Protein AF-0000000083265823 (afdb_homodimer)

Radius of gyration: 34.42 Å; Cα contacts (8 Å, |Δi|>4): 3093; chains: 2; bounding box: 90×134×79 Å

Sequence (1152 aa):
MASLLQRKQYFLLLLSSFLFLLQSQTAESRTLNYKWEVKSELKSPDCFKKLTITINGRSPGPTIYAHQGDTVIVELKNSLHTENVAIHWHGIRQIGTPWSDGTEGVTQCPILPGETFRYQFVVDRPGTYLYHAHYGMQREDGLYGSIVVWVPEGQTEPFSYDHDRNLILTDWYHKSSNEHAAGLATPGSGFTWVGEPDSLLIQGRGRFNCSVLGSSSGTCNSSSTECVLYPLTVVPGKTYRLRVSSLTSLSALSFQIEGHSMTVVEADGHYVEPFQVNNLFIYSGETYSVLIKADQDPSRNYWITTNVVSRSRTTPPGLAIFNYYPNHQSKRPPTTPPAPPAWNDVPPRLAQSQAIKARQGFIHAPPKAADKVIVLLNTQNTVNGRRRWSLNNVSFNMPHTPYLIALKHNLLHTFSQEKPPTGYDFKNYDIFNPAPNPEATVSDAIFRLDFNSTVDLILQNANMMSPNNSETHPWHLHGHDFWVLGYGEGKFDIYNDPSKYNLENPIMKNTVPLHPYGWTALRFVADNPGVWAFHCHIDAHFFMGMGVVFEEGIERVGKLPTSIMGCGESKRFLRPMASLLQRKQYFLLLLSSFLFLLQSQTAESRTLNYKWEVKSELKSPDCFKKLTITINGRSPGPTIYAHQGDTVIVELKNSLHTENVAIHWHGIRQIGTPWSDGTEGVTQCPILPGETFRYQFVVDRPGTYLYHAHYGMQREDGLYGSIVVWVPEGQTEPFSYDHDRNLILTDWYHKSSNEHAAGLATPGSGFTWVGEPDSLLIQGRGRFNCSVLGSSSGTCNSSSTECVLYPLTVVPGKTYRLRVSSLTSLSALSFQIEGHSMTVVEADGHYVEPFQVNNLFIYSGETYSVLIKADQDPSRNYWITTNVVSRSRTTPPGLAIFNYYPNHQ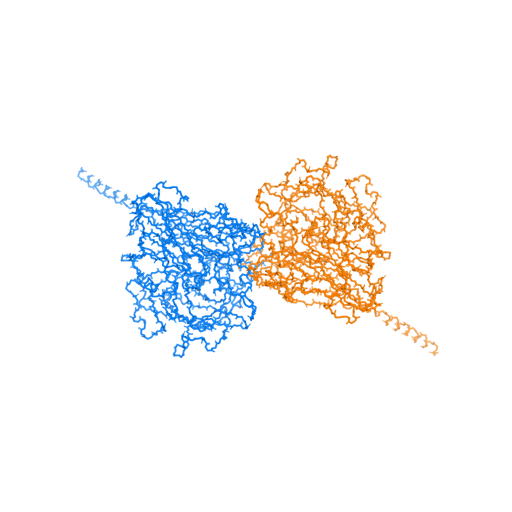SKRPPTTPPAPPAWNDVPPRLAQSQAIKARQGFIHAPPKAADKVIVLLNTQNTVNGRRRWSLNNVSFNMPHTPYLIALKHNLLHTFSQEKPPTGYDFKNYDIFNPAPNPEATVSDAIFRLDFNSTVDLILQNANMMSPNNSETHPWHLHGHDFWVLGYGEGKFDIYNDPSKYNLENPIMKNTVPLHPYGWTALRFVADNPGVWAFHCHIDAHFFMGMGVVFEEGIERVGKLPTSIMGCGESKRFLRP

Structure (mmCIF, N/CA/C/O backbone):
data_AF-0000000083265823-model_v1
#
loop_
_entity.id
_entity.type
_entity.pdbx_description
1 polymer 'L-ascorbate oxidase'
#
loop_
_atom_site.group_PDB
_atom_site.id
_atom_site.type_symbol
_atom_site.label_atom_id
_atom_site.label_alt_id
_atom_site.label_comp_id
_atom_site.label_asym_id
_atom_site.label_entity_id
_atom_site.label_seq_id
_atom_site.pdbx_PDB_ins_code
_atom_site.Cartn_x
_atom_site.Cartn_y
_atom_site.Cartn_z
_atom_site.occupancy
_atom_site.B_iso_or_equiv
_atom_site.auth_seq_id
_atom_site.auth_comp_id
_atom_site.auth_asym_id
_atom_site.auth_atom_id
_atom_site.pdbx_PDB_model_num
ATOM 1 N N . MET A 1 1 ? -57.062 -50 -47.562 1 26.83 1 MET A N 1
ATOM 2 C CA . MET A 1 1 ? -56.812 -48.688 -47 1 26.83 1 MET A CA 1
ATOM 3 C C . MET A 1 1 ? -56.219 -48.781 -45.594 1 26.83 1 MET A C 1
ATOM 5 O O . MET A 1 1 ? -55.812 -47.781 -45.031 1 26.83 1 MET A O 1
ATOM 9 N N . ALA A 1 2 ? -56.656 -49.906 -44.938 1 48.12 2 ALA A N 1
ATOM 10 C CA . ALA A 1 2 ? -56.25 -50.125 -43.531 1 48.12 2 ALA A CA 1
ATOM 11 C C . ALA A 1 2 ? -54.781 -50.438 -43.438 1 48.12 2 ALA A C 1
ATOM 13 O O . ALA A 1 2 ? -54.156 -50.188 -42.375 1 48.12 2 ALA A O 1
ATOM 14 N N . SER A 1 3 ? -54.188 -50.969 -44.469 1 39.91 3 SER A N 1
ATOM 15 C CA . SER A 1 3 ? -52.781 -51.406 -44.375 1 39.91 3 SER A CA 1
ATOM 16 C C . SER A 1 3 ? -51.844 -50.219 -44.469 1 39.91 3 SER A C 1
ATOM 18 O O . SER A 1 3 ? -50.719 -50.281 -43.969 1 39.91 3 SER A O 1
ATOM 20 N N . LEU A 1 4 ? -52.219 -49.188 -45.25 1 46.47 4 LEU A N 1
ATOM 21 C CA . LEU A 1 4 ? -51.312 -48.062 -45.438 1 46.47 4 LEU A CA 1
ATOM 22 C C . LEU A 1 4 ? -51.312 -47.188 -44.188 1 46.47 4 LEU A C 1
ATOM 24 O O . LEU A 1 4 ? -50.406 -46.344 -44.031 1 46.47 4 LEU A O 1
ATOM 28 N N . LEU A 1 5 ? -52.344 -47.312 -43.25 1 45.12 5 LEU A N 1
ATOM 29 C CA . LEU A 1 5 ? -52.406 -46.5 -42.031 1 45.12 5 LEU A CA 1
ATOM 30 C C . LEU A 1 5 ? -51.438 -47.031 -40.969 1 45.12 5 LEU A C 1
ATOM 32 O O . LEU A 1 5 ? -50.938 -46.281 -40.125 1 45.12 5 LEU A O 1
ATOM 36 N N . GLN A 1 6 ? -51.062 -48.375 -41 1 47.41 6 GLN A N 1
ATOM 37 C CA . GLN A 1 6 ? -50.219 -48.938 -39.969 1 47.41 6 GLN A CA 1
ATOM 38 C C . GLN A 1 6 ? -48.75 -48.531 -40.219 1 47.41 6 GLN A C 1
ATOM 40 O O . GLN A 1 6 ? -48 -48.281 -39.281 1 47.41 6 GLN A O 1
ATOM 45 N N . ARG A 1 7 ? -48.312 -48.406 -41.469 1 44.94 7 ARG A N 1
ATOM 46 C CA . ARG A 1 7 ? -46.938 -48.031 -41.719 1 44.94 7 ARG A CA 1
ATOM 47 C C . ARG A 1 7 ? -46.688 -46.562 -41.375 1 44.94 7 ARG A C 1
ATOM 49 O O . ARG A 1 7 ? -45.562 -46.188 -41.094 1 44.94 7 ARG A O 1
ATOM 56 N N . LYS A 1 8 ? -47.75 -45.812 -41.469 1 54.31 8 LYS A N 1
ATOM 57 C CA . LYS A 1 8 ? -47.594 -44.406 -41.125 1 54.31 8 LYS A CA 1
ATOM 58 C C . LYS A 1 8 ? -47.469 -44.219 -39.625 1 54.31 8 LYS A C 1
ATOM 60 O O . LYS A 1 8 ? -46.781 -43.312 -39.156 1 54.31 8 LYS A O 1
ATOM 65 N N . GLN A 1 9 ? -48.094 -45.219 -38.969 1 51.34 9 GLN A N 1
ATOM 66 C CA . GLN A 1 9 ? -47.969 -45.125 -37.5 1 51.34 9 GLN A CA 1
ATOM 67 C C . GLN A 1 9 ? -46.594 -45.531 -37.031 1 51.34 9 GLN A C 1
ATOM 69 O O . GLN A 1 9 ? -46.031 -44.938 -36.094 1 51.34 9 GLN A O 1
ATOM 74 N N . TYR A 1 10 ? -46 -46.594 -37.781 1 53.25 10 TYR A N 1
ATOM 75 C CA . TYR A 1 10 ? -44.656 -47 -37.375 1 53.25 10 TYR A CA 1
ATOM 76 C C . TYR A 1 10 ? -43.625 -45.969 -37.75 1 53.25 10 TYR A C 1
ATOM 78 O O . TYR A 1 10 ? -42.656 -45.75 -37 1 53.25 10 TYR A O 1
ATOM 86 N N . PHE A 1 11 ? -43.844 -45.375 -38.969 1 56.53 11 PHE A N 1
ATOM 87 C CA . PHE A 1 11 ? -42.875 -44.344 -39.375 1 56.53 11 PHE A CA 1
ATOM 88 C C . PHE A 1 11 ? -43 -43.094 -38.5 1 56.53 11 PHE A C 1
ATOM 90 O O . PHE A 1 11 ? -41.969 -42.531 -38.125 1 56.53 11 PHE A O 1
ATOM 97 N N . LEU A 1 12 ? -44.25 -42.719 -38.156 1 55.94 12 LEU A N 1
ATOM 98 C CA . LEU A 1 12 ? -44.438 -41.562 -37.281 1 55.94 12 LEU A CA 1
ATOM 99 C C . LEU A 1 12 ? -43.938 -41.906 -35.875 1 55.94 12 LEU A C 1
ATOM 101 O O . LEU A 1 12 ? -43.344 -41.031 -35.188 1 55.94 12 LEU A O 1
ATOM 105 N N . LEU A 1 13 ? -44.062 -43.188 -35.469 1 55.47 13 LEU A N 1
ATOM 106 C CA . LEU A 1 13 ? -43.531 -43.594 -34.188 1 55.47 13 LEU A CA 1
ATOM 107 C C . LEU A 1 13 ? -42 -43.656 -34.219 1 55.47 13 LEU A C 1
ATOM 109 O O . LEU A 1 13 ? -41.344 -43.25 -33.25 1 55.47 13 LEU A O 1
ATOM 113 N N . LEU A 1 14 ? -41.469 -44.094 -35.438 1 54.91 14 LEU A N 1
ATOM 114 C CA . LEU A 1 14 ? -40 -44.094 -35.531 1 54.91 14 LEU A CA 1
ATOM 115 C C . LEU A 1 14 ? -39.469 -42.656 -35.625 1 54.91 14 LEU A C 1
ATOM 117 O O . LEU A 1 14 ? -38.438 -42.344 -35.031 1 54.91 14 LEU A O 1
ATOM 121 N N . LEU A 1 15 ? -40.25 -41.75 -36.344 1 54.72 15 LEU A N 1
ATOM 122 C CA . LEU A 1 15 ? -39.781 -40.344 -36.406 1 54.72 15 LEU A CA 1
ATOM 123 C C . LEU A 1 15 ? -39.969 -39.656 -35.094 1 54.72 15 LEU A C 1
ATOM 125 O O . LEU A 1 15 ? -39.094 -38.844 -34.688 1 54.72 15 LEU A O 1
ATOM 129 N N . SER A 1 16 ? -41.031 -40 -34.344 1 52.91 16 SER A N 1
ATOM 130 C CA . SER A 1 16 ? -41.188 -39.375 -33.031 1 52.91 16 SER A CA 1
ATOM 131 C C . SER A 1 16 ? -40.156 -39.906 -32.031 1 52.91 16 SER A C 1
ATOM 133 O O . SER A 1 16 ? -39.719 -39.188 -31.141 1 52.91 16 SER A O 1
ATOM 135 N N . SER A 1 17 ? -39.812 -41.25 -32.188 1 50 17 SER A N 1
ATOM 136 C CA . SER A 1 17 ? -38.781 -41.75 -31.297 1 50 17 SER A CA 1
ATOM 137 C C . SER A 1 17 ? -37.406 -41.156 -31.625 1 50 17 SER A C 1
ATOM 139 O O . SER A 1 17 ? -36.562 -41 -30.75 1 50 17 SER A O 1
ATOM 141 N N . PHE A 1 18 ? -37.156 -40.906 -32.938 1 49.03 18 PHE A N 1
ATOM 142 C CA . PHE A 1 18 ? -35.875 -40.281 -33.281 1 49.03 18 PHE A CA 1
ATOM 143 C C . PHE A 1 18 ? -35.781 -38.875 -32.75 1 49.03 18 PHE A C 1
ATOM 145 O O . PHE A 1 18 ? -34.719 -38.406 -32.344 1 49.03 18 PHE A O 1
ATOM 152 N N . LEU A 1 19 ? -36.938 -38.156 -32.781 1 47.72 19 LEU A N 1
ATOM 153 C CA . LEU A 1 19 ? -36.906 -36.781 -32.281 1 47.72 19 LEU A CA 1
ATOM 154 C C . LEU A 1 19 ? -36.688 -36.75 -30.781 1 47.72 19 LEU A C 1
ATOM 156 O O . LEU A 1 19 ? -36.188 -35.781 -30.234 1 47.72 19 LEU A O 1
ATOM 160 N N . PHE A 1 20 ? -37.219 -37.75 -30.047 1 46.94 20 PHE A N 1
ATOM 161 C CA . PHE A 1 20 ? -37 -37.719 -28.609 1 46.94 20 PHE A CA 1
ATOM 162 C C . PHE A 1 20 ? -35.562 -38 -28.25 1 46.94 20 PHE A C 1
ATOM 164 O O . PHE A 1 20 ? -35.125 -37.719 -27.125 1 46.94 20 PHE A O 1
ATOM 171 N N . LEU A 1 21 ? -34.875 -38.844 -29.062 1 44.5 21 LEU A N 1
ATOM 172 C CA . LEU A 1 21 ? -33.531 -39.188 -28.609 1 44.5 21 LEU A CA 1
ATOM 173 C C . LEU A 1 21 ? -32.562 -38 -28.734 1 44.5 21 LEU A C 1
ATOM 175 O O . LEU A 1 21 ? -31.469 -38.031 -28.203 1 44.5 21 LEU A O 1
ATOM 179 N N . LEU A 1 22 ? -32.844 -37.188 -29.766 1 41.59 22 LEU A N 1
ATOM 180 C CA . LEU A 1 22 ? -31.828 -36.156 -29.844 1 41.59 22 LEU A CA 1
ATOM 181 C C . LEU A 1 22 ? -32 -35.125 -28.734 1 41.59 22 LEU A C 1
ATOM 183 O O . LEU A 1 22 ? -31.812 -33.938 -28.953 1 41.59 22 LEU A O 1
ATOM 187 N N . GLN A 1 23 ? -32.844 -35.406 -27.734 1 40 23 GLN A N 1
ATOM 188 C CA . GLN A 1 23 ? -32.656 -34.438 -26.656 1 40 23 GLN A CA 1
ATOM 189 C C . GLN A 1 23 ? -31.219 -34.438 -26.141 1 40 23 GLN A C 1
ATOM 191 O O . GLN A 1 23 ? -30.859 -35.312 -25.328 1 40 23 GLN A O 1
ATOM 196 N N . SER A 1 24 ? -30.219 -34.156 -26.875 1 41.91 24 SER A N 1
ATOM 197 C CA . SER A 1 24 ? -28.953 -33.75 -26.25 1 41.91 24 SER A CA 1
ATOM 198 C C . SER A 1 24 ? -29.203 -32.875 -25.031 1 41.91 24 SER A C 1
ATOM 200 O O . SER A 1 24 ? -29.797 -31.781 -25.156 1 41.91 24 SER A O 1
ATOM 202 N N . GLN A 1 25 ? -29.5 -33.406 -23.906 1 43.75 25 GLN A N 1
ATOM 203 C CA . GLN A 1 25 ? -29.375 -32.594 -22.703 1 43.75 25 GLN A CA 1
ATOM 204 C C . GLN A 1 25 ? -28.188 -31.625 -22.781 1 43.75 25 GLN A C 1
ATOM 206 O O . GLN A 1 25 ? -27.047 -32.031 -22.562 1 43.75 25 GLN A O 1
ATOM 211 N N . THR A 1 26 ? -28.078 -30.844 -23.703 1 48.44 26 THR A N 1
ATOM 212 C CA . THR A 1 26 ? -27.109 -29.75 -23.609 1 48.44 26 THR A CA 1
ATOM 213 C C . THR A 1 26 ? -27.109 -29.141 -22.219 1 48.44 26 THR A C 1
ATOM 215 O O . THR A 1 26 ? -28.109 -28.562 -21.781 1 48.44 26 THR A O 1
ATOM 218 N N . ALA A 1 27 ? -26.531 -29.859 -21.297 1 56.09 27 ALA A N 1
ATOM 219 C CA . ALA A 1 27 ? -26.328 -29.234 -19.984 1 56.09 27 ALA A CA 1
ATOM 220 C C . ALA A 1 27 ? -26.141 -27.734 -20.109 1 56.09 27 ALA A C 1
ATOM 222 O O . ALA A 1 27 ? -25.219 -27.266 -20.797 1 56.09 27 ALA A O 1
ATOM 223 N N . GLU A 1 28 ? -27.156 -26.938 -20 1 69.81 28 GLU A N 1
ATOM 224 C CA . GLU A 1 28 ? -27.234 -25.484 -20.156 1 69.81 28 GLU A CA 1
ATOM 225 C C . GLU A 1 28 ? -26.172 -24.781 -19.312 1 69.81 28 GLU A C 1
ATOM 227 O O . GLU A 1 28 ? -26.031 -25.047 -18.109 1 69.81 28 GLU A O 1
ATOM 232 N N . SER A 1 29 ? -24.938 -24.312 -19.922 1 84.44 29 SER A N 1
ATOM 233 C CA . SER A 1 29 ? -23.953 -23.422 -19.312 1 84.44 29 SER A CA 1
ATOM 234 C C . SER A 1 29 ? -24.609 -22.359 -18.453 1 84.44 29 SER A C 1
ATOM 236 O O . SER A 1 29 ? -25.641 -21.812 -18.828 1 84.44 29 SER A O 1
ATOM 238 N N . ARG A 1 30 ? -24.266 -22.297 -17.188 1 91.5 30 ARG A N 1
ATOM 239 C CA . ARG A 1 30 ? -24.781 -21.328 -16.25 1 91.5 30 ARG A CA 1
ATOM 240 C C . ARG A 1 30 ? -23.875 -20.109 -16.156 1 91.5 30 ARG A C 1
ATOM 242 O O . ARG A 1 30 ? -22.719 -20.156 -16.562 1 91.5 30 ARG A O 1
ATOM 249 N N . THR A 1 31 ? -24.359 -19 -15.82 1 97.56 31 THR A N 1
ATOM 250 C CA . THR A 1 31 ? -23.609 -17.812 -15.422 1 97.56 31 THR A CA 1
ATOM 251 C C . THR A 1 31 ? -23.516 -17.719 -13.906 1 97.56 31 THR A C 1
ATOM 253 O O . THR A 1 31 ? -24.547 -17.688 -13.219 1 97.56 31 THR A O 1
ATOM 256 N N . LEU A 1 32 ? -22.344 -17.781 -13.383 1 98.06 32 LEU A N 1
ATOM 257 C CA . LEU A 1 32 ? -22.078 -17.672 -11.953 1 98.06 32 LEU A CA 1
ATOM 258 C C . LEU A 1 32 ? -21.641 -16.25 -11.586 1 98.06 32 LEU A C 1
ATOM 260 O O . LEU A 1 32 ? -20.641 -15.75 -12.117 1 98.06 32 LEU A O 1
ATOM 264 N N . ASN A 1 33 ? -22.406 -15.617 -10.703 1 98.19 33 ASN A N 1
ATOM 265 C CA . ASN A 1 33 ? -22.109 -14.242 -10.297 1 98.19 33 ASN A CA 1
ATOM 266 C C . ASN A 1 33 ? -21.547 -14.188 -8.883 1 98.19 33 ASN A C 1
ATOM 268 O O . ASN A 1 33 ? -22.094 -14.781 -7.961 1 98.19 33 ASN A O 1
ATOM 272 N N . TYR A 1 34 ? -20.422 -13.5 -8.766 1 98.31 34 TYR A N 1
ATOM 273 C CA . TYR A 1 34 ? -19.766 -13.297 -7.477 1 98.31 34 TYR A CA 1
ATOM 274 C C . TYR A 1 34 ? -19.547 -11.812 -7.207 1 98.31 34 TYR A C 1
ATOM 276 O O . TYR A 1 34 ? -19.234 -11.047 -8.117 1 98.31 34 TYR A O 1
ATOM 284 N N . LYS A 1 35 ? -19.766 -11.367 -5.996 1 98.56 35 LYS A N 1
ATOM 285 C CA . LYS A 1 35 ? -19.391 -10.039 -5.504 1 98.56 35 LYS A CA 1
ATOM 286 C C . LYS A 1 35 ? -18.281 -10.141 -4.465 1 98.56 35 LYS A C 1
ATOM 288 O O . LYS A 1 35 ? -18.469 -10.727 -3.396 1 98.56 35 LYS A O 1
ATOM 293 N N . TRP A 1 36 ? -17.172 -9.609 -4.812 1 98.81 36 TRP A N 1
ATOM 294 C CA . TRP A 1 36 ? -16 -9.695 -3.953 1 98.81 36 TRP A CA 1
ATOM 295 C C . TRP A 1 36 ? -15.562 -8.312 -3.496 1 98.81 36 TRP A C 1
ATOM 297 O O . TRP A 1 36 ? -15.625 -7.348 -4.262 1 98.81 36 TRP A O 1
ATOM 307 N N . GLU A 1 37 ? -15.188 -8.195 -2.26 1 98.62 37 GLU A N 1
ATOM 308 C CA . GLU A 1 37 ? -14.531 -7.016 -1.696 1 98.62 37 GLU A CA 1
ATOM 309 C C . GLU A 1 37 ? -13.141 -7.359 -1.173 1 98.62 37 GLU A C 1
ATOM 311 O O . GLU A 1 37 ? -12.992 -8.219 -0.302 1 98.62 37 GLU A O 1
ATOM 316 N N . VAL A 1 38 ? -12.164 -6.715 -1.762 1 98.69 38 VAL A N 1
ATOM 317 C CA . VAL A 1 38 ? -10.789 -6.859 -1.306 1 98.69 38 VAL A CA 1
ATOM 318 C C . VAL A 1 38 ? -10.469 -5.777 -0.274 1 98.69 38 VAL A C 1
ATOM 320 O O . VAL A 1 38 ? -10.672 -4.59 -0.529 1 98.69 38 VAL A O 1
ATOM 323 N N . LYS A 1 39 ? -9.984 -6.137 0.842 1 97.56 39 LYS A N 1
ATOM 324 C CA . LYS A 1 39 ? -9.641 -5.145 1.856 1 97.56 39 LYS A CA 1
ATOM 325 C C . LYS A 1 39 ? -8.508 -5.645 2.75 1 97.56 39 LYS A C 1
ATOM 327 O O . LYS A 1 39 ? -8.188 -6.832 2.742 1 97.56 39 LYS A O 1
ATOM 332 N N . SER A 1 40 ? -7.836 -4.727 3.422 1 97.06 40 SER A N 1
ATOM 333 C CA . SER A 1 40 ? -6.824 -5.051 4.422 1 97.06 40 SER A CA 1
ATOM 334 C C . SER A 1 40 ? -7.457 -5.312 5.785 1 97.06 40 SER A C 1
ATOM 336 O O . SER A 1 40 ? -8.281 -4.527 6.25 1 97.06 40 SER A O 1
ATOM 338 N N . GLU A 1 41 ? -7.07 -6.383 6.391 1 96.62 41 GLU A N 1
ATOM 339 C CA . GLU A 1 41 ? -7.516 -6.727 7.738 1 96.62 41 GLU A CA 1
ATOM 340 C C . GLU A 1 41 ? -6.375 -7.301 8.57 1 96.62 41 GLU A C 1
ATOM 342 O O . GLU A 1 41 ? -5.41 -7.84 8.016 1 96.62 41 GLU A O 1
ATOM 347 N N . LEU A 1 42 ? -6.438 -7.133 9.859 1 95.06 42 LEU A N 1
ATOM 348 C CA . LEU A 1 42 ? -5.484 -7.797 10.75 1 95.06 42 LEU A CA 1
ATOM 349 C C . LEU A 1 42 ? -5.902 -9.242 11.016 1 95.06 42 LEU A C 1
ATOM 351 O O . LEU A 1 42 ? -6.984 -9.492 11.539 1 95.06 42 LEU A O 1
ATOM 355 N N . LYS A 1 43 ? -5.074 -10.156 10.57 1 96.06 43 LYS A N 1
ATOM 356 C CA . LYS A 1 43 ? -5.32 -11.586 10.75 1 96.06 43 LYS A CA 1
ATOM 357 C C . LYS A 1 43 ? -4.121 -12.273 11.391 1 96.06 43 LYS A C 1
ATOM 359 O O . LYS A 1 43 ? -3.035 -11.695 11.469 1 96.06 43 LYS A O 1
ATOM 364 N N . SER A 1 44 ? -4.355 -13.461 11.969 1 95.94 44 SER A N 1
ATOM 365 C CA . SER A 1 44 ? -3.299 -14.258 12.578 1 95.94 44 SER A CA 1
ATOM 366 C C . SER A 1 44 ? -3.381 -15.719 12.133 1 95.94 44 SER A C 1
ATOM 368 O O . SER A 1 44 ? -3.533 -16.609 12.961 1 95.94 44 SER A O 1
ATOM 370 N N . PRO A 1 45 ? -3.129 -15.922 10.852 1 97 45 PRO A N 1
ATOM 371 C CA . PRO A 1 45 ? -3.311 -17.281 10.352 1 97 45 PRO A CA 1
ATOM 372 C C . PRO A 1 45 ? -2.311 -18.266 10.953 1 97 45 PRO A C 1
ATOM 374 O O . PRO A 1 45 ? -2.551 -19.484 10.953 1 97 45 PRO A O 1
ATOM 377 N N . ASP A 1 46 ? -1.142 -17.812 11.438 1 97.81 46 ASP A N 1
ATOM 378 C CA . ASP A 1 46 ? -0.169 -18.688 12.086 1 97.81 46 ASP A CA 1
ATOM 379 C C . ASP A 1 46 ? 0.058 -18.266 13.539 1 97.81 46 ASP A C 1
ATOM 381 O O . ASP A 1 46 ? 1.151 -18.438 14.078 1 97.81 46 ASP A O 1
ATOM 385 N N . CYS A 1 47 ? -0.837 -17.531 14.18 1 96.5 47 CYS A N 1
ATOM 386 C CA . CYS A 1 47 ? -0.844 -17.062 15.562 1 96.5 47 CYS A CA 1
ATOM 387 C C . CYS A 1 47 ? -0.139 -15.727 15.68 1 96.5 47 CYS A C 1
ATOM 389 O O . CYS A 1 47 ? -0.229 -15.062 16.719 1 96.5 47 CYS A O 1
ATOM 391 N N . PHE A 1 48 ? 0.527 -15.328 14.688 1 95.69 48 PHE A N 1
ATOM 392 C CA . PHE A 1 48 ? 1.154 -14.008 14.617 1 95.69 48 PHE A CA 1
ATOM 393 C C . PHE A 1 48 ? 0.25 -13.016 13.898 1 95.69 48 PHE A C 1
ATOM 395 O O . PHE A 1 48 ? -0.131 -13.234 12.75 1 95.69 48 PHE A O 1
ATOM 402 N N . LYS A 1 49 ? -0.09 -11.922 14.57 1 93.56 49 LYS A N 1
ATOM 403 C CA . LYS A 1 49 ? -1.022 -10.938 14.023 1 93.56 49 LYS A CA 1
ATOM 404 C C . LYS A 1 49 ? -0.326 -10.008 13.031 1 93.56 49 LYS A C 1
ATOM 406 O O . LYS A 1 49 ? 0.716 -9.43 13.344 1 93.56 49 LYS A O 1
ATOM 411 N N . LYS A 1 50 ? -0.859 -9.859 11.852 1 94.31 50 LYS A N 1
ATOM 412 C CA . LYS A 1 50 ? -0.31 -8.93 10.875 1 94.31 50 LYS A CA 1
ATOM 413 C C . LYS A 1 50 ? -1.385 -8.461 9.898 1 94.31 50 LYS A C 1
ATOM 415 O O . LYS A 1 50 ? -2.494 -8.992 9.883 1 94.31 50 LYS A O 1
ATOM 420 N N . LEU A 1 51 ? -1.041 -7.441 9.148 1 96.19 51 LEU A N 1
ATOM 421 C CA . LEU A 1 51 ? -1.89 -6.945 8.07 1 96.19 51 LEU A CA 1
ATOM 422 C C . LEU A 1 51 ? -1.996 -7.973 6.945 1 96.19 51 LEU A C 1
ATOM 424 O O . LEU A 1 51 ? -0.979 -8.453 6.441 1 96.19 51 LEU A O 1
ATOM 428 N N . THR A 1 52 ? -3.217 -8.391 6.566 1 97.81 52 THR A N 1
ATOM 429 C CA . THR A 1 52 ? -3.506 -9.383 5.539 1 97.81 52 THR A CA 1
ATOM 430 C C . THR A 1 52 ? -4.527 -8.852 4.543 1 97.81 52 THR A C 1
ATOM 432 O O . THR A 1 52 ? -5.465 -8.141 4.922 1 97.81 52 THR A O 1
ATOM 435 N N . ILE A 1 53 ? -4.348 -9.133 3.275 1 98.5 53 ILE A N 1
ATOM 436 C CA . ILE A 1 53 ? -5.344 -8.773 2.27 1 98.5 53 ILE A CA 1
ATOM 437 C C . ILE A 1 53 ? -6.352 -9.914 2.121 1 98.5 53 ILE A C 1
ATOM 439 O O . ILE A 1 53 ? -5.969 -11.062 1.889 1 98.5 53 ILE A O 1
ATOM 443 N N . THR A 1 54 ? -7.602 -9.617 2.254 1 98.44 54 THR A N 1
ATOM 444 C CA . THR A 1 54 ? -8.648 -10.633 2.26 1 98.44 54 THR A CA 1
ATOM 445 C C . THR A 1 54 ? -9.68 -10.352 1.171 1 98.44 54 THR A C 1
ATOM 447 O O . THR A 1 54 ? -9.742 -9.242 0.643 1 98.44 54 THR A O 1
ATOM 450 N N . ILE A 1 55 ? -10.336 -11.297 0.745 1 98.69 55 ILE A N 1
ATOM 451 C CA . ILE A 1 55 ? -11.555 -11.195 -0.054 1 98.69 55 ILE A CA 1
ATOM 452 C C . ILE A 1 55 ? -12.758 -11.578 0.796 1 98.69 55 ILE A C 1
ATOM 454 O O . ILE A 1 55 ? -12.852 -12.703 1.291 1 98.69 55 ILE A O 1
ATOM 458 N N . ASN A 1 56 ? -13.68 -10.648 0.936 1 98.12 56 ASN A N 1
ATOM 459 C CA . ASN A 1 56 ? -14.859 -10.859 1.773 1 98.12 56 ASN A CA 1
ATOM 460 C C . ASN A 1 56 ? -14.477 -11.352 3.166 1 98.12 56 ASN A C 1
ATOM 462 O O . ASN A 1 56 ? -15.109 -12.258 3.705 1 98.12 56 ASN A O 1
ATOM 466 N N . GLY A 1 57 ? -13.383 -10.891 3.68 1 96.44 57 GLY A N 1
ATOM 467 C CA . GLY A 1 57 ? -12.953 -11.172 5.039 1 96.44 57 GLY A CA 1
ATOM 468 C C . GLY A 1 57 ? -12.195 -12.477 5.168 1 96.44 57 GLY A C 1
ATOM 469 O O . GLY A 1 57 ? -11.82 -12.875 6.273 1 96.44 57 GLY A O 1
ATOM 470 N N . ARG A 1 58 ? -11.844 -13.039 3.98 1 96.94 58 ARG A N 1
ATOM 471 C CA . ARG A 1 58 ? -11.258 -14.375 4.062 1 96.94 58 ARG A CA 1
ATOM 472 C C . ARG A 1 58 ? -9.93 -14.43 3.311 1 96.94 58 ARG A C 1
ATOM 474 O O . ARG A 1 58 ? -9.781 -13.805 2.26 1 96.94 58 ARG A O 1
ATOM 481 N N . SER A 1 59 ? -9.008 -15.281 3.883 1 97.75 59 SER A N 1
ATOM 482 C CA . SER A 1 59 ? -7.785 -15.758 3.238 1 97.75 59 SER A CA 1
ATOM 483 C C . SER A 1 59 ? -7.473 -17.188 3.631 1 97.75 59 SER A C 1
ATOM 485 O O . SER A 1 59 ? -7.215 -17.484 4.801 1 97.75 59 SER A O 1
ATOM 487 N N . PRO A 1 60 ? -7.562 -18.094 2.668 1 98.06 60 PRO A N 1
ATOM 488 C CA . PRO A 1 60 ? -7.832 -17.875 1.243 1 98.06 60 PRO A CA 1
ATOM 489 C C . PRO A 1 60 ? -9.227 -17.312 0.983 1 98.06 60 PRO A C 1
ATOM 491 O O . PRO A 1 60 ? -10.125 -17.469 1.812 1 98.06 60 PRO A O 1
ATOM 494 N N . GLY A 1 61 ? -9.312 -16.594 -0.159 1 98.38 61 GLY A N 1
ATOM 495 C CA . GLY A 1 61 ? -10.617 -16.094 -0.583 1 98.38 61 GLY A CA 1
ATOM 496 C C . GLY A 1 61 ? -11.586 -17.203 -0.943 1 98.38 61 GLY A C 1
ATOM 497 O O . GLY A 1 61 ? -11.266 -18.375 -0.83 1 98.38 61 GLY A O 1
ATOM 498 N N . PRO A 1 62 ? -12.766 -16.797 -1.408 1 97.94 62 PRO A N 1
ATOM 499 C CA . PRO A 1 62 ? -13.797 -17.781 -1.747 1 97.94 62 PRO A CA 1
ATOM 500 C C . PRO A 1 62 ? -13.383 -18.703 -2.896 1 97.94 62 PRO A C 1
ATOM 502 O O . PRO A 1 62 ? -12.758 -18.25 -3.861 1 97.94 62 PRO A O 1
ATOM 505 N N . THR A 1 63 ? -13.727 -19.969 -2.73 1 98.38 63 THR A N 1
ATOM 506 C CA . THR A 1 63 ? -13.5 -20.891 -3.832 1 98.38 63 THR A CA 1
ATOM 507 C C . THR A 1 63 ? -14.594 -20.766 -4.887 1 98.38 63 THR A C 1
ATOM 509 O O . THR A 1 63 ? -15.773 -20.656 -4.555 1 98.38 63 THR A O 1
ATOM 512 N N . ILE A 1 64 ? -14.266 -20.703 -6.102 1 98.62 64 ILE A N 1
ATOM 513 C CA . ILE A 1 64 ? -15.227 -20.734 -7.199 1 98.62 64 ILE A CA 1
ATOM 514 C C . ILE A 1 64 ? -15.469 -22.172 -7.621 1 98.62 64 ILE A C 1
ATOM 516 O O . ILE A 1 64 ? -14.531 -22.906 -7.922 1 98.62 64 ILE A O 1
ATOM 520 N N . TYR A 1 65 ? -16.703 -22.625 -7.562 1 97.94 65 TYR A N 1
ATOM 521 C CA . TYR A 1 65 ? -17.141 -23.922 -8.094 1 97.94 65 TYR A CA 1
ATOM 522 C C . TYR A 1 65 ? -17.938 -23.734 -9.383 1 97.94 65 TYR A C 1
ATOM 524 O O . TYR A 1 65 ? -18.891 -22.953 -9.422 1 97.94 65 TYR A O 1
ATOM 532 N N . ALA A 1 66 ? -17.531 -24.406 -10.375 1 98 66 ALA A N 1
ATOM 533 C CA . ALA A 1 66 ? -18.188 -24.281 -11.672 1 98 66 ALA A CA 1
ATOM 534 C C . ALA A 1 66 ? -18.172 -25.609 -12.414 1 98 66 ALA A C 1
ATOM 536 O O . ALA A 1 66 ? -17.516 -26.562 -11.992 1 98 66 ALA A O 1
ATOM 537 N N . HIS A 1 67 ? -19.031 -25.734 -13.438 1 97.44 67 HIS A N 1
ATOM 538 C CA . HIS A 1 67 ? -18.953 -26.812 -14.43 1 97.44 67 HIS A CA 1
ATOM 539 C C . HIS A 1 67 ? -18.391 -26.297 -15.742 1 97.44 67 HIS A C 1
ATOM 541 O O . HIS A 1 67 ? -18.516 -25.109 -16.062 1 97.44 67 HIS A O 1
ATOM 547 N N . GLN A 1 68 ? -17.734 -27.219 -16.438 1 97.69 68 GLN A N 1
ATOM 548 C CA . GLN A 1 68 ? -17.203 -26.859 -17.75 1 97.69 68 GLN A CA 1
ATOM 549 C C . GLN A 1 68 ? -18.25 -26.125 -18.578 1 97.69 68 GLN A C 1
ATOM 551 O O . GLN A 1 68 ? -19.391 -26.594 -18.703 1 97.69 68 GLN A O 1
ATOM 556 N N . GLY A 1 69 ? -17.828 -24.953 -19.141 1 96.62 69 GLY A N 1
ATOM 557 C CA . GLY A 1 69 ? -18.719 -24.219 -20 1 96.62 69 GLY A CA 1
ATOM 558 C C . GLY A 1 69 ? -19.422 -23.078 -19.297 1 96.62 69 GLY A C 1
ATOM 559 O O . GLY A 1 69 ? -19.984 -22.188 -19.938 1 96.62 69 GLY A O 1
ATOM 560 N N . ASP A 1 70 ? -19.375 -23.062 -17.953 1 97.81 70 ASP A N 1
ATOM 561 C CA . ASP A 1 70 ? -20 -21.984 -17.203 1 97.81 70 ASP A CA 1
ATOM 562 C C . ASP A 1 70 ? -19.297 -20.656 -17.438 1 97.81 70 ASP A C 1
ATOM 564 O O . ASP A 1 70 ? -18.094 -20.625 -17.719 1 97.81 70 ASP A O 1
ATOM 568 N N . THR A 1 71 ? -20.047 -19.578 -17.406 1 98.38 71 THR A N 1
ATOM 569 C CA . THR A 1 71 ? -19.5 -18.219 -17.375 1 98.38 71 THR A CA 1
ATOM 570 C C . THR A 1 71 ? -19.344 -17.734 -15.938 1 98.38 71 THR A C 1
ATOM 572 O O . THR A 1 71 ? -20.297 -17.797 -15.148 1 98.38 71 THR A O 1
ATOM 575 N N . VAL A 1 72 ? -18.188 -17.281 -15.594 1 98.62 72 VAL A N 1
ATOM 576 C CA . VAL A 1 72 ? -17.906 -16.734 -14.266 1 98.62 72 VAL A CA 1
ATOM 577 C C . VAL A 1 72 ? -17.828 -15.211 -14.344 1 98.62 72 VAL A C 1
ATOM 579 O O . VAL A 1 72 ? -17.078 -14.672 -15.172 1 98.62 72 VAL A O 1
ATOM 582 N N . ILE A 1 73 ? -18.594 -14.531 -13.609 1 98.69 73 ILE A N 1
ATOM 583 C CA . ILE A 1 73 ? -18.562 -13.078 -13.469 1 98.69 73 ILE A CA 1
ATOM 584 C C . ILE A 1 73 ? -18.203 -12.711 -12.031 1 98.69 73 ILE A C 1
ATOM 586 O O . ILE A 1 73 ? -18.875 -13.117 -11.086 1 98.69 73 ILE A O 1
ATOM 590 N N . VAL A 1 74 ? -17.125 -12.008 -11.836 1 98.69 74 VAL A N 1
ATOM 591 C CA . VAL A 1 74 ? -16.703 -11.531 -10.516 1 98.69 74 VAL A CA 1
ATOM 592 C C . VAL A 1 74 ? -16.672 -10 -10.508 1 98.69 74 VAL A C 1
ATOM 594 O O . VAL A 1 74 ? -15.852 -9.391 -11.195 1 98.69 74 VAL A O 1
ATOM 597 N N . GLU A 1 75 ? -17.562 -9.375 -9.82 1 98.62 75 GLU A N 1
ATOM 598 C CA . GLU A 1 75 ? -17.453 -7.957 -9.492 1 98.62 75 GLU A CA 1
ATOM 599 C C . GLU A 1 75 ? -16.562 -7.738 -8.281 1 98.62 75 GLU A C 1
ATOM 601 O O . GLU A 1 75 ? -16.922 -8.086 -7.156 1 98.62 75 GLU A O 1
ATOM 606 N N . LEU A 1 76 ? -15.422 -7.168 -8.531 1 98.62 76 LEU A N 1
ATOM 607 C CA . LEU A 1 76 ? -14.414 -7.004 -7.492 1 98.62 76 LEU A CA 1
ATOM 608 C C . LEU A 1 76 ? -14.312 -5.543 -7.062 1 98.62 76 LEU A C 1
ATOM 610 O O . LEU A 1 76 ? -13.891 -4.688 -7.848 1 98.62 76 LEU A O 1
ATOM 614 N N . LYS A 1 77 ? -14.648 -5.27 -5.832 1 98.5 77 LYS A N 1
ATOM 615 C CA . LYS A 1 77 ? -14.461 -3.943 -5.25 1 98.5 77 LYS A CA 1
ATOM 616 C C . LYS A 1 77 ? -13.125 -3.846 -4.52 1 98.5 77 LYS A C 1
ATOM 618 O O . LYS A 1 77 ? -12.828 -4.656 -3.637 1 98.5 77 LYS A O 1
ATOM 623 N N . ASN A 1 78 ? -12.297 -2.932 -4.926 1 98.5 78 ASN A N 1
ATOM 624 C CA . ASN A 1 78 ? -11.07 -2.652 -4.191 1 98.5 78 ASN A CA 1
ATOM 625 C C . ASN A 1 78 ? -11.32 -1.719 -3.012 1 98.5 78 ASN A C 1
ATOM 627 O O . ASN A 1 78 ? -11.523 -0.518 -3.199 1 98.5 78 ASN A O 1
ATOM 631 N N . SER A 1 79 ? -11.266 -2.234 -1.818 1 97.69 79 SER A N 1
ATOM 632 C CA . SER A 1 79 ? -11.461 -1.448 -0.603 1 97.69 79 SER A CA 1
ATOM 633 C C . SER A 1 79 ? -10.148 -1.297 0.168 1 97.69 79 SER A C 1
ATOM 635 O O . SER A 1 79 ? -10.164 -1.044 1.375 1 97.69 79 SER A O 1
ATOM 637 N N . LEU A 1 80 ? -9.062 -1.56 -0.512 1 97.44 80 LEU A N 1
ATOM 638 C CA . LEU A 1 80 ? -7.793 -1.147 0.08 1 97.44 80 LEU A CA 1
ATOM 639 C C . LEU A 1 80 ? -7.707 0.372 0.179 1 97.44 80 LEU A C 1
ATOM 641 O O . LEU A 1 80 ? -8.336 1.086 -0.608 1 97.44 80 LEU A O 1
ATOM 645 N N . HIS A 1 81 ? -6.945 0.857 1.119 1 94.38 81 HIS A N 1
ATOM 646 C CA . HIS A 1 81 ? -6.988 2.287 1.41 1 94.38 81 HIS A CA 1
ATOM 647 C C . HIS A 1 81 ? -6.223 3.084 0.36 1 94.38 81 HIS A C 1
ATOM 649 O O . HIS A 1 81 ? -6.719 4.102 -0.136 1 94.38 81 HIS A O 1
ATOM 655 N N . THR A 1 82 ? -5.027 2.602 0.038 1 96.75 82 THR A N 1
ATOM 656 C CA . THR A 1 82 ? -4.199 3.385 -0.874 1 96.75 82 THR A CA 1
ATOM 657 C C . THR A 1 82 ? -3.627 2.5 -1.979 1 96.75 82 THR A C 1
ATOM 659 O O . THR A 1 82 ? -3.021 3 -2.93 1 96.75 82 THR A O 1
ATOM 662 N N . GLU A 1 83 ? -3.818 1.19 -1.922 1 97.69 83 GLU A N 1
ATOM 663 C CA . GLU A 1 83 ? -3.139 0.25 -2.809 1 97.69 83 GLU A CA 1
ATOM 664 C C . GLU A 1 83 ? -4.062 -0.214 -3.932 1 97.69 83 GLU A C 1
ATOM 666 O O . GLU A 1 83 ? -5.262 -0.398 -3.719 1 97.69 83 GLU A O 1
ATOM 671 N N . ASN A 1 84 ? -3.439 -0.461 -5.082 1 98.31 84 ASN A N 1
ATOM 672 C CA . ASN A 1 84 ? -4.16 -1.005 -6.227 1 98.31 84 ASN A CA 1
ATOM 673 C C . ASN A 1 84 ? -4.145 -2.531 -6.227 1 98.31 84 ASN A C 1
ATOM 675 O O . ASN A 1 84 ? -3.369 -3.148 -5.496 1 98.31 84 ASN A O 1
ATOM 679 N N . VAL A 1 85 ? -5.059 -3.117 -7.047 1 98.44 85 VAL A N 1
ATOM 680 C CA . VAL A 1 85 ? -5.074 -4.574 -7.117 1 98.44 85 VAL A CA 1
ATOM 681 C C . VAL A 1 85 ? -5.344 -5.02 -8.555 1 98.44 85 VAL A C 1
ATOM 683 O O . VAL A 1 85 ? -5.793 -4.223 -9.383 1 98.44 85 VAL A O 1
ATOM 686 N N . ALA A 1 86 ? -4.992 -6.203 -8.891 1 98.38 86 ALA A N 1
ATOM 687 C CA . ALA A 1 86 ? -5.387 -6.98 -10.062 1 98.38 86 ALA A CA 1
ATOM 688 C C . ALA A 1 86 ? -5.402 -8.477 -9.742 1 98.38 86 ALA A C 1
ATOM 690 O O . ALA A 1 86 ? -4.559 -8.961 -8.992 1 98.38 86 ALA A O 1
ATOM 691 N N . ILE A 1 87 ? -6.352 -9.234 -10.305 1 98.69 87 ILE A N 1
ATOM 692 C CA . ILE A 1 87 ? -6.461 -10.656 -10.031 1 98.69 87 ILE A CA 1
ATOM 693 C C . ILE A 1 87 ? -6.246 -11.453 -11.32 1 98.69 87 ILE A C 1
ATOM 695 O O . ILE A 1 87 ? -6.895 -11.188 -12.336 1 98.69 87 ILE A O 1
ATOM 699 N N . HIS A 1 88 ? -5.363 -12.344 -11.25 1 98.75 88 HIS A N 1
ATOM 700 C CA . HIS A 1 88 ? -5.129 -13.297 -12.328 1 98.75 88 HIS A CA 1
ATOM 701 C C . HIS A 1 88 ? -5.887 -14.602 -12.086 1 98.75 88 HIS A C 1
ATOM 703 O O . HIS A 1 88 ? -5.902 -15.117 -10.969 1 98.75 88 HIS A O 1
ATOM 709 N N . TRP A 1 89 ? -6.516 -15.102 -13.125 1 98.81 89 TRP A N 1
ATOM 710 C CA . TRP A 1 89 ? -7.254 -16.359 -13.109 1 98.81 89 TRP A CA 1
ATOM 711 C C . TRP A 1 89 ? -6.414 -17.5 -13.68 1 98.81 89 TRP A C 1
ATOM 713 O O . TRP A 1 89 ? -6.566 -17.859 -14.844 1 98.81 89 TRP A O 1
ATOM 723 N N . HIS A 1 90 ? -5.652 -18.016 -12.781 1 98.69 90 HIS A N 1
ATOM 724 C CA . HIS A 1 90 ? -4.539 -18.922 -13.07 1 98.69 90 HIS A CA 1
ATOM 725 C C . HIS A 1 90 ? -5.039 -20.25 -13.641 1 98.69 90 HIS A C 1
ATOM 727 O O . HIS A 1 90 ? -5.727 -21 -12.953 1 98.69 90 HIS A O 1
ATOM 733 N N . GLY A 1 91 ? -4.633 -20.547 -14.844 1 98.31 91 GLY A N 1
ATOM 734 C CA . GLY A 1 91 ? -5.012 -21.781 -15.508 1 98.31 91 GLY A CA 1
ATOM 735 C C . GLY A 1 91 ? -6.215 -21.625 -16.422 1 98.31 91 GLY A C 1
ATOM 736 O O . GLY A 1 91 ? -6.531 -22.531 -17.203 1 98.31 91 GLY A O 1
ATOM 737 N N . ILE A 1 92 ? -6.934 -20.516 -16.328 1 98.62 92 ILE A N 1
ATOM 738 C CA . ILE A 1 92 ? -8.055 -20.219 -17.219 1 98.62 92 ILE A CA 1
ATOM 739 C C . ILE A 1 92 ? -7.531 -19.578 -18.5 1 98.62 92 ILE A C 1
ATOM 741 O O . ILE A 1 92 ? -6.777 -18.594 -18.453 1 98.62 92 ILE A O 1
ATOM 745 N N . ARG A 1 93 ? -7.895 -20 -19.672 1 97.62 93 ARG A N 1
ATOM 746 C CA . ARG A 1 93 ? -7.23 -19.656 -20.922 1 97.62 93 ARG A CA 1
ATOM 747 C C . ARG A 1 93 ? -7.781 -18.359 -21.484 1 97.62 93 ARG A C 1
ATOM 749 O O . ARG A 1 93 ? -7.172 -17.75 -22.375 1 97.62 93 ARG A O 1
ATOM 756 N N . GLN A 1 94 ? -8.961 -17.906 -21.016 1 98.12 94 GLN A N 1
ATOM 757 C CA . GLN A 1 94 ? -9.508 -16.609 -21.391 1 98.12 94 GLN A CA 1
ATOM 758 C C . GLN A 1 94 ? -9.711 -16.516 -22.906 1 98.12 94 GLN A C 1
ATOM 760 O O . GLN A 1 94 ? -9.352 -15.516 -23.531 1 98.12 94 GLN A O 1
ATOM 765 N N . ILE A 1 95 ? -10.227 -17.547 -23.562 1 97.62 95 ILE A N 1
ATOM 766 C CA . ILE A 1 95 ? -10.484 -17.547 -25 1 97.62 95 ILE A CA 1
ATOM 767 C C . ILE A 1 95 ? -11.516 -16.469 -25.344 1 97.62 95 ILE A C 1
ATOM 769 O O . ILE A 1 95 ? -12.641 -16.5 -24.844 1 97.62 95 ILE A O 1
ATOM 773 N N . GLY A 1 96 ? -11.125 -15.469 -26.109 1 97.19 96 GLY A N 1
ATOM 774 C CA . GLY A 1 96 ? -12.023 -14.414 -26.547 1 97.19 96 GLY A CA 1
ATOM 775 C C . GLY A 1 96 ? -12.109 -13.258 -25.562 1 97.19 96 GLY A C 1
ATOM 776 O O . GLY A 1 96 ? -12.75 -12.242 -25.859 1 97.19 96 GLY A O 1
ATOM 777 N N . THR A 1 97 ? -11.469 -13.375 -24.391 1 97.88 97 THR A N 1
ATOM 778 C CA . THR A 1 97 ? -11.531 -12.336 -23.359 1 97.88 97 THR A CA 1
ATOM 779 C C . THR A 1 97 ? -10.156 -12.102 -22.75 1 97.88 97 THR A C 1
ATOM 781 O O . THR A 1 97 ? -10.008 -12.094 -21.531 1 97.88 97 THR A O 1
ATOM 784 N N . PRO A 1 98 ? -9.133 -11.828 -23.547 1 98.19 98 PRO A N 1
ATOM 785 C CA . PRO A 1 98 ? -7.781 -11.68 -23 1 98.19 98 PRO A CA 1
ATOM 786 C C . PRO A 1 98 ? -7.691 -10.57 -21.953 1 98.19 98 PRO A C 1
ATOM 788 O O . PRO A 1 98 ? -6.84 -10.625 -21.062 1 98.19 98 PRO A O 1
ATOM 791 N N . TRP A 1 99 ? -8.578 -9.555 -22 1 97.69 99 TRP A N 1
ATOM 792 C CA . TRP A 1 99 ? -8.578 -8.453 -21.047 1 97.69 99 TRP A CA 1
ATOM 793 C C . TRP A 1 99 ? -9.008 -8.938 -19.656 1 97.69 99 TRP A C 1
ATOM 795 O O . TRP A 1 99 ? -8.805 -8.242 -18.672 1 97.69 99 TRP A O 1
ATOM 805 N N . SER A 1 100 ? -9.539 -10.141 -19.547 1 98.12 100 SER A N 1
ATOM 806 C CA . SER A 1 100 ? -10 -10.672 -18.266 1 98.12 100 SER A CA 1
ATOM 807 C C . SER A 1 100 ? -8.93 -11.547 -17.609 1 98.12 100 SER A C 1
ATOM 809 O O . SER A 1 100 ? -9.156 -12.117 -16.547 1 98.12 100 SER A O 1
ATOM 811 N N . ASP A 1 101 ? -7.773 -11.672 -18.25 1 98.25 101 ASP A N 1
ATOM 812 C CA . ASP A 1 101 ? -6.684 -12.438 -17.656 1 98.25 101 ASP A CA 1
ATOM 813 C C . ASP A 1 101 ? -6.25 -11.836 -16.328 1 98.25 101 ASP A C 1
ATOM 815 O O . ASP A 1 101 ? -5.785 -12.555 -15.438 1 98.25 101 ASP A O 1
ATOM 819 N N . GLY A 1 102 ? -6.363 -10.484 -16.203 1 97.38 102 GLY A N 1
ATOM 820 C CA . GLY A 1 102 ? -6.191 -9.812 -14.93 1 97.38 102 GLY A CA 1
ATOM 821 C C . GLY A 1 102 ? -4.734 -9.617 -14.547 1 97.38 102 GLY A C 1
ATOM 822 O O . GLY A 1 102 ? -4.363 -9.805 -13.391 1 97.38 102 GLY A O 1
ATOM 823 N N . THR A 1 103 ? -3.807 -9.219 -15.5 1 96.38 103 THR A N 1
ATOM 824 C CA . THR A 1 103 ? -2.398 -8.953 -15.234 1 96.38 103 THR A CA 1
ATOM 825 C C . THR A 1 103 ? -2.084 -7.469 -15.422 1 96.38 103 THR A C 1
ATOM 827 O O . THR A 1 103 ? -2.023 -6.984 -16.547 1 96.38 103 THR A O 1
ATOM 830 N N . GLU A 1 104 ? -1.837 -6.797 -14.336 1 96.19 104 GLU A N 1
ATOM 831 C CA . GLU A 1 104 ? -1.464 -5.391 -14.438 1 96.19 104 GLU A CA 1
ATOM 832 C C . GLU A 1 104 ? -0.246 -5.203 -15.336 1 96.19 104 GLU A C 1
ATOM 834 O O . GLU A 1 104 ? 0.707 -5.98 -15.273 1 96.19 104 GLU A O 1
ATOM 839 N N . GLY A 1 105 ? -0.26 -4.238 -16.219 1 97.44 105 GLY A N 1
ATOM 840 C CA . GLY A 1 105 ? 0.849 -3.938 -17.109 1 97.44 105 GLY A CA 1
ATOM 841 C C . GLY A 1 105 ? 0.824 -4.75 -18.391 1 97.44 105 GLY A C 1
ATOM 842 O O . GLY A 1 105 ? 1.498 -4.41 -19.359 1 97.44 105 GLY A O 1
ATOM 843 N N . VAL A 1 106 ? 0.055 -5.891 -18.375 1 98.56 106 VAL A N 1
ATOM 844 C CA . VAL A 1 106 ? -0.006 -6.738 -19.562 1 98.56 106 VAL A CA 1
ATOM 845 C C . VAL A 1 106 ? -1.375 -6.602 -20.219 1 98.56 106 VAL A C 1
ATOM 847 O O . VAL A 1 106 ? -1.474 -6.184 -21.375 1 98.56 106 VAL A O 1
ATOM 850 N N . THR A 1 107 ? -2.441 -6.828 -19.391 1 98.31 107 THR A N 1
ATOM 851 C CA . THR A 1 107 ? -3.756 -6.867 -20.016 1 98.31 107 THR A CA 1
ATOM 852 C C . THR A 1 107 ? -4.641 -5.734 -19.5 1 98.31 107 THR A C 1
ATOM 854 O O . THR A 1 107 ? -5.664 -5.414 -20.109 1 98.31 107 THR A O 1
ATOM 857 N N . GLN A 1 108 ? -4.297 -5.109 -18.391 1 98 108 GLN A N 1
ATOM 858 C CA . GLN A 1 108 ? -5.176 -4.098 -17.812 1 98 108 GLN A CA 1
ATOM 859 C C . GLN A 1 108 ? -4.387 -3.117 -16.953 1 98 108 GLN A C 1
ATOM 861 O O . GLN A 1 108 ? -3.309 -3.447 -16.453 1 98 108 GLN A O 1
ATOM 866 N N . CYS A 1 109 ? -4.926 -1.911 -16.766 1 97.62 109 CYS A N 1
ATOM 867 C CA . CYS A 1 109 ? -4.527 -0.994 -15.703 1 97.62 109 CYS A CA 1
ATOM 868 C C . CYS A 1 109 ? -4.965 -1.515 -14.344 1 97.62 109 CYS A C 1
ATOM 870 O O . CYS A 1 109 ? -5.848 -2.373 -14.258 1 97.62 109 CYS A O 1
ATOM 872 N N . PRO A 1 110 ? -4.352 -1.033 -13.266 1 97.81 110 PRO A N 1
ATOM 873 C CA . PRO A 1 110 ? -4.75 -1.502 -11.938 1 97.81 110 PRO A CA 1
ATOM 874 C C 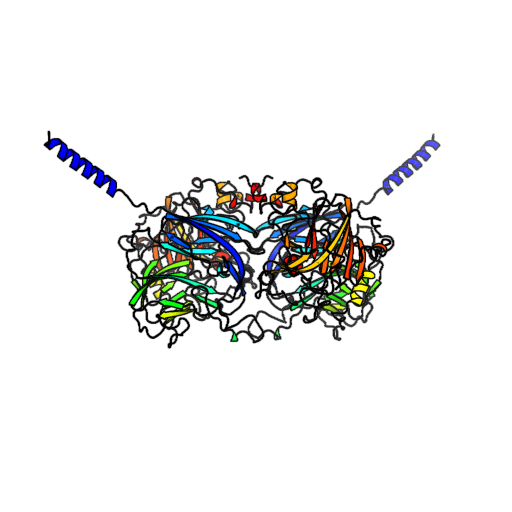. PRO A 1 110 ? -6.156 -1.041 -11.547 1 97.81 110 PRO A C 1
ATOM 876 O O . PRO A 1 110 ? -6.633 -0.021 -12.047 1 97.81 110 PRO A O 1
ATOM 879 N N . ILE A 1 111 ? -6.816 -1.805 -10.703 1 98.19 111 ILE A N 1
ATOM 880 C CA . ILE A 1 111 ? -8.078 -1.423 -10.086 1 98.19 111 ILE A CA 1
ATOM 881 C C . ILE A 1 111 ? -7.812 -0.525 -8.883 1 98.19 111 ILE A C 1
ATOM 883 O O . ILE A 1 111 ? -7.195 -0.955 -7.902 1 98.19 111 ILE A O 1
ATOM 887 N N . LEU A 1 112 ? -8.297 0.668 -8.945 1 97.88 112 LEU A N 1
ATOM 888 C CA . LEU A 1 112 ? -7.973 1.67 -7.934 1 97.88 112 LEU A CA 1
ATOM 889 C C . LEU A 1 112 ? -8.852 1.492 -6.699 1 97.88 112 LEU A C 1
ATOM 891 O O . LEU A 1 112 ? -9.945 0.933 -6.781 1 97.88 112 LEU A O 1
ATOM 895 N N . PRO A 1 113 ? -8.344 2.01 -5.539 1 97.5 113 PRO A N 1
ATOM 896 C CA . PRO A 1 113 ? -9.211 2.018 -4.363 1 97.5 113 PRO A CA 1
ATOM 897 C C . PRO A 1 113 ? -10.555 2.701 -4.621 1 97.5 113 PRO A C 1
ATOM 899 O O . PRO A 1 113 ? -10.594 3.758 -5.258 1 97.5 113 PRO A O 1
ATOM 902 N N . GLY A 1 114 ? -11.594 2.012 -4.207 1 96.25 114 GLY A N 1
ATOM 903 C CA . GLY A 1 114 ? -12.93 2.555 -4.383 1 96.25 114 GLY A CA 1
ATOM 904 C C . GLY A 1 114 ? -13.617 2.061 -5.641 1 96.25 114 GLY A C 1
ATOM 905 O O . GLY A 1 114 ? -14.844 2.168 -5.773 1 96.25 114 GLY A O 1
ATOM 906 N N . GLU A 1 115 ? -12.859 1.466 -6.531 1 96.94 115 GLU A N 1
ATOM 907 C CA . GLU A 1 115 ? -13.398 1.011 -7.809 1 96.94 115 GLU A CA 1
ATOM 908 C C . GLU A 1 115 ? -13.961 -0.401 -7.699 1 96.94 115 GLU A C 1
ATOM 910 O O . GLU A 1 115 ? -13.5 -1.2 -6.883 1 96.94 115 GLU A O 1
ATOM 915 N N . THR A 1 116 ? -14.984 -0.624 -8.453 1 97.31 116 THR A N 1
ATOM 916 C CA . THR A 1 116 ? -15.469 -1.978 -8.703 1 97.31 116 THR A CA 1
ATOM 917 C C . THR A 1 116 ? -15.18 -2.4 -10.141 1 97.31 116 THR A C 1
ATOM 919 O O . THR A 1 116 ? -15.609 -1.734 -11.086 1 97.31 116 THR A O 1
ATOM 922 N N . PHE A 1 117 ? -14.422 -3.4 -10.328 1 98 117 PHE A N 1
ATOM 923 C CA . PHE A 1 117 ? -14.055 -3.941 -11.625 1 98 117 PHE A CA 1
ATOM 924 C C . PHE A 1 117 ? -14.805 -5.242 -11.898 1 98 117 PHE A C 1
ATOM 926 O O . PHE A 1 117 ? -14.953 -6.078 -11.008 1 98 117 PHE A O 1
ATOM 933 N N . ARG A 1 118 ? -15.281 -5.395 -13.078 1 98 118 ARG A N 1
ATOM 934 C CA . ARG A 1 118 ? -16.047 -6.578 -13.461 1 98 118 ARG A CA 1
ATOM 935 C C . ARG A 1 118 ? -15.203 -7.508 -14.336 1 98 118 ARG A C 1
ATOM 937 O O . ARG A 1 118 ? -14.953 -7.211 -15.508 1 98 118 ARG A O 1
ATOM 944 N N . TYR A 1 119 ? -14.781 -8.672 -13.812 1 98.56 119 TYR A N 1
ATOM 945 C CA . TYR A 1 119 ? -14.195 -9.75 -14.602 1 98.56 119 TYR A CA 1
ATOM 946 C C . TYR A 1 119 ? -15.281 -10.656 -15.172 1 98.56 119 TYR A C 1
ATOM 948 O O . TYR A 1 119 ? -16.266 -10.961 -14.492 1 98.56 119 TYR A O 1
ATOM 956 N N . GLN A 1 120 ? -15.094 -11.094 -16.344 1 98.44 120 GLN A N 1
ATOM 957 C CA . GLN A 1 120 ? -16.016 -12.031 -16.984 1 98.44 120 GLN A CA 1
ATOM 958 C C . GLN A 1 120 ? -15.273 -12.977 -17.922 1 98.44 120 GLN A C 1
ATOM 960 O O . GLN A 1 120 ? -14.523 -12.523 -18.797 1 98.44 120 GLN A O 1
ATOM 965 N N . PHE A 1 121 ? -15.469 -14.32 -17.734 1 98.25 121 PHE A N 1
ATOM 966 C CA . PHE A 1 121 ? -14.82 -15.297 -18.594 1 98.25 121 PHE A CA 1
ATOM 967 C C . PHE A 1 121 ? -15.539 -16.641 -18.516 1 98.25 121 PHE A C 1
ATOM 969 O O . PHE A 1 121 ? -16.328 -16.875 -17.609 1 98.25 121 PHE A O 1
ATOM 976 N N . VAL A 1 122 ? -15.242 -17.531 -19.469 1 98.06 122 VAL A N 1
ATOM 977 C CA . VAL A 1 122 ? -15.789 -18.875 -19.516 1 98.06 122 VAL A CA 1
ATOM 978 C C . VAL A 1 122 ? -14.742 -19.875 -19.047 1 98.06 122 VAL A C 1
ATOM 980 O O . VAL A 1 122 ? -13.578 -19.812 -19.453 1 98.06 122 VAL A O 1
ATOM 983 N N . VAL A 1 123 ? -15.148 -20.75 -18.125 1 97.88 123 VAL A N 1
ATOM 984 C CA . VAL A 1 123 ? -14.281 -21.859 -17.766 1 97.88 123 VAL A CA 1
ATOM 985 C C . VAL A 1 123 ? -14.469 -23 -18.766 1 97.88 123 VAL A C 1
ATOM 987 O O . VAL A 1 123 ? -15.414 -23.797 -18.625 1 97.88 123 VAL A O 1
ATOM 990 N N . ASP A 1 124 ? -13.5 -23.219 -19.578 1 96.12 124 ASP A N 1
ATOM 991 C CA . ASP A 1 124 ? -13.734 -24.031 -20.766 1 96.12 124 ASP A CA 1
ATOM 992 C C . ASP A 1 124 ? -13.25 -25.469 -20.562 1 96.12 124 ASP A C 1
ATOM 994 O O . ASP A 1 124 ? -13.531 -26.344 -21.375 1 96.12 124 ASP A O 1
ATOM 998 N N . ARG A 1 125 ? -12.555 -25.75 -19.438 1 95.94 125 ARG A N 1
ATOM 999 C CA . ARG A 1 125 ? -12.031 -27.094 -19.188 1 95.94 125 ARG A CA 1
ATOM 1000 C C . ARG A 1 125 ? -12.203 -27.484 -17.734 1 95.94 125 ARG A C 1
ATOM 1002 O O . ARG A 1 125 ? -11.969 -26.688 -16.828 1 95.94 125 ARG A O 1
ATOM 1009 N N . PRO A 1 126 ? -12.602 -28.766 -17.531 1 97.56 126 PRO A N 1
ATOM 1010 C CA . PRO A 1 126 ? -12.625 -29.203 -16.141 1 97.56 126 PRO A CA 1
ATOM 1011 C C . PRO A 1 126 ? -11.234 -29.266 -15.516 1 97.56 126 PRO A C 1
ATOM 1013 O O . PRO A 1 126 ? -10.242 -29.453 -16.219 1 97.56 126 PRO A O 1
ATOM 1016 N N . GLY A 1 127 ? -11.18 -29.109 -14.242 1 98.25 127 GLY A N 1
ATOM 1017 C CA . GLY A 1 127 ? -9.891 -29.203 -13.578 1 98.25 127 GLY A CA 1
ATOM 1018 C C . GLY A 1 127 ? -9.812 -28.406 -12.289 1 98.25 127 GLY A C 1
ATOM 1019 O O . GLY A 1 127 ? -10.836 -27.969 -11.758 1 98.25 127 GLY A O 1
ATOM 1020 N N . THR A 1 128 ? -8.672 -28.391 -11.68 1 98.69 128 THR A N 1
ATOM 1021 C CA . THR A 1 128 ? -8.312 -27.625 -10.492 1 98.69 128 THR A CA 1
ATOM 1022 C C . THR A 1 128 ? -7.496 -26.391 -10.867 1 98.69 128 THR A C 1
ATOM 1024 O O . THR A 1 128 ? -6.445 -26.516 -11.5 1 98.69 128 THR A O 1
ATOM 1027 N N . TYR A 1 129 ? -8.047 -25.234 -10.523 1 98.75 129 TYR A N 1
ATOM 1028 C CA . TYR A 1 129 ? -7.398 -23.969 -10.891 1 98.75 129 TYR A CA 1
ATOM 1029 C C . TYR A 1 129 ? -7.328 -23.031 -9.703 1 98.75 129 TYR A C 1
ATOM 1031 O O . TYR A 1 129 ? -7.703 -23.391 -8.586 1 98.75 129 TYR A O 1
ATOM 1039 N N . LEU A 1 130 ? -6.648 -21.906 -9.938 1 98.81 130 LEU A N 1
ATOM 1040 C CA . LEU A 1 130 ? -6.391 -20.953 -8.867 1 98.81 130 LEU A CA 1
ATOM 1041 C C . LEU A 1 130 ? -6.684 -19.531 -9.328 1 98.81 130 LEU A C 1
ATOM 1043 O O . LEU A 1 130 ? -6.82 -19.281 -10.531 1 98.81 130 LEU A O 1
ATOM 1047 N N . TYR A 1 131 ? -6.879 -18.625 -8.461 1 98.81 131 TYR A N 1
ATOM 1048 C CA . TYR A 1 131 ? -6.758 -17.203 -8.719 1 98.81 131 TYR A CA 1
ATOM 1049 C C . TYR A 1 131 ? -5.887 -16.516 -7.672 1 98.81 131 TYR A C 1
ATOM 1051 O O . TYR A 1 131 ? -5.77 -17 -6.543 1 98.81 131 TYR A O 1
ATOM 1059 N N . HIS A 1 132 ? -5.246 -15.461 -8.008 1 98.81 132 HIS A N 1
ATOM 1060 C CA . HIS A 1 132 ? -4.41 -14.719 -7.07 1 98.81 132 HIS A CA 1
ATOM 1061 C C . HIS A 1 132 ? -4.129 -13.312 -7.586 1 98.81 132 HIS A C 1
ATOM 1063 O O . HIS A 1 132 ? -4.332 -13.023 -8.766 1 98.81 132 HIS A O 1
ATOM 1069 N N . ALA A 1 133 ? -3.672 -12.531 -6.688 1 98.44 133 ALA A N 1
ATOM 1070 C CA . ALA A 1 133 ? -3.217 -11.195 -7.07 1 98.44 133 ALA A CA 1
ATOM 1071 C C . ALA A 1 133 ? -2.076 -11.273 -8.078 1 98.44 133 ALA A C 1
ATOM 1073 O O . ALA A 1 133 ? -1.2 -12.141 -7.973 1 98.44 133 ALA A O 1
ATOM 1074 N N . HIS A 1 134 ? -2.158 -10.469 -9.07 1 97.81 134 HIS A N 1
ATOM 1075 C CA . HIS A 1 134 ? -1.074 -10.305 -10.031 1 97.81 134 HIS A CA 1
ATOM 1076 C C . HIS A 1 134 ? -0.658 -8.844 -10.148 1 97.81 134 HIS A C 1
ATOM 1078 O O . HIS A 1 134 ? -0.658 -8.281 -11.25 1 97.81 134 HIS A O 1
ATOM 1084 N N . TYR A 1 135 ? -0.369 -8.258 -9.031 1 96.31 135 TYR A N 1
ATOM 1085 C CA . TYR A 1 135 ? 0.134 -6.895 -8.859 1 96.31 135 TYR A CA 1
ATOM 1086 C C . TYR A 1 135 ? 1.145 -6.828 -7.719 1 96.31 135 TYR A C 1
ATOM 1088 O O . TYR A 1 135 ? 0.8 -7.07 -6.559 1 96.31 135 TYR A O 1
ATOM 1096 N N . GLY A 1 136 ? 2.369 -6.488 -8.125 1 95.25 136 GLY A N 1
ATOM 1097 C CA . GLY A 1 136 ? 3.432 -6.582 -7.137 1 95.25 136 GLY A CA 1
ATOM 1098 C C . GLY A 1 136 ? 3.621 -7.988 -6.598 1 95.25 136 GLY A C 1
ATOM 1099 O O . GLY A 1 136 ? 3.762 -8.945 -7.363 1 95.25 136 GLY A O 1
ATOM 1100 N N . MET A 1 137 ? 3.695 -8.062 -5.289 1 97.69 137 MET A N 1
ATOM 1101 C CA . MET A 1 137 ? 3.848 -9.352 -4.613 1 97.69 137 MET A CA 1
ATOM 1102 C C . MET A 1 137 ? 2.705 -9.594 -3.635 1 97.69 137 MET A C 1
ATOM 1104 O O . MET A 1 137 ? 2.9 -10.203 -2.584 1 97.69 137 MET A O 1
ATOM 1108 N N . GLN A 1 138 ? 1.52 -9.109 -3.996 1 97.88 138 GLN A N 1
ATOM 1109 C CA . GLN A 1 138 ? 0.372 -9.07 -3.096 1 97.88 138 GLN A CA 1
ATOM 1110 C C . GLN A 1 138 ? -0.123 -10.477 -2.771 1 97.88 138 GLN A C 1
ATOM 1112 O O . GLN A 1 138 ? -0.828 -10.68 -1.78 1 97.88 138 GLN A O 1
ATOM 1117 N N . ARG A 1 139 ? 0.156 -11.438 -3.607 1 97.69 139 ARG A N 1
ATOM 1118 C CA . ARG A 1 139 ? -0.234 -12.812 -3.314 1 97.69 139 ARG A CA 1
ATOM 1119 C C . ARG A 1 139 ? 0.312 -13.258 -1.964 1 97.69 139 ARG A C 1
ATOM 1121 O O . ARG A 1 139 ? -0.377 -13.945 -1.206 1 97.69 139 ARG A O 1
ATOM 1128 N N . GLU A 1 140 ? 1.455 -12.773 -1.679 1 97.31 140 GLU A N 1
ATOM 1129 C CA . GLU A 1 140 ? 2.143 -13.148 -0.446 1 97.31 140 GLU A CA 1
ATOM 1130 C C . GLU A 1 140 ? 1.403 -12.617 0.78 1 97.31 140 GLU A C 1
ATOM 1132 O O . GLU A 1 140 ? 1.567 -13.141 1.884 1 97.31 140 GLU A O 1
ATOM 1137 N N . ASP A 1 141 ? 0.593 -11.641 0.55 1 98.06 141 ASP A N 1
ATOM 1138 C CA . ASP A 1 141 ? -0.103 -11 1.664 1 98.06 141 ASP A CA 1
ATOM 1139 C C . ASP A 1 141 ? -1.499 -11.594 1.85 1 98.06 141 ASP A C 1
ATOM 1141 O O . ASP A 1 141 ? -2.299 -11.07 2.631 1 98.06 141 ASP A O 1
ATOM 1145 N N . GLY A 1 142 ? -1.881 -12.594 1.106 1 98.5 142 GLY A N 1
ATOM 1146 C CA . GLY A 1 142 ? -3.09 -13.336 1.429 1 98.5 142 GLY A CA 1
ATOM 1147 C C . GLY A 1 142 ? -4.145 -13.266 0.338 1 98.5 142 GLY A C 1
ATOM 1148 O O . GLY A 1 142 ? -5.25 -13.781 0.502 1 98.5 142 GLY A O 1
ATOM 1149 N N . LEU A 1 143 ? -3.838 -12.672 -0.82 1 98.62 143 LEU A N 1
ATOM 1150 C CA . LEU A 1 143 ? -4.84 -12.461 -1.861 1 98.62 143 LEU A CA 1
ATOM 1151 C C . LEU A 1 143 ? -4.797 -13.594 -2.889 1 98.62 143 LEU A C 1
ATOM 1153 O O . LEU A 1 143 ? -4.188 -13.445 -3.951 1 98.62 143 LEU A O 1
ATOM 1157 N N . TYR A 1 144 ? -5.484 -14.688 -2.574 1 98.75 144 TYR A N 1
ATOM 1158 C CA . TYR A 1 144 ? -5.496 -15.859 -3.438 1 98.75 144 TYR A CA 1
ATOM 1159 C C . TYR A 1 144 ? -6.684 -16.766 -3.117 1 98.75 144 TYR A C 1
ATOM 1161 O O . TYR A 1 144 ? -7.336 -16.594 -2.084 1 98.75 144 TYR A O 1
ATOM 1169 N N . GLY A 1 145 ? -6.977 -17.688 -4.012 1 98.69 145 GLY A N 1
ATOM 1170 C CA . GLY A 1 145 ? -8.023 -18.672 -3.807 1 98.69 145 GLY A CA 1
ATOM 1171 C C . GLY A 1 145 ? -8.062 -19.75 -4.883 1 98.69 145 GLY A C 1
ATOM 1172 O O . GLY A 1 145 ? -7.18 -19.797 -5.742 1 98.69 145 GLY A O 1
ATOM 1173 N N . SER A 1 146 ? -9.102 -20.625 -4.777 1 98.75 146 SER A N 1
ATOM 1174 C CA . SER A 1 146 ? -9.188 -21.797 -5.633 1 98.75 146 SER A CA 1
ATOM 1175 C C . SER A 1 146 ? -10.344 -21.672 -6.625 1 98.75 146 SER A C 1
ATOM 1177 O O . SER A 1 146 ? -11.305 -20.953 -6.375 1 98.75 146 SER A O 1
ATOM 1179 N N . ILE A 1 147 ? -10.18 -22.312 -7.719 1 98.88 147 ILE A N 1
ATOM 1180 C CA . ILE A 1 147 ? -11.234 -22.516 -8.711 1 98.88 147 ILE A CA 1
ATOM 1181 C C . ILE A 1 147 ? -11.367 -24.016 -9.008 1 98.88 147 ILE A C 1
ATOM 1183 O O . ILE A 1 147 ? -10.398 -24.656 -9.43 1 98.88 147 ILE A O 1
ATOM 1187 N N . VAL A 1 148 ? -12.484 -24.547 -8.781 1 98.75 148 VAL A N 1
ATOM 1188 C CA . VAL A 1 148 ? -12.781 -25.953 -9.078 1 98.75 148 VAL A CA 1
ATOM 1189 C C . VAL A 1 148 ? -13.789 -26.031 -10.227 1 98.75 148 VAL A C 1
ATOM 1191 O O . VAL A 1 148 ? -14.891 -25.5 -10.133 1 98.75 148 VAL A O 1
ATOM 1194 N N . VAL A 1 149 ? -13.406 -26.672 -11.266 1 98.5 149 VAL A N 1
ATOM 1195 C CA . VAL A 1 149 ? -14.281 -26.844 -12.422 1 98.5 149 VAL A CA 1
ATOM 1196 C C . VAL A 1 149 ? -14.602 -28.312 -12.617 1 98.5 149 VAL A C 1
ATOM 1198 O O . VAL A 1 149 ? -13.711 -29.109 -12.93 1 98.5 149 VAL A O 1
ATOM 1201 N N . TRP A 1 150 ? -15.836 -28.719 -12.523 1 97.75 150 TRP A N 1
ATOM 1202 C CA . TRP A 1 150 ? -16.281 -30.094 -12.711 1 97.75 150 TRP A CA 1
ATOM 1203 C C . TRP A 1 150 ? -16.625 -30.359 -14.172 1 97.75 150 TRP A C 1
ATOM 1205 O O . TRP A 1 150 ? -16.844 -29.438 -14.945 1 97.75 150 TRP A O 1
ATOM 1215 N N . VAL A 1 151 ? -16.594 -31.672 -14.539 1 97 151 VAL A N 1
ATOM 1216 C CA . VAL A 1 151 ? -17.094 -32.062 -15.852 1 97 151 VAL A CA 1
ATOM 1217 C C . VAL A 1 151 ? -18.578 -31.703 -15.977 1 97 151 VAL A C 1
ATOM 1219 O O . VAL A 1 151 ? -19.266 -31.516 -14.969 1 97 151 VAL A O 1
ATOM 1222 N N . PRO A 1 152 ? -18.969 -31.578 -17.219 1 94.19 152 PRO A N 1
ATOM 1223 C CA . PRO A 1 152 ? -20.406 -31.312 -17.375 1 94.19 152 PRO A CA 1
ATOM 1224 C C . PRO A 1 152 ? -21.281 -32.344 -16.672 1 94.19 152 PRO A C 1
ATOM 1226 O O . PRO A 1 152 ? -20.875 -33.5 -16.484 1 94.19 152 PRO A O 1
ATOM 1229 N N . GLU A 1 153 ? -22.453 -31.891 -16.344 1 88.94 153 GLU A N 1
ATOM 1230 C CA . GLU A 1 153 ? -23.391 -32.812 -15.695 1 88.94 153 GLU A CA 1
ATOM 1231 C C . GLU A 1 153 ? -23.641 -34.031 -16.547 1 88.94 153 GLU A C 1
ATOM 1233 O O . GLU A 1 153 ? -23.781 -33.938 -17.766 1 88.94 153 GLU A O 1
ATOM 1238 N N . GLY A 1 154 ? -23.672 -35.156 -15.945 1 88.5 154 GLY A N 1
ATOM 1239 C CA . GLY A 1 154 ? -23.922 -36.406 -16.656 1 88.5 154 GLY A CA 1
ATOM 1240 C C . GLY A 1 154 ? -22.656 -37.094 -17.141 1 88.5 154 GLY A C 1
ATOM 1241 O O . GLY A 1 154 ? -22.672 -38.25 -17.516 1 88.5 154 GLY A O 1
ATOM 1242 N N . GLN A 1 155 ? -21.656 -36.312 -17.141 1 92 155 GLN A N 1
ATOM 1243 C CA . GLN A 1 155 ? -20.375 -36.906 -17.516 1 92 155 GLN A CA 1
ATOM 1244 C C . GLN A 1 155 ? -19.578 -37.344 -16.297 1 92 155 GLN A C 1
ATOM 1246 O O . GLN A 1 155 ? -19.828 -36.875 -15.188 1 92 155 GLN A O 1
ATOM 1251 N N . THR A 1 156 ? -18.719 -38.344 -16.641 1 92.12 156 THR A N 1
ATOM 1252 C CA . THR A 1 156 ? -17.922 -38.875 -15.547 1 92.12 156 THR A CA 1
ATOM 1253 C C . THR A 1 156 ? -16.438 -38.75 -15.844 1 92.12 156 THR A C 1
ATOM 1255 O O . THR A 1 156 ? -16.031 -38.719 -17 1 92.12 156 THR A O 1
ATOM 1258 N N . GLU A 1 157 ? -15.703 -38.688 -14.781 1 95.38 157 GLU A N 1
ATOM 1259 C CA . GLU A 1 157 ? -14.242 -38.688 -14.875 1 95.38 157 GLU A CA 1
ATOM 1260 C C . GLU A 1 157 ? -13.695 -40.125 -14.992 1 95.38 157 GLU A C 1
ATOM 1262 O O . GLU A 1 157 ? -14.391 -41.094 -14.68 1 95.38 157 GLU A O 1
ATOM 1267 N N . PRO A 1 158 ? -12.516 -40.219 -15.492 1 96.62 158 PRO A N 1
ATOM 1268 C CA . PRO A 1 158 ? -11.984 -41.562 -15.734 1 96.62 158 PRO A CA 1
ATOM 1269 C C . PRO A 1 158 ? -11.461 -42.25 -14.469 1 96.62 158 PRO A C 1
ATOM 1271 O O . PRO A 1 158 ? -10.609 -43.125 -14.539 1 96.62 158 PRO A O 1
ATOM 1274 N N . PHE A 1 159 ? -11.727 -41.844 -13.336 1 97.12 159 PHE A N 1
ATOM 1275 C CA . PHE A 1 159 ? -11.453 -42.438 -12.031 1 97.12 159 PHE A CA 1
ATOM 1276 C C . PHE A 1 159 ? -12.625 -42.219 -11.086 1 97.12 159 PHE A C 1
ATOM 1278 O O . PHE A 1 159 ? -13.477 -41.375 -11.32 1 97.12 159 PHE A O 1
ATOM 1285 N N . SER A 1 160 ? -12.648 -43.094 -10.062 1 96.69 160 SER A N 1
ATOM 1286 C CA . SER A 1 160 ? -13.789 -43.062 -9.141 1 96.69 160 SER A CA 1
ATOM 1287 C C . SER A 1 160 ? -13.367 -42.594 -7.758 1 96.69 160 SER A C 1
ATOM 1289 O O . SER A 1 160 ? -12.242 -42.844 -7.324 1 96.69 160 SER A O 1
ATOM 1291 N N . TYR A 1 161 ? -14.188 -41.969 -7.086 1 98 161 TYR A N 1
ATOM 1292 C CA . TYR A 1 161 ? -14.055 -41.5 -5.711 1 98 161 TYR A CA 1
ATOM 1293 C C . TYR A 1 161 ? -15.422 -41.25 -5.082 1 98 161 TYR A C 1
ATOM 1295 O O . TYR A 1 161 ? -16.422 -41.125 -5.793 1 98 161 TYR A O 1
ATOM 1303 N N . ASP A 1 162 ? -15.422 -41.125 -3.725 1 98.19 162 ASP A N 1
ATOM 1304 C CA . ASP A 1 162 ? -16.672 -40.906 -3.014 1 98.19 162 ASP A CA 1
ATOM 1305 C C . ASP A 1 162 ? -16.891 -39.406 -2.77 1 98.19 162 ASP A C 1
ATOM 1307 O O . ASP A 1 162 ? -18.031 -38.938 -2.828 1 98.19 162 ASP A O 1
ATOM 1311 N N . HIS A 1 163 ? -15.828 -38.719 -2.412 1 97.81 163 HIS A N 1
ATOM 1312 C CA . HIS A 1 163 ? -15.93 -37.312 -2.068 1 97.81 163 HIS A CA 1
ATOM 1313 C C . HIS A 1 163 ? -14.812 -36.5 -2.707 1 97.81 163 HIS A C 1
ATOM 1315 O O . HIS A 1 163 ? -13.727 -37.031 -2.969 1 97.81 163 HIS A O 1
ATOM 1321 N N . ASP A 1 164 ? -15.117 -35.219 -3.027 1 97.81 164 ASP A N 1
ATOM 1322 C CA . ASP A 1 164 ? -14.195 -34.25 -3.619 1 97.81 164 ASP A CA 1
ATOM 1323 C C . ASP A 1 164 ? -13.859 -33.125 -2.629 1 97.81 164 ASP A C 1
ATOM 1325 O O . ASP A 1 164 ? -14.758 -32.469 -2.123 1 97.81 164 ASP A O 1
ATOM 1329 N N . ARG A 1 165 ? -12.547 -33 -2.291 1 98 165 ARG A N 1
ATOM 1330 C CA . ARG A 1 165 ? -12.086 -31.984 -1.345 1 98 165 ARG A CA 1
ATOM 1331 C C . ARG A 1 165 ? -10.984 -31.125 -1.956 1 98 165 ARG A C 1
ATOM 1333 O O . ARG A 1 165 ? -10.281 -31.562 -2.865 1 98 165 ARG A O 1
ATOM 1340 N N . ASN A 1 166 ? -10.945 -29.906 -1.549 1 97.19 166 ASN A N 1
ATOM 1341 C CA . ASN A 1 166 ? -9.969 -28.938 -2.033 1 97.19 166 ASN A CA 1
ATOM 1342 C C . ASN A 1 166 ? -9.078 -28.422 -0.905 1 97.19 166 ASN A C 1
ATOM 1344 O O . ASN A 1 166 ? -9.547 -28.188 0.209 1 97.19 166 ASN A O 1
ATOM 1348 N N . LEU A 1 167 ? -7.781 -28.344 -1.204 1 97.25 167 LEU A N 1
ATOM 1349 C CA . LEU A 1 167 ? -6.785 -27.906 -0.233 1 97.25 167 LEU A CA 1
ATOM 1350 C C . LEU A 1 167 ? -5.719 -27.047 -0.899 1 97.25 167 LEU A C 1
ATOM 1352 O O . LEU A 1 167 ? -5.145 -27.438 -1.917 1 97.25 167 LEU A O 1
ATOM 1356 N N . ILE A 1 168 ? -5.414 -25.828 -0.352 1 98.69 168 ILE A N 1
ATOM 1357 C CA . ILE A 1 168 ? -4.387 -24.953 -0.919 1 98.69 168 ILE A CA 1
ATOM 1358 C C . ILE A 1 168 ? -3.248 -24.781 0.082 1 98.69 168 ILE A C 1
ATOM 1360 O O . ILE A 1 168 ? -3.488 -24.562 1.273 1 98.69 168 ILE A O 1
ATOM 1364 N N . LEU A 1 169 ? -1.993 -24.922 -0.354 1 98.88 169 LEU A N 1
ATOM 1365 C CA . LEU A 1 169 ? -0.778 -24.75 0.435 1 98.88 169 LEU A CA 1
ATOM 1366 C C . LEU A 1 169 ? -0.107 -23.422 0.121 1 98.88 169 LEU A C 1
ATOM 1368 O O . LEU A 1 169 ? 0.008 -23.047 -1.045 1 98.88 169 LEU A O 1
ATOM 1372 N N . THR A 1 170 ? 0.301 -22.703 1.151 1 98.75 170 THR A N 1
ATOM 1373 C CA . THR A 1 170 ? 1.021 -21.453 0.955 1 98.75 170 THR A CA 1
ATOM 1374 C C . THR A 1 170 ? 2.137 -21.297 1.985 1 98.75 170 THR A C 1
ATOM 1376 O O . THR A 1 170 ? 2.156 -22 2.994 1 98.75 170 THR A O 1
ATOM 1379 N N . ASP A 1 171 ? 3.16 -20.547 1.664 1 98.5 171 ASP A N 1
ATOM 1380 C CA . ASP A 1 171 ? 4.113 -20.062 2.656 1 98.5 171 ASP A CA 1
ATOM 1381 C C . ASP A 1 171 ? 3.723 -18.672 3.156 1 98.5 171 ASP A C 1
ATOM 1383 O O . ASP A 1 171 ? 2.959 -17.969 2.498 1 98.5 171 ASP A O 1
ATOM 1387 N N . TRP A 1 172 ? 4.109 -18.375 4.352 1 98.44 172 TRP A N 1
ATOM 1388 C CA . TRP A 1 172 ? 3.604 -17.188 5.031 1 98.44 172 TRP A CA 1
ATOM 1389 C C . TRP A 1 172 ? 4.742 -16.391 5.664 1 98.44 172 TRP A C 1
ATOM 1391 O O . TRP A 1 172 ? 5.621 -16.969 6.312 1 98.44 172 TRP A O 1
ATOM 1401 N N . TYR A 1 173 ? 4.766 -15.133 5.41 1 97.31 173 TYR A N 1
ATOM 1402 C CA . TYR A 1 173 ? 5.766 -14.219 5.941 1 97.31 173 TYR A CA 1
ATOM 1403 C C . TYR A 1 173 ? 5.137 -13.219 6.898 1 97.31 173 TYR A C 1
ATOM 1405 O O . TYR A 1 173 ? 4.012 -12.766 6.684 1 97.31 173 TYR A O 1
ATOM 1413 N N . HIS A 1 174 ? 5.891 -12.891 7.961 1 95 174 HIS A N 1
ATOM 1414 C CA . HIS A 1 174 ? 5.441 -11.836 8.867 1 95 174 HIS A CA 1
ATOM 1415 C C . HIS A 1 174 ? 5.73 -10.453 8.289 1 95 174 HIS A C 1
ATOM 1417 O O . HIS A 1 174 ? 4.965 -9.516 8.523 1 95 174 HIS A O 1
ATOM 1423 N N . LYS A 1 175 ? 6.801 -10.258 7.543 1 94.88 175 LYS A N 1
ATOM 1424 C CA . LYS A 1 175 ? 7.027 -9.031 6.781 1 94.88 175 LYS A CA 1
ATOM 1425 C C . LYS A 1 175 ? 6.008 -8.883 5.656 1 94.88 175 LYS A C 1
ATOM 1427 O O . LYS A 1 175 ? 5.527 -9.883 5.113 1 94.88 175 LYS A O 1
ATOM 1432 N N . SER A 1 176 ? 5.668 -7.668 5.328 1 95.69 176 SER A N 1
ATOM 1433 C CA . SER A 1 176 ? 4.738 -7.426 4.23 1 95.69 176 SER A CA 1
ATOM 1434 C C . SER A 1 176 ? 5.426 -7.582 2.879 1 95.69 176 SER A C 1
ATOM 1436 O O . SER A 1 176 ? 6.652 -7.504 2.787 1 95.69 176 SER A O 1
ATOM 1438 N N . SER A 1 177 ? 4.602 -7.75 1.862 1 97.25 177 SER A N 1
ATOM 1439 C CA . SER A 1 177 ? 5.133 -7.82 0.504 1 97.25 177 SER A CA 1
ATOM 1440 C C . SER A 1 177 ? 5.816 -6.516 0.108 1 97.25 177 SER A C 1
ATOM 1442 O O . SER A 1 177 ? 6.793 -6.523 -0.644 1 97.25 177 SER A O 1
ATOM 1444 N N . ASN A 1 178 ? 5.324 -5.387 0.614 1 96.81 178 ASN A N 1
ATOM 1445 C CA . ASN A 1 178 ? 5.949 -4.105 0.31 1 96.81 178 ASN A CA 1
ATOM 1446 C C . ASN A 1 178 ? 7.336 -3.994 0.938 1 96.81 178 ASN A C 1
ATOM 1448 O O . ASN A 1 178 ? 8.234 -3.387 0.36 1 96.81 178 ASN A O 1
ATOM 1452 N N . GLU A 1 179 ? 7.5 -4.496 2.152 1 96.19 179 GLU A N 1
ATOM 1453 C CA . GLU A 1 179 ? 8.828 -4.543 2.766 1 96.19 179 GLU A CA 1
ATOM 1454 C C . GLU A 1 179 ? 9.789 -5.395 1.941 1 96.19 179 GLU A C 1
ATOM 1456 O O . GLU A 1 179 ? 10.93 -5 1.706 1 96.19 179 GLU A O 1
ATOM 1461 N N . HIS A 1 180 ? 9.266 -6.59 1.517 1 97.69 180 HIS A N 1
ATOM 1462 C CA . HIS A 1 180 ? 10.086 -7.461 0.682 1 97.69 180 HIS A CA 1
ATOM 1463 C C . HIS A 1 180 ? 10.469 -6.773 -0.626 1 97.69 180 HIS A C 1
ATOM 1465 O O . HIS A 1 180 ? 11.625 -6.824 -1.049 1 97.69 180 HIS A O 1
ATOM 1471 N N . ALA A 1 181 ? 9.5 -6.168 -1.261 1 97.75 181 ALA A N 1
ATOM 1472 C CA . ALA A 1 181 ? 9.742 -5.488 -2.529 1 97.75 181 ALA A CA 1
ATOM 1473 C C . ALA A 1 181 ? 10.805 -4.398 -2.369 1 97.75 181 ALA A C 1
ATOM 1475 O O . ALA A 1 181 ? 11.695 -4.262 -3.209 1 97.75 181 ALA A O 1
ATOM 1476 N N . ALA A 1 182 ? 10.703 -3.619 -1.297 1 97 182 ALA A N 1
ATOM 1477 C CA . ALA A 1 182 ? 11.664 -2.547 -1.049 1 97 182 ALA A CA 1
ATOM 1478 C C . ALA A 1 182 ? 13.078 -3.102 -0.878 1 97 182 ALA A C 1
ATOM 1480 O O . ALA A 1 182 ? 14.039 -2.545 -1.415 1 97 182 ALA A O 1
ATOM 1481 N N . GLY A 1 183 ? 13.219 -4.148 -0.094 1 96.88 183 GLY A N 1
ATOM 1482 C CA . GLY A 1 183 ? 14.516 -4.781 0.078 1 96.88 183 GLY A CA 1
ATOM 1483 C C . GLY A 1 183 ? 15.102 -5.293 -1.223 1 96.88 183 GLY A C 1
ATOM 1484 O O . GLY A 1 183 ? 16.297 -5.102 -1.486 1 96.88 183 GLY A O 1
ATOM 1485 N N . LEU A 1 184 ? 14.258 -5.945 -2.037 1 97.38 184 LEU A N 1
ATOM 1486 C CA . LEU A 1 184 ? 14.695 -6.52 -3.303 1 97.38 184 LEU A CA 1
ATOM 1487 C C . LEU A 1 184 ? 15.117 -5.43 -4.281 1 97.38 184 LEU A C 1
ATOM 1489 O O . LEU A 1 184 ? 16.016 -5.637 -5.105 1 97.38 184 LEU A O 1
ATOM 1493 N N . ALA A 1 185 ? 14.477 -4.281 -4.184 1 95.31 185 ALA A N 1
ATOM 1494 C CA . ALA A 1 185 ? 14.695 -3.201 -5.145 1 95.31 185 ALA A CA 1
ATOM 1495 C C . ALA A 1 185 ? 15.914 -2.363 -4.762 1 95.31 185 ALA A C 1
ATOM 1497 O O . ALA A 1 185 ? 16.406 -1.571 -5.57 1 95.31 185 ALA A O 1
ATOM 1498 N N . THR A 1 186 ? 16.438 -2.508 -3.572 1 95.19 186 THR A N 1
ATOM 1499 C CA . THR A 1 186 ? 17.547 -1.693 -3.1 1 95.19 186 THR A CA 1
ATOM 1500 C C . THR A 1 186 ? 18.859 -2.141 -3.746 1 95.19 186 THR A C 1
ATOM 1502 O O . THR A 1 186 ? 19.188 -3.328 -3.738 1 95.19 186 THR A O 1
ATOM 1505 N N . PRO A 1 187 ? 19.672 -1.242 -4.324 1 94.12 187 PRO A N 1
ATOM 1506 C CA . PRO A 1 187 ? 20.922 -1.618 -4.988 1 94.12 187 PRO A CA 1
ATOM 1507 C C . PRO A 1 187 ? 22.047 -1.899 -3.998 1 94.12 187 PRO A C 1
ATOM 1509 O O . PRO A 1 187 ? 22 -1.449 -2.85 1 94.12 187 PRO A O 1
ATOM 1512 N N . GLY A 1 188 ? 22.969 -2.623 -4.48 1 92.94 188 GLY A N 1
ATOM 1513 C CA . GLY A 1 188 ? 24.234 -2.803 -3.791 1 92.94 188 GLY A CA 1
ATOM 1514 C C . GLY A 1 188 ? 24.094 -3.516 -2.459 1 92.94 188 GLY A C 1
ATOM 1515 O O . GLY A 1 188 ? 23.406 -4.535 -2.365 1 92.94 188 GLY A O 1
ATOM 1516 N N . SER A 1 189 ? 24.781 -3.025 -1.499 1 89.19 189 SER A N 1
ATOM 1517 C CA . SER A 1 189 ? 24.859 -3.684 -0.199 1 89.19 189 SER A CA 1
ATOM 1518 C C . SER A 1 189 ? 23.547 -3.559 0.562 1 89.19 189 SER A C 1
ATOM 1520 O O . SER A 1 189 ? 23.328 -4.25 1.561 1 89.19 189 SER A O 1
ATOM 1522 N N . GLY A 1 190 ? 22.719 -2.727 0.093 1 89.81 190 GLY A N 1
ATOM 1523 C CA . GLY A 1 190 ? 21.438 -2.564 0.744 1 89.81 190 GLY A CA 1
ATOM 1524 C C . GLY A 1 190 ? 20.422 -3.627 0.346 1 89.81 190 GLY A C 1
ATOM 1525 O O . GLY A 1 190 ? 19.359 -3.746 0.963 1 89.81 190 GLY A O 1
ATOM 1526 N N . PHE A 1 191 ? 20.766 -4.43 -0.685 1 95.31 191 PHE A N 1
ATOM 1527 C CA . PHE A 1 191 ? 19.891 -5.504 -1.138 1 95.31 191 PHE A CA 1
ATOM 1528 C C . PHE A 1 191 ? 19.547 -6.453 0.007 1 95.31 191 PHE A C 1
ATOM 1530 O O . PHE A 1 191 ? 20.453 -6.875 0.747 1 95.31 191 PHE A O 1
ATOM 1537 N N . THR A 1 192 ? 18.25 -6.707 0.185 1 94.44 192 THR A N 1
ATOM 1538 C CA . THR A 1 192 ? 17.797 -7.688 1.163 1 94.44 192 THR A CA 1
ATOM 1539 C C . THR A 1 192 ? 16.906 -8.734 0.502 1 94.44 192 THR A C 1
ATOM 1541 O O . THR A 1 192 ? 15.836 -8.414 -0.022 1 94.44 192 THR A O 1
ATOM 1544 N N . TRP A 1 193 ? 17.359 -9.969 0.538 1 96.12 193 TRP A N 1
ATOM 1545 C CA . TRP A 1 193 ? 16.562 -11.086 0.038 1 96.12 193 TRP A CA 1
ATOM 1546 C C . TRP A 1 193 ? 15.359 -11.344 0.939 1 96.12 193 TRP A C 1
ATOM 1548 O O . TRP A 1 193 ? 15.383 -11 2.123 1 96.12 193 TRP A O 1
ATOM 1558 N N . VAL A 1 194 ? 14.273 -11.914 0.415 1 96.75 194 VAL A N 1
ATOM 1559 C CA . VAL A 1 194 ? 13.031 -12.117 1.143 1 96.75 194 VAL A CA 1
ATOM 1560 C C . VAL A 1 194 ? 13.242 -13.133 2.264 1 96.75 194 VAL A C 1
ATOM 1562 O O . VAL A 1 194 ? 12.555 -13.094 3.285 1 96.75 194 VAL A O 1
ATOM 1565 N N . GLY A 1 195 ? 14.164 -14.148 2.025 1 95.38 195 GLY A N 1
ATOM 1566 C CA . GLY A 1 195 ? 14.445 -15.156 3.035 1 95.38 195 GLY A CA 1
ATOM 1567 C C . GLY A 1 195 ? 13.414 -16.266 3.068 1 95.38 195 GLY A C 1
ATOM 1568 O O . GLY A 1 195 ? 12.477 -16.281 2.264 1 95.38 195 GLY A O 1
ATOM 1569 N N . GLU A 1 196 ? 13.578 -17.219 4.016 1 96.56 196 GLU A N 1
ATOM 1570 C CA . GLU A 1 196 ? 12.656 -18.344 4.188 1 96.56 196 GLU A CA 1
ATOM 1571 C C . GLU A 1 196 ? 11.383 -17.906 4.898 1 96.56 196 GLU A C 1
ATOM 1573 O O . GLU A 1 196 ? 11.406 -16.984 5.727 1 96.56 196 GLU A O 1
ATOM 1578 N N . PRO A 1 197 ? 10.258 -18.469 4.559 1 97.31 197 PRO A N 1
ATOM 1579 C CA . PRO A 1 197 ? 9.008 -18.078 5.211 1 97.31 197 PRO A CA 1
ATOM 1580 C C . PRO A 1 197 ? 9.008 -18.344 6.715 1 97.31 197 PRO A C 1
ATOM 1582 O O . PRO A 1 197 ? 9.758 -19.203 7.188 1 97.31 197 PRO A O 1
ATOM 1585 N N . ASP A 1 198 ? 8.195 -17.609 7.434 1 96.62 198 ASP A N 1
ATOM 1586 C CA . ASP A 1 198 ? 8.062 -17.781 8.875 1 96.62 198 ASP A CA 1
ATOM 1587 C C . ASP A 1 198 ? 7.25 -19.047 9.195 1 96.62 198 ASP A C 1
ATOM 1589 O O . ASP A 1 198 ? 7.477 -19.688 10.227 1 96.62 198 ASP A O 1
ATOM 1593 N N . SER A 1 199 ? 6.25 -19.328 8.32 1 97.81 199 SER A N 1
ATOM 1594 C CA . SER A 1 199 ? 5.402 -20.5 8.508 1 97.81 199 SER A CA 1
ATOM 1595 C C . SER A 1 199 ? 4.887 -21.031 7.176 1 97.81 199 SER A C 1
ATOM 1597 O O . SER A 1 199 ? 5 -20.375 6.148 1 97.81 199 SER A O 1
ATOM 1599 N N . LEU A 1 200 ? 4.406 -22.25 7.211 1 98.56 200 LEU A N 1
ATOM 1600 C CA . LEU A 1 200 ? 3.629 -22.828 6.121 1 98.56 200 LEU A CA 1
ATOM 1601 C C . LEU A 1 200 ? 2.164 -22.984 6.52 1 98.56 200 LEU A C 1
ATOM 1603 O O . LEU A 1 200 ? 1.858 -23.328 7.66 1 98.56 200 LEU A O 1
ATOM 1607 N N . LEU A 1 201 ? 1.307 -22.641 5.543 1 98.81 201 LEU A N 1
ATOM 1608 C CA . LEU A 1 201 ? -0.124 -22.703 5.82 1 98.81 201 LEU A CA 1
ATOM 1609 C C . LEU A 1 201 ? -0.783 -23.797 4.992 1 98.81 201 LEU A C 1
ATOM 1611 O O . LEU A 1 201 ? -0.419 -24.016 3.834 1 98.81 201 LEU A O 1
ATOM 1615 N N . ILE A 1 202 ? -1.662 -24.516 5.59 1 98.75 202 ILE A N 1
ATOM 1616 C CA . ILE A 1 202 ? -2.564 -25.453 4.926 1 98.75 202 ILE A CA 1
ATOM 1617 C C . ILE A 1 202 ? -3.996 -24.922 4.996 1 98.75 202 ILE A C 1
ATOM 1619 O O . ILE A 1 202 ? -4.578 -24.828 6.082 1 98.75 202 ILE A O 1
ATOM 1623 N N . GLN A 1 203 ? -4.508 -24.594 3.861 1 98.31 203 GLN A N 1
ATOM 1624 C CA . GLN A 1 203 ? -5.82 -23.969 3.746 1 98.31 203 GLN A CA 1
ATOM 1625 C C . GLN A 1 203 ? -5.93 -22.75 4.648 1 98.31 203 GLN A C 1
ATOM 1627 O O . GLN A 1 203 ? -6.938 -22.562 5.336 1 98.31 203 GLN A O 1
ATOM 1632 N N . GLY A 1 204 ? -4.902 -21.969 4.68 1 98.06 204 GLY A N 1
ATOM 1633 C CA . GLY A 1 204 ? -4.898 -20.672 5.328 1 98.06 204 GLY A CA 1
ATOM 1634 C C . GLY A 1 204 ? -4.598 -20.75 6.812 1 98.06 204 GLY A C 1
ATOM 1635 O O . GLY A 1 204 ? -4.711 -19.75 7.527 1 98.06 204 GLY A O 1
ATOM 1636 N N . ARG A 1 205 ? -4.219 -21.938 7.305 1 97.81 205 ARG A N 1
ATOM 1637 C CA . ARG A 1 205 ? -3.969 -22.094 8.734 1 97.81 205 ARG A CA 1
ATOM 1638 C C . ARG A 1 205 ? -2.605 -22.734 8.984 1 97.81 205 ARG A C 1
ATOM 1640 O O . ARG A 1 205 ? -2.207 -23.656 8.281 1 97.81 205 ARG A O 1
ATOM 1647 N N . GLY A 1 206 ? -1.876 -22.109 9.828 1 97.38 206 GLY A N 1
ATOM 1648 C CA . GLY A 1 206 ? -0.593 -22.609 10.297 1 97.38 206 GLY A CA 1
ATOM 1649 C C . GLY A 1 206 ? -0.296 -22.234 11.734 1 97.38 206 GLY A C 1
ATOM 1650 O O . GLY A 1 206 ? -1.177 -21.766 12.453 1 97.38 206 GLY A O 1
ATOM 1651 N N . ARG A 1 207 ? 0.961 -22.562 12.211 1 95.31 207 ARG A N 1
ATOM 1652 C CA . ARG A 1 207 ? 1.359 -22.25 13.586 1 95.31 207 ARG A CA 1
ATOM 1653 C C . ARG A 1 207 ? 2.777 -21.703 13.633 1 95.31 207 ARG A C 1
ATOM 1655 O O . ARG A 1 207 ? 3.691 -22.266 13.023 1 95.31 207 ARG A O 1
ATOM 1662 N N . PHE A 1 208 ? 2.895 -20.641 14.227 1 96.12 208 PHE A N 1
ATOM 1663 C CA . PHE A 1 208 ? 4.188 -20.047 14.547 1 96.12 208 PHE A CA 1
ATOM 1664 C C . PHE A 1 208 ? 4.469 -20.141 16.047 1 96.12 208 PHE A C 1
ATOM 1666 O O . PHE A 1 208 ? 3.566 -19.969 16.859 1 96.12 208 PHE A O 1
ATOM 1673 N N . ASN A 1 209 ? 5.723 -20.484 16.406 1 92.69 209 ASN A N 1
ATOM 1674 C CA . ASN A 1 209 ? 6.113 -20.547 17.812 1 92.69 209 ASN A CA 1
ATOM 1675 C C . ASN A 1 209 ? 6.277 -19.172 18.422 1 92.69 209 ASN A C 1
ATOM 1677 O O . ASN A 1 209 ? 7.367 -18.594 18.375 1 92.69 209 ASN A O 1
ATOM 1681 N N . CYS A 1 210 ? 5.301 -18.703 19.109 1 90.75 210 CYS A N 1
ATOM 1682 C CA . CYS A 1 210 ? 5.254 -17.344 19.641 1 90.75 210 CYS A CA 1
ATOM 1683 C C . CYS A 1 210 ? 6.316 -17.141 20.719 1 90.75 210 CYS A C 1
ATOM 1685 O O . CYS A 1 210 ? 6.676 -16.016 21.031 1 90.75 210 CYS A O 1
ATOM 1687 N N . SER A 1 211 ? 6.832 -18.141 21.344 1 85.62 211 SER A N 1
ATOM 1688 C CA . SER A 1 211 ? 7.781 -18.047 22.438 1 85.62 211 SER A CA 1
ATOM 1689 C C . SER A 1 211 ? 9.102 -17.438 21.984 1 85.62 211 SER A C 1
ATOM 1691 O O . SER A 1 211 ? 9.898 -16.969 22.797 1 85.62 211 SER A O 1
ATOM 1693 N N . VAL A 1 212 ? 9.258 -17.531 20.672 1 81.31 212 VAL A N 1
ATOM 1694 C CA . VAL A 1 212 ? 10.523 -17.016 20.172 1 81.31 212 VAL A CA 1
ATOM 1695 C C . VAL A 1 212 ? 10.508 -15.492 20.188 1 81.31 212 VAL A C 1
ATOM 1697 O O . VAL A 1 212 ? 11.555 -14.859 20.047 1 81.31 212 VAL A O 1
ATOM 1700 N N . LEU A 1 213 ? 9.219 -14.992 20.328 1 78.19 213 LEU A N 1
ATOM 1701 C CA . LEU A 1 213 ? 9.094 -13.539 20.344 1 78.19 213 LEU A CA 1
ATOM 1702 C C . LEU A 1 213 ? 9.117 -13.016 21.781 1 78.19 213 LEU A C 1
ATOM 1704 O O . LEU A 1 213 ? 8.672 -13.703 22.703 1 78.19 213 LEU A O 1
ATOM 1708 N N . GLY A 1 214 ? 9.93 -12.281 22.203 1 61.72 214 GLY A N 1
ATOM 1709 C CA . GLY A 1 214 ? 9.953 -11.727 23.547 1 61.72 214 GLY A CA 1
ATOM 1710 C C . GLY A 1 214 ? 8.594 -11.273 24.031 1 61.72 214 GLY A C 1
ATOM 1711 O O . GLY A 1 214 ? 7.664 -11.125 23.234 1 61.72 214 GLY A O 1
ATOM 1712 N N . SER A 1 215 ? 8.102 -11.492 25.375 1 52.41 215 SER A N 1
ATOM 1713 C CA . SER A 1 215 ? 6.848 -11.266 26.094 1 52.41 215 SER A CA 1
ATOM 1714 C C . SER A 1 215 ? 6.148 -10 25.609 1 52.41 215 SER A C 1
ATOM 1716 O O . SER A 1 215 ? 4.938 -9.859 25.766 1 52.41 215 SER A O 1
ATOM 1718 N N . SER A 1 216 ? 6.797 -9.008 25.078 1 50.53 216 SER A N 1
ATOM 1719 C CA . SER A 1 216 ? 6.246 -7.656 25.125 1 50.53 216 SER A CA 1
ATOM 1720 C C . SER A 1 216 ? 5.445 -7.336 23.875 1 50.53 216 SER A C 1
ATOM 1722 O O . SER A 1 216 ? 4.824 -6.277 23.781 1 50.53 216 SER A O 1
ATOM 1724 N N . SER A 1 217 ? 5.332 -8.273 22.875 1 56.34 217 SER A N 1
ATOM 1725 C CA . SER A 1 217 ? 4.875 -7.641 21.641 1 56.34 217 SER A CA 1
ATOM 1726 C C . SER A 1 217 ? 3.373 -7.816 21.438 1 56.34 217 SER A C 1
ATOM 1728 O O . SER A 1 217 ? 2.719 -6.984 20.812 1 56.34 217 SER A O 1
ATOM 1730 N N . GLY A 1 218 ? 2.592 -8.492 22.344 1 65.62 218 GLY A N 1
ATOM 1731 C CA . GLY A 1 218 ? 1.182 -8.758 22.109 1 65.62 218 GLY A CA 1
ATOM 1732 C C . GLY A 1 218 ? 0.869 -9.07 20.656 1 65.62 218 GLY A C 1
ATOM 1733 O O . GLY A 1 218 ? -0.3 -9.172 20.266 1 65.62 218 GLY A O 1
ATOM 1734 N N . THR A 1 219 ? 1.786 -9.219 19.812 1 84.19 219 THR A N 1
ATOM 1735 C CA . THR A 1 219 ? 1.62 -9.414 18.375 1 84.19 219 THR A CA 1
ATOM 1736 C C . THR A 1 219 ? 1.413 -10.891 18.047 1 84.19 219 THR A C 1
ATOM 1738 O O . THR A 1 219 ? 0.832 -11.227 17.016 1 84.19 219 THR A O 1
ATOM 1741 N N . CYS A 1 220 ? 1.716 -11.844 19 1 91.25 220 CYS A N 1
ATOM 1742 C CA . CYS A 1 220 ? 1.601 -13.281 18.781 1 91.25 220 CYS A CA 1
ATOM 1743 C C . CYS A 1 220 ? 0.81 -13.938 19.906 1 91.25 220 CYS A C 1
ATOM 1745 O O . CYS A 1 220 ? 1.072 -13.688 21.078 1 91.25 220 CYS A O 1
ATOM 1747 N N . ASN A 1 221 ? -0.232 -14.688 19.531 1 92.75 221 ASN A N 1
ATOM 1748 C CA . ASN A 1 221 ? -1.116 -15.359 20.469 1 92.75 221 ASN A CA 1
ATOM 1749 C C . ASN A 1 221 ? -1.383 -16.812 20.062 1 92.75 221 ASN A C 1
ATOM 1751 O O . ASN A 1 221 ? -2.25 -17.062 19.234 1 92.75 221 ASN A O 1
ATOM 1755 N N . SER A 1 222 ? -0.819 -17.719 20.734 1 91.81 222 SER A N 1
ATOM 1756 C CA . SER A 1 222 ? -0.891 -19.125 20.375 1 91.81 222 SER A CA 1
ATOM 1757 C C . SER A 1 222 ? -2.285 -19.703 20.625 1 91.81 222 SER A C 1
ATOM 1759 O O . SER A 1 222 ? -2.611 -20.797 20.156 1 91.81 222 SER A O 1
ATOM 1761 N N . SER A 1 223 ? -3.131 -18.953 21.344 1 91.56 223 SER A N 1
ATOM 1762 C CA . SER A 1 223 ? -4.477 -19.422 21.656 1 91.56 223 SER A CA 1
ATOM 1763 C C . SER A 1 223 ? -5.504 -18.844 20.688 1 91.56 223 SER A C 1
ATOM 1765 O O . SER A 1 223 ? -6.707 -19.062 20.844 1 91.56 223 SER A O 1
ATOM 1767 N N . SER A 1 224 ? -4.949 -18.125 19.781 1 91.31 224 SER A N 1
ATOM 1768 C CA . SER A 1 224 ? -5.871 -17.547 18.812 1 91.31 224 SER A CA 1
ATOM 1769 C C . SER A 1 224 ? -6.66 -18.625 18.078 1 91.31 224 SER A C 1
ATOM 1771 O O . SER A 1 224 ? -6.105 -19.656 17.719 1 91.31 224 SER A O 1
ATOM 1773 N N . THR A 1 225 ? -7.945 -18.391 17.797 1 93.06 225 THR A N 1
ATOM 1774 C CA . THR A 1 225 ? -8.789 -19.344 17.078 1 93.06 225 THR A CA 1
ATOM 1775 C C . THR A 1 225 ? -8.477 -19.328 15.586 1 93.06 225 THR A C 1
ATOM 1777 O O . THR A 1 225 ? -8.883 -20.219 14.844 1 93.06 225 THR A O 1
ATOM 1780 N N . GLU A 1 226 ? -7.727 -18.312 15.18 1 93.31 226 GLU A N 1
ATOM 1781 C CA . GLU A 1 226 ? -7.43 -18.172 13.758 1 93.31 226 GLU A CA 1
ATOM 1782 C C . GLU A 1 226 ? -6.293 -19.094 13.336 1 93.31 226 GLU A C 1
ATOM 1784 O O . GLU A 1 226 ? -6.07 -19.312 12.141 1 93.31 226 GLU A O 1
ATOM 1789 N N . CYS A 1 227 ? -5.605 -19.672 14.352 1 95.38 227 CYS A N 1
ATOM 1790 C CA . CYS A 1 227 ? -4.465 -20.5 13.969 1 95.38 227 CYS A CA 1
ATOM 1791 C C . CYS A 1 227 ? -4.633 -21.922 14.477 1 95.38 227 CYS A C 1
ATOM 1793 O O . CYS A 1 227 ? -3.645 -22.609 14.75 1 95.38 227 CYS A O 1
ATOM 1795 N N . VAL A 1 228 ? -5.895 -22.328 14.664 1 96.38 228 VAL A N 1
ATOM 1796 C CA . VAL A 1 228 ? -6.172 -23.734 14.922 1 96.38 228 VAL A CA 1
ATOM 1797 C C . VAL A 1 228 ? -5.895 -24.562 13.664 1 96.38 228 VAL A C 1
ATOM 1799 O O . VAL A 1 228 ? -6.164 -24.109 12.547 1 96.38 228 VAL A O 1
ATOM 1802 N N . LEU A 1 229 ? -5.355 -25.75 13.859 1 97.38 229 LEU A N 1
ATOM 1803 C CA . LEU A 1 229 ? -5.008 -26.578 12.719 1 97.38 229 LEU A CA 1
ATOM 1804 C C . LEU A 1 229 ? -6.242 -26.922 11.891 1 97.38 229 LEU A C 1
ATOM 1806 O O . LEU A 1 229 ? -7.316 -27.172 12.438 1 97.38 229 LEU A O 1
ATOM 1810 N N . TYR A 1 230 ? -6.086 -26.875 10.625 1 97.75 230 TYR A N 1
ATOM 1811 C CA . TYR A 1 230 ? -7.18 -27.188 9.711 1 97.75 230 TYR A CA 1
ATOM 1812 C C . TYR A 1 230 ? -7.559 -28.656 9.789 1 97.75 230 TYR A C 1
ATOM 1814 O O . TYR A 1 230 ? -6.703 -29.531 9.641 1 97.75 230 TYR A O 1
ATOM 1822 N N . PRO A 1 231 ? -8.812 -28.984 10.008 1 98.12 231 PRO A N 1
ATOM 1823 C CA . PRO A 1 231 ? -9.258 -30.391 9.961 1 98.12 231 PRO A CA 1
ATOM 1824 C C . PRO A 1 231 ? -9.828 -30.781 8.594 1 98.12 231 PRO A C 1
ATOM 1826 O O . PRO A 1 231 ? -10.758 -30.125 8.102 1 98.12 231 PRO A O 1
ATOM 1829 N N . LEU A 1 232 ? -9.289 -31.719 8 1 98.31 232 LEU A N 1
ATOM 1830 C CA . LEU A 1 232 ? -9.906 -32.344 6.84 1 98.31 232 LEU A CA 1
ATOM 1831 C C . LEU A 1 232 ? -10.641 -33.625 7.242 1 98.31 232 LEU A C 1
ATOM 1833 O O . LEU A 1 232 ? -10.031 -34.688 7.359 1 98.31 232 LEU A O 1
ATOM 1837 N N . THR A 1 233 ? -11.945 -33.531 7.32 1 98.38 233 THR A N 1
ATOM 1838 C CA . THR A 1 233 ? -12.742 -34.656 7.855 1 98.38 233 THR A CA 1
ATOM 1839 C C . THR A 1 233 ? -13.039 -35.688 6.77 1 98.38 233 THR A C 1
ATOM 1841 O O . THR A 1 233 ? -13.469 -35.312 5.672 1 98.38 233 THR A O 1
ATOM 1844 N N . VAL A 1 234 ? -12.82 -36.906 7.133 1 98.38 234 VAL A N 1
ATOM 1845 C CA . VAL A 1 234 ? -13.086 -38.031 6.211 1 98.38 234 VAL A CA 1
ATOM 1846 C C . VAL A 1 234 ? -13.891 -39.094 6.918 1 98.38 234 VAL A C 1
ATOM 1848 O O . VAL A 1 234 ? -13.883 -39.188 8.148 1 98.38 234 VAL A O 1
ATOM 1851 N N . VAL A 1 235 ? -14.586 -39.875 6.109 1 98.19 235 VAL A N 1
ATOM 1852 C CA . VAL A 1 235 ? -15.312 -41.062 6.582 1 98.19 235 VAL A CA 1
ATOM 1853 C C . VAL A 1 235 ? -14.477 -42.312 6.328 1 98.19 235 VAL A C 1
ATOM 1855 O O . VAL A 1 235 ? -14.031 -42.531 5.203 1 98.19 235 VAL A O 1
ATOM 1858 N N . PRO A 1 236 ? -14.297 -43.125 7.387 1 98.06 236 PRO A N 1
ATOM 1859 C CA . PRO A 1 236 ? -13.508 -44.344 7.184 1 98.06 236 PRO A CA 1
ATOM 1860 C C . PRO A 1 236 ? -14.047 -45.219 6.051 1 98.06 236 PRO A C 1
ATOM 1862 O O . PRO A 1 236 ? -15.266 -45.375 5.91 1 98.06 236 PRO A O 1
ATOM 1865 N N . GLY A 1 237 ? -13.195 -45.75 5.184 1 98.06 237 GLY A N 1
ATOM 1866 C CA . GLY A 1 237 ? -13.555 -46.656 4.113 1 98.06 237 GLY A CA 1
ATOM 1867 C C . GLY A 1 237 ? -13.836 -45.969 2.799 1 98.06 237 GLY A C 1
ATOM 1868 O O . GLY A 1 237 ? -13.875 -46.594 1.745 1 98.06 237 GLY A O 1
ATOM 1869 N N . LYS A 1 238 ? -13.945 -44.688 2.828 1 98.62 238 LYS A N 1
ATOM 1870 C CA . LYS A 1 238 ? -14.289 -43.969 1.621 1 98.62 238 LYS A CA 1
ATOM 1871 C C . LYS A 1 238 ? -13.039 -43.469 0.905 1 98.62 238 LYS A C 1
ATOM 1873 O O . LYS A 1 238 ? -11.977 -43.312 1.519 1 98.62 238 LYS A O 1
ATOM 1878 N N . THR A 1 239 ? -13.172 -43.281 -0.363 1 98.62 239 THR A N 1
ATOM 1879 C CA . THR A 1 239 ? -12.109 -42.719 -1.2 1 98.62 239 THR A CA 1
ATOM 1880 C C . THR A 1 239 ? -12.375 -41.25 -1.501 1 98.62 239 THR A C 1
ATOM 1882 O O . THR A 1 239 ? -13.477 -40.875 -1.911 1 98.62 239 THR A O 1
ATOM 1885 N N . TYR A 1 240 ? -11.359 -40.469 -1.297 1 98.62 240 TYR A N 1
ATOM 1886 C CA . TYR A 1 240 ? -11.461 -39.031 -1.516 1 98.62 240 TYR A CA 1
ATOM 1887 C C . TYR A 1 240 ? -10.578 -38.594 -2.678 1 98.62 240 TYR A C 1
ATOM 1889 O O . TYR A 1 240 ? -9.438 -39.062 -2.803 1 98.62 240 TYR A O 1
ATOM 1897 N N . ARG A 1 241 ? -11.133 -37.812 -3.57 1 98.56 241 ARG A N 1
ATOM 1898 C CA . ARG A 1 241 ? -10.312 -36.969 -4.43 1 98.56 241 ARG A CA 1
ATOM 1899 C C . ARG A 1 241 ? -9.891 -35.688 -3.701 1 98.56 241 ARG A C 1
ATOM 1901 O O . ARG A 1 241 ? -10.742 -34.906 -3.287 1 98.56 241 ARG A O 1
ATOM 1908 N N . LEU A 1 242 ? -8.664 -35.562 -3.494 1 98.75 242 LEU A N 1
ATOM 1909 C CA . LEU A 1 242 ? -8.141 -34.344 -2.867 1 98.75 242 LEU A CA 1
ATOM 1910 C C . LEU A 1 242 ? -7.418 -33.469 -3.887 1 98.75 242 LEU A C 1
ATOM 1912 O O . LEU A 1 242 ? -6.406 -33.875 -4.453 1 98.75 242 LEU A O 1
ATOM 1916 N N . ARG A 1 243 ? -7.992 -32.281 -4.164 1 98.81 243 ARG A N 1
ATOM 1917 C CA . ARG A 1 243 ? -7.336 -31.281 -4.992 1 98.81 243 ARG A CA 1
ATOM 1918 C C . ARG A 1 243 ? -6.316 -30.484 -4.184 1 98.81 243 ARG A C 1
ATOM 1920 O O . ARG A 1 243 ? -6.691 -29.703 -3.307 1 98.81 243 ARG A O 1
ATOM 1927 N N . VAL A 1 244 ? -5.043 -30.703 -4.469 1 98.88 244 VAL A N 1
ATOM 1928 C CA . VAL A 1 244 ? -3.961 -30.031 -3.756 1 98.88 244 VAL A CA 1
ATOM 1929 C C . VAL A 1 244 ? -3.326 -28.984 -4.656 1 98.88 244 VAL A C 1
ATOM 1931 O O . VAL A 1 244 ? -2.922 -29.281 -5.781 1 98.88 244 VAL A O 1
ATOM 1934 N N . SER A 1 245 ? -3.32 -27.781 -4.18 1 98.81 245 SER A N 1
ATOM 1935 C CA . SER A 1 245 ? -2.73 -26.672 -4.934 1 98.81 245 SER A CA 1
ATOM 1936 C C . SER A 1 245 ? -1.679 -25.938 -4.109 1 98.81 245 SER A C 1
ATOM 1938 O O . SER A 1 245 ? -1.705 -25.984 -2.877 1 98.81 245 SER A O 1
ATOM 1940 N N . SER A 1 246 ? -0.745 -25.328 -4.785 1 98.81 246 SER A N 1
ATOM 1941 C CA . SER A 1 246 ? 0.259 -24.5 -4.117 1 98.81 246 SER A CA 1
ATOM 1942 C C . SER A 1 246 ? 0.296 -23.094 -4.699 1 98.81 246 SER A C 1
ATOM 1944 O O . SER A 1 246 ? 0.356 -22.922 -5.918 1 98.81 246 SER A O 1
ATOM 1946 N N . LEU A 1 247 ? 0.206 -22.125 -3.863 1 98.69 247 LEU A N 1
ATOM 1947 C CA . LEU A 1 247 ? 0.427 -20.734 -4.242 1 98.69 247 LEU A CA 1
ATOM 1948 C C . LEU A 1 247 ? 1.474 -20.078 -3.342 1 98.69 247 LEU A C 1
ATOM 1950 O O . LEU A 1 247 ? 1.26 -18.984 -2.826 1 98.69 247 LEU A O 1
ATOM 1954 N N . THR A 1 248 ? 2.521 -20.828 -3.105 1 98.56 248 THR A N 1
ATOM 1955 C CA . THR A 1 248 ? 3.617 -20.281 -2.316 1 98.56 248 THR A CA 1
ATOM 1956 C C . THR A 1 248 ? 4.273 -19.109 -3.043 1 98.56 248 THR A C 1
ATOM 1958 O O . THR A 1 248 ? 4.246 -19.047 -4.273 1 98.56 248 THR A O 1
ATOM 1961 N N . SER A 1 249 ? 4.844 -18.234 -2.27 1 98 249 SER A N 1
ATOM 1962 C CA . SER A 1 249 ? 5.539 -17.078 -2.822 1 98 249 SER A CA 1
ATOM 1963 C C . SER A 1 249 ? 6.98 -17.422 -3.186 1 98 249 SER A C 1
ATOM 1965 O O . SER A 1 249 ? 7.59 -16.75 -4.023 1 98 249 SER A O 1
ATOM 1967 N N . LEU A 1 250 ? 7.543 -18.406 -2.549 1 97.88 250 LEU A N 1
ATOM 1968 C CA . LEU A 1 250 ? 8.953 -18.734 -2.746 1 97.88 250 LE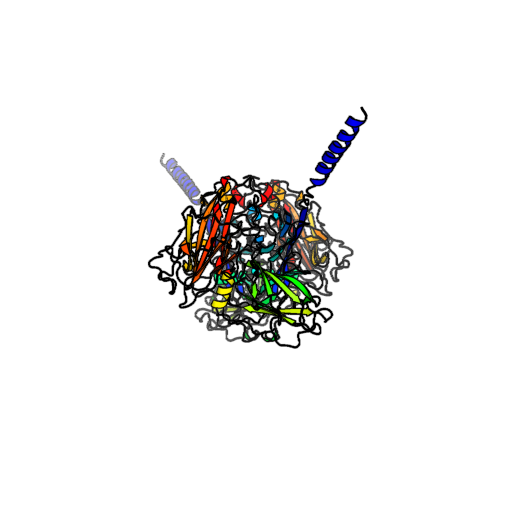U A CA 1
ATOM 1969 C C . LEU A 1 250 ? 9.172 -20.234 -2.703 1 97.88 250 LEU A C 1
ATOM 1971 O O . LEU A 1 250 ? 9.875 -20.797 -3.549 1 97.88 250 LEU A O 1
ATOM 1975 N N . SER A 1 251 ? 8.523 -20.938 -1.903 1 97.81 251 SER A N 1
ATOM 1976 C CA . SER A 1 251 ? 8.898 -22.281 -1.484 1 97.81 251 SER A CA 1
ATOM 1977 C C . SER A 1 251 ? 8.375 -23.328 -2.461 1 97.81 251 SER A C 1
ATOM 1979 O O . SER A 1 251 ? 7.262 -23.203 -2.977 1 97.81 251 SER A O 1
ATOM 1981 N N . ALA A 1 252 ? 9.203 -24.312 -2.705 1 98.25 252 ALA A N 1
ATOM 1982 C CA . ALA A 1 252 ? 8.703 -25.609 -3.162 1 98.25 252 ALA A CA 1
ATOM 1983 C C . ALA A 1 252 ? 8.328 -26.5 -1.982 1 98.25 252 ALA A C 1
ATOM 1985 O O . ALA A 1 252 ? 8.977 -26.453 -0.934 1 98.25 252 ALA A O 1
ATOM 1986 N N . LEU A 1 253 ? 7.348 -27.344 -2.197 1 98.69 253 LEU A N 1
ATOM 1987 C CA . LEU A 1 253 ? 6.848 -28.078 -1.034 1 98.69 253 LEU A CA 1
ATOM 1988 C C . LEU A 1 253 ? 6.777 -29.578 -1.315 1 98.69 253 LEU A C 1
ATOM 1990 O O . LEU A 1 253 ? 6.695 -29.984 -2.473 1 98.69 253 LEU A O 1
ATOM 1994 N N . SER A 1 254 ? 6.887 -30.312 -0.259 1 98.56 254 SER A N 1
ATOM 1995 C CA . SER A 1 254 ? 6.398 -31.688 -0.215 1 98.56 254 SER A CA 1
ATOM 1996 C C . SER A 1 254 ? 5.125 -31.797 0.614 1 98.56 254 SER A C 1
ATOM 1998 O O . SER A 1 254 ? 4.914 -31.016 1.547 1 98.56 254 SER A O 1
ATOM 2000 N N . PHE A 1 255 ? 4.242 -32.688 0.235 1 98.75 255 PHE A N 1
ATOM 2001 C CA . PHE A 1 255 ? 2.953 -32.906 0.881 1 98.75 255 PHE A CA 1
ATOM 2002 C C . PHE A 1 255 ? 2.725 -34.375 1.149 1 98.75 255 PHE A C 1
ATOM 2004 O O . PHE A 1 255 ? 2.934 -35.219 0.268 1 98.75 255 PHE A O 1
ATOM 2011 N N . GLN A 1 256 ? 2.322 -34.719 2.35 1 98.38 256 GLN A N 1
ATOM 2012 C CA . GLN A 1 256 ? 2.047 -36.125 2.654 1 98.38 256 GLN A CA 1
ATOM 2013 C C . GLN A 1 256 ? 0.988 -36.25 3.746 1 98.38 256 GLN A C 1
ATOM 2015 O O . GLN A 1 256 ? 0.733 -35.312 4.484 1 98.38 256 GLN A O 1
ATOM 2020 N N . ILE A 1 257 ? 0.322 -37.312 3.736 1 98.56 257 ILE A N 1
ATOM 2021 C CA . ILE A 1 257 ? -0.63 -37.719 4.77 1 98.56 257 ILE A CA 1
ATOM 2022 C C . ILE A 1 257 ? -0.133 -38.969 5.473 1 98.56 257 ILE A C 1
ATOM 2024 O O . ILE A 1 257 ? 0.099 -40 4.828 1 98.56 257 ILE A O 1
ATOM 2028 N N . GLU A 1 258 ? 0.001 -38.844 6.762 1 98.56 258 GLU A N 1
ATOM 2029 C CA . GLU A 1 258 ? 0.525 -39.938 7.574 1 98.56 258 GLU A CA 1
ATOM 2030 C C . GLU A 1 258 ? -0.214 -41.25 7.289 1 98.56 258 GLU A C 1
ATOM 2032 O O . GLU A 1 258 ? -1.442 -41.281 7.375 1 98.56 258 GLU A O 1
ATOM 2037 N N . GLY A 1 259 ? 0.537 -42.219 6.926 1 97.75 259 GLY A N 1
ATOM 2038 C CA . GLY A 1 259 ? 0.003 -43.562 6.812 1 97.75 259 GLY A CA 1
ATOM 2039 C C . GLY A 1 259 ? -0.834 -43.781 5.562 1 97.75 259 GLY A C 1
ATOM 2040 O O . GLY A 1 259 ? -1.485 -44.812 5.414 1 97.75 259 GLY A O 1
ATOM 2041 N N . HIS A 1 260 ? -0.916 -42.844 4.715 1 98.31 260 HIS A N 1
ATOM 2042 C CA . HIS A 1 260 ? -1.748 -42.969 3.523 1 98.31 260 HIS A CA 1
ATOM 2043 C C . HIS A 1 260 ? -0.938 -42.688 2.258 1 98.31 260 HIS A C 1
ATOM 2045 O O . HIS A 1 260 ? -0.179 -41.719 2.191 1 98.31 260 HIS A O 1
ATOM 2051 N N . SER A 1 261 ? -1.104 -43.562 1.309 1 97.38 261 SER A N 1
ATOM 2052 C CA . SER A 1 261 ? -0.554 -43.281 -0.019 1 97.38 261 SER A CA 1
ATOM 2053 C C . SER A 1 261 ? -1.523 -42.5 -0.875 1 97.38 261 SER A C 1
ATOM 2055 O O . SER A 1 261 ? -2.73 -42.5 -0.628 1 97.38 261 SER A O 1
ATOM 2057 N N . MET A 1 262 ? -1.025 -41.844 -1.835 1 98.5 262 MET A N 1
ATOM 2058 C CA . MET A 1 262 ? -1.812 -41 -2.734 1 98.5 262 MET A CA 1
ATOM 2059 C C . MET A 1 262 ? -1.627 -41.438 -4.184 1 98.5 262 MET A C 1
ATOM 2061 O O . MET A 1 262 ? -0.505 -41.719 -4.617 1 98.5 262 MET A O 1
ATOM 2065 N N . THR A 1 263 ? -2.688 -41.531 -4.895 1 98.81 263 THR A N 1
ATOM 2066 C CA . THR A 1 263 ? -2.625 -41.781 -6.328 1 98.81 263 THR A CA 1
ATOM 2067 C C . THR A 1 263 ? -2.871 -40.531 -7.125 1 98.81 263 THR A C 1
ATOM 2069 O O . THR A 1 263 ? -3.977 -39.969 -7.105 1 98.81 263 THR A O 1
ATOM 2072 N N . VAL A 1 264 ? -1.864 -40.062 -7.832 1 98.88 264 VAL A N 1
ATOM 2073 C CA . VAL A 1 264 ? -1.996 -38.875 -8.648 1 98.88 264 VAL A CA 1
ATOM 2074 C C . VAL A 1 264 ? -2.842 -39.188 -9.883 1 98.88 264 VAL A C 1
ATOM 2076 O O . VAL A 1 264 ? -2.557 -40.125 -10.625 1 98.88 264 VAL A O 1
ATOM 2079 N N . VAL A 1 265 ? -3.896 -38.312 -10.141 1 98.81 265 VAL A N 1
ATOM 2080 C CA . VAL A 1 265 ? -4.793 -38.625 -11.25 1 98.81 265 VAL A CA 1
ATOM 2081 C C . VAL A 1 265 ? -5 -37.375 -12.109 1 98.81 265 VAL A C 1
ATOM 2083 O O . VAL A 1 265 ? -5.59 -37.438 -13.195 1 98.81 265 VAL A O 1
ATOM 2086 N N . GLU A 1 266 ? -4.574 -36.281 -11.672 1 98.75 266 GLU A N 1
ATOM 2087 C CA . GLU A 1 266 ? -4.707 -35.031 -12.406 1 98.75 266 GLU A CA 1
ATOM 2088 C C . GLU A 1 266 ? -3.557 -34.062 -12.094 1 98.75 266 GLU A C 1
ATOM 2090 O O . GLU A 1 266 ? -3.09 -34 -10.953 1 98.75 266 GLU A O 1
ATOM 2095 N N . ALA A 1 267 ? -3.068 -33.312 -13.078 1 98.75 267 ALA A N 1
ATOM 2096 C CA . ALA A 1 267 ? -2.076 -32.25 -12.938 1 98.75 267 ALA A CA 1
ATOM 2097 C C . ALA A 1 267 ? -2.439 -31.047 -13.805 1 98.75 267 ALA A C 1
ATOM 2099 O O . ALA A 1 267 ? -2.52 -31.156 -15.031 1 98.75 267 ALA A O 1
ATOM 2100 N N . ASP A 1 268 ? -2.672 -29.891 -13.172 1 98.44 268 ASP A N 1
ATOM 2101 C CA . ASP A 1 268 ? -2.953 -28.625 -13.836 1 98.44 268 ASP A CA 1
ATOM 2102 C C . ASP A 1 268 ? -4.133 -28.75 -14.797 1 98.44 268 ASP A C 1
ATOM 2104 O O . ASP A 1 268 ? -4.078 -28.266 -15.93 1 98.44 268 ASP A O 1
ATOM 2108 N N . GLY A 1 269 ? -5.109 -29.484 -14.359 1 97.81 269 GLY A N 1
ATOM 2109 C CA . GLY A 1 269 ? -6.371 -29.547 -15.086 1 97.81 269 GLY A CA 1
ATOM 2110 C C . GLY A 1 269 ? -6.41 -30.641 -16.125 1 97.81 269 GLY A C 1
ATOM 2111 O O . GLY A 1 269 ? -7.391 -30.781 -16.859 1 97.81 269 GLY A O 1
ATOM 2112 N N . HIS A 1 270 ? -5.379 -31.484 -16.203 1 98.5 270 HIS A N 1
ATOM 2113 C CA . HIS A 1 270 ? -5.336 -32.594 -17.172 1 98.5 270 HIS A CA 1
ATOM 2114 C C . HIS A 1 270 ? -5.168 -33.938 -16.469 1 98.5 270 HIS A C 1
ATOM 2116 O O . HIS A 1 270 ? -4.414 -34.031 -15.5 1 98.5 270 HIS A O 1
ATOM 2122 N N . TYR A 1 271 ? -5.855 -34.938 -17 1 98.5 271 TYR A N 1
ATOM 2123 C CA . TYR A 1 271 ? -5.812 -36.25 -16.375 1 98.5 271 TYR A CA 1
ATOM 2124 C C . TYR A 1 271 ? -4.48 -36.938 -16.656 1 98.5 271 TYR A C 1
ATOM 2126 O O . TYR A 1 271 ? -3.943 -36.875 -17.766 1 98.5 271 TYR A O 1
ATOM 2134 N N . VAL A 1 272 ? -4 -37.594 -15.633 1 98.56 272 VAL A N 1
ATOM 2135 C CA . VAL A 1 272 ? -2.689 -38.219 -15.656 1 98.56 272 VAL A CA 1
ATOM 2136 C C . VAL A 1 272 ? -2.854 -39.75 -15.586 1 98.56 272 VAL A C 1
ATOM 2138 O O . VAL A 1 272 ? -3.807 -40.25 -14.977 1 98.56 272 VAL A O 1
ATOM 2141 N N . GLU A 1 273 ? -1.935 -40.406 -16.359 1 98.5 273 GLU A N 1
ATOM 2142 C CA . GLU A 1 273 ? -1.823 -41.844 -16.047 1 98.5 273 GLU A CA 1
ATOM 2143 C C . GLU A 1 273 ? -1.519 -42.031 -14.562 1 98.5 273 GLU A C 1
ATOM 2145 O O . GLU A 1 273 ? -0.495 -41.562 -14.062 1 98.5 273 GLU A O 1
ATOM 2150 N N . PRO A 1 274 ? -2.4 -42.781 -13.883 1 98.56 274 PRO A N 1
ATOM 2151 C CA . PRO A 1 274 ? -2.281 -42.812 -12.422 1 98.56 274 PRO A CA 1
ATOM 2152 C C . PRO A 1 274 ? -0.957 -43.406 -11.945 1 98.56 274 PRO A C 1
ATOM 2154 O O . PRO A 1 274 ? -0.462 -44.375 -12.539 1 98.56 274 PRO A O 1
ATOM 2157 N N . PHE A 1 275 ? -0.395 -42.875 -10.938 1 98.38 275 PHE A N 1
ATOM 2158 C CA . PHE A 1 275 ? 0.752 -43.438 -10.227 1 98.38 275 PHE A CA 1
ATOM 2159 C C . PHE A 1 275 ? 0.709 -43.094 -8.75 1 98.38 275 PHE A C 1
ATOM 2161 O O . PHE A 1 275 ? 0.053 -42.125 -8.367 1 98.38 275 PHE A O 1
ATOM 2168 N N . GLN A 1 276 ? 1.392 -43.844 -7.945 1 98 276 GLN A N 1
ATOM 2169 C CA . GLN A 1 276 ? 1.308 -43.719 -6.496 1 98 276 GLN A CA 1
ATOM 2170 C C . GLN A 1 276 ? 2.512 -42.938 -5.949 1 98 276 GLN A C 1
ATOM 2172 O O . GLN A 1 276 ? 3.633 -43.125 -6.434 1 98 276 GLN A O 1
ATOM 2177 N N . VAL A 1 277 ? 2.229 -42.125 -4.941 1 97.88 277 VAL A N 1
ATOM 2178 C CA . VAL A 1 277 ? 3.291 -41.438 -4.207 1 97.88 277 VAL A CA 1
ATOM 2179 C C . VAL A 1 277 ? 2.955 -41.438 -2.719 1 97.88 277 VAL A C 1
ATOM 2181 O O . VAL A 1 277 ? 1.782 -41.438 -2.34 1 97.88 277 VAL A O 1
ATOM 2184 N N . ASN A 1 278 ? 4.051 -41.375 -1.907 1 96.19 278 ASN A N 1
ATOM 2185 C CA . ASN A 1 278 ? 3.885 -41.125 -0.485 1 96.19 278 ASN A CA 1
ATOM 2186 C C . ASN A 1 278 ? 4.125 -39.625 -0.17 1 96.19 278 ASN A C 1
ATOM 2188 O O . ASN A 1 278 ? 3.592 -39.125 0.808 1 96.19 278 ASN A O 1
ATOM 2192 N N . ASN A 1 279 ? 5.012 -39.094 -0.977 1 97.19 279 ASN A N 1
ATOM 2193 C CA . ASN A 1 279 ? 5.305 -37.656 -0.937 1 97.19 279 ASN A CA 1
ATOM 2194 C C . ASN A 1 279 ? 5.004 -37 -2.275 1 97.19 279 ASN A C 1
ATOM 2196 O O . ASN A 1 279 ? 5.57 -37.375 -3.303 1 97.19 279 ASN A O 1
ATOM 2200 N N . LEU A 1 280 ? 4.125 -36.062 -2.219 1 98.69 280 LEU A N 1
ATOM 2201 C CA . LEU A 1 280 ? 3.822 -35.281 -3.416 1 98.69 280 LEU A CA 1
ATOM 2202 C C . LEU A 1 280 ? 4.645 -34 -3.453 1 98.69 280 LEU A C 1
ATOM 2204 O O . LEU A 1 280 ? 4.523 -33.156 -2.564 1 98.69 280 LEU A O 1
ATOM 2208 N N . PHE A 1 281 ? 5.531 -33.875 -4.414 1 98.81 281 PHE A N 1
ATOM 2209 C CA . PHE A 1 281 ? 6.242 -32.625 -4.617 1 98.81 281 PHE A CA 1
ATOM 2210 C C . PHE A 1 281 ? 5.402 -31.641 -5.434 1 98.81 281 PHE A C 1
ATOM 2212 O O . PHE A 1 281 ? 4.848 -32 -6.469 1 98.81 281 PHE A O 1
ATOM 2219 N N . ILE A 1 282 ? 5.285 -30.469 -4.957 1 98.81 282 ILE A N 1
ATOM 2220 C CA . ILE A 1 282 ? 4.406 -29.484 -5.598 1 98.81 282 ILE A CA 1
ATOM 2221 C C . ILE A 1 282 ? 5.051 -28.109 -5.555 1 98.81 282 ILE A C 1
ATOM 2223 O O . ILE A 1 282 ? 5.652 -27.719 -4.547 1 98.81 282 ILE A O 1
ATOM 2227 N N . TYR A 1 283 ? 4.953 -27.375 -6.629 1 98.69 283 TYR A N 1
ATOM 2228 C CA . TYR A 1 283 ? 5.617 -26.094 -6.805 1 98.69 283 TYR A CA 1
ATOM 2229 C C . TYR A 1 283 ? 4.598 -24.969 -6.98 1 98.69 283 TYR A C 1
ATOM 2231 O O . TYR A 1 283 ? 3.43 -25.234 -7.285 1 98.69 283 TYR A O 1
ATOM 2239 N N . SER A 1 284 ? 5.062 -23.734 -6.762 1 98.75 284 SER A N 1
ATOM 2240 C CA . SER A 1 284 ? 4.164 -22.578 -6.82 1 98.75 284 SER A CA 1
ATOM 2241 C C . SER A 1 284 ? 3.418 -22.531 -8.148 1 98.75 284 SER A C 1
ATOM 2243 O O . SER A 1 284 ? 4.035 -22.578 -9.219 1 98.75 284 SER A O 1
ATOM 2245 N N . GLY A 1 285 ? 2.08 -22.453 -8.039 1 98.75 285 GLY A N 1
ATOM 2246 C CA . GLY A 1 285 ? 1.235 -22.359 -9.219 1 98.75 285 GLY A CA 1
ATOM 2247 C C . GLY A 1 285 ? 0.708 -23.703 -9.68 1 98.75 285 GLY A C 1
ATOM 2248 O O . GLY A 1 285 ? -0.233 -23.766 -10.469 1 98.75 285 GLY A O 1
ATOM 2249 N N . GLU A 1 286 ? 1.223 -24.812 -9.164 1 98.88 286 GLU A N 1
ATOM 2250 C CA . GLU A 1 286 ? 0.795 -26.141 -9.609 1 98.88 286 GLU A CA 1
ATOM 2251 C C . GLU A 1 286 ? -0.435 -26.609 -8.844 1 98.88 286 GLU A C 1
ATOM 2253 O O . GLU A 1 286 ? -0.653 -26.203 -7.699 1 98.88 286 GLU A O 1
ATOM 2258 N N . THR A 1 287 ? -1.17 -27.438 -9.5 1 98.88 287 THR A N 1
ATOM 2259 C CA . THR A 1 287 ? -2.32 -28.109 -8.906 1 98.88 287 THR A CA 1
ATOM 2260 C C . THR A 1 287 ? -2.299 -29.594 -9.234 1 98.88 287 THR A C 1
ATOM 2262 O O . THR A 1 287 ? -1.897 -29.984 -10.328 1 98.88 287 THR A O 1
ATOM 2265 N N . TYR A 1 288 ? -2.697 -30.391 -8.289 1 98.88 288 TYR A N 1
ATOM 2266 C CA . TYR A 1 288 ? -2.857 -31.828 -8.453 1 98.88 288 TYR A CA 1
ATOM 2267 C C . TYR A 1 288 ? -4.184 -32.312 -7.871 1 98.88 288 TYR A C 1
ATOM 2269 O O . TYR A 1 288 ? -4.742 -31.672 -6.98 1 98.88 288 TYR A O 1
ATOM 2277 N N . SER A 1 289 ? -4.645 -33.406 -8.461 1 98.75 289 SER A N 1
ATOM 2278 C CA . SER A 1 289 ? -5.617 -34.219 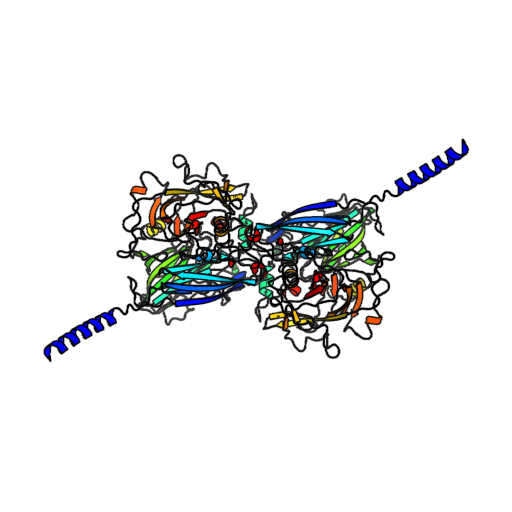-7.746 1 98.75 289 SER A CA 1
ATOM 2279 C C . SER A 1 289 ? -5.023 -35.594 -7.387 1 98.75 289 SER A C 1
ATOM 2281 O O . SER A 1 289 ? -4.367 -36.219 -8.211 1 98.75 289 SER A O 1
ATOM 2283 N N . VAL A 1 290 ? -5.301 -35.969 -6.164 1 98.88 290 VAL A N 1
ATOM 2284 C CA . VAL A 1 290 ? -4.867 -37.281 -5.707 1 98.88 290 VAL A CA 1
ATOM 2285 C C . VAL A 1 290 ? -6.059 -38.031 -5.117 1 98.88 290 VAL A C 1
ATOM 2287 O O . VAL A 1 290 ? -6.969 -37.438 -4.551 1 98.88 290 VAL A O 1
ATOM 2290 N N . LEU A 1 291 ? -6.016 -39.344 -5.312 1 98.75 291 LEU A N 1
ATOM 2291 C CA . LEU A 1 291 ? -6.98 -40.219 -4.645 1 98.75 291 LEU A CA 1
ATOM 2292 C C . LEU A 1 291 ? -6.387 -40.812 -3.369 1 98.75 291 LEU A C 1
ATOM 2294 O O . LEU A 1 291 ? -5.258 -41.281 -3.373 1 98.75 291 LEU A O 1
ATOM 2298 N N . ILE A 1 292 ? -7.152 -40.656 -2.324 1 98.56 292 ILE A N 1
ATOM 2299 C CA . ILE A 1 292 ? -6.754 -41.188 -1.021 1 98.56 292 ILE A CA 1
ATOM 2300 C C . ILE A 1 292 ? -7.883 -42.031 -0.434 1 98.56 292 ILE A C 1
ATOM 2302 O O . ILE A 1 292 ? -9.031 -41.562 -0.362 1 98.56 292 ILE A O 1
ATOM 2306 N N . LYS A 1 293 ? -7.543 -43.125 0.007 1 98.25 293 LYS A N 1
ATOM 2307 C CA . LYS A 1 293 ? -8.523 -43.969 0.692 1 98.25 293 LYS A CA 1
ATOM 2308 C C . LYS A 1 293 ? -8.352 -43.875 2.205 1 98.25 293 LYS A C 1
ATOM 2310 O O . LYS A 1 293 ? -7.238 -44.062 2.715 1 98.25 293 LYS A O 1
ATOM 2315 N N . ALA A 1 294 ? -9.438 -43.625 2.877 1 98.44 294 ALA A N 1
ATOM 2316 C CA . ALA A 1 294 ? -9.422 -43.625 4.34 1 98.44 294 ALA A CA 1
ATOM 2317 C C . ALA A 1 294 ? -9.516 -45.062 4.887 1 98.44 294 ALA A C 1
ATOM 2319 O O . ALA A 1 294 ? -10.523 -45.438 5.488 1 98.44 294 ALA A O 1
ATOM 2320 N N . ASP A 1 295 ? -8.406 -45.688 4.902 1 98 295 ASP A N 1
ATOM 2321 C CA . ASP A 1 295 ? -8.453 -47.125 5.188 1 98 295 ASP A CA 1
ATOM 2322 C C . ASP A 1 295 ? -7.574 -47.469 6.387 1 98 295 ASP A C 1
ATOM 2324 O O . ASP A 1 295 ? -7.145 -48.625 6.531 1 98 295 ASP A O 1
ATOM 2328 N N . GLN A 1 296 ? -7.191 -46.531 7.16 1 98.19 296 GLN A N 1
ATOM 2329 C CA . GLN A 1 296 ? -6.406 -46.781 8.367 1 98.19 296 GLN A CA 1
ATOM 2330 C C . GLN A 1 296 ? -7.305 -46.906 9.594 1 98.19 296 GLN A C 1
ATOM 2332 O O . GLN A 1 296 ? -8.531 -46.844 9.477 1 98.19 296 GLN A O 1
ATOM 2337 N N . ASP A 1 297 ? -6.691 -47.062 10.812 1 98.25 297 ASP A N 1
ATOM 2338 C CA . ASP A 1 297 ? -7.426 -47.188 12.062 1 98.25 297 ASP A CA 1
ATOM 2339 C C . ASP A 1 297 ? -8.336 -46 12.297 1 98.25 297 ASP A C 1
ATOM 2341 O O . ASP A 1 297 ? -7.852 -44.875 12.461 1 98.25 297 ASP A O 1
ATOM 2345 N N . PRO A 1 298 ? -9.547 -46.219 12.289 1 97.69 298 PRO A N 1
ATOM 2346 C CA . PRO A 1 298 ? -10.477 -45.094 12.383 1 97.69 298 PRO A CA 1
ATOM 2347 C C . PRO A 1 298 ? -10.578 -44.531 13.805 1 97.69 298 PRO A C 1
ATOM 2349 O O . PRO A 1 298 ? -11.242 -43.531 14.023 1 97.69 298 PRO A O 1
ATOM 2352 N N . SER A 1 299 ? -9.969 -45.094 14.766 1 97.69 299 SER A N 1
ATOM 2353 C CA . SER A 1 299 ? -10.078 -44.656 16.156 1 97.69 299 SER A CA 1
ATOM 2354 C C . SER A 1 299 ? -9.156 -43.469 16.438 1 97.69 299 SER A C 1
ATOM 2356 O O . SER A 1 299 ? -9.188 -42.906 17.531 1 97.69 299 SER A O 1
ATOM 2358 N N . ARG A 1 300 ? -8.383 -43.094 15.492 1 97.88 300 ARG A N 1
ATOM 2359 C CA . ARG A 1 300 ? -7.484 -41.969 15.695 1 97.88 300 ARG A CA 1
ATOM 2360 C C . ARG A 1 300 ? -7.465 -41.031 14.469 1 97.88 300 ARG A C 1
ATOM 2362 O O . ARG A 1 300 ? -7.961 -41.406 13.406 1 97.88 300 ARG A O 1
ATOM 2369 N N . ASN A 1 301 ? -6.922 -39.844 14.672 1 98.62 301 ASN A N 1
ATOM 2370 C CA . ASN A 1 301 ? -6.617 -38.906 13.578 1 98.62 301 ASN A CA 1
ATOM 2371 C C . ASN A 1 301 ? -5.188 -39.094 13.086 1 98.62 301 ASN A C 1
ATOM 2373 O O . ASN A 1 301 ? -4.387 -39.781 13.711 1 98.62 301 ASN A O 1
ATOM 2377 N N . TYR A 1 302 ? -4.898 -38.531 11.93 1 98.75 302 TYR A N 1
ATOM 2378 C CA . TYR A 1 302 ? -3.58 -38.594 11.305 1 98.75 302 TYR A CA 1
ATOM 2379 C C . TYR A 1 302 ? -3.094 -37.219 10.898 1 98.75 302 TYR A C 1
ATOM 2381 O O . TYR A 1 302 ? -3.887 -36.281 10.805 1 98.75 302 TYR A O 1
ATOM 2389 N N . TRP A 1 303 ? -1.788 -37.125 10.703 1 98.62 303 TRP A N 1
ATOM 2390 C CA . TRP A 1 303 ? -1.199 -35.844 10.352 1 98.62 303 TRP A CA 1
ATOM 2391 C C . TRP A 1 303 ? -1.251 -35.594 8.852 1 98.62 303 TRP A C 1
ATOM 2393 O O . TRP A 1 303 ? -1.001 -36.531 8.062 1 98.62 303 TRP A O 1
ATOM 2403 N N . ILE A 1 304 ? -1.606 -34.438 8.445 1 98.69 304 ILE A N 1
ATOM 2404 C CA . ILE A 1 304 ? -1.243 -33.875 7.152 1 98.69 304 ILE A CA 1
ATOM 2405 C C . ILE A 1 304 ? -0.032 -32.969 7.312 1 98.69 304 ILE A C 1
ATOM 2407 O O . ILE A 1 304 ? -0.015 -32.094 8.188 1 98.69 304 ILE A O 1
ATOM 2411 N N . THR A 1 305 ? 1.003 -33.156 6.484 1 98.5 305 THR A N 1
ATOM 2412 C CA . THR A 1 305 ? 2.211 -32.344 6.648 1 98.5 305 THR A CA 1
ATOM 2413 C C . THR A 1 305 ? 2.686 -31.812 5.305 1 98.5 305 THR A C 1
ATOM 2415 O O . THR A 1 305 ? 2.49 -32.438 4.266 1 98.5 305 THR A O 1
ATOM 2418 N N . THR A 1 306 ? 3.174 -30.609 5.266 1 98.62 306 THR A N 1
ATOM 2419 C CA . THR A 1 306 ? 3.893 -30.016 4.148 1 98.62 306 THR A CA 1
ATOM 2420 C C . THR A 1 306 ? 5.223 -29.422 4.609 1 98.62 306 THR A C 1
ATOM 2422 O O . THR A 1 306 ? 5.32 -28.891 5.719 1 98.62 306 THR A O 1
ATOM 2425 N N . ASN A 1 307 ? 6.273 -29.641 3.832 1 98.44 307 ASN A N 1
ATOM 2426 C CA . ASN A 1 307 ? 7.625 -29.203 4.148 1 98.44 307 ASN A CA 1
ATOM 2427 C C . ASN A 1 307 ? 8.281 -28.516 2.955 1 98.44 307 ASN A C 1
ATOM 2429 O O . ASN A 1 307 ? 7.957 -28.812 1.805 1 98.44 307 ASN A O 1
ATOM 2433 N N . VAL A 1 308 ? 9.188 -27.594 3.305 1 98.12 308 VAL A N 1
ATOM 2434 C CA . VAL A 1 308 ? 9.961 -26.938 2.256 1 98.12 308 VAL A CA 1
ATOM 2435 C C . VAL A 1 308 ? 10.953 -27.938 1.651 1 98.12 308 VAL A C 1
ATOM 2437 O O . VAL A 1 308 ? 11.594 -28.703 2.375 1 98.12 308 VAL A O 1
ATOM 2440 N N . VAL A 1 309 ? 10.961 -27.953 0.363 1 97.38 309 VAL A N 1
ATOM 2441 C CA . VAL A 1 309 ? 12.016 -28.656 -0.357 1 97.38 309 VAL A CA 1
ATOM 2442 C C . VAL A 1 309 ? 12.734 -27.688 -1.299 1 97.38 309 VAL A C 1
ATOM 2444 O O . VAL A 1 309 ? 12.281 -26.562 -1.506 1 97.38 309 VAL A O 1
ATOM 2447 N N . SER A 1 310 ? 13.875 -28.109 -1.86 1 94.75 310 SER A N 1
ATOM 2448 C CA . SER A 1 310 ? 14.672 -27.375 -2.836 1 94.75 310 SER A CA 1
ATOM 2449 C C . SER A 1 310 ? 15.406 -26.219 -2.186 1 94.75 310 SER A C 1
ATOM 2451 O O . SER A 1 310 ? 16.141 -25.484 -2.855 1 94.75 310 SER A O 1
ATOM 2453 N N . ARG A 1 311 ? 15.109 -25.953 -0.931 1 93.44 311 ARG A N 1
ATOM 2454 C CA . ARG A 1 311 ? 15.812 -24.953 -0.137 1 93.44 311 ARG A CA 1
ATOM 2455 C C . ARG A 1 311 ? 16.047 -25.453 1.284 1 93.44 311 ARG A C 1
ATOM 2457 O O . ARG A 1 311 ? 15.367 -26.359 1.753 1 93.44 311 ARG A O 1
ATOM 2464 N N . SER A 1 312 ? 17.078 -24.734 1.952 1 89.62 312 SER A N 1
ATOM 2465 C CA . SER A 1 312 ? 17.359 -25.141 3.322 1 89.62 312 SER A CA 1
ATOM 2466 C C . SER A 1 312 ? 16.109 -25.062 4.195 1 89.62 312 SER A C 1
ATOM 2468 O O . SER A 1 312 ? 15.398 -24.062 4.176 1 89.62 312 SER A O 1
ATOM 2470 N N . ARG A 1 313 ? 15.875 -26.141 4.875 1 88.25 313 ARG A N 1
ATOM 2471 C CA . ARG A 1 313 ? 14.641 -26.234 5.652 1 88.25 313 ARG A CA 1
ATOM 2472 C C . ARG A 1 313 ? 14.805 -25.578 7.016 1 88.25 313 ARG A C 1
ATOM 2474 O O . ARG A 1 313 ? 15.133 -26.234 8 1 88.25 313 ARG A O 1
ATOM 2481 N N . THR A 1 314 ? 14.578 -24.344 7.129 1 92.31 314 THR A N 1
ATOM 2482 C CA . THR A 1 314 ? 14.602 -23.625 8.391 1 92.31 314 THR A CA 1
ATOM 2483 C C . THR A 1 314 ? 13.18 -23.281 8.844 1 92.31 314 THR A C 1
ATOM 2485 O O . THR A 1 314 ? 12.961 -22.922 10.008 1 92.31 314 THR A O 1
ATOM 2488 N N . THR A 1 315 ? 12.219 -23.422 7.977 1 96.19 315 THR A N 1
ATOM 2489 C CA . THR A 1 315 ? 10.812 -23.203 8.289 1 96.19 315 THR A CA 1
ATOM 2490 C C . THR A 1 315 ? 10.18 -24.453 8.867 1 96.19 315 THR A C 1
ATOM 2492 O O . THR A 1 315 ? 10.297 -25.547 8.297 1 96.19 315 THR A O 1
ATOM 2495 N N . PRO A 1 316 ? 9.484 -24.344 9.992 1 95.62 316 PRO A N 1
ATOM 2496 C CA . PRO A 1 316 ? 8.797 -25.516 10.531 1 95.62 316 PRO A CA 1
ATOM 2497 C C . PRO A 1 316 ? 7.754 -26.078 9.57 1 95.62 316 PRO A C 1
ATOM 2499 O O . PRO A 1 316 ? 7.223 -25.344 8.734 1 95.62 316 PRO A O 1
ATOM 2502 N N . PRO A 1 317 ? 7.469 -27.391 9.719 1 97.25 317 PRO A N 1
ATOM 2503 C CA . PRO A 1 317 ? 6.465 -27.969 8.836 1 97.25 317 PRO A CA 1
ATOM 2504 C C . PRO A 1 317 ? 5.078 -27.359 9.023 1 97.25 317 PRO A C 1
ATOM 2506 O O . PRO A 1 317 ? 4.711 -26.984 10.133 1 97.25 317 PRO A O 1
ATOM 2509 N N . GLY A 1 318 ? 4.363 -27.219 7.902 1 98.38 318 GLY A N 1
ATOM 2510 C CA . GLY A 1 318 ? 2.93 -27 8.016 1 98.38 318 GLY A CA 1
ATOM 2511 C C . GLY A 1 318 ? 2.176 -28.25 8.445 1 98.38 318 GLY A C 1
ATOM 2512 O O . GLY A 1 318 ? 2.48 -29.359 7.992 1 98.38 318 GLY A O 1
ATOM 2513 N N . LEU A 1 319 ? 1.226 -28.047 9.344 1 98.31 319 LEU A N 1
ATOM 2514 C CA . LEU A 1 319 ? 0.498 -29.188 9.891 1 98.31 319 LEU A CA 1
ATOM 2515 C C . LEU A 1 319 ? -1.008 -29 9.742 1 98.31 319 LEU A C 1
ATOM 2517 O O . LEU A 1 319 ? -1.503 -27.875 9.82 1 98.31 319 LEU A O 1
ATOM 2521 N N . ALA A 1 320 ? -1.689 -30.016 9.5 1 98.56 320 ALA A N 1
ATOM 2522 C CA . ALA A 1 320 ? -3.146 -30.109 9.547 1 98.56 320 ALA A CA 1
ATOM 2523 C C . ALA A 1 320 ? -3.594 -31.484 10.047 1 98.56 320 ALA A C 1
ATOM 2525 O O . ALA A 1 320 ? -2.768 -32.375 10.281 1 98.56 320 ALA A O 1
ATOM 2526 N N . ILE A 1 321 ? -4.891 -31.625 10.344 1 98.56 321 ILE A N 1
ATOM 2527 C CA . ILE A 1 321 ? -5.422 -32.875 10.898 1 98.56 321 ILE A CA 1
ATOM 2528 C C . ILE A 1 321 ? -6.246 -33.594 9.844 1 98.56 321 ILE A C 1
ATOM 2530 O O . ILE A 1 321 ? -7.215 -33.062 9.312 1 98.56 321 ILE A O 1
ATOM 2534 N N . PHE A 1 322 ? -5.762 -34.75 9.445 1 98.69 322 PHE A N 1
ATOM 2535 C CA . PHE A 1 322 ? -6.621 -35.688 8.727 1 98.69 322 PHE A CA 1
ATOM 2536 C C . PHE A 1 322 ? -7.602 -36.375 9.672 1 98.69 322 PHE A C 1
ATOM 2538 O O . PHE A 1 322 ? -7.289 -37.406 10.258 1 98.69 322 PHE A O 1
ATOM 2545 N N . ASN A 1 323 ? -8.766 -35.875 9.758 1 98.62 323 ASN A N 1
ATOM 2546 C CA . ASN A 1 323 ? -9.711 -36.188 10.82 1 98.62 323 ASN A CA 1
ATOM 2547 C C . ASN A 1 323 ? -10.641 -37.344 10.43 1 98.62 323 ASN A C 1
ATOM 2549 O O . ASN A 1 323 ? -11.539 -37.156 9.609 1 98.62 323 ASN A O 1
ATOM 2553 N N . TYR A 1 324 ? -10.438 -38.438 11.078 1 98.44 324 TYR A N 1
ATOM 2554 C CA . TYR A 1 324 ? -11.32 -39.594 10.875 1 98.44 324 TYR A CA 1
ATOM 2555 C C . TYR A 1 324 ? -12.586 -39.469 11.703 1 98.44 324 TYR A C 1
ATOM 2557 O O . TYR A 1 324 ? -12.547 -39.562 12.938 1 98.44 324 TYR A O 1
ATOM 2565 N N . TYR A 1 325 ? -13.602 -39.219 10.992 1 96.81 325 TYR A N 1
ATOM 2566 C CA . TYR A 1 325 ? -14.875 -39.219 11.711 1 96.81 325 TYR A CA 1
ATOM 2567 C C . TYR A 1 325 ? -15.102 -40.531 12.422 1 96.81 325 TYR A C 1
ATOM 2569 O O . TYR A 1 325 ? -14.852 -41.625 11.859 1 96.81 325 TYR A O 1
ATOM 2577 N N . PRO A 1 326 ? -15.609 -40.5 13.688 1 97.12 326 PRO A N 1
ATOM 2578 C CA . PRO A 1 326 ? -16.234 -39.375 14.414 1 97.12 326 PRO A CA 1
ATOM 2579 C C . PRO A 1 326 ? -15.281 -38.75 15.422 1 97.12 326 PRO A C 1
ATOM 2581 O O . PRO A 1 326 ? -15.727 -38.094 16.359 1 97.12 326 PRO A O 1
ATOM 2584 N N . ASN A 1 327 ? -13.961 -39.062 15.297 1 97.62 327 ASN A N 1
ATOM 2585 C CA . ASN A 1 327 ? -13.039 -38.375 16.219 1 97.62 327 ASN A CA 1
ATOM 2586 C C . ASN A 1 327 ? -13.242 -36.875 16.203 1 97.62 327 ASN A C 1
ATOM 2588 O O . ASN A 1 327 ? -13.648 -36.312 15.188 1 97.62 327 ASN A O 1
ATOM 2592 N N . HIS A 1 328 ? -12.969 -36.344 17.312 1 97 328 HIS A N 1
ATOM 2593 C CA . HIS A 1 328 ? -13.086 -34.875 17.391 1 97 328 HIS A CA 1
ATOM 2594 C C . HIS A 1 328 ? -12.094 -34.188 16.453 1 97 328 HIS A C 1
ATOM 2596 O O . HIS A 1 328 ? -10.945 -34.625 16.328 1 97 328 HIS A O 1
ATOM 2602 N N . GLN A 1 329 ? -12.445 -33.094 15.844 1 95 329 GLN A N 1
ATOM 2603 C CA . GLN A 1 329 ? -11.664 -32.438 14.805 1 95 329 GLN A CA 1
ATOM 2604 C C . GLN A 1 329 ? -10.391 -31.812 15.375 1 95 329 GLN A C 1
ATOM 2606 O O . GLN A 1 329 ? -9.406 -31.641 14.656 1 95 329 GLN A O 1
ATOM 2611 N N . SER A 1 330 ? -10.414 -31.547 16.641 1 92.62 330 SER A N 1
ATOM 2612 C CA . SER A 1 330 ? -9.25 -30.891 17.234 1 92.62 330 SER A CA 1
ATOM 2613 C C . SER A 1 330 ? -8.336 -31.906 17.922 1 92.62 330 SER A C 1
ATOM 2615 O O . SER A 1 330 ? -7.277 -31.547 18.438 1 92.62 330 SER A O 1
ATOM 2617 N N . LYS A 1 331 ? -8.828 -33.125 17.984 1 96.19 331 LYS A N 1
ATOM 2618 C CA . LYS A 1 331 ? -7.988 -34.156 18.625 1 96.19 331 LYS A CA 1
ATOM 2619 C C . LYS A 1 331 ? -6.719 -34.406 17.812 1 96.19 331 LYS A C 1
ATOM 2621 O O . LYS A 1 331 ? -6.789 -34.812 16.656 1 96.19 331 LYS A O 1
ATOM 2626 N N . ARG A 1 332 ? -5.605 -34.281 18.391 1 95.81 332 ARG A N 1
ATOM 2627 C CA . ARG A 1 332 ? -4.324 -34.438 17.719 1 95.81 332 ARG A CA 1
ATOM 2628 C C . ARG A 1 332 ? -4.016 -35.938 17.5 1 95.81 332 ARG A C 1
ATOM 2630 O O . ARG A 1 332 ? -4.379 -36.781 18.328 1 95.81 332 ARG A O 1
ATOM 2637 N N . PRO A 1 333 ? -3.355 -36.125 16.359 1 98.19 333 PRO A N 1
ATOM 2638 C CA . PRO A 1 333 ? -2.846 -37.5 16.219 1 98.19 333 PRO A CA 1
ATOM 2639 C C . PRO A 1 333 ? -1.919 -37.906 17.359 1 98.19 333 PRO A C 1
ATOM 2641 O O . PRO A 1 333 ? -1.163 -37.062 17.875 1 98.19 333 PRO A O 1
ATOM 2644 N N . PRO A 1 334 ? -1.919 -39.156 17.781 1 97.38 334 PRO A N 1
ATOM 2645 C CA . PRO A 1 334 ? -1.092 -39.594 18.906 1 97.38 334 PRO A CA 1
ATOM 2646 C C . PRO A 1 334 ? 0.377 -39.781 18.516 1 97.38 334 PRO A C 1
ATOM 2648 O O . PRO A 1 334 ? 1.219 -40 19.391 1 97.38 334 PRO A O 1
ATOM 2651 N N . THR A 1 335 ? 0.708 -39.656 17.297 1 97.5 335 THR A N 1
ATOM 2652 C CA . THR A 1 335 ? 2.072 -39.844 16.797 1 97.5 335 THR A CA 1
ATOM 2653 C C . THR A 1 335 ? 2.701 -38.469 16.484 1 97.5 335 THR A C 1
ATOM 2655 O O . THR A 1 335 ? 2.021 -37.438 16.5 1 97.5 335 THR A O 1
ATOM 2658 N N . THR A 1 336 ? 3.98 -38.562 16.203 1 97.06 336 THR A N 1
ATOM 2659 C CA . THR A 1 336 ? 4.652 -37.375 15.656 1 97.06 336 THR A CA 1
ATOM 2660 C C . THR A 1 336 ? 4.453 -37.281 14.148 1 97.06 336 THR A C 1
ATOM 2662 O O . THR A 1 336 ? 4.227 -38.312 13.492 1 97.06 336 THR A O 1
ATOM 2665 N N . PRO A 1 337 ? 4.504 -36.125 13.617 1 96.94 337 PRO A N 1
ATOM 2666 C CA . PRO A 1 337 ? 4.406 -36 12.156 1 96.94 337 PRO A CA 1
ATOM 2667 C C . PRO A 1 337 ? 5.461 -36.844 11.43 1 96.94 337 PRO A C 1
ATOM 2669 O O . PRO A 1 337 ? 6.59 -36.969 11.906 1 96.94 337 PRO A O 1
ATOM 2672 N N . PRO A 1 338 ? 5.047 -37.375 10.32 1 96.12 338 PRO A N 1
ATOM 2673 C CA . PRO A 1 338 ? 6.012 -38.188 9.578 1 96.12 338 PRO A CA 1
ATOM 2674 C C . PRO A 1 338 ? 7.223 -37.406 9.109 1 96.12 338 PRO A C 1
ATOM 2676 O O . PRO A 1 338 ? 7.113 -36.188 8.836 1 96.12 338 PRO A O 1
ATOM 2679 N N . ALA A 1 339 ? 8.328 -38.125 8.922 1 95.31 339 ALA A N 1
ATOM 2680 C CA . ALA A 1 339 ? 9.57 -37.5 8.469 1 95.31 339 ALA A CA 1
ATOM 2681 C C . ALA A 1 339 ? 9.438 -37 7.027 1 95.31 339 ALA A C 1
ATOM 2683 O O . ALA A 1 339 ? 8.906 -37.688 6.168 1 95.31 339 ALA A O 1
ATOM 2684 N N . PRO A 1 340 ? 9.883 -35.844 6.773 1 95.81 340 PRO A N 1
ATOM 2685 C CA . PRO A 1 340 ? 9.852 -35.312 5.406 1 95.81 340 PRO A CA 1
ATOM 2686 C C . PRO A 1 340 ? 10.992 -35.844 4.547 1 95.81 340 PRO A C 1
ATOM 2688 O O . PRO A 1 340 ? 11.984 -36.344 5.074 1 95.81 340 PRO A O 1
ATOM 2691 N N . PRO A 1 341 ? 10.844 -35.719 3.199 1 96.31 341 PRO A N 1
ATOM 2692 C CA . PRO A 1 341 ? 12.008 -36 2.354 1 96.31 341 PRO A CA 1
ATOM 2693 C C . PRO A 1 341 ? 13.133 -35 2.555 1 96.31 341 PRO A C 1
ATOM 2695 O O . PRO A 1 341 ? 12.898 -33.906 3.072 1 96.31 341 PRO A O 1
ATOM 2698 N N . ALA A 1 342 ? 14.359 -35.438 2.152 1 96.06 342 ALA A N 1
ATOM 2699 C CA . ALA A 1 342 ? 15.469 -34.469 2.189 1 96.06 342 ALA A CA 1
ATOM 2700 C C . ALA A 1 342 ? 15.188 -33.281 1.299 1 96.06 342 ALA A C 1
ATOM 2702 O O . ALA A 1 342 ? 14.727 -33.438 0.163 1 96.06 342 ALA A O 1
ATOM 2703 N N . TRP A 1 343 ? 15.477 -32.125 1.857 1 94.25 343 TRP A N 1
ATOM 2704 C CA . TRP A 1 343 ? 15.078 -30.906 1.149 1 94.25 343 TRP A CA 1
ATOM 2705 C C . TRP A 1 343 ? 15.875 -30.734 -0.141 1 94.25 343 TRP A C 1
ATOM 2707 O O . TRP A 1 343 ? 15.391 -30.141 -1.107 1 94.25 343 TRP A O 1
ATOM 2717 N N . ASN A 1 344 ? 17.094 -31.281 -0.226 1 93.25 344 ASN A N 1
ATOM 2718 C CA . ASN A 1 344 ? 18 -31.047 -1.353 1 93.25 344 ASN A CA 1
ATOM 2719 C C . ASN A 1 344 ? 18.062 -32.25 -2.268 1 93.25 344 ASN A C 1
ATOM 2721 O O . ASN A 1 344 ? 18.984 -32.375 -3.092 1 93.25 344 ASN A O 1
ATOM 2725 N N . ASP A 1 345 ? 17.188 -33.188 -2.037 1 94.12 345 ASP A N 1
ATOM 2726 C CA . ASP A 1 345 ? 17.172 -34.375 -2.883 1 94.12 345 ASP A CA 1
ATOM 2727 C C . ASP A 1 345 ? 16.453 -34.094 -4.203 1 94.12 345 ASP A C 1
ATOM 2729 O O . ASP A 1 345 ? 15.211 -34.094 -4.25 1 94.12 345 ASP A O 1
ATOM 2733 N N . VAL A 1 346 ? 17.188 -34.031 -5.301 1 94.94 346 VAL A N 1
ATOM 2734 C CA . VAL A 1 346 ? 16.625 -33.656 -6.594 1 94.94 346 VAL A CA 1
ATOM 2735 C C . VAL A 1 346 ? 16.062 -34.875 -7.305 1 94.94 346 VAL A C 1
ATOM 2737 O O . VAL A 1 346 ? 14.992 -34.812 -7.91 1 94.94 346 VAL A O 1
ATOM 2740 N N . PRO A 1 347 ? 16.609 -36.062 -7.199 1 96.12 347 PRO A N 1
ATOM 2741 C CA . PRO A 1 347 ? 16.203 -37.188 -8.031 1 96.12 347 PRO A CA 1
ATOM 2742 C C . PRO A 1 347 ? 14.742 -37.594 -7.848 1 96.12 347 PRO A C 1
ATOM 2744 O O . PRO A 1 347 ? 14.023 -37.781 -8.828 1 96.12 347 PRO A O 1
ATOM 2747 N N . PRO A 1 348 ? 14.297 -37.656 -6.594 1 97.19 348 PRO A N 1
ATOM 2748 C CA . PRO A 1 348 ? 12.883 -38 -6.469 1 97.19 348 PRO A CA 1
ATOM 2749 C C . PRO A 1 348 ? 11.961 -36.938 -7.066 1 97.19 348 PRO A C 1
ATOM 2751 O O . PRO A 1 348 ? 10.875 -37.25 -7.566 1 97.19 348 PRO A O 1
ATOM 2754 N N . ARG A 1 349 ? 12.289 -35.719 -7.004 1 97.88 349 ARG A N 1
ATOM 2755 C CA . ARG A 1 349 ? 11.492 -34.656 -7.582 1 97.88 349 ARG A CA 1
ATOM 2756 C C . ARG A 1 349 ? 11.477 -34.75 -9.109 1 97.88 349 ARG A C 1
ATOM 2758 O O . ARG A 1 349 ? 10.422 -34.594 -9.727 1 97.88 349 ARG A O 1
ATOM 2765 N N . LEU A 1 350 ? 12.641 -34.969 -9.672 1 97.81 350 LEU A N 1
ATOM 2766 C CA . LEU A 1 350 ? 12.727 -35.188 -11.109 1 97.81 350 LEU A CA 1
ATOM 2767 C C . LEU A 1 350 ? 11.93 -36.438 -11.523 1 97.81 350 LEU A C 1
ATOM 2769 O O . LEU A 1 350 ? 11.266 -36.406 -12.562 1 97.81 350 LEU A O 1
ATOM 2773 N N . ALA A 1 351 ? 12.039 -37.5 -10.742 1 97.88 351 ALA A N 1
ATOM 2774 C CA . ALA A 1 351 ? 11.305 -38.719 -11.031 1 97.88 351 ALA A CA 1
ATOM 2775 C C . ALA A 1 351 ? 9.805 -38.469 -11.07 1 97.88 351 ALA A C 1
ATOM 2777 O O . ALA A 1 351 ? 9.102 -39 -11.922 1 97.88 351 ALA A O 1
ATOM 2778 N N . GLN A 1 352 ? 9.289 -37.688 -10.133 1 98.19 352 GLN A N 1
ATOM 2779 C CA . GLN A 1 352 ? 7.875 -37.344 -10.164 1 98.19 352 GLN A CA 1
ATOM 2780 C C . GLN A 1 352 ? 7.516 -36.625 -11.445 1 98.19 352 GLN A C 1
ATOM 2782 O O . GLN A 1 352 ? 6.496 -36.906 -12.078 1 98.19 352 GLN A O 1
ATOM 2787 N N . SER A 1 353 ? 8.32 -35.625 -11.82 1 98.31 353 SER A N 1
ATOM 2788 C CA . SER A 1 353 ? 8.078 -34.875 -13.039 1 98.31 353 SER A CA 1
ATOM 2789 C C . SER A 1 353 ? 7.984 -35.781 -14.25 1 98.31 353 SER A C 1
ATOM 2791 O O . SER A 1 353 ? 7.102 -35.625 -15.094 1 98.31 353 SER A O 1
ATOM 2793 N N . GLN A 1 354 ? 8.844 -36.781 -14.32 1 97.38 354 GLN A N 1
ATOM 2794 C CA . GLN A 1 354 ? 8.914 -37.688 -15.445 1 97.38 354 GLN A CA 1
ATOM 2795 C C . GLN A 1 354 ? 7.746 -38.688 -15.422 1 97.38 354 GLN A C 1
ATOM 2797 O O . GLN A 1 354 ? 7.344 -39.188 -16.469 1 97.38 354 GLN A O 1
ATOM 2802 N N . ALA A 1 355 ? 7.242 -38.906 -14.25 1 98.19 355 ALA A N 1
ATOM 2803 C CA . ALA A 1 355 ? 6.16 -39.875 -14.094 1 98.19 355 ALA A CA 1
ATOM 2804 C C . ALA A 1 355 ? 4.836 -39.281 -14.578 1 98.19 355 ALA A C 1
ATOM 2806 O O . ALA A 1 355 ? 3.887 -40.031 -14.844 1 98.19 355 ALA A O 1
ATOM 2807 N N . ILE A 1 356 ? 4.691 -38.031 -14.672 1 98.62 356 ILE A N 1
ATOM 2808 C CA . ILE A 1 356 ? 3.445 -37.375 -15.039 1 98.62 356 ILE A CA 1
ATOM 2809 C C . ILE A 1 356 ? 3.254 -37.438 -16.547 1 98.62 356 ILE A C 1
ATOM 2811 O O . ILE A 1 356 ? 3.854 -36.656 -17.297 1 98.62 356 ILE A O 1
ATOM 2815 N N . LYS A 1 357 ? 2.406 -38.281 -17.016 1 98.56 357 LYS A N 1
ATOM 2816 C CA . LYS A 1 357 ? 2.066 -38.5 -18.422 1 98.56 357 LYS A CA 1
ATOM 2817 C C . LYS A 1 357 ? 0.558 -38.438 -18.641 1 98.56 357 LYS A C 1
ATOM 2819 O O . LYS A 1 357 ? -0.222 -38.656 -17.719 1 98.56 357 LYS A O 1
ATOM 2824 N N . ALA A 1 358 ? 0.211 -38.062 -19.828 1 98.69 358 ALA A N 1
ATOM 2825 C CA . ALA A 1 358 ? -1.213 -37.969 -20.141 1 98.69 358 ALA A CA 1
ATOM 2826 C C . ALA A 1 358 ? -1.889 -39.312 -20 1 98.69 358 ALA A C 1
ATOM 2828 O O . ALA A 1 358 ? -1.316 -40.344 -20.391 1 98.69 358 ALA A O 1
ATOM 2829 N N . ARG A 1 359 ? -3.031 -39.312 -19.484 1 98.31 359 ARG A N 1
ATOM 2830 C CA . ARG A 1 359 ? -3.809 -40.531 -19.344 1 98.31 359 ARG A CA 1
ATOM 2831 C C . ARG A 1 359 ? -4.223 -41.094 -20.703 1 98.31 359 ARG A C 1
ATOM 2833 O O . ARG A 1 359 ? -4.625 -40.312 -21.594 1 98.31 359 ARG A O 1
ATOM 2840 N N . GLN A 1 360 ? -4.18 -42.438 -20.797 1 97.12 360 GLN A N 1
ATOM 2841 C CA . GLN A 1 360 ? -4.688 -43.062 -22.016 1 97.12 360 GLN A CA 1
ATOM 2842 C C . GLN A 1 360 ? -6.145 -42.688 -22.266 1 97.12 360 GLN A C 1
ATOM 2844 O O . GLN A 1 360 ? -6.961 -42.688 -21.344 1 97.12 360 GLN A O 1
ATOM 2849 N N . GLY A 1 361 ? -6.414 -42.344 -23.484 1 96.31 361 GLY A N 1
ATOM 2850 C CA . GLY A 1 361 ? -7.762 -41.938 -23.828 1 96.31 361 GLY A CA 1
ATOM 2851 C C . GLY A 1 361 ? -7.965 -40.438 -23.734 1 96.31 361 GLY A C 1
ATOM 2852 O O . GLY A 1 361 ? -8.953 -39.906 -24.25 1 96.31 361 GLY A O 1
ATOM 2853 N N . PHE A 1 362 ? -7.066 -39.75 -23.078 1 96.81 362 PHE A N 1
ATOM 2854 C CA . PHE A 1 362 ? -7.191 -38.312 -22.891 1 96.81 362 PHE A CA 1
ATOM 2855 C C . PHE A 1 362 ? -5.945 -37.594 -23.375 1 96.81 362 PHE A C 1
ATOM 2857 O O . PHE A 1 362 ? -5.664 -36.469 -22.969 1 96.81 362 PHE A O 1
ATOM 2864 N N . ILE A 1 363 ? -5.242 -38.219 -24.219 1 97.38 363 ILE A N 1
ATOM 2865 C CA . ILE A 1 363 ? -4.008 -37.688 -24.766 1 97.38 363 ILE A CA 1
ATOM 2866 C C . ILE A 1 363 ? -4.336 -36.656 -25.828 1 97.38 363 ILE A C 1
ATOM 2868 O O . ILE A 1 363 ? -5.141 -36.906 -26.734 1 97.38 363 ILE A O 1
ATOM 2872 N N . HIS A 1 364 ? -3.801 -35.469 -25.672 1 96.88 364 HIS A N 1
ATOM 2873 C CA . HIS A 1 364 ? -3.781 -34.5 -26.75 1 96.88 364 HIS A CA 1
ATOM 2874 C C . HIS A 1 364 ? -2.482 -34.562 -27.547 1 96.88 364 HIS A C 1
ATOM 2876 O O . HIS A 1 364 ? -1.418 -34.219 -27.047 1 96.88 364 HIS A O 1
ATOM 2882 N N . ALA A 1 365 ? -2.576 -34.938 -28.719 1 96.69 365 ALA A N 1
ATOM 2883 C CA . ALA A 1 365 ? -1.374 -35.125 -29.531 1 96.69 365 ALA A CA 1
ATOM 2884 C C . ALA A 1 365 ? -0.728 -33.75 -29.844 1 96.69 365 ALA A C 1
ATOM 2886 O O . ALA A 1 365 ? -1.397 -32.844 -30.312 1 96.69 365 ALA A O 1
ATOM 2887 N N . PRO A 1 366 ? 0.496 -33.688 -29.531 1 97.56 366 PRO A N 1
ATOM 2888 C CA . PRO A 1 366 ? 1.166 -32.438 -29.922 1 97.56 366 PRO A CA 1
ATOM 2889 C C . PRO A 1 366 ? 1.481 -32.406 -31.422 1 97.56 366 PRO A C 1
ATOM 2891 O O . PRO A 1 366 ? 1.583 -33.438 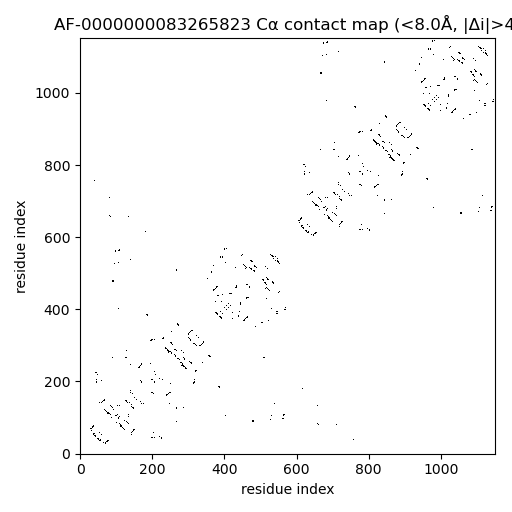-32.062 1 97.56 366 PRO A O 1
ATOM 2894 N N . PRO A 1 367 ? 1.566 -31.125 -31.938 1 96.88 367 PRO A N 1
ATOM 2895 C CA . PRO A 1 367 ? 2.131 -31.047 -33.281 1 96.88 367 PRO A CA 1
ATOM 2896 C C . PRO A 1 367 ? 3.506 -31.719 -33.406 1 96.88 367 PRO A C 1
ATOM 2898 O O . PRO A 1 367 ? 4.305 -31.625 -32.469 1 96.88 367 PRO A O 1
ATOM 2901 N N . LYS A 1 368 ? 3.801 -32.312 -34.5 1 92.94 368 LYS A N 1
ATOM 2902 C CA . LYS A 1 368 ? 5.004 -33.125 -34.656 1 92.94 368 LYS A CA 1
ATOM 2903 C C . LYS A 1 368 ? 6.258 -32.25 -34.688 1 92.94 368 LYS A C 1
ATOM 2905 O O . LYS A 1 368 ? 7.328 -32.688 -34.25 1 92.94 368 LYS A O 1
ATOM 2910 N N . ALA A 1 369 ? 6.059 -31.078 -35.312 1 94 369 ALA A N 1
ATOM 2911 C CA . ALA A 1 369 ? 7.219 -30.188 -35.438 1 94 369 ALA A CA 1
ATOM 2912 C C . ALA A 1 369 ? 6.891 -28.781 -34.938 1 94 369 ALA A C 1
ATOM 2914 O O . ALA A 1 369 ? 5.73 -28.359 -34.969 1 94 369 ALA A O 1
ATOM 2915 N N . ALA A 1 370 ? 7.918 -28.156 -34.469 1 97.12 370 ALA A N 1
ATOM 2916 C CA . ALA A 1 370 ? 7.777 -26.766 -34.062 1 97.12 370 ALA A CA 1
ATOM 2917 C C . ALA A 1 370 ? 8.086 -25.812 -35.219 1 97.12 370 ALA A C 1
ATOM 2919 O O . ALA A 1 370 ? 8.922 -26.125 -36.094 1 97.12 370 ALA A O 1
ATOM 2920 N N . ASP A 1 371 ? 7.375 -24.641 -35.25 1 98 371 ASP A N 1
ATOM 2921 C CA . ASP A 1 371 ? 7.664 -23.578 -36.188 1 98 371 ASP A CA 1
ATOM 2922 C C . ASP A 1 371 ? 8.758 -22.656 -35.688 1 98 371 ASP A C 1
ATOM 2924 O O . ASP A 1 371 ? 9.453 -22 -36.469 1 98 371 ASP A O 1
ATOM 2928 N N . LYS A 1 372 ? 8.812 -22.562 -34.438 1 97.56 372 LYS A N 1
ATOM 2929 C CA . LYS A 1 372 ? 9.773 -21.688 -33.781 1 97.56 372 LYS A CA 1
ATOM 2930 C C . LYS A 1 372 ? 10.305 -22.328 -32.5 1 97.56 372 LYS A C 1
ATOM 2932 O O . LYS A 1 372 ? 9.562 -22.984 -31.766 1 97.56 372 LYS A O 1
ATOM 2937 N N . VAL A 1 373 ? 11.617 -22.203 -32.281 1 97.5 373 VAL A N 1
ATOM 2938 C CA . VAL A 1 373 ? 12.242 -22.672 -31.047 1 97.5 373 VAL A CA 1
ATOM 2939 C C . VAL A 1 373 ? 12.859 -21.5 -30.297 1 97.5 373 VAL A C 1
ATOM 2941 O O . VAL A 1 373 ? 13.641 -20.734 -30.859 1 97.5 373 VAL A O 1
ATOM 2944 N N . ILE A 1 374 ? 12.461 -21.297 -29.094 1 98.25 374 ILE A N 1
ATOM 2945 C CA . ILE A 1 374 ? 13.031 -20.297 -28.188 1 98.25 374 ILE A CA 1
ATOM 2946 C C . ILE A 1 374 ? 13.703 -21 -27 1 98.25 374 ILE A C 1
ATOM 2948 O O . ILE A 1 374 ? 13.07 -21.812 -26.328 1 98.25 374 ILE A O 1
ATOM 2952 N N . VAL A 1 375 ? 14.969 -20.766 -26.781 1 98.38 375 VAL A N 1
ATOM 2953 C CA . VAL A 1 375 ? 15.703 -21.297 -25.641 1 98.38 375 VAL A CA 1
ATOM 2954 C C . VAL A 1 375 ? 15.969 -20.172 -24.641 1 98.38 375 VAL A C 1
ATOM 2956 O O . VAL A 1 375 ? 16.609 -19.188 -24.969 1 98.38 375 VAL A O 1
ATOM 2959 N N . LEU A 1 376 ? 15.469 -20.328 -23.438 1 98.5 376 LEU A N 1
ATOM 2960 C CA . LEU A 1 376 ? 15.602 -19.312 -22.391 1 98.5 376 LEU A CA 1
ATOM 2961 C C . LEU A 1 376 ? 16.547 -19.797 -21.297 1 98.5 376 LEU A C 1
ATOM 2963 O O . LEU A 1 376 ? 16.172 -20.656 -20.484 1 98.5 376 LEU A O 1
ATOM 2967 N N . LEU A 1 377 ? 17.703 -19.219 -21.281 1 98 377 LEU A N 1
ATOM 2968 C CA . LEU A 1 377 ? 18.656 -19.469 -20.203 1 98 377 LEU A CA 1
ATOM 2969 C C . LEU A 1 377 ? 18.359 -18.594 -19 1 98 377 LEU A C 1
ATOM 2971 O O . LEU A 1 377 ? 18.375 -17.359 -19.094 1 98 377 LEU A O 1
ATOM 2975 N N . ASN A 1 378 ? 18.078 -19.234 -17.906 1 97.19 378 ASN A N 1
ATOM 2976 C CA . ASN A 1 378 ? 17.812 -18.531 -16.656 1 97.19 378 ASN A CA 1
ATOM 2977 C C . ASN A 1 378 ? 19.109 -18.25 -15.883 1 97.19 378 ASN A C 1
ATOM 2979 O O . ASN A 1 378 ? 19.875 -19.172 -15.586 1 97.19 378 ASN A O 1
ATOM 2983 N N . THR A 1 379 ? 19.328 -16.969 -15.539 1 97 379 THR A N 1
ATOM 2984 C CA . THR A 1 379 ? 20.484 -16.594 -14.734 1 97 379 THR A CA 1
ATOM 2985 C C . THR A 1 379 ? 20.125 -15.523 -13.719 1 97 379 THR A C 1
ATOM 2987 O O . THR A 1 379 ? 19.109 -14.836 -13.867 1 97 379 THR A O 1
ATOM 2990 N N . GLN A 1 380 ? 20.812 -15.484 -12.609 1 97.12 380 GLN A N 1
ATOM 2991 C CA . GLN A 1 380 ? 20.844 -14.336 -11.711 1 97.12 380 GLN A CA 1
ATOM 2992 C C . GLN A 1 380 ? 21.969 -13.375 -12.086 1 97.12 380 GLN A C 1
ATOM 2994 O O . GLN A 1 380 ? 23.078 -13.805 -12.406 1 97.12 380 GLN A O 1
ATOM 2999 N N . ASN A 1 381 ? 21.719 -12.078 -12.094 1 96.44 381 ASN A N 1
ATOM 3000 C CA . ASN A 1 381 ? 22.656 -11.055 -12.57 1 96.44 381 ASN A CA 1
ATOM 3001 C C . ASN A 1 381 ? 22.516 -9.758 -11.781 1 96.44 381 ASN A C 1
ATOM 3003 O O . ASN A 1 381 ? 21.797 -9.711 -10.781 1 96.44 381 ASN A O 1
ATOM 3007 N N . THR A 1 382 ? 23.297 -8.797 -12.125 1 96.5 382 THR A N 1
ATOM 3008 C CA . THR A 1 382 ? 23.141 -7.43 -11.656 1 96.5 382 THR A CA 1
ATOM 3009 C C . THR A 1 382 ? 22.859 -6.484 -12.82 1 96.5 382 THR A C 1
ATOM 3011 O O . THR A 1 382 ? 23.312 -6.723 -13.945 1 96.5 382 THR A O 1
ATOM 3014 N N . VAL A 1 383 ? 22.062 -5.547 -12.625 1 96.25 383 VAL A N 1
ATOM 3015 C CA . VAL A 1 383 ? 21.859 -4.418 -13.531 1 96.25 383 VAL A CA 1
ATOM 3016 C C . VAL A 1 383 ? 21.953 -3.109 -12.75 1 96.25 383 VAL A C 1
ATOM 3018 O O . VAL A 1 383 ? 21.125 -2.818 -11.891 1 96.25 383 VAL A O 1
ATOM 3021 N N . ASN A 1 384 ? 22.953 -2.291 -13.039 1 92.44 384 ASN A N 1
ATOM 3022 C CA . ASN A 1 384 ? 23.156 -1.03 -12.336 1 92.44 384 ASN A CA 1
ATOM 3023 C C . ASN A 1 384 ? 23.172 -1.227 -10.82 1 92.44 384 ASN A C 1
ATOM 3025 O O . ASN A 1 384 ? 22.469 -0.513 -10.094 1 92.44 384 ASN A O 1
ATOM 3029 N N . GLY A 1 385 ? 23.844 -2.24 -10.43 1 93.75 385 GLY A N 1
ATOM 3030 C CA . GLY A 1 385 ? 24.031 -2.494 -9.016 1 93.75 385 GLY A CA 1
ATOM 3031 C C . GLY A 1 385 ? 22.859 -3.195 -8.367 1 93.75 385 GLY A C 1
ATOM 3032 O O . GLY A 1 385 ? 22.891 -3.508 -7.176 1 93.75 385 GLY A O 1
ATOM 3033 N N . ARG A 1 386 ? 21.859 -3.447 -9.062 1 95.25 386 ARG A N 1
ATOM 3034 C CA . ARG A 1 386 ? 20.688 -4.137 -8.547 1 95.25 386 ARG A CA 1
ATOM 3035 C C . ARG A 1 386 ? 20.719 -5.621 -8.906 1 95.25 386 ARG A C 1
ATOM 3037 O O . ARG A 1 386 ? 20.984 -5.98 -10.055 1 95.25 386 ARG A O 1
ATOM 3044 N N . ARG A 1 387 ? 20.484 -6.465 -7.91 1 97 387 ARG A N 1
ATOM 3045 C CA . ARG A 1 387 ? 20.359 -7.895 -8.18 1 97 387 ARG A CA 1
ATOM 3046 C C . ARG A 1 387 ? 19.094 -8.195 -8.977 1 97 387 ARG A C 1
ATOM 3048 O O . ARG A 1 387 ? 18.016 -7.707 -8.648 1 97 387 ARG A O 1
ATOM 3055 N N . ARG A 1 388 ? 19.219 -8.93 -10.039 1 97.62 388 ARG A N 1
ATOM 3056 C CA . ARG A 1 388 ? 18.109 -9.234 -10.945 1 97.62 388 ARG A CA 1
ATOM 3057 C C . ARG A 1 388 ? 18.156 -10.688 -11.398 1 97.62 388 ARG A C 1
ATOM 3059 O O . ARG A 1 388 ? 19.172 -11.367 -11.219 1 97.62 388 ARG A O 1
ATOM 3066 N N . TRP A 1 389 ? 17.031 -11.172 -11.828 1 97.75 389 TRP A N 1
ATOM 3067 C CA . TRP A 1 389 ? 16.969 -12.383 -12.641 1 97.75 389 TRP A CA 1
ATOM 3068 C C . TRP A 1 389 ? 16.828 -12.031 -14.117 1 97.75 389 TRP A C 1
ATOM 3070 O O . TRP A 1 389 ? 16.297 -10.977 -14.469 1 97.75 389 TRP A O 1
ATOM 3080 N N . SER A 1 390 ? 17.391 -12.914 -14.984 1 97.44 390 SER A N 1
ATOM 3081 C CA . SER A 1 390 ? 17.359 -12.609 -16.406 1 97.44 390 SER A CA 1
ATOM 3082 C C . SER A 1 390 ? 17.141 -13.875 -17.234 1 97.44 390 SER A C 1
ATOM 3084 O O . SER A 1 390 ? 17.422 -14.977 -16.781 1 97.44 390 SER A O 1
ATOM 3086 N N . LEU A 1 391 ? 16.578 -13.719 -18.344 1 98.06 391 LEU A N 1
ATOM 3087 C CA . LEU A 1 391 ? 16.484 -14.711 -19.406 1 98.06 391 LEU A CA 1
ATOM 3088 C C . LEU A 1 391 ? 17.297 -14.289 -20.609 1 98.06 391 LEU A C 1
ATOM 3090 O O . LEU A 1 391 ? 17.031 -13.25 -21.219 1 98.06 391 LEU A O 1
ATOM 3094 N N . ASN A 1 392 ? 18.266 -15.133 -20.984 1 97.5 392 ASN A N 1
ATOM 3095 C CA . ASN A 1 392 ? 19.172 -14.789 -22.078 1 97.5 392 ASN A CA 1
ATOM 3096 C C . ASN A 1 392 ? 19.797 -13.414 -21.875 1 97.5 392 ASN A C 1
ATOM 3098 O O . ASN A 1 392 ? 19.828 -12.594 -22.797 1 97.5 392 ASN A O 1
ATOM 3102 N N . ASN A 1 393 ? 20.094 -13.133 -20.656 1 96.44 393 ASN A N 1
ATOM 3103 C CA . ASN A 1 393 ? 20.828 -11.945 -20.219 1 96.44 393 ASN A CA 1
ATOM 3104 C C . ASN A 1 393 ? 19.953 -10.695 -20.297 1 96.44 393 ASN A C 1
ATOM 3106 O O . ASN A 1 393 ? 20.469 -9.578 -20.344 1 96.44 393 ASN A O 1
ATOM 3110 N N . VAL A 1 394 ? 18.672 -10.844 -20.375 1 97.75 394 VAL A N 1
ATOM 3111 C CA . VAL A 1 394 ? 17.734 -9.719 -20.359 1 97.75 394 VAL A CA 1
ATOM 3112 C C . VAL A 1 394 ? 16.812 -9.828 -19.141 1 97.75 394 VAL A C 1
ATOM 3114 O O . VAL A 1 394 ? 16.125 -10.836 -18.969 1 97.75 394 VAL A O 1
ATOM 3117 N N . SER A 1 395 ? 16.875 -8.812 -18.281 1 97.94 395 SER A N 1
ATOM 3118 C CA . SER A 1 395 ? 15.93 -8.695 -17.172 1 97.94 395 SER A CA 1
ATOM 3119 C C . SER A 1 395 ? 14.68 -7.918 -17.578 1 97.94 395 SER A C 1
ATOM 3121 O O . SER A 1 395 ? 14.781 -6.867 -18.219 1 97.94 395 SER A O 1
ATOM 3123 N N . PHE A 1 396 ? 13.539 -8.406 -17.203 1 97.56 396 PHE A N 1
ATOM 3124 C CA . PHE A 1 396 ? 12.258 -7.871 -17.656 1 97.56 396 PHE A CA 1
ATOM 3125 C C . PHE A 1 396 ? 11.766 -6.781 -16.703 1 97.56 396 PHE A C 1
ATOM 3127 O O . PHE A 1 396 ? 11.852 -6.93 -15.484 1 97.56 396 PHE A O 1
ATOM 3134 N N . ASN A 1 397 ? 11.258 -5.668 -17.203 1 92.88 397 ASN A N 1
ATOM 3135 C CA . ASN A 1 397 ? 10.516 -4.66 -16.453 1 92.88 397 ASN A CA 1
ATOM 3136 C C . ASN A 1 397 ? 9.094 -4.508 -16.984 1 92.88 397 ASN A C 1
ATOM 3138 O O . ASN A 1 397 ? 8.883 -4.488 -18.203 1 92.88 397 ASN A O 1
ATOM 3142 N N . MET A 1 398 ? 8.164 -4.398 -16.094 1 90.12 398 MET A N 1
ATOM 3143 C CA . MET A 1 398 ? 6.777 -4.188 -16.484 1 90.12 398 MET A CA 1
ATOM 3144 C C . MET A 1 398 ? 6.574 -2.771 -17.016 1 90.12 398 MET A C 1
ATOM 3146 O O . MET A 1 398 ? 7.117 -1.812 -16.453 1 90.12 398 MET A O 1
ATOM 3150 N N . PRO A 1 399 ? 5.809 -2.65 -18.047 1 94.38 399 PRO A N 1
ATOM 3151 C CA . PRO A 1 399 ? 5.504 -1.312 -18.547 1 94.38 399 PRO A CA 1
ATOM 3152 C C . PRO A 1 399 ? 4.398 -0.616 -17.766 1 94.38 399 PRO A C 1
ATOM 3154 O O . PRO A 1 399 ? 3.65 -1.271 -17.031 1 94.38 399 PRO A O 1
ATOM 3157 N N . HIS A 1 400 ? 4.371 0.687 -17.906 1 94.06 400 HIS A N 1
ATOM 3158 C CA . HIS A 1 400 ? 3.295 1.45 -17.281 1 94.06 400 HIS A CA 1
ATOM 3159 C C . HIS A 1 400 ? 2.002 1.339 -18.078 1 94.06 400 HIS A C 1
ATOM 3161 O O . HIS A 1 400 ? 0.917 1.224 -17.5 1 94.06 400 HIS A O 1
ATOM 3167 N N . THR A 1 401 ? 2.109 1.474 -19.422 1 97.81 401 THR A N 1
ATOM 3168 C CA . THR A 1 401 ? 0.978 1.232 -20.312 1 97.81 401 THR A CA 1
ATOM 3169 C C . THR A 1 401 ? 0.84 -0.255 -20.609 1 97.81 401 THR A C 1
ATOM 3171 O O . THR A 1 401 ? 1.755 -0.865 -21.172 1 97.81 401 THR A O 1
ATOM 3174 N N . PRO A 1 402 ? -0.277 -0.854 -20.297 1 98.38 402 PRO A N 1
ATOM 3175 C CA . PRO A 1 402 ? -0.418 -2.287 -20.562 1 98.38 402 PRO A CA 1
ATOM 3176 C C . PRO A 1 402 ? -0.211 -2.633 -22.031 1 98.38 402 PRO A C 1
ATOM 3178 O O . PRO A 1 402 ? -0.683 -1.908 -22.922 1 98.38 402 PRO A O 1
ATOM 3181 N N . TYR A 1 403 ? 0.441 -3.738 -22.312 1 98.81 403 TYR A N 1
ATOM 3182 C CA . TYR A 1 403 ? 0.796 -4.156 -23.656 1 98.81 403 TYR A CA 1
ATOM 3183 C C . TYR A 1 403 ? -0.448 -4.316 -24.531 1 98.81 403 TYR A C 1
ATOM 3185 O O . TYR A 1 403 ? -0.46 -3.9 -25.688 1 98.81 403 TYR A O 1
ATOM 3193 N N . LEU A 1 404 ? -1.466 -4.977 -23.953 1 98.75 404 LEU A N 1
ATOM 3194 C CA . LEU A 1 404 ? -2.684 -5.227 -24.719 1 98.75 404 LEU A CA 1
ATOM 3195 C C . LEU A 1 404 ? -3.27 -3.924 -25.25 1 98.75 404 LEU A C 1
ATOM 3197 O O . LEU A 1 404 ? -3.666 -3.848 -26.406 1 98.75 404 LEU A O 1
ATOM 3201 N N . ILE A 1 405 ? -3.309 -2.896 -24.391 1 98.44 405 ILE A N 1
ATOM 3202 C CA . ILE A 1 405 ? -3.818 -1.583 -24.766 1 98.44 405 ILE A CA 1
ATOM 3203 C C . ILE A 1 405 ? -2.875 -0.931 -25.781 1 98.44 405 ILE A C 1
ATOM 3205 O O . ILE A 1 405 ? -3.314 -0.426 -26.812 1 98.44 405 ILE A O 1
ATOM 3209 N N . ALA A 1 406 ? -1.57 -0.961 -25.469 1 98.5 406 ALA A N 1
ATOM 3210 C CA . ALA A 1 406 ? -0.569 -0.327 -26.328 1 98.5 406 ALA A CA 1
ATOM 3211 C C . ALA A 1 406 ? -0.605 -0.905 -27.734 1 98.5 406 ALA A C 1
ATOM 3213 O O . ALA A 1 406 ? -0.584 -0.161 -28.719 1 98.5 406 ALA A O 1
ATOM 3214 N N . LEU A 1 407 ? -0.7 -2.201 -27.844 1 98.62 407 LEU A N 1
ATOM 3215 C CA . LEU A 1 407 ? -0.676 -2.877 -29.141 1 98.62 407 LEU A CA 1
ATOM 3216 C C . LEU A 1 407 ? -1.968 -2.625 -29.906 1 98.62 407 LEU A C 1
ATOM 3218 O O . LEU A 1 407 ? -1.935 -2.336 -31.109 1 98.62 407 LEU A O 1
ATOM 3222 N N . LYS A 1 408 ? -3.104 -2.734 -29.234 1 98.06 408 LYS A N 1
ATOM 3223 C CA . LYS A 1 408 ? -4.398 -2.574 -29.891 1 98.06 408 LYS A CA 1
ATOM 3224 C C . LYS A 1 408 ? -4.59 -1.142 -30.375 1 98.06 408 LYS A C 1
ATOM 3226 O O . LYS A 1 408 ? -5.238 -0.912 -31.406 1 98.06 408 LYS A O 1
ATOM 3231 N N . HIS A 1 409 ? -4.004 -0.152 -29.672 1 97.31 409 HIS A N 1
ATOM 3232 C CA . HIS A 1 409 ? -4.223 1.247 -30.016 1 97.31 409 HIS A CA 1
ATOM 3233 C C . HIS A 1 409 ? -2.967 1.874 -30.609 1 97.31 409 HIS A C 1
ATOM 3235 O O . HIS A 1 409 ? -2.842 3.1 -30.656 1 97.31 409 HIS A O 1
ATOM 3241 N N . ASN A 1 410 ? -1.947 1.106 -30.953 1 96.81 410 ASN A N 1
ATOM 3242 C CA . ASN A 1 410 ? -0.735 1.492 -31.672 1 96.81 410 ASN A CA 1
ATOM 3243 C C . ASN A 1 410 ? 0.086 2.506 -30.891 1 96.81 410 ASN A C 1
ATOM 3245 O O . ASN A 1 410 ? 0.535 3.512 -31.438 1 96.81 410 ASN A O 1
ATOM 3249 N N . LEU A 1 411 ? 0.119 2.322 -29.562 1 97.62 411 LEU A N 1
ATOM 3250 C CA . LEU A 1 411 ? 0.988 3.107 -28.688 1 97.62 411 LEU A CA 1
ATOM 3251 C C . LEU A 1 411 ? 2.346 2.432 -28.531 1 97.62 411 LEU A C 1
ATOM 3253 O O . LEU A 1 411 ? 2.805 2.221 -27.406 1 97.62 411 LEU A O 1
ATOM 3257 N N . LEU A 1 412 ? 3.02 2.174 -29.625 1 97.44 412 LEU A N 1
ATOM 3258 C CA . LEU A 1 412 ? 4.172 1.281 -29.688 1 97.44 412 LEU A CA 1
ATOM 3259 C C . LEU A 1 412 ? 5.398 1.937 -29.062 1 97.44 412 LEU A C 1
ATOM 3261 O O . LEU A 1 412 ? 6.379 1.257 -28.734 1 97.44 412 LEU A O 1
ATOM 3265 N N . HIS A 1 413 ? 5.383 3.223 -28.859 1 97.19 413 HIS A N 1
ATOM 3266 C CA . HIS A 1 413 ? 6.508 3.932 -28.266 1 97.19 413 HIS A CA 1
ATOM 3267 C C . HIS A 1 413 ? 6.57 3.695 -26.75 1 97.19 413 HIS A C 1
ATOM 3269 O O . HIS A 1 413 ? 7.562 4.035 -26.109 1 97.19 413 HIS A O 1
ATOM 3275 N N . THR A 1 414 ? 5.539 3.088 -26.188 1 97.38 414 THR A N 1
ATOM 3276 C CA . THR A 1 414 ? 5.422 2.967 -24.734 1 97.38 414 THR A CA 1
ATOM 3277 C C . THR A 1 414 ? 6.234 1.783 -24.219 1 97.38 414 THR A C 1
ATOM 3279 O O . THR A 1 414 ? 6.34 1.572 -23.016 1 97.38 414 THR A O 1
ATOM 3282 N N . PHE A 1 415 ? 6.785 0.941 -25.016 1 97.88 415 PHE A N 1
ATOM 3283 C CA . PHE A 1 415 ? 7.68 -0.15 -24.656 1 97.88 415 PHE A CA 1
ATOM 3284 C C . PHE A 1 415 ? 8.688 -0.417 -25.766 1 97.88 415 PHE A C 1
ATOM 3286 O O . PHE A 1 415 ? 8.539 0.081 -26.875 1 97.88 415 PHE A O 1
ATOM 3293 N N . SER A 1 416 ? 9.719 -1.212 -25.484 1 98.06 416 SER A N 1
ATOM 3294 C CA . SER A 1 416 ? 10.789 -1.455 -26.438 1 98.06 416 SER A CA 1
ATOM 3295 C C . SER A 1 416 ? 10.297 -2.275 -27.625 1 98.06 416 SER A C 1
ATOM 3297 O O . SER A 1 416 ? 9.586 -3.268 -27.438 1 98.06 416 SER A O 1
ATOM 3299 N N . GLN A 1 417 ? 10.688 -1.876 -28.859 1 97.81 417 GLN A N 1
ATOM 3300 C CA . GLN A 1 417 ? 10.305 -2.588 -30.078 1 97.81 417 GLN A CA 1
ATOM 3301 C C . GLN A 1 417 ? 11.422 -3.516 -30.547 1 97.81 417 GLN A C 1
ATOM 3303 O O . GLN A 1 417 ? 11.305 -4.164 -31.578 1 97.81 417 GLN A O 1
ATOM 3308 N N . GLU A 1 418 ? 12.445 -3.615 -29.734 1 97.75 418 GLU A N 1
ATOM 3309 C CA . GLU A 1 418 ? 13.523 -4.543 -30.062 1 97.75 418 GLU A CA 1
ATOM 3310 C C . GLU A 1 418 ? 13.055 -5.992 -29.938 1 97.75 418 GLU A C 1
ATOM 3312 O O . GLU A 1 418 ? 12.133 -6.293 -29.188 1 97.75 418 GLU A O 1
ATOM 3317 N N . LYS A 1 419 ? 13.734 -6.84 -30.734 1 97.19 419 LYS A N 1
ATOM 3318 C CA . LYS A 1 419 ? 13.438 -8.266 -30.641 1 97.19 419 LYS A CA 1
ATOM 3319 C C . LYS A 1 419 ? 14.211 -8.906 -29.484 1 97.19 419 LYS A C 1
ATOM 3321 O O . LYS A 1 419 ? 15.438 -8.828 -29.438 1 97.19 419 LYS A O 1
ATOM 3326 N N . PRO A 1 420 ? 13.461 -9.508 -28.609 1 97.94 420 PRO A N 1
ATOM 3327 C CA . PRO A 1 420 ? 14.195 -10.203 -27.547 1 97.94 420 PRO A CA 1
ATOM 3328 C C . PRO A 1 420 ? 15.008 -11.383 -28.062 1 97.94 420 PRO A C 1
ATOM 3330 O O . PRO A 1 420 ? 14.641 -12.008 -29.062 1 97.94 420 PRO A O 1
ATOM 3333 N N . PRO A 1 421 ? 16.094 -11.734 -27.391 1 97.88 421 PRO A N 1
ATOM 3334 C CA . PRO A 1 421 ? 16.891 -12.883 -27.828 1 97.88 421 PRO A CA 1
ATOM 3335 C C . PRO A 1 421 ? 16.141 -14.203 -27.688 1 97.88 421 PRO A C 1
ATOM 3337 O O . PRO A 1 421 ? 15.43 -14.422 -26.688 1 97.88 421 PRO A O 1
ATOM 3340 N N . THR A 1 422 ? 16.297 -15.078 -28.672 1 97.5 422 THR A N 1
ATOM 3341 C CA . THR A 1 422 ? 15.609 -16.375 -28.672 1 97.5 422 THR A CA 1
ATOM 3342 C C . THR A 1 422 ? 16.547 -17.469 -28.203 1 97.5 422 THR A C 1
ATOM 3344 O O . THR A 1 422 ? 16.203 -18.656 -28.25 1 97.5 422 THR A O 1
ATOM 3347 N N . GLY A 1 423 ? 17.719 -17.156 -27.812 1 97.19 423 GLY A N 1
ATOM 3348 C CA . GLY A 1 423 ? 18.703 -18.125 -27.344 1 97.19 423 GLY A CA 1
ATOM 3349 C C . GLY A 1 423 ? 19.938 -17.469 -26.734 1 97.19 423 GLY A C 1
ATOM 3350 O O . GLY A 1 423 ? 19.938 -16.266 -26.453 1 97.19 423 GLY A O 1
ATOM 3351 N N . TYR A 1 424 ? 20.875 -18.312 -26.391 1 95.38 424 TYR A N 1
ATOM 3352 C CA . TYR A 1 424 ? 22.125 -17.891 -25.781 1 95.38 424 TYR A CA 1
ATOM 3353 C C . TYR A 1 424 ? 23.312 -18.625 -26.406 1 95.38 424 TYR A C 1
ATOM 3355 O O . TYR A 1 424 ? 23.141 -19.391 -27.359 1 95.38 424 TYR A O 1
ATOM 3363 N N . ASP A 1 425 ? 24.516 -18.25 -26.016 1 93.75 425 ASP A N 1
ATOM 3364 C CA . ASP A 1 425 ? 25.719 -18.922 -26.516 1 93.75 425 ASP A CA 1
ATOM 3365 C C . ASP A 1 425 ? 25.797 -20.359 -26.016 1 93.75 425 ASP A C 1
ATOM 3367 O O . ASP A 1 425 ? 26.609 -20.672 -25.125 1 93.75 425 ASP A O 1
ATOM 3371 N N . PHE A 1 426 ? 25.062 -21.125 -26.656 1 90.88 426 PHE A N 1
ATOM 3372 C CA . PHE A 1 426 ? 24.859 -22.516 -26.25 1 90.88 426 PHE A CA 1
ATOM 3373 C C . PHE A 1 426 ? 26.188 -23.266 -26.219 1 90.88 426 PHE A C 1
ATOM 3375 O O . PHE A 1 426 ? 26.422 -24.109 -25.359 1 90.88 426 PHE A O 1
ATOM 3382 N N . LYS A 1 427 ? 27.016 -22.984 -27.141 1 90.12 427 LYS A N 1
ATOM 3383 C CA . LYS A 1 427 ? 28.25 -23.734 -27.297 1 90.12 427 LYS A CA 1
ATOM 3384 C C . LYS A 1 427 ? 29.219 -23.438 -26.141 1 90.12 427 LYS A C 1
ATOM 3386 O O . LYS A 1 427 ? 29.844 -24.359 -25.609 1 90.12 427 LYS A O 1
ATOM 3391 N N . ASN A 1 428 ? 29.234 -22.219 -25.75 1 92.62 428 ASN A N 1
ATOM 3392 C CA . ASN A 1 428 ? 30.344 -21.828 -24.859 1 92.62 428 ASN A CA 1
ATOM 3393 C C . ASN A 1 428 ? 29.844 -21.578 -23.438 1 92.62 428 ASN A C 1
ATOM 3395 O O . ASN A 1 428 ? 30.641 -21.562 -22.5 1 92.62 428 ASN A O 1
ATOM 3399 N N . TYR A 1 429 ? 28.609 -21.391 -23.266 1 95.38 429 TYR A N 1
ATOM 3400 C CA . TYR A 1 429 ? 28.141 -21.062 -21.938 1 95.38 429 TYR A CA 1
ATOM 3401 C C . TYR A 1 429 ? 28.203 -22.266 -21.016 1 95.38 429 TYR A C 1
ATOM 3403 O O . TYR A 1 429 ? 27.734 -23.344 -21.359 1 95.38 429 TYR A O 1
ATOM 3411 N N . ASP A 1 430 ? 28.781 -22.109 -19.828 1 97 430 ASP A N 1
ATOM 3412 C CA . ASP A 1 430 ? 28.859 -23.156 -18.797 1 97 430 ASP A CA 1
ATOM 3413 C C . ASP A 1 430 ? 27.781 -22.969 -17.734 1 97 430 ASP A C 1
ATOM 3415 O O . ASP A 1 430 ? 27.922 -22.125 -16.844 1 97 430 ASP A O 1
ATOM 3419 N N . ILE A 1 431 ? 26.797 -23.766 -17.719 1 97.25 431 ILE A N 1
ATOM 3420 C CA . ILE A 1 431 ? 25.641 -23.578 -16.844 1 97.25 431 ILE A CA 1
ATOM 3421 C C . ILE A 1 431 ? 26 -23.953 -15.406 1 97.25 431 ILE A C 1
ATOM 3423 O O . ILE A 1 431 ? 25.25 -23.688 -14.477 1 97.25 431 ILE A O 1
ATOM 3427 N N . PHE A 1 432 ? 27.156 -24.578 -15.156 1 97.56 432 PHE A N 1
ATOM 3428 C CA . PHE A 1 432 ? 27.516 -25.109 -13.844 1 97.56 432 PHE A CA 1
ATOM 3429 C C . PHE A 1 432 ? 28.312 -24.094 -13.047 1 97.56 432 PHE A C 1
ATOM 3431 O O . PHE A 1 432 ? 28.625 -24.312 -11.875 1 97.56 432 PHE A O 1
ATOM 3438 N N . ASN A 1 433 ? 28.656 -22.984 -13.695 1 96.88 433 ASN A N 1
ATOM 3439 C CA . ASN A 1 433 ? 29.375 -21.906 -13.031 1 96.88 433 ASN A CA 1
ATOM 3440 C C . ASN A 1 433 ? 28.609 -20.578 -13.133 1 96.88 433 ASN A C 1
ATOM 3442 O O . ASN A 1 433 ? 27.781 -20.406 -14.031 1 96.88 433 ASN A O 1
ATOM 3446 N N . PRO A 1 434 ? 28.891 -19.688 -12.125 1 95.88 434 PRO A N 1
ATOM 3447 C CA . PRO A 1 434 ? 28.266 -18.359 -12.258 1 95.88 434 PRO A CA 1
ATOM 3448 C C . PRO A 1 434 ? 28.547 -17.719 -13.617 1 95.88 434 PRO A C 1
ATOM 3450 O O . PRO A 1 434 ? 29.609 -17.938 -14.203 1 95.88 434 PRO A O 1
ATOM 3453 N N . ALA A 1 435 ? 27.562 -16.969 -14.062 1 92.06 435 ALA A N 1
ATOM 3454 C CA . ALA A 1 435 ? 27.719 -16.297 -15.352 1 92.06 435 ALA A CA 1
ATOM 3455 C C . ALA A 1 435 ? 29.016 -15.484 -15.391 1 92.06 435 ALA A C 1
ATOM 3457 O O . ALA A 1 435 ? 29.344 -14.773 -14.438 1 92.06 435 ALA A O 1
ATOM 3458 N N . PRO A 1 436 ? 29.766 -15.641 -16.5 1 88.12 436 PRO A N 1
ATOM 3459 C CA . PRO A 1 436 ? 31.016 -14.867 -16.625 1 88.12 436 PRO A CA 1
ATOM 3460 C C . PRO A 1 436 ? 30.781 -13.359 -16.578 1 88.12 436 PRO A C 1
ATOM 3462 O O . PRO A 1 436 ? 31.578 -12.625 -16.016 1 88.12 436 PRO A O 1
ATOM 3465 N N . ASN A 1 437 ? 29.766 -12.984 -17.266 1 86.19 437 ASN A N 1
ATOM 3466 C CA . ASN A 1 437 ? 29.344 -11.594 -17.188 1 86.19 437 ASN A CA 1
ATOM 3467 C C . ASN A 1 437 ? 28.156 -11.43 -16.234 1 86.19 437 ASN A C 1
ATOM 3469 O O . ASN A 1 437 ? 27.016 -11.719 -16.609 1 86.19 437 ASN A O 1
ATOM 3473 N N . PRO A 1 438 ? 28.438 -10.82 -15.102 1 89.94 438 PRO A N 1
ATOM 3474 C CA . PRO A 1 438 ? 27.375 -10.727 -14.102 1 89.94 438 PRO A CA 1
ATOM 3475 C C . PRO A 1 438 ? 26.375 -9.602 -14.406 1 89.94 438 PRO A C 1
ATOM 3477 O O . PRO A 1 438 ? 25.375 -9.461 -13.703 1 89.94 438 PRO A O 1
ATOM 3480 N N . GLU A 1 439 ? 26.641 -8.781 -15.461 1 94.88 439 GLU A N 1
ATOM 3481 C CA . GLU A 1 439 ? 25.75 -7.668 -15.789 1 94.88 439 GLU A CA 1
ATOM 3482 C C . GLU A 1 439 ? 24.797 -8.039 -16.922 1 94.88 439 GLU A C 1
ATOM 3484 O O . GLU A 1 439 ? 25.219 -8.523 -17.969 1 94.88 439 GLU A O 1
ATOM 3489 N N . ALA A 1 440 ? 23.516 -7.891 -16.688 1 96.56 440 ALA A N 1
ATOM 3490 C CA . ALA A 1 440 ? 22.5 -8.094 -17.703 1 96.56 440 ALA A CA 1
ATOM 3491 C C . ALA A 1 440 ? 21.938 -6.762 -18.188 1 96.56 440 ALA A C 1
ATOM 3493 O O . ALA A 1 440 ? 22.375 -5.699 -17.766 1 96.56 440 ALA A O 1
ATOM 3494 N N . THR A 1 441 ? 21.156 -6.785 -19.188 1 96.75 441 THR A N 1
ATOM 3495 C CA . THR A 1 441 ? 20.422 -5.617 -19.641 1 96.75 441 THR A CA 1
ATOM 3496 C C . THR A 1 441 ? 18.953 -5.695 -19.219 1 96.75 441 THR A C 1
ATOM 3498 O O . THR A 1 441 ? 18.484 -6.754 -18.812 1 96.75 441 THR A O 1
ATOM 3501 N N . VAL A 1 442 ? 18.328 -4.555 -19.156 1 97.38 442 VAL A N 1
ATOM 3502 C CA . VAL A 1 442 ? 16.906 -4.492 -18.844 1 97.38 442 VAL A CA 1
ATOM 3503 C C . VAL A 1 442 ? 16.109 -4.156 -20.109 1 97.38 442 VAL A C 1
ATOM 3505 O O . VAL A 1 442 ? 16.547 -3.332 -20.922 1 97.38 442 VAL A O 1
ATOM 3508 N N . SER A 1 443 ? 15.008 -4.824 -20.297 1 97.94 443 SER A N 1
ATOM 3509 C CA . SER A 1 443 ? 14.125 -4.523 -21.422 1 97.94 443 SER A CA 1
ATOM 3510 C C . SER A 1 443 ? 12.68 -4.887 -21.109 1 97.94 443 SER A C 1
ATOM 3512 O O . SER A 1 443 ? 12.422 -5.699 -20.219 1 97.94 443 SER A O 1
ATOM 3514 N N . ASP A 1 444 ? 11.773 -4.199 -21.703 1 98.06 444 ASP A N 1
ATOM 3515 C CA . ASP A 1 444 ? 10.359 -4.574 -21.656 1 98.06 444 ASP A CA 1
ATOM 3516 C C . ASP A 1 444 ? 9.859 -5.012 -23.031 1 98.06 444 ASP A C 1
ATOM 3518 O O . ASP A 1 444 ? 8.656 -4.961 -23.312 1 98.06 444 ASP A O 1
ATOM 3522 N N . ALA A 1 445 ? 10.781 -5.449 -23.906 1 98.31 445 ALA A N 1
ATOM 3523 C CA . ALA A 1 445 ? 10.414 -5.965 -25.219 1 98.31 445 ALA A CA 1
ATOM 3524 C C . ALA A 1 445 ? 9.625 -7.262 -25.109 1 98.31 445 ALA A C 1
ATOM 3526 O O . ALA A 1 445 ? 9.719 -7.969 -24.094 1 98.31 445 ALA A O 1
ATOM 3527 N N . ILE A 1 446 ? 8.828 -7.551 -26.172 1 98.62 446 ILE A N 1
ATOM 3528 C CA . ILE A 1 446 ? 7.984 -8.742 -26.125 1 98.62 446 ILE A CA 1
ATOM 3529 C C . ILE A 1 446 ? 8.297 -9.641 -27.328 1 98.62 446 ILE A C 1
ATOM 3531 O O . ILE A 1 446 ? 8.844 -9.18 -28.328 1 98.62 446 ILE A O 1
ATOM 3535 N N . PHE A 1 447 ? 8.031 -10.961 -27.203 1 98.69 447 PHE A N 1
ATOM 3536 C CA . PHE A 1 447 ? 8.086 -11.898 -28.328 1 98.69 447 PHE A CA 1
ATOM 3537 C C . PHE A 1 447 ? 6.812 -11.828 -29.156 1 98.69 447 PHE A C 1
ATOM 3539 O O . PHE A 1 447 ? 5.711 -12.016 -28.641 1 98.69 447 PHE A O 1
ATOM 3546 N N . ARG A 1 448 ? 6.977 -11.531 -30.391 1 98.25 448 ARG A N 1
ATOM 3547 C CA . ARG A 1 448 ? 5.848 -11.562 -31.312 1 98.25 448 ARG A CA 1
ATOM 3548 C C . ARG A 1 448 ? 5.805 -12.883 -32.062 1 98.25 448 ARG A C 1
ATOM 3550 O O . ARG A 1 448 ? 6.727 -13.203 -32.812 1 98.25 448 ARG A O 1
ATOM 3557 N N . LEU A 1 449 ? 4.746 -13.617 -31.844 1 98.69 449 LEU A N 1
ATOM 3558 C CA . LEU A 1 449 ? 4.598 -14.945 -32.438 1 98.69 449 LEU A CA 1
ATOM 3559 C C . LEU A 1 449 ? 3.6 -14.922 -33.594 1 98.69 449 LEU A C 1
ATOM 3561 O O . LEU A 1 449 ? 2.586 -14.219 -33.531 1 98.69 449 LEU A O 1
ATOM 3565 N N . ASP A 1 450 ? 3.893 -15.719 -34.656 1 98.19 450 ASP A N 1
ATOM 3566 C CA . ASP A 1 450 ? 2.898 -15.891 -35.719 1 98.19 450 ASP A CA 1
ATOM 3567 C C . ASP A 1 450 ? 1.676 -16.656 -35.188 1 98.19 450 ASP A C 1
ATOM 3569 O O . ASP A 1 450 ? 1.811 -17.672 -34.531 1 98.19 450 ASP A O 1
ATOM 3573 N N . PHE A 1 451 ? 0.545 -16.078 -35.5 1 98.31 451 PHE A N 1
ATOM 3574 C CA . PHE A 1 451 ? -0.682 -16.719 -35.031 1 98.31 451 PHE A CA 1
ATOM 3575 C C . PHE A 1 451 ? -0.754 -18.156 -35.562 1 98.31 451 PHE A C 1
ATOM 3577 O O . PHE A 1 451 ? -0.468 -18.422 -36.719 1 98.31 451 PHE A O 1
ATOM 3584 N N . ASN A 1 452 ? -1.021 -19.125 -34.719 1 98.19 452 ASN A N 1
ATOM 3585 C CA . ASN A 1 452 ? -1.173 -20.562 -34.938 1 98.19 452 ASN A CA 1
ATOM 3586 C C . ASN A 1 452 ? 0.177 -21.25 -35.156 1 98.19 452 ASN A C 1
ATOM 3588 O O . ASN A 1 452 ? 0.236 -22.406 -35.531 1 98.19 452 ASN A O 1
ATOM 3592 N N . SER A 1 453 ? 1.197 -20.547 -34.875 1 98.69 453 SER A N 1
ATOM 3593 C CA . SER A 1 453 ? 2.504 -21.188 -34.938 1 98.69 453 SER A CA 1
ATOM 3594 C C . SER A 1 453 ? 2.713 -22.109 -33.719 1 98.69 453 SER A C 1
ATOM 3596 O O . SER A 1 453 ? 2.184 -21.859 -32.656 1 98.69 453 SER A O 1
ATOM 3598 N N . THR A 1 454 ? 3.404 -23.203 -34 1 98.75 454 THR A N 1
ATOM 3599 C CA . THR A 1 454 ? 3.842 -24.094 -32.938 1 98.75 454 THR A CA 1
ATOM 3600 C C . THR A 1 454 ? 5.195 -23.656 -32.375 1 98.75 454 THR A C 1
ATOM 3602 O O . THR A 1 454 ? 6.164 -23.531 -33.125 1 98.75 454 THR A O 1
ATOM 3605 N N . VAL A 1 455 ? 5.266 -23.438 -31.078 1 98.81 455 VAL A N 1
ATOM 3606 C CA . VAL A 1 455 ? 6.465 -22.875 -30.469 1 98.81 455 VAL A CA 1
ATOM 3607 C C . VAL A 1 455 ? 7.027 -23.859 -29.438 1 98.81 455 VAL A C 1
ATOM 3609 O O . VAL A 1 455 ? 6.297 -24.328 -28.562 1 98.81 455 VAL A O 1
ATOM 3612 N N . ASP A 1 456 ? 8.289 -24.25 -29.578 1 98.62 456 ASP A N 1
ATOM 3613 C CA . ASP A 1 456 ? 9.023 -24.906 -28.5 1 98.62 456 ASP A CA 1
ATOM 3614 C C . ASP A 1 456 ? 9.695 -23.891 -27.578 1 98.62 456 ASP A C 1
ATOM 3616 O O . ASP A 1 456 ? 10.375 -22.969 -28.047 1 98.62 456 ASP A O 1
ATOM 3620 N N . LEU A 1 457 ? 9.461 -23.984 -26.344 1 98.62 457 LEU A N 1
ATOM 3621 C CA . LEU A 1 457 ? 10.148 -23.219 -25.312 1 98.62 457 LEU A CA 1
ATOM 3622 C C . LEU A 1 457 ? 11.039 -24.109 -24.469 1 98.62 457 LEU A C 1
ATOM 3624 O O . LEU A 1 457 ? 10.547 -24.953 -23.719 1 98.62 457 LEU A O 1
ATOM 3628 N N . ILE A 1 458 ? 12.305 -23.953 -24.625 1 98.75 458 ILE A N 1
ATOM 3629 C CA . ILE A 1 458 ? 13.258 -24.719 -23.828 1 98.75 458 ILE A CA 1
ATOM 3630 C C . ILE A 1 458 ? 13.789 -23.859 -22.688 1 98.75 458 ILE A C 1
ATOM 3632 O O . ILE A 1 458 ? 14.398 -22.812 -22.922 1 98.75 458 ILE A O 1
ATOM 3636 N N . LEU A 1 459 ? 13.508 -24.297 -21.5 1 98.75 459 LEU A N 1
ATOM 3637 C CA . LEU A 1 459 ? 14.031 -23.641 -20.312 1 98.75 459 LEU A CA 1
ATOM 3638 C C . LEU A 1 459 ? 15.328 -24.297 -19.844 1 98.75 459 LEU A C 1
ATOM 3640 O O . LEU A 1 459 ? 15.391 -25.516 -19.703 1 98.75 459 LEU A O 1
ATOM 3644 N N . GLN A 1 460 ? 16.312 -23.531 -19.672 1 98.62 460 GLN A N 1
ATOM 3645 C CA . GLN A 1 460 ? 17.609 -24 -19.172 1 98.62 460 GLN A CA 1
ATOM 3646 C C . GLN A 1 460 ? 17.969 -23.328 -17.859 1 98.62 460 GLN A C 1
ATOM 3648 O O . GLN A 1 460 ? 17.984 -22.094 -17.766 1 98.62 460 GLN A O 1
ATOM 3653 N N . ASN A 1 461 ? 18.188 -24.109 -16.812 1 98.25 461 ASN A N 1
ATOM 3654 C CA . ASN A 1 461 ? 18.594 -23.594 -15.508 1 98.25 461 ASN A CA 1
ATOM 3655 C C . ASN A 1 461 ? 20.109 -23.531 -15.375 1 98.25 461 ASN A C 1
ATOM 3657 O O . ASN A 1 461 ? 20.812 -24.422 -15.852 1 98.25 461 ASN A O 1
ATOM 3661 N N . ALA A 1 462 ? 20.594 -22.516 -14.789 1 97.81 462 ALA A N 1
ATOM 3662 C CA . ALA A 1 462 ? 22.031 -22.344 -14.617 1 97.81 462 ALA A CA 1
ATOM 3663 C C . ALA A 1 462 ? 22.375 -22.016 -13.164 1 97.81 462 ALA A C 1
ATOM 3665 O O . ALA A 1 462 ? 21.484 -21.875 -12.328 1 97.81 462 ALA A O 1
ATOM 3666 N N . ASN A 1 463 ? 23.688 -22.016 -12.938 1 97.38 463 ASN A N 1
ATOM 3667 C CA . ASN A 1 463 ? 24.188 -21.594 -11.641 1 97.38 463 ASN A CA 1
ATOM 3668 C C . ASN A 1 463 ? 23.844 -20.125 -11.359 1 97.38 463 ASN A C 1
ATOM 3670 O O . ASN A 1 463 ? 23.906 -19.297 -12.258 1 97.38 463 ASN A O 1
ATOM 3674 N N . MET A 1 464 ? 23.359 -19.844 -10.18 1 96.19 464 MET A N 1
ATOM 3675 C CA . MET A 1 464 ? 23.109 -18.469 -9.766 1 96.19 464 MET A CA 1
ATOM 3676 C C . MET A 1 464 ? 24.422 -17.719 -9.555 1 96.19 464 MET A C 1
ATOM 3678 O O . MET A 1 464 ? 25.5 -18.219 -9.898 1 96.19 464 MET A O 1
ATOM 3682 N N . MET A 1 465 ? 24.406 -16.531 -9.023 1 95.31 465 MET A N 1
ATOM 3683 C CA . MET A 1 465 ? 25.609 -15.719 -8.836 1 95.31 465 MET A CA 1
ATOM 3684 C C . MET A 1 465 ? 26.547 -16.359 -7.812 1 95.31 465 MET A C 1
ATOM 3686 O O . MET A 1 465 ? 27.766 -16.266 -7.938 1 95.31 465 MET A O 1
ATOM 3690 N N . SER A 1 466 ? 25.969 -16.953 -6.785 1 94.56 466 SER A N 1
ATOM 3691 C CA . SER A 1 466 ? 26.766 -17.734 -5.84 1 94.56 466 SER A CA 1
ATOM 3692 C C . SER A 1 466 ? 27.141 -19.094 -6.43 1 94.56 466 SER A C 1
ATOM 3694 O O . SER A 1 466 ? 26.312 -19.781 -7.02 1 94.56 466 SER A O 1
ATOM 3696 N N . PRO A 1 467 ? 28.375 -19.516 -6.25 1 96.19 467 PRO A N 1
ATOM 3697 C CA . PRO A 1 467 ? 28.797 -20.797 -6.832 1 96.19 467 PRO A CA 1
ATOM 3698 C C . PRO A 1 467 ? 28.047 -21.984 -6.262 1 96.19 467 PRO A C 1
ATOM 3700 O O . PRO A 1 467 ? 27.719 -22.016 -5.074 1 96.19 467 PRO A O 1
ATOM 3703 N N . ASN A 1 468 ? 27.859 -22.984 -7.125 1 95.38 468 ASN A N 1
ATOM 3704 C CA . ASN A 1 468 ? 27.266 -24.266 -6.762 1 95.38 468 ASN A CA 1
ATOM 3705 C C . ASN A 1 468 ? 25.844 -24.094 -6.207 1 95.38 468 ASN A C 1
ATOM 3707 O O . ASN A 1 468 ? 25.5 -24.703 -5.195 1 95.38 468 ASN A O 1
ATOM 3711 N N . ASN A 1 469 ? 25.203 -23.172 -6.742 1 95.06 469 ASN A N 1
ATOM 3712 C CA . ASN A 1 469 ? 23.844 -22.859 -6.305 1 95.06 469 ASN A CA 1
ATOM 3713 C C . ASN A 1 469 ? 22.891 -22.703 -7.492 1 95.06 469 ASN A C 1
ATOM 3715 O O . ASN A 1 469 ? 23.078 -21.812 -8.32 1 95.06 469 ASN A O 1
ATOM 3719 N N . SER A 1 470 ? 21.953 -23.562 -7.684 1 96.25 470 SER A N 1
ATOM 3720 C CA . SER A 1 470 ? 20.891 -23.531 -8.688 1 96.25 470 SER A CA 1
ATOM 3721 C C . SER A 1 470 ? 19.531 -23.875 -8.078 1 96.25 470 SER A C 1
ATOM 3723 O O . SER A 1 470 ? 19.375 -24.938 -7.469 1 96.25 470 SER A O 1
ATOM 3725 N N . GLU A 1 471 ? 18.578 -23.016 -8.141 1 94.44 471 GLU A N 1
ATOM 3726 C CA . GLU A 1 471 ? 17.281 -23.203 -7.504 1 94.44 471 GLU A CA 1
ATOM 3727 C C . GLU A 1 471 ? 16.25 -23.75 -8.484 1 94.44 471 GLU A C 1
ATOM 3729 O O . GLU A 1 471 ? 16.453 -23.688 -9.703 1 94.44 471 GLU A O 1
ATOM 3734 N N . THR A 1 472 ? 15.227 -24.359 -7.949 1 97.38 472 THR A N 1
ATOM 3735 C CA . THR A 1 472 ? 14.094 -24.797 -8.758 1 97.38 472 THR A CA 1
ATOM 3736 C C . THR A 1 472 ? 13.188 -23.609 -9.094 1 97.38 472 THR A C 1
ATOM 3738 O O . THR A 1 472 ? 12.906 -22.766 -8.234 1 97.38 472 THR A O 1
ATOM 3741 N N . HIS A 1 473 ? 12.758 -23.531 -10.352 1 98.38 473 HIS A N 1
ATOM 3742 C CA . HIS A 1 473 ? 11.883 -22.453 -10.797 1 98.38 473 HIS A CA 1
ATOM 3743 C C . HIS A 1 473 ? 10.602 -23 -11.422 1 98.38 473 HIS A C 1
ATOM 3745 O O . HIS A 1 473 ? 10.648 -23.609 -12.492 1 98.38 473 HIS A O 1
ATOM 3751 N N . PRO A 1 474 ? 9.406 -22.797 -10.805 1 98.75 474 PRO A N 1
ATOM 3752 C CA . PRO A 1 474 ? 8.148 -23.078 -11.5 1 98.75 474 PRO A CA 1
ATOM 3753 C C . PRO A 1 474 ? 7.805 -22.047 -12.562 1 98.75 474 PRO A C 1
ATOM 3755 O O . PRO A 1 474 ? 7.883 -20.844 -12.305 1 98.75 474 PRO A O 1
ATOM 3758 N N . TRP A 1 475 ? 7.465 -22.469 -13.75 1 98.88 475 TRP A N 1
ATOM 3759 C CA . TRP A 1 475 ? 7.16 -21.562 -14.852 1 98.88 475 TRP A CA 1
ATOM 3760 C C . TRP A 1 475 ? 5.695 -21.672 -15.258 1 98.88 475 TRP A C 1
ATOM 3762 O O . TRP A 1 475 ? 5.184 -22.781 -15.453 1 98.88 475 TRP A O 1
ATOM 3772 N N . HIS A 1 476 ? 5.035 -20.562 -15.383 1 98.81 476 HIS A N 1
ATOM 3773 C CA . HIS A 1 476 ? 3.619 -20.484 -15.727 1 98.81 476 HIS A CA 1
ATOM 3774 C C . HIS A 1 476 ? 3.41 -19.672 -17 1 98.81 476 HIS A C 1
ATOM 3776 O O . HIS A 1 476 ? 3.994 -18.609 -17.172 1 98.81 476 HIS A O 1
ATOM 3782 N N . LEU A 1 477 ? 2.645 -20.172 -17.922 1 98.88 477 LEU A N 1
ATOM 3783 C CA . LEU A 1 477 ? 2.244 -19.469 -19.125 1 98.88 477 LEU A CA 1
ATOM 3784 C C . LEU A 1 477 ? 0.776 -19.062 -19.062 1 98.88 477 LEU A C 1
ATOM 3786 O O . LEU A 1 477 ? -0.104 -19.922 -18.969 1 98.88 477 LEU A O 1
ATOM 3790 N N . HIS A 1 478 ? 0.527 -17.75 -19.109 1 98.69 478 HIS A N 1
ATOM 3791 C CA . HIS A 1 478 ? -0.838 -17.25 -19.156 1 98.69 478 HIS A CA 1
ATOM 3792 C C . HIS A 1 478 ? -1.521 -17.594 -20.469 1 98.69 478 HIS A C 1
ATOM 3794 O O . HIS A 1 478 ? -0.868 -17.656 -21.516 1 98.69 478 HIS A O 1
ATOM 3800 N N . GLY A 1 479 ? -2.83 -17.906 -20.422 1 98.25 479 GLY A N 1
ATOM 3801 C CA . GLY A 1 479 ? -3.672 -18 -21.609 1 98.25 479 GLY A CA 1
ATOM 3802 C C . GLY A 1 479 ? -3.521 -19.312 -22.344 1 98.25 479 GLY A C 1
ATOM 3803 O O . GLY A 1 479 ? -4.25 -19.578 -23.297 1 98.25 479 GLY A O 1
ATOM 3804 N N . HIS A 1 480 ? -2.611 -20.203 -21.859 1 98.38 480 HIS A N 1
ATOM 3805 C CA . HIS A 1 480 ? -2.336 -21.422 -22.594 1 98.38 480 HIS A CA 1
ATOM 3806 C C . HIS A 1 480 ? -2.094 -22.594 -21.641 1 98.38 480 HIS A C 1
ATOM 3808 O O . HIS A 1 480 ? -1.759 -22.391 -20.469 1 98.38 480 HIS A O 1
ATOM 3814 N N . ASP A 1 481 ? -2.344 -23.719 -22.172 1 98.12 481 ASP A N 1
ATOM 3815 C CA . ASP A 1 481 ? -1.662 -24.938 -21.734 1 98.12 481 ASP A CA 1
ATOM 3816 C C . ASP A 1 481 ? -0.562 -25.328 -22.719 1 98.12 481 ASP A C 1
ATOM 3818 O O . ASP A 1 481 ? -0.607 -24.938 -23.891 1 98.12 481 ASP A O 1
ATOM 3822 N N . PHE A 1 482 ? 0.382 -25.969 -22.281 1 98.88 482 PHE A N 1
ATOM 3823 C CA . PHE A 1 482 ? 1.468 -26.438 -23.141 1 98.88 482 PHE A CA 1
ATOM 3824 C C . PHE A 1 482 ? 1.741 -27.922 -22.906 1 98.88 482 PHE A C 1
ATOM 3826 O O . PHE A 1 482 ? 1.425 -28.453 -21.844 1 98.88 482 PHE A O 1
ATOM 3833 N N . TRP A 1 483 ? 2.281 -28.578 -23.906 1 98.81 483 TRP A N 1
ATOM 3834 C CA . TRP A 1 483 ? 2.791 -29.938 -23.75 1 98.8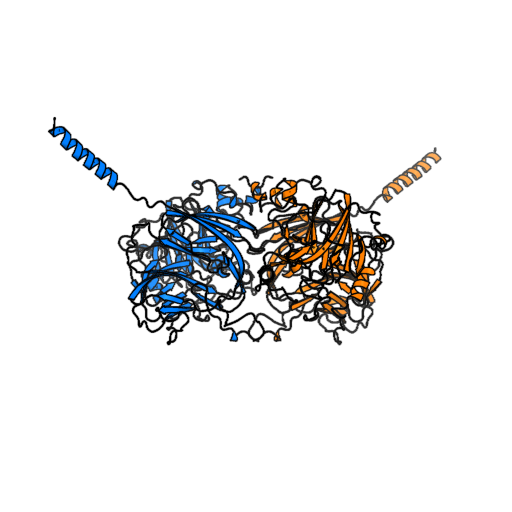1 483 TRP A CA 1
ATOM 3835 C C . TRP A 1 483 ? 4.148 -29.922 -23.062 1 98.81 483 TRP A C 1
ATOM 3837 O O . TRP A 1 483 ? 5.035 -29.141 -23.422 1 98.81 483 TRP A O 1
ATOM 3847 N N . VAL A 1 484 ? 4.242 -30.734 -22.047 1 98.88 484 VAL A N 1
ATOM 3848 C CA . VAL A 1 484 ? 5.559 -30.984 -21.469 1 98.88 484 VAL A CA 1
ATOM 3849 C C . VAL A 1 484 ? 6.266 -32.094 -22.234 1 98.88 484 VAL A C 1
ATOM 3851 O O . VAL A 1 484 ? 5.949 -33.281 -22.062 1 98.88 484 VAL A O 1
ATOM 3854 N N . LEU A 1 485 ? 7.281 -31.75 -22.969 1 98.44 485 LEU A N 1
ATOM 3855 C CA . LEU A 1 485 ? 7.918 -32.688 -23.875 1 98.44 485 LEU A CA 1
ATOM 3856 C C . LEU A 1 485 ? 8.992 -33.5 -23.156 1 98.44 485 LEU A C 1
ATOM 3858 O O . LEU A 1 485 ? 9.32 -34.625 -23.578 1 98.44 485 LEU A O 1
ATOM 3862 N N . GLY A 1 486 ? 9.531 -32.844 -22.141 1 98 486 GLY A N 1
ATOM 3863 C CA . GLY A 1 486 ? 10.539 -33.594 -21.406 1 98 486 GLY A CA 1
ATOM 3864 C C . GLY A 1 486 ? 11.312 -32.75 -20.422 1 98 486 GLY A C 1
ATOM 3865 O O . GLY A 1 486 ? 11.203 -31.531 -20.438 1 98 486 GLY A O 1
ATOM 3866 N N . TYR A 1 487 ? 12.016 -33.5 -19.547 1 98 487 TYR A N 1
ATOM 3867 C CA . TYR A 1 487 ? 12.969 -32.969 -18.578 1 98 487 TYR A CA 1
ATOM 3868 C C . TYR A 1 487 ? 14.352 -33.562 -18.797 1 98 487 TYR A C 1
ATOM 3870 O O . TYR A 1 487 ? 14.469 -34.719 -19.25 1 98 487 TYR A O 1
ATOM 3878 N N . GLY A 1 488 ? 15.336 -32.812 -18.328 1 96.69 488 GLY A N 1
ATOM 3879 C CA . GLY A 1 488 ? 16.672 -33.375 -18.359 1 96.69 488 GLY A CA 1
ATOM 3880 C C . GLY A 1 488 ? 17.641 -32.719 -17.406 1 96.69 488 GLY A C 1
ATOM 3881 O O . GLY A 1 488 ? 17.328 -31.656 -16.859 1 96.69 488 GLY A O 1
ATOM 3882 N N . GLU A 1 489 ? 18.734 -33.406 -17.172 1 96.38 489 GLU A N 1
ATOM 3883 C CA . GLU A 1 489 ? 19.828 -32.906 -16.359 1 96.38 489 GLU A CA 1
ATOM 3884 C C . GLU A 1 489 ? 20.906 -32.25 -17.234 1 96.38 489 GLU A C 1
ATOM 3886 O O . GLU A 1 489 ? 21.109 -32.656 -18.391 1 96.38 489 GLU A O 1
ATOM 3891 N N . GLY A 1 490 ? 21.5 -31.359 -16.641 1 96.81 490 GLY A N 1
ATOM 3892 C CA . GLY A 1 490 ? 22.578 -30.703 -17.359 1 96.81 490 GLY A CA 1
ATOM 3893 C C . GLY A 1 490 ? 22.094 -29.781 -18.469 1 96.81 490 GLY A C 1
ATOM 3894 O O . GLY A 1 490 ? 21 -29.219 -18.375 1 96.81 490 GLY A O 1
ATOM 3895 N N . LYS A 1 491 ? 23 -29.531 -19.406 1 97.38 491 LYS A N 1
ATOM 3896 C CA . LYS A 1 491 ? 22.734 -28.594 -20.484 1 97.38 491 LYS A CA 1
ATOM 3897 C C . LYS A 1 491 ? 21.922 -29.25 -21.594 1 97.38 491 LYS A C 1
ATOM 3899 O O . LYS A 1 491 ? 22.188 -30.375 -21.984 1 97.38 491 LYS A O 1
ATOM 3904 N N . PHE A 1 492 ? 20.891 -28.594 -21.984 1 97.62 492 PHE A N 1
ATOM 3905 C CA . PHE A 1 492 ? 20.062 -29.047 -23.094 1 97.62 492 PHE A CA 1
ATOM 3906 C C . PHE A 1 492 ? 20.891 -29.156 -24.375 1 97.62 492 PHE A C 1
ATOM 3908 O O . PHE A 1 492 ? 21.562 -28.203 -24.781 1 97.62 492 PHE A O 1
ATOM 3915 N N . ASP A 1 493 ? 20.922 -30.25 -24.984 1 95.56 493 ASP A N 1
ATOM 3916 C CA . ASP A 1 493 ? 21.562 -30.484 -26.266 1 95.56 493 ASP A CA 1
ATOM 3917 C C . ASP A 1 493 ? 20.578 -30.328 -27.422 1 95.56 493 ASP A C 1
ATOM 3919 O O . ASP A 1 493 ? 19.828 -31.266 -27.734 1 95.56 493 ASP A O 1
ATOM 3923 N N . ILE A 1 494 ? 20.688 -29.281 -28.094 1 90.94 494 ILE A N 1
ATOM 3924 C CA . ILE A 1 494 ? 19.703 -28.906 -29.109 1 90.94 494 ILE A CA 1
ATOM 3925 C C . ILE A 1 494 ? 19.703 -29.922 -30.234 1 90.94 494 ILE A C 1
ATOM 3927 O O . ILE A 1 494 ? 18.719 -30.047 -30.969 1 90.94 494 ILE A O 1
ATOM 3931 N N . TYR A 1 495 ? 20.766 -30.688 -30.406 1 90.94 495 TYR A N 1
ATOM 3932 C CA . TYR A 1 495 ? 20.875 -31.641 -31.516 1 90.94 495 TYR A CA 1
ATOM 3933 C C . TYR A 1 495 ? 20.359 -33 -31.109 1 90.94 495 TYR A C 1
ATOM 3935 O O . TYR A 1 495 ? 19.797 -33.75 -31.938 1 90.94 495 TYR A O 1
ATOM 3943 N N . ASN A 1 496 ? 20.453 -33.344 -29.891 1 94.25 496 ASN A N 1
ATOM 3944 C CA . ASN A 1 496 ? 20.172 -34.719 -29.5 1 94.25 496 ASN A CA 1
ATOM 3945 C C . ASN A 1 496 ? 18.922 -34.812 -28.609 1 94.25 496 ASN A C 1
ATOM 3947 O O . ASN A 1 496 ? 18.172 -35.781 -28.688 1 94.25 496 ASN A O 1
ATOM 3951 N N . ASP A 1 497 ? 18.75 -33.906 -27.781 1 96.12 497 ASP A N 1
ATOM 3952 C CA . ASP A 1 497 ? 17.703 -34 -26.75 1 96.12 497 ASP A CA 1
ATOM 3953 C C . ASP A 1 497 ? 16.312 -34 -27.391 1 96.12 497 ASP A C 1
ATOM 3955 O O . ASP A 1 497 ? 15.406 -34.656 -26.906 1 96.12 497 ASP A O 1
ATOM 3959 N N . PRO A 1 498 ? 16.141 -33.219 -28.484 1 95.5 498 PRO A N 1
ATOM 3960 C CA . PRO A 1 498 ? 14.797 -33.219 -29.062 1 95.5 498 PRO A CA 1
ATOM 3961 C C . PRO A 1 498 ? 14.336 -34.594 -29.516 1 95.5 498 PRO A C 1
ATOM 3963 O O . PRO A 1 498 ? 13.133 -34.844 -29.578 1 95.5 498 PRO A O 1
ATOM 3966 N N . SER A 1 499 ? 15.25 -35.438 -29.828 1 94.56 499 SER A N 1
ATOM 3967 C CA . SER A 1 499 ? 14.891 -36.812 -30.234 1 94.56 499 SER A CA 1
ATOM 3968 C C . SER A 1 499 ? 14.289 -37.594 -29.078 1 94.56 499 SER A C 1
ATOM 3970 O O . SER A 1 499 ? 13.641 -38.625 -29.281 1 94.56 499 SER A O 1
ATOM 3972 N N . LYS A 1 500 ? 14.438 -37.094 -27.906 1 94.5 500 LYS A N 1
ATOM 3973 C CA . LYS A 1 500 ? 13.961 -37.812 -26.719 1 94.5 500 LYS A CA 1
ATOM 3974 C C . LYS A 1 500 ? 12.633 -37.219 -26.234 1 94.5 500 LYS A C 1
ATOM 3976 O O . LYS A 1 500 ? 12.078 -37.688 -25.234 1 94.5 500 LYS A O 1
ATOM 3981 N N . TYR A 1 501 ? 12.141 -36.281 -26.953 1 97.38 501 TYR A N 1
ATOM 3982 C CA . TYR A 1 501 ? 10.867 -35.688 -26.562 1 97.38 501 TYR A CA 1
ATOM 3983 C C . TYR A 1 501 ? 9.773 -36.75 -26.469 1 97.38 501 TYR A C 1
ATOM 3985 O O . TYR A 1 501 ? 9.711 -37.656 -27.281 1 97.38 501 TYR A O 1
ATOM 3993 N N . ASN A 1 502 ? 9.016 -36.656 -25.422 1 97.75 502 ASN A N 1
ATOM 3994 C CA . ASN A 1 502 ? 7.797 -37.469 -25.375 1 97.75 502 ASN A CA 1
ATOM 3995 C C . ASN A 1 502 ? 6.719 -36.906 -26.297 1 97.75 502 ASN A C 1
ATOM 3997 O O . ASN A 1 502 ? 6.027 -35.938 -25.938 1 97.75 502 ASN A O 1
ATOM 4001 N N . LEU A 1 503 ? 6.559 -37.5 -27.438 1 97.06 503 LEU A N 1
ATOM 4002 C CA . LEU A 1 503 ? 5.527 -37.062 -28.375 1 97.06 503 LEU A CA 1
ATOM 4003 C C . LEU A 1 503 ? 4.363 -38.062 -28.391 1 97.06 503 LEU A C 1
ATOM 4005 O O . LEU A 1 503 ? 3.389 -37.875 -29.125 1 97.06 503 LEU A O 1
ATOM 4009 N N . GLU A 1 504 ? 4.461 -39.062 -27.547 1 96.81 504 GLU A N 1
ATOM 4010 C CA . GLU A 1 504 ? 3.451 -40.094 -27.531 1 96.81 504 GLU A CA 1
ATOM 4011 C C . GLU A 1 504 ? 2.318 -39.75 -26.562 1 96.81 504 GLU A C 1
ATOM 4013 O O . GLU A 1 504 ? 1.144 -39.844 -26.922 1 96.81 504 GLU A O 1
ATOM 4018 N N . ASN A 1 505 ? 2.672 -39.438 -25.375 1 97.88 505 ASN A N 1
ATOM 4019 C CA . ASN A 1 505 ? 1.653 -39.125 -24.391 1 97.88 505 ASN A CA 1
ATOM 4020 C C . ASN A 1 505 ? 2.113 -38 -23.438 1 97.88 505 ASN A C 1
ATOM 4022 O O . ASN A 1 505 ? 2.014 -38.156 -22.219 1 97.88 505 ASN A O 1
ATOM 4026 N N . PRO A 1 506 ? 2.668 -36.938 -24.016 1 98.38 506 PRO A N 1
ATOM 4027 C CA . PRO A 1 506 ? 3.039 -35.844 -23.125 1 98.38 506 PRO A CA 1
ATOM 4028 C C . PRO A 1 506 ? 1.841 -35.25 -22.375 1 98.38 506 PRO A C 1
ATOM 4030 O O . PRO A 1 506 ? 0.748 -35.156 -22.938 1 98.38 506 PRO A O 1
ATOM 4033 N N . ILE A 1 507 ? 2.059 -34.906 -21.125 1 98.62 507 ILE A N 1
ATOM 4034 C CA . ILE A 1 507 ? 1.022 -34.219 -20.344 1 98.62 507 ILE A CA 1
ATOM 4035 C C . ILE A 1 507 ? 0.911 -32.781 -20.797 1 98.62 507 ILE A C 1
ATOM 4037 O O . ILE A 1 507 ? 1.906 -32.156 -21.203 1 98.62 507 ILE A O 1
ATOM 4041 N N . MET A 1 508 ? -0.289 -32.25 -20.844 1 98.62 508 MET A N 1
ATOM 4042 C CA . MET A 1 508 ? -0.467 -30.797 -20.906 1 98.62 508 MET A CA 1
ATOM 4043 C C . MET A 1 508 ? -0.538 -30.188 -19.5 1 98.62 508 MET A C 1
ATOM 4045 O O . MET A 1 508 ? -1.106 -30.797 -18.594 1 98.62 508 MET A O 1
ATOM 4049 N N . LYS A 1 509 ? 0.086 -29.047 -19.297 1 98.62 509 LYS A N 1
ATOM 4050 C CA . LYS A 1 509 ? 0.092 -28.281 -18.062 1 98.62 509 LYS A CA 1
ATOM 4051 C C . LYS A 1 509 ? 0.07 -26.781 -18.328 1 98.62 509 LYS A C 1
ATOM 4053 O O . LYS A 1 509 ? 0.183 -26.359 -19.469 1 98.62 509 LYS A O 1
ATOM 4058 N N . ASN A 1 510 ? -0.158 -26.016 -17.312 1 98.62 510 ASN A N 1
ATOM 4059 C CA . ASN A 1 510 ? 0.015 -24.578 -17.422 1 98.62 510 ASN A CA 1
ATOM 4060 C C . ASN A 1 510 ? 1.162 -24.078 -16.547 1 98.62 510 ASN A C 1
ATOM 4062 O O . ASN A 1 510 ? 1.559 -22.922 -16.641 1 98.62 510 ASN A O 1
ATOM 4066 N N . THR A 1 511 ? 1.701 -24.844 -15.672 1 98.81 511 THR A N 1
ATOM 4067 C CA . THR A 1 511 ? 2.842 -24.578 -14.805 1 98.81 511 THR A CA 1
ATOM 4068 C C . THR A 1 511 ? 3.77 -25.781 -14.734 1 98.81 511 THR A C 1
ATOM 4070 O O . THR A 1 511 ? 3.307 -26.922 -14.633 1 98.81 511 THR A O 1
ATOM 4073 N N . VAL A 1 512 ? 5.07 -25.594 -14.812 1 98.69 512 VAL A N 1
ATOM 4074 C CA . VAL A 1 512 ? 6.012 -26.703 -14.828 1 98.69 512 VAL A CA 1
ATOM 4075 C C . VAL A 1 512 ? 7.285 -26.312 -14.078 1 98.69 512 VAL A C 1
ATOM 4077 O O . VAL A 1 512 ? 7.723 -25.172 -14.148 1 98.69 512 VAL A O 1
ATOM 4080 N N . PRO A 1 513 ? 7.883 -27.25 -13.344 1 98.62 513 PRO A N 1
ATOM 4081 C CA . PRO A 1 513 ? 9.141 -26.906 -12.68 1 98.62 513 PRO A CA 1
ATOM 4082 C C . PRO A 1 513 ? 10.344 -26.984 -13.617 1 98.62 513 PRO A C 1
ATOM 4084 O O . PRO A 1 513 ? 10.375 -27.812 -14.531 1 98.62 513 PRO A O 1
ATOM 4087 N N . LEU A 1 514 ? 11.227 -26.125 -13.438 1 98.75 514 LEU A N 1
ATOM 4088 C CA . LEU A 1 514 ? 12.594 -26.203 -13.93 1 98.75 514 LEU A CA 1
ATOM 4089 C C . LEU A 1 514 ? 13.562 -26.578 -12.812 1 98.75 514 LEU A C 1
ATOM 4091 O O . LEU A 1 514 ? 13.758 -25.797 -11.875 1 98.75 514 LEU A O 1
ATOM 4095 N N . HIS A 1 515 ? 14.148 -27.781 -12.906 1 98.25 515 HIS A N 1
ATOM 4096 C CA . HIS A 1 515 ? 14.969 -28.312 -11.82 1 98.25 515 HIS A CA 1
ATOM 4097 C C . HIS A 1 515 ? 16.391 -27.75 -11.875 1 98.25 515 HIS A C 1
ATOM 4099 O O . HIS A 1 515 ? 16.797 -27.188 -12.891 1 98.25 515 HIS A O 1
ATOM 4105 N N . PRO A 1 516 ? 17.125 -27.906 -10.75 1 97.5 516 PRO A N 1
ATOM 4106 C CA . PRO A 1 516 ? 18.484 -27.375 -10.68 1 97.5 516 PRO A CA 1
ATOM 4107 C C . PRO A 1 516 ? 19.406 -27.953 -11.758 1 97.5 516 PRO A C 1
ATOM 4109 O O . PRO A 1 516 ? 19.406 -29.172 -11.969 1 97.5 516 PRO A O 1
ATOM 4112 N N . TYR A 1 517 ? 20.125 -27.125 -12.477 1 97.5 517 TYR A N 1
ATOM 4113 C CA . TYR A 1 517 ? 21.094 -27.484 -13.5 1 97.5 517 TYR A CA 1
ATOM 4114 C C . TYR A 1 517 ? 20.453 -28.328 -14.586 1 97.5 517 TYR A C 1
ATOM 4116 O O . TYR A 1 517 ? 21.141 -29.109 -15.258 1 97.5 517 TYR A O 1
ATOM 4124 N N . GLY A 1 518 ? 19.203 -28.234 -14.742 1 97.88 518 GLY A N 1
ATOM 4125 C CA . GLY A 1 518 ? 18.5 -29.047 -15.727 1 97.88 518 GLY A CA 1
ATOM 4126 C C . GLY A 1 518 ? 17.781 -28.234 -16.781 1 97.88 518 GLY A C 1
ATOM 4127 O O . GLY A 1 518 ? 18.031 -27.031 -16.938 1 97.88 518 GLY A O 1
ATOM 4128 N N . TRP A 1 519 ? 17.047 -28.922 -17.594 1 98.44 519 TRP A N 1
ATOM 4129 C CA . TRP A 1 519 ? 16.234 -28.25 -18.594 1 98.44 519 TRP A CA 1
ATOM 4130 C C . TRP A 1 519 ? 14.828 -28.844 -18.656 1 98.44 519 TRP A C 1
ATOM 4132 O O . TRP A 1 519 ? 14.617 -29.984 -18.234 1 98.44 519 TRP A O 1
ATOM 4142 N N . THR A 1 520 ? 13.867 -28.125 -19.016 1 98.81 520 THR A N 1
ATOM 4143 C CA . THR A 1 520 ? 12.492 -28.5 -19.297 1 98.81 520 THR A CA 1
ATOM 4144 C C . THR A 1 520 ? 12.055 -28 -20.672 1 98.81 520 THR A C 1
ATOM 4146 O O . THR A 1 520 ? 12.242 -26.828 -21 1 98.81 520 THR A O 1
ATOM 4149 N N . ALA A 1 521 ? 11.516 -28.906 -21.516 1 98.75 521 ALA A N 1
ATOM 4150 C CA . ALA A 1 521 ? 11.062 -28.547 -22.859 1 98.75 521 ALA A CA 1
ATOM 4151 C C . ALA A 1 521 ? 9.539 -28.531 -22.938 1 98.75 521 ALA A C 1
ATOM 4153 O O . ALA A 1 521 ? 8.883 -29.5 -22.547 1 98.75 521 ALA A O 1
ATOM 4154 N N . LEU A 1 522 ? 9.016 -27.438 -23.422 1 98.69 522 LEU A N 1
ATOM 4155 C CA . LEU A 1 522 ? 7.586 -27.219 -23.594 1 98.69 522 LEU A CA 1
ATOM 4156 C C . LEU A 1 522 ? 7.25 -26.969 -25.062 1 98.69 522 LEU A C 1
ATOM 4158 O O . LEU A 1 522 ? 8.102 -26.5 -25.828 1 98.69 522 LEU A O 1
ATOM 4162 N N . ARG A 1 523 ? 6.07 -27.281 -25.469 1 98.81 523 ARG A N 1
ATOM 4163 C CA . ARG A 1 523 ? 5.516 -26.938 -26.766 1 98.81 523 ARG A CA 1
ATOM 4164 C C . ARG A 1 523 ? 4.105 -26.375 -26.641 1 98.81 523 ARG A C 1
ATOM 4166 O O . ARG A 1 523 ? 3.307 -26.859 -25.844 1 98.81 523 ARG A O 1
ATOM 4173 N N . PHE A 1 524 ? 3.809 -25.281 -27.25 1 98.75 524 PHE A N 1
ATOM 4174 C CA . PHE A 1 524 ? 2.439 -24.781 -27.297 1 98.75 524 PHE A CA 1
ATOM 4175 C C . PHE A 1 524 ? 2.129 -24.188 -28.672 1 98.75 524 PHE A C 1
ATOM 4177 O O . PHE A 1 524 ? 3.033 -23.969 -29.469 1 98.75 524 PHE A O 1
ATOM 4184 N N . VAL A 1 525 ? 0.89 -24.031 -28.969 1 98.75 525 VAL A N 1
ATOM 4185 C CA . VAL A 1 525 ? 0.433 -23.359 -30.188 1 98.75 525 VAL A CA 1
ATOM 4186 C C . VAL A 1 525 ? -0.046 -21.953 -29.859 1 98.75 525 VAL A C 1
ATOM 4188 O O . VAL A 1 525 ? -0.83 -21.75 -28.922 1 98.75 525 VAL A O 1
ATOM 4191 N N . ALA A 1 526 ? 0.495 -20.984 -30.594 1 98.69 526 ALA A N 1
ATOM 4192 C CA . ALA A 1 526 ? 0.077 -19.594 -30.422 1 98.69 526 ALA A CA 1
ATOM 4193 C C . ALA A 1 526 ? -1.277 -19.344 -31.094 1 98.69 526 ALA A C 1
ATOM 4195 O O . ALA A 1 526 ? -1.369 -18.609 -32.062 1 98.69 526 ALA A O 1
ATOM 4196 N N . ASP A 1 527 ? -2.314 -19.812 -30.453 1 98.44 527 ASP A N 1
ATOM 4197 C CA . ASP A 1 527 ? -3.621 -19.812 -31.094 1 98.44 527 ASP A CA 1
ATOM 4198 C C . ASP A 1 527 ? -4.652 -19.062 -30.25 1 98.44 527 ASP A C 1
ATOM 4200 O O . ASP A 1 527 ? -5.859 -19.234 -30.438 1 98.44 527 ASP A O 1
ATOM 4204 N N . ASN A 1 528 ? -4.238 -18.391 -29.219 1 98.69 528 ASN A N 1
ATOM 4205 C CA . ASN A 1 528 ? -5.109 -17.578 -28.375 1 98.69 528 ASN A CA 1
ATOM 4206 C C . ASN A 1 528 ? -4.805 -16.094 -28.516 1 98.69 528 ASN A C 1
ATOM 4208 O O . ASN A 1 528 ? -3.975 -15.547 -27.781 1 98.69 528 ASN A O 1
ATOM 4212 N N . PRO A 1 529 ? -5.48 -15.406 -29.391 1 98.75 529 PRO A N 1
ATOM 4213 C CA . PRO A 1 529 ? -5.168 -14 -29.656 1 98.75 529 PRO A CA 1
ATOM 4214 C C . PRO A 1 529 ? -5.066 -13.172 -28.391 1 98.75 529 PRO A C 1
ATOM 4216 O O . PRO A 1 529 ? -5.918 -13.289 -27.5 1 98.75 529 PRO A O 1
ATOM 4219 N N . GLY A 1 530 ? -4.004 -12.383 -28.234 1 98.5 530 GLY A N 1
ATOM 4220 C CA . GLY A 1 530 ? -3.795 -11.57 -27.047 1 98.5 530 GLY A CA 1
ATOM 4221 C C . GLY A 1 530 ? -2.332 -11.414 -26.688 1 98.5 530 GLY A C 1
ATOM 4222 O O . GLY A 1 530 ? -1.459 -11.492 -27.547 1 98.5 530 GLY A O 1
ATOM 4223 N N . VAL A 1 531 ? -2.082 -10.938 -25.531 1 98.75 531 VAL A N 1
ATOM 4224 C CA . VAL A 1 531 ? -0.764 -10.766 -24.938 1 98.75 531 VAL A CA 1
ATOM 4225 C C . VAL A 1 531 ? -0.693 -11.531 -23.609 1 98.75 531 VAL A C 1
ATOM 4227 O O . VAL A 1 531 ? -1.594 -11.422 -22.781 1 98.75 531 VAL A O 1
ATOM 4230 N N . TRP A 1 532 ? 0.352 -12.32 -23.516 1 98.81 532 TRP A N 1
ATOM 4231 C CA . TRP A 1 532 ? 0.363 -13.297 -22.422 1 98.81 532 TRP A CA 1
ATOM 4232 C C . TRP A 1 532 ? 1.717 -13.312 -21.719 1 98.81 532 TRP A C 1
ATOM 4234 O O . TRP A 1 532 ? 2.762 -13.383 -22.375 1 98.81 532 TRP A O 1
ATOM 4244 N N . ALA A 1 533 ? 1.645 -13.281 -20.422 1 98.69 533 ALA A N 1
ATOM 4245 C CA . ALA A 1 533 ? 2.867 -13.359 -19.625 1 98.69 533 ALA A CA 1
ATOM 4246 C C . ALA A 1 533 ? 3.348 -14.805 -19.5 1 98.69 533 ALA A C 1
ATOM 4248 O O . ALA A 1 533 ? 2.537 -15.727 -19.375 1 98.69 533 ALA A O 1
ATOM 4249 N N . PHE A 1 534 ? 4.617 -15.031 -19.609 1 98.75 534 PHE A N 1
ATOM 4250 C CA . PHE A 1 534 ? 5.32 -16.266 -19.266 1 98.75 534 PHE A CA 1
ATOM 4251 C C . PHE A 1 534 ? 6.418 -15.984 -18.234 1 98.75 534 PHE A C 1
ATOM 4253 O O . PHE A 1 534 ? 7.359 -15.234 -18.516 1 98.75 534 PHE A O 1
ATOM 4260 N N . HIS A 1 535 ? 6.305 -16.594 -17.016 1 98.62 535 HIS A N 1
ATOM 4261 C CA . HIS A 1 535 ? 7.219 -16.141 -15.977 1 98.62 535 HIS A CA 1
ATOM 4262 C C . HIS A 1 535 ? 7.398 -17.203 -14.898 1 98.62 535 HIS A C 1
ATOM 4264 O O . HIS A 1 535 ? 6.59 -18.141 -14.797 1 98.62 535 HIS A O 1
ATOM 4270 N N . CYS A 1 536 ? 8.562 -17.094 -14.125 1 98.69 536 CYS A N 1
ATOM 4271 C CA . CYS A 1 536 ? 8.727 -17.859 -12.891 1 98.69 536 CYS A CA 1
ATOM 4272 C C . CYS A 1 536 ? 7.656 -17.469 -11.875 1 98.69 536 CYS A C 1
ATOM 4274 O O . CYS A 1 536 ? 7.438 -16.281 -11.609 1 98.69 536 CYS A O 1
ATOM 4276 N N . HIS A 1 537 ? 7.004 -18.438 -11.336 1 98.5 537 HIS A N 1
ATOM 4277 C CA . HIS A 1 537 ? 5.848 -18.219 -10.477 1 98.5 537 HIS A CA 1
ATOM 4278 C C . HIS A 1 537 ? 6.277 -17.938 -9.039 1 98.5 537 HIS A C 1
ATOM 4280 O O . HIS A 1 537 ? 5.434 -17.812 -8.148 1 98.5 537 HIS A O 1
ATOM 4286 N N . ILE A 1 538 ? 7.59 -17.844 -8.789 1 98.25 538 ILE A N 1
ATOM 4287 C CA . ILE A 1 538 ? 8.109 -17.281 -7.543 1 98.25 538 ILE A CA 1
ATOM 4288 C C . ILE A 1 538 ? 7.996 -15.766 -7.562 1 98.25 538 ILE A C 1
ATOM 4290 O O . ILE A 1 538 ? 8.57 -15.109 -8.438 1 98.25 538 ILE A O 1
ATOM 4294 N N . ASP A 1 539 ? 7.309 -15.211 -6.531 1 97.75 539 ASP A N 1
ATOM 4295 C CA . ASP A 1 539 ? 6.965 -13.797 -6.516 1 97.75 539 ASP A CA 1
ATOM 4296 C C . ASP A 1 539 ? 8.219 -12.93 -6.621 1 97.75 539 ASP A C 1
ATOM 4298 O O . ASP A 1 539 ? 8.281 -12.023 -7.457 1 97.75 539 ASP A O 1
ATOM 4302 N N . ALA A 1 540 ? 9.203 -13.219 -5.812 1 97.81 540 ALA A N 1
ATOM 4303 C CA . ALA A 1 540 ? 10.414 -12.406 -5.773 1 97.81 540 ALA A CA 1
ATOM 4304 C C . ALA A 1 540 ? 11.18 -12.492 -7.09 1 97.81 540 ALA A C 1
ATOM 4306 O O . ALA A 1 540 ? 11.758 -11.508 -7.543 1 97.81 540 ALA A O 1
ATOM 4307 N N . HIS A 1 541 ? 11.203 -13.68 -7.707 1 98.31 541 HIS A N 1
ATOM 4308 C CA . HIS A 1 541 ? 11.922 -13.867 -8.961 1 98.31 541 HIS A CA 1
ATOM 4309 C C . HIS A 1 541 ? 11.273 -13.062 -10.086 1 98.31 541 HIS A C 1
ATOM 4311 O O . HIS A 1 541 ? 11.969 -12.391 -10.859 1 98.31 541 HIS A O 1
ATOM 4317 N N . PHE A 1 542 ? 10.008 -13.148 -10.156 1 98.19 542 PHE A N 1
ATOM 4318 C CA . PHE A 1 542 ? 9.297 -12.375 -11.172 1 98.19 542 PHE A CA 1
ATOM 4319 C C . PHE A 1 542 ? 9.453 -10.883 -10.914 1 98.19 542 PHE A C 1
ATOM 4321 O O . PHE A 1 542 ? 9.695 -10.109 -11.844 1 98.19 542 PHE A O 1
ATOM 4328 N N . PHE A 1 543 ? 9.32 -10.484 -9.625 1 97.81 543 PHE A N 1
ATOM 4329 C CA . PHE A 1 543 ? 9.516 -9.094 -9.242 1 97.81 543 PHE A CA 1
ATOM 4330 C C . PHE A 1 543 ? 10.891 -8.602 -9.688 1 97.81 543 PHE A C 1
ATOM 4332 O O . PHE A 1 543 ? 11.039 -7.449 -10.109 1 97.81 543 PHE A O 1
ATOM 4339 N N . MET A 1 544 ? 11.852 -9.484 -9.633 1 97.81 544 MET A N 1
ATOM 4340 C CA . MET A 1 544 ? 13.234 -9.125 -9.953 1 97.81 544 MET A CA 1
ATOM 4341 C C . MET A 1 544 ? 13.508 -9.312 -11.445 1 97.81 544 MET A C 1
ATOM 4343 O O . MET A 1 544 ? 14.656 -9.203 -11.883 1 97.81 544 MET A O 1
ATOM 4347 N N . GLY A 1 545 ? 12.516 -9.742 -12.273 1 98 545 GLY A N 1
ATOM 4348 C CA . GLY A 1 545 ? 12.664 -9.594 -13.711 1 98 545 GLY A CA 1
ATOM 4349 C C . GLY A 1 545 ? 12.594 -10.906 -14.461 1 98 545 GLY A C 1
ATOM 4350 O O . GLY A 1 545 ? 12.812 -10.953 -15.672 1 98 545 GLY A O 1
ATOM 4351 N N . MET A 1 546 ? 12.211 -11.992 -13.812 1 98.31 546 MET A N 1
ATOM 4352 C CA . MET A 1 546 ? 12.273 -13.305 -14.438 1 98.31 546 MET A CA 1
ATOM 4353 C C . MET A 1 546 ? 10.984 -13.617 -15.195 1 98.31 546 MET A C 1
ATOM 4355 O O . MET A 1 546 ? 10.195 -14.453 -14.766 1 98.31 546 MET A O 1
ATOM 4359 N N . GLY A 1 547 ? 10.82 -13.078 -16.312 1 98.25 547 GLY A N 1
ATOM 4360 C CA . GLY A 1 547 ? 9.641 -13.305 -17.141 1 98.25 547 GLY A CA 1
ATOM 4361 C C . GLY A 1 547 ? 9.758 -12.695 -18.531 1 98.25 547 GLY A C 1
ATOM 4362 O O . GLY A 1 547 ? 10.695 -11.938 -18.797 1 98.25 547 GLY A O 1
ATOM 4363 N N . VAL A 1 548 ? 8.93 -13.055 -19.453 1 98.56 548 VAL A N 1
ATOM 4364 C CA . VAL A 1 548 ? 8.766 -12.5 -20.781 1 98.56 548 VAL A CA 1
ATOM 4365 C C . VAL A 1 548 ? 7.281 -12.383 -21.125 1 98.56 548 VAL A C 1
ATOM 4367 O O . VAL A 1 548 ? 6.43 -12.828 -20.344 1 98.56 548 VAL A O 1
ATOM 4370 N N . VAL A 1 549 ? 7.008 -11.719 -22.219 1 98.75 549 VAL A N 1
ATOM 4371 C CA . VAL A 1 549 ? 5.633 -11.562 -22.672 1 98.75 549 VAL A CA 1
ATOM 4372 C C . VAL A 1 549 ? 5.535 -11.969 -24.141 1 98.75 549 VAL A C 1
ATOM 4374 O O . VAL A 1 549 ? 6.418 -11.656 -24.953 1 98.75 549 VAL A O 1
ATOM 4377 N N . PHE A 1 550 ? 4.492 -12.75 -24.469 1 98.81 550 PHE A N 1
ATOM 4378 C CA . PHE A 1 550 ? 4.211 -13.172 -25.828 1 98.81 550 PHE A CA 1
ATOM 4379 C C . PHE A 1 550 ? 3.008 -12.422 -26.391 1 98.81 550 PHE A C 1
ATOM 4381 O O . PHE A 1 550 ? 2.008 -12.234 -25.703 1 98.81 550 PHE A O 1
ATOM 4388 N N . GLU A 1 551 ? 3.145 -11.969 -27.562 1 98.69 551 GLU A N 1
ATOM 4389 C CA . GLU A 1 551 ? 2.021 -11.461 -28.344 1 98.69 551 GLU A CA 1
ATOM 4390 C C . GLU A 1 551 ? 1.65 -12.422 -29.469 1 98.69 551 GLU A C 1
ATOM 4392 O O . GLU A 1 551 ? 2.527 -12.984 -30.125 1 98.69 551 GLU A O 1
ATOM 4397 N N . GLU A 1 552 ? 0.371 -12.672 -29.641 1 98.62 552 GLU A N 1
ATOM 4398 C CA . GLU A 1 552 ? -0.097 -13.523 -30.734 1 98.62 552 GLU A CA 1
ATOM 4399 C C . GLU A 1 552 ? -1.467 -13.078 -31.234 1 98.62 552 GLU A C 1
ATOM 4401 O O . GLU A 1 552 ? -2.41 -12.945 -30.453 1 98.62 552 GLU A O 1
ATOM 4406 N N . GLY A 1 553 ? -1.556 -12.828 -32.438 1 98.44 553 GLY A N 1
ATOM 4407 C CA . GLY A 1 553 ? -2.82 -12.555 -33.125 1 98.44 553 GLY A CA 1
ATOM 4408 C C . GLY A 1 553 ? -3.514 -11.312 -32.594 1 98.44 553 GLY A C 1
ATOM 4409 O O . GLY A 1 553 ? -4.734 -11.305 -32.406 1 98.44 553 GLY A O 1
ATOM 4410 N N . ILE A 1 554 ? -2.791 -10.289 -32.312 1 98.19 554 ILE A N 1
ATOM 4411 C CA . ILE A 1 554 ? -3.355 -9.094 -31.703 1 98.19 554 ILE A CA 1
ATOM 4412 C C . ILE A 1 554 ? -4.445 -8.516 -32.594 1 98.19 554 ILE A C 1
ATOM 4414 O O . ILE A 1 554 ? -5.43 -7.953 -32.094 1 98.19 554 ILE A O 1
ATOM 4418 N N . GLU A 1 555 ? -4.324 -8.617 -33.875 1 97.19 555 GLU A N 1
ATOM 4419 C CA . GLU A 1 555 ? -5.289 -8.086 -34.844 1 97.19 555 GLU A CA 1
ATOM 4420 C C . GLU A 1 555 ? -6.625 -8.812 -34.719 1 97.19 555 GLU A C 1
ATOM 4422 O O . GLU A 1 555 ? -7.648 -8.32 -35.188 1 97.19 555 GLU A O 1
ATOM 4427 N N . ARG A 1 556 ? -6.609 -9.93 -34.062 1 98 556 ARG A N 1
ATOM 4428 C CA . ARG A 1 556 ? -7.812 -10.75 -33.938 1 98 556 ARG A CA 1
ATOM 4429 C C . ARG A 1 556 ? -8.555 -10.461 -32.656 1 98 556 ARG A C 1
ATOM 4431 O O . ARG A 1 556 ? -9.664 -10.953 -32.438 1 98 556 ARG A O 1
ATOM 4438 N N . VAL A 1 557 ? -7.969 -9.703 -31.797 1 98.12 557 VAL A N 1
ATOM 4439 C CA . VAL A 1 557 ? -8.609 -9.328 -30.547 1 98.12 557 VAL A CA 1
ATOM 4440 C C . VAL A 1 557 ? -9.711 -8.305 -30.812 1 98.12 557 VAL A C 1
ATOM 4442 O O . VAL A 1 557 ? -9.516 -7.363 -31.594 1 98.12 557 VAL A O 1
ATOM 4445 N N . GLY A 1 558 ? -10.898 -8.469 -30.25 1 96.44 558 GLY A N 1
ATOM 4446 C CA . GLY A 1 558 ? -12.008 -7.543 -30.422 1 96.44 558 GLY A CA 1
ATOM 4447 C C . GLY A 1 558 ? -11.773 -6.215 -29.719 1 96.44 558 GLY A C 1
ATOM 4448 O O . GLY A 1 558 ? -10.641 -5.883 -29.359 1 96.44 558 GLY A O 1
ATOM 4449 N N . LYS A 1 559 ? -12.812 -5.414 -29.688 1 96.44 559 LYS A N 1
ATOM 4450 C CA . LYS A 1 559 ? -12.734 -4.109 -29.047 1 96.44 559 LYS A CA 1
ATOM 4451 C C . LYS A 1 559 ? -12.445 -4.254 -27.547 1 96.44 559 LYS A C 1
ATOM 4453 O O . LYS A 1 559 ? -13.094 -5.043 -26.859 1 96.44 559 LYS A O 1
ATOM 4458 N N . LEU A 1 560 ? -11.477 -3.535 -27.094 1 97.62 560 LEU A N 1
ATOM 4459 C CA . LEU A 1 560 ? -11.133 -3.592 -25.672 1 97.62 560 LEU A CA 1
ATOM 4460 C C . LEU A 1 560 ? -12.148 -2.834 -24.828 1 97.62 560 LEU A C 1
ATOM 4462 O O . LEU A 1 560 ? -12.625 -1.767 -25.234 1 97.62 560 LEU A O 1
ATOM 4466 N N . PRO A 1 561 ? -12.531 -3.379 -23.688 1 96.62 561 PRO A N 1
ATOM 4467 C CA . PRO A 1 561 ? -13.344 -2.586 -22.766 1 96.62 561 PRO A CA 1
ATOM 4468 C C . PRO A 1 561 ? -12.578 -1.389 -22.188 1 96.62 561 PRO A C 1
ATOM 4470 O O . PRO A 1 561 ? -11.391 -1.493 -21.891 1 96.62 561 PRO A O 1
ATOM 4473 N N . THR A 1 562 ? -13.25 -0.243 -21.984 1 95.69 562 THR A N 1
ATOM 4474 C CA . THR A 1 562 ? -12.602 0.949 -21.453 1 95.69 562 THR A CA 1
ATOM 4475 C C . THR A 1 562 ? -12.258 0.767 -19.969 1 95.69 562 THR A C 1
ATOM 4477 O O . THR A 1 562 ? -11.43 1.499 -19.422 1 95.69 562 THR A O 1
ATOM 4480 N N . SER A 1 563 ? -12.898 -0.207 -19.328 1 95.44 563 SER A N 1
ATOM 4481 C CA . SER A 1 563 ? -12.695 -0.439 -17.906 1 95.44 563 SER A CA 1
ATOM 4482 C C . SER A 1 563 ? -11.258 -0.85 -17.609 1 95.44 563 SER A C 1
ATOM 4484 O O . SER A 1 563 ? -10.797 -0.73 -16.469 1 95.44 563 SER A O 1
ATOM 4486 N N . ILE A 1 564 ? -10.531 -1.348 -18.656 1 97.44 564 ILE A N 1
ATOM 4487 C CA . ILE A 1 564 ? -9.172 -1.813 -18.391 1 97.44 564 ILE A CA 1
ATOM 4488 C C . ILE A 1 564 ? -8.188 -0.67 -18.625 1 97.44 564 ILE A C 1
ATOM 4490 O O . ILE A 1 564 ? -6.973 -0.869 -18.547 1 97.44 564 ILE A O 1
ATOM 4494 N N . MET A 1 565 ? -8.656 0.542 -18.953 1 96.94 565 MET A N 1
ATOM 4495 C CA . MET A 1 565 ? -7.824 1.689 -19.312 1 96.94 565 MET A CA 1
ATOM 4496 C C . MET A 1 565 ? -7.785 2.703 -18.172 1 96.94 565 MET A C 1
ATOM 4498 O O . MET A 1 565 ? -8.359 2.469 -17.109 1 96.94 565 MET A O 1
ATOM 4502 N N . GLY A 1 566 ? -6.996 3.773 -18.297 1 95.38 566 GLY A N 1
ATOM 4503 C CA . GLY A 1 566 ? -6.945 4.855 -17.344 1 95.38 566 GLY A CA 1
ATOM 4504 C C . GLY A 1 566 ? -5.586 5.012 -16.688 1 95.38 566 GLY A C 1
ATOM 4505 O O . GLY A 1 566 ? -5.449 5.73 -15.688 1 95.38 566 GLY A O 1
ATOM 4506 N N . CYS A 1 567 ? -4.551 4.355 -17.141 1 96.62 567 CYS A N 1
ATOM 4507 C CA . CYS A 1 567 ? -3.18 4.504 -16.672 1 96.62 567 CYS A CA 1
ATOM 4508 C C . CYS A 1 567 ? -2.217 4.68 -17.828 1 96.62 567 CYS A C 1
ATOM 4510 O O . CYS A 1 567 ? -2.592 4.473 -18.984 1 96.62 567 CYS A O 1
ATOM 4512 N N . GLY A 1 568 ? -1.022 5.121 -17.516 1 95.81 568 GLY A N 1
ATOM 4513 C CA . GLY A 1 568 ? -0.045 5.34 -18.578 1 95.81 568 GLY A CA 1
ATOM 4514 C C . GLY A 1 568 ? -0.571 6.199 -19.703 1 95.81 568 GLY A C 1
ATOM 4515 O O . GLY A 1 568 ? -1.26 7.195 -19.469 1 95.81 568 GLY A O 1
ATOM 4516 N N . GLU A 1 569 ? -0.239 5.781 -20.922 1 96.06 569 GLU A N 1
ATOM 4517 C CA . GLU A 1 569 ? -0.586 6.605 -22.078 1 96.06 569 GLU A CA 1
ATOM 4518 C C . GLU A 1 569 ? -2.049 6.418 -22.469 1 96.06 569 GLU A C 1
ATOM 4520 O O . GLU A 1 569 ? -2.586 7.188 -23.266 1 96.06 569 GLU A O 1
ATOM 4525 N N . SER A 1 570 ? -2.678 5.453 -21.859 1 95.81 570 SER A N 1
ATOM 4526 C CA . SER A 1 570 ? -4.105 5.348 -22.125 1 95.81 570 SER A CA 1
ATOM 4527 C C . SER A 1 570 ? -4.867 6.543 -21.578 1 95.81 570 SER A C 1
ATOM 4529 O O . SER A 1 570 ? -6.016 6.789 -21.953 1 95.81 570 SER A O 1
ATOM 4531 N N . LYS A 1 571 ? -4.316 7.297 -20.672 1 94.44 571 LYS A N 1
ATOM 4532 C CA . LYS A 1 571 ? -4.926 8.516 -20.141 1 94.44 571 LYS A CA 1
ATOM 4533 C C . LYS A 1 571 ? -5.117 9.555 -21.25 1 94.44 571 LYS A C 1
ATOM 4535 O O . LYS A 1 571 ? -5.906 10.484 -21.094 1 94.44 571 LYS A O 1
ATOM 4540 N N . ARG A 1 572 ? -4.379 9.492 -22.344 1 93.12 572 ARG A N 1
ATOM 4541 C CA . ARG A 1 572 ? -4.52 10.414 -23.453 1 93.12 572 ARG A CA 1
ATOM 4542 C C . ARG A 1 572 ? -5.918 10.336 -24.062 1 93.12 572 ARG A C 1
ATOM 4544 O O . ARG A 1 572 ? -6.34 11.242 -24.781 1 93.12 572 ARG A O 1
ATOM 4551 N N . PHE A 1 573 ? -6.594 9.234 -23.766 1 95.5 573 PHE A N 1
ATOM 4552 C CA . PHE A 1 573 ? -7.922 9.031 -24.328 1 95.5 573 PHE A CA 1
ATOM 4553 C C . PHE A 1 573 ? -8.977 9.766 -23.516 1 95.5 573 PHE A C 1
ATOM 4555 O O . PHE A 1 573 ? -10.164 9.727 -23.844 1 95.5 573 PHE A O 1
ATOM 4562 N N . LEU A 1 574 ? -8.586 10.445 -22.375 1 94.5 574 LEU A N 1
ATOM 4563 C CA . LEU A 1 574 ? -9.516 11.227 -21.578 1 94.5 574 LEU A CA 1
ATOM 4564 C C . LEU A 1 574 ? -9.914 12.508 -22.312 1 94.5 574 LEU A C 1
ATOM 4566 O O . LEU A 1 574 ? -9.07 13.359 -22.594 1 94.5 574 LEU A O 1
ATOM 4570 N N . ARG A 1 575 ? -11.203 12.656 -22.641 1 92.88 575 ARG A N 1
ATOM 4571 C CA . ARG A 1 575 ? -11.758 13.82 -23.312 1 92.88 575 ARG A CA 1
ATOM 4572 C C . ARG A 1 575 ? -13.016 14.32 -22.625 1 92.88 575 ARG A C 1
ATOM 4574 O O . ARG A 1 575 ? -14.133 14.023 -23.062 1 92.88 575 ARG A O 1
ATOM 4581 N N . PRO A 1 576 ? -12.758 15.094 -21.547 1 89.06 576 PRO A N 1
ATOM 4582 C CA . PRO A 1 576 ? -13.953 15.578 -20.844 1 89.06 576 PRO A CA 1
ATOM 4583 C C . PRO A 1 576 ? -14.742 16.594 -21.672 1 89.06 576 PRO A C 1
ATOM 4585 O O . PRO A 1 576 ? -14.172 17.297 -22.516 1 89.06 576 PRO A O 1
ATOM 4588 N N . MET B 1 1 ? 19.062 83.688 -26.391 1 27.16 1 MET B N 1
ATOM 4589 C CA . MET B 1 1 ? 18.844 82.375 -26.922 1 27.16 1 MET B CA 1
ATOM 4590 C C . MET B 1 1 ? 19.422 81.312 -26 1 27.16 1 MET B C 1
ATOM 4592 O O . MET B 1 1 ? 19.203 80.062 -26.203 1 27.16 1 MET B O 1
ATOM 4596 N N . ALA B 1 2 ? 20.531 81.75 -25.281 1 48.12 2 ALA B N 1
ATOM 4597 C CA . ALA B 1 2 ? 21.281 80.875 -24.406 1 48.12 2 ALA B CA 1
ATOM 4598 C C . ALA B 1 2 ? 20.469 80.5 -23.172 1 48.12 2 ALA B C 1
ATOM 4600 O O . ALA B 1 2 ? 20.719 79.438 -22.578 1 48.12 2 ALA B O 1
ATOM 4601 N N . SER B 1 3 ? 19.531 81.312 -22.812 1 42.69 3 SER B N 1
ATOM 4602 C CA . SER B 1 3 ? 18.812 81.062 -21.562 1 42.69 3 SER B CA 1
ATOM 4603 C C . SER B 1 3 ? 17.75 80 -21.734 1 42.69 3 SER B C 1
ATOM 4605 O O . SER B 1 3 ? 17.375 79.312 -20.766 1 42.69 3 SER B O 1
ATOM 4607 N N . LEU B 1 4 ? 17.172 79.875 -22.938 1 48.19 4 LEU B N 1
ATOM 4608 C CA . LEU B 1 4 ? 16.109 78.875 -23.172 1 48.19 4 LEU B CA 1
ATOM 4609 C C . LEU B 1 4 ? 16.688 77.5 -23.25 1 48.19 4 LEU B C 1
ATOM 4611 O O . LEU B 1 4 ? 15.984 76.5 -23.016 1 48.19 4 LEU B O 1
ATOM 4615 N N . LEU B 1 5 ? 18.078 77.375 -23.594 1 47.09 5 LEU B N 1
ATOM 4616 C CA . LEU B 1 5 ? 18.672 76.062 -23.734 1 47.09 5 LEU B CA 1
ATOM 4617 C C . LEU B 1 5 ? 18.984 75.438 -22.375 1 47.09 5 LEU B C 1
ATOM 4619 O O . LEU B 1 5 ? 19 74.188 -22.234 1 47.09 5 LEU B O 1
ATOM 4623 N N . GLN B 1 6 ? 19.156 76.25 -21.266 1 48.34 6 GLN B N 1
ATOM 4624 C CA . GLN B 1 6 ? 19.516 75.688 -19.969 1 48.34 6 GLN B CA 1
ATOM 4625 C C . GLN B 1 6 ? 18.297 75.062 -19.281 1 48.34 6 GLN B C 1
ATOM 4627 O O . GLN B 1 6 ? 18.391 74.062 -18.625 1 48.34 6 GLN B O 1
ATOM 4632 N N . ARG B 1 7 ? 17.078 75.688 -19.484 1 46.53 7 ARG B N 1
ATOM 4633 C CA . ARG B 1 7 ? 15.906 75.125 -18.844 1 46.53 7 ARG B CA 1
ATOM 4634 C C . ARG B 1 7 ? 15.492 73.812 -19.5 1 46.53 7 ARG B C 1
ATOM 4636 O O . ARG B 1 7 ? 14.875 72.938 -18.859 1 46.53 7 ARG B O 1
ATOM 4643 N N . LYS B 1 8 ? 15.844 73.688 -20.797 1 54.19 8 LYS B N 1
ATOM 4644 C CA . LYS B 1 8 ? 15.477 72.438 -21.453 1 54.19 8 LYS B CA 1
ATOM 4645 C C . LYS B 1 8 ? 16.406 71.312 -21.031 1 54.19 8 LYS B C 1
ATOM 4647 O O . LYS B 1 8 ? 16 70.125 -20.938 1 54.19 8 LYS B O 1
ATOM 4652 N N . GLN B 1 9 ? 17.641 71.75 -20.688 1 52.38 9 GLN B N 1
ATOM 4653 C CA . GLN B 1 9 ? 18.562 70.75 -20.234 1 52.38 9 GLN B CA 1
ATOM 4654 C C . GLN B 1 9 ? 18.219 70.25 -18.828 1 52.38 9 GLN B C 1
ATOM 4656 O O . GLN B 1 9 ? 18.312 69.062 -18.516 1 52.38 9 GLN B O 1
ATOM 4661 N N . TYR B 1 10 ? 17.688 71.25 -17.969 1 53.78 10 TYR B N 1
ATOM 4662 C CA . TYR B 1 10 ? 17.297 70.812 -16.641 1 53.78 10 TYR B CA 1
ATOM 4663 C C . TYR B 1 10 ? 16.031 70 -16.672 1 53.78 10 TYR B C 1
ATOM 4665 O O . TYR B 1 10 ? 15.891 69 -15.922 1 53.78 10 TYR B O 1
ATOM 4673 N N . PHE B 1 11 ? 15.094 70.375 -17.641 1 57.16 11 PHE B N 1
ATOM 4674 C CA . PHE B 1 11 ? 13.875 69.562 -17.734 1 57.16 11 PHE B CA 1
ATOM 4675 C C . PHE B 1 11 ? 14.172 68.188 -18.297 1 57.16 11 PHE B C 1
ATOM 4677 O O . PHE B 1 11 ? 13.617 67.188 -17.828 1 57.16 11 PHE B O 1
ATOM 4684 N N . LEU B 1 12 ? 15.133 68.125 -19.297 1 56.34 12 LEU B N 1
ATOM 4685 C CA . LEU B 1 12 ? 15.484 66.812 -19.844 1 56.34 12 LEU B CA 1
ATOM 4686 C C . LEU B 1 12 ? 16.281 66 -18.812 1 56.34 12 LEU B C 1
ATOM 4688 O O . LEU B 1 12 ? 16.109 64.812 -18.719 1 56.34 12 LEU B O 1
ATOM 4692 N N . LEU B 1 13 ? 17.062 66.75 -17.969 1 55.47 13 LEU B N 1
ATOM 4693 C CA . LEU B 1 13 ? 17.766 66 -16.922 1 55.47 13 LEU B CA 1
ATOM 4694 C C . LEU B 1 13 ? 16.797 65.562 -15.82 1 55.47 13 LEU B C 1
ATOM 4696 O O . LEU B 1 13 ? 16.922 64.5 -15.266 1 55.47 13 LEU B O 1
ATOM 4700 N N . LEU B 1 14 ? 15.742 66.5 -15.57 1 54.78 14 LEU B N 1
ATOM 4701 C CA . LEU B 1 14 ? 14.75 66.062 -14.586 1 54.78 14 LEU B CA 1
ATOM 4702 C C . LEU B 1 14 ? 13.898 64.938 -15.133 1 54.78 14 LEU B C 1
ATOM 4704 O O . LEU B 1 14 ? 13.555 64 -14.398 1 54.78 14 LEU B O 1
ATOM 4708 N N . LEU B 1 15 ? 13.617 64.938 -16.516 1 54.97 15 LEU B N 1
ATOM 4709 C CA . LEU B 1 15 ? 12.836 63.875 -17.078 1 54.97 15 LEU B CA 1
ATOM 4710 C C . LEU B 1 15 ? 13.664 62.594 -17.172 1 54.97 15 LEU B C 1
ATOM 4712 O O . LEU B 1 15 ? 13.148 61.5 -16.938 1 54.97 15 LEU B O 1
ATOM 4716 N N . SER B 1 16 ? 14.984 62.75 -17.438 1 53.12 16 SER B N 1
ATOM 4717 C CA . SER B 1 16 ? 15.805 61.531 -17.484 1 53.12 16 SER B CA 1
ATOM 4718 C C . SER B 1 16 ? 16.031 60.969 -16.094 1 53.12 16 SER B C 1
ATOM 4720 O O . SER B 1 16 ? 16.156 59.75 -15.922 1 53.12 16 SER B O 1
ATOM 4722 N N . SER B 1 17 ? 16.125 61.906 -15.07 1 50 17 SER B N 1
ATOM 4723 C CA . SER B 1 17 ? 16.266 61.375 -13.711 1 50 17 SER B CA 1
ATOM 4724 C C . SER B 1 17 ? 14.984 60.719 -13.234 1 50 17 SER B C 1
ATOM 4726 O O . SER B 1 17 ? 15.016 59.812 -12.406 1 50 17 SER B O 1
ATOM 4728 N N . PHE B 1 18 ? 13.812 61.281 -13.664 1 49.25 18 PHE B N 1
ATOM 4729 C CA . PHE B 1 18 ? 12.562 60.625 -13.266 1 49.25 18 PHE B CA 1
ATOM 4730 C C . PHE B 1 18 ? 12.438 59.25 -13.906 1 49.25 18 PHE B C 1
ATOM 4732 O O . PHE B 1 18 ? 11.906 58.312 -13.297 1 49.25 18 PHE B O 1
ATOM 4739 N N . LEU B 1 19 ? 12.938 59.094 -15.188 1 48.25 19 LEU B N 1
ATOM 4740 C CA . LEU B 1 19 ? 12.812 57.781 -15.82 1 48.25 19 LEU B CA 1
ATOM 4741 C C . LEU B 1 19 ? 13.742 56.781 -15.148 1 48.25 19 LEU B C 1
ATOM 4743 O O . LEU B 1 19 ? 13.484 55.562 -15.195 1 48.25 19 LEU B O 1
ATOM 4747 N N . PHE B 1 20 ? 14.914 57.219 -14.641 1 47 20 PHE B N 1
ATOM 4748 C CA . PHE B 1 20 ? 15.773 56.219 -14.008 1 47 20 PHE B CA 1
ATOM 4749 C C . PHE B 1 20 ? 15.18 55.75 -12.688 1 47 20 PHE B C 1
ATOM 4751 O O . PHE B 1 20 ? 15.594 54.719 -12.141 1 47 20 PHE B O 1
ATOM 4758 N N . LEU B 1 21 ? 14.438 56.656 -11.977 1 44.22 21 LEU B N 1
ATOM 4759 C CA . LEU B 1 21 ? 14 56.219 -10.656 1 44.22 21 LEU B CA 1
ATOM 4760 C C . LEU B 1 21 ? 12.922 55.125 -10.773 1 44.22 21 LEU B C 1
ATOM 4762 O O . LEU B 1 21 ? 12.578 54.5 -9.781 1 44.22 21 LEU B O 1
ATOM 4766 N N . LEU B 1 22 ? 12.141 55.281 -11.844 1 41.69 22 LEU B N 1
ATOM 4767 C CA . LEU B 1 22 ? 11.094 54.25 -11.797 1 41.69 22 LEU B CA 1
ATOM 4768 C C . LEU B 1 22 ? 11.656 52.875 -12.156 1 41.69 22 LEU B C 1
ATOM 4770 O O . LEU B 1 22 ? 10.992 52.094 -12.82 1 41.69 22 LEU B O 1
ATOM 4774 N N . GLN B 1 23 ? 12.961 52.719 -12.211 1 40.25 23 GLN B N 1
ATOM 4775 C CA . GLN B 1 23 ? 13.289 51.281 -12.281 1 40.25 23 GLN B CA 1
ATOM 4776 C C . GLN B 1 23 ? 12.75 50.531 -11.062 1 40.25 23 GLN B C 1
ATOM 4778 O O . GLN B 1 23 ? 13.375 50.562 -10 1 40.25 23 GLN B O 1
ATOM 4783 N N . SER B 1 24 ? 11.508 50.469 -10.805 1 41.81 24 SER B N 1
ATOM 4784 C CA . SER B 1 24 ? 11.016 49.375 -9.938 1 41.81 24 SER B CA 1
ATOM 4785 C C . SER B 1 24 ? 11.75 48.094 -10.211 1 41.81 24 SER B C 1
ATOM 4787 O O . SER B 1 24 ? 11.688 47.562 -11.32 1 41.81 24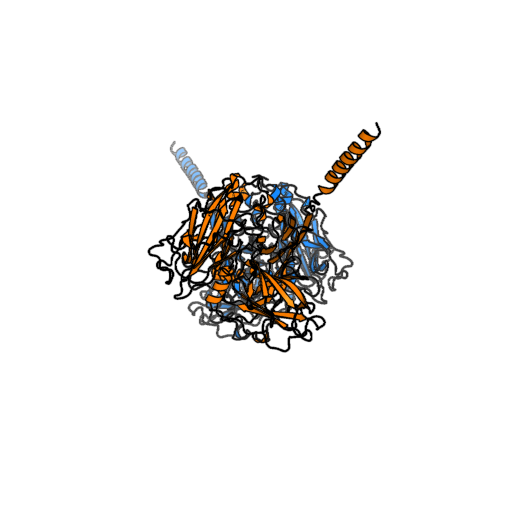 SER B O 1
ATOM 4789 N N . GLN B 1 25 ? 12.906 47.875 -9.688 1 43.88 25 GLN B N 1
ATOM 4790 C CA . GLN B 1 25 ? 13.422 46.5 -9.664 1 43.88 25 GLN B CA 1
ATOM 4791 C C . GLN B 1 25 ? 12.297 45.5 -9.438 1 43.88 25 GLN B C 1
ATOM 4793 O O . GLN B 1 25 ? 11.859 45.281 -8.305 1 43.88 25 GLN B O 1
ATOM 4798 N N . THR B 1 26 ? 11.344 45.438 -10.195 1 48.47 26 THR B N 1
ATOM 4799 C CA . THR B 1 26 ? 10.445 44.281 -10.141 1 48.47 26 THR B CA 1
ATOM 4800 C C . THR B 1 26 ? 11.242 42.969 -10 1 48.47 26 THR B C 1
ATOM 4802 O O . THR B 1 26 ? 11.992 42.625 -10.906 1 48.47 26 THR B O 1
ATOM 4805 N N . ALA B 1 27 ? 11.75 42.75 -8.805 1 56 27 ALA B N 1
ATOM 4806 C CA . ALA B 1 27 ? 12.359 41.469 -8.57 1 56 27 ALA B CA 1
ATOM 4807 C C . ALA B 1 27 ? 11.672 40.375 -9.398 1 56 27 ALA B C 1
ATOM 4809 O O . ALA B 1 27 ? 10.461 40.156 -9.281 1 56 27 ALA B O 1
ATOM 4810 N N . GLU B 1 28 ? 12.156 40.031 -10.547 1 70.06 28 GLU B N 1
ATOM 4811 C CA . GLU B 1 28 ? 11.648 39.094 -11.539 1 70.06 28 GLU B CA 1
ATOM 4812 C C . GLU B 1 28 ? 11.336 37.75 -10.906 1 70.06 28 GLU B C 1
ATOM 4814 O O . GLU B 1 28 ? 12.18 37.156 -10.211 1 70.06 28 GLU B O 1
ATOM 4819 N N . SER B 1 29 ? 9.984 37.375 -10.57 1 84.5 29 SER B N 1
ATOM 4820 C CA . SER B 1 29 ? 9.5 36.062 -10.18 1 84.5 29 SER B CA 1
ATOM 4821 C C . SER B 1 29 ? 10.195 34.969 -10.977 1 84.5 29 SER B C 1
ATOM 4823 O O . SER B 1 29 ? 10.445 35.125 -12.172 1 84.5 29 SER B O 1
ATOM 4825 N N . ARG B 1 30 ? 10.828 34.031 -10.289 1 91.56 30 ARG B N 1
ATOM 4826 C CA . ARG B 1 30 ? 11.523 32.906 -10.906 1 91.56 30 ARG B CA 1
ATOM 4827 C C . ARG B 1 30 ? 10.625 31.688 -10.961 1 91.56 30 ARG B C 1
ATOM 4829 O O . ARG B 1 30 ? 9.617 31.609 -10.258 1 91.56 30 ARG B O 1
ATOM 4836 N N . THR B 1 31 ? 10.844 30.828 -11.859 1 97.62 31 THR B N 1
ATOM 4837 C CA . THR B 1 31 ? 10.273 29.484 -11.898 1 97.62 31 THR B CA 1
ATOM 4838 C C . THR B 1 31 ? 11.25 28.469 -11.32 1 97.62 31 THR B C 1
ATOM 4840 O O . THR B 1 31 ? 12.375 28.344 -11.805 1 97.62 31 THR B O 1
ATOM 4843 N N . LEU B 1 32 ? 10.883 27.828 -10.258 1 98.06 32 LEU B N 1
ATOM 4844 C CA . LEU B 1 32 ? 11.68 26.812 -9.602 1 98.06 32 LEU B CA 1
ATOM 4845 C C . LEU B 1 32 ? 11.219 25.406 -10.008 1 98.06 32 LEU B C 1
ATOM 4847 O O . LEU B 1 32 ? 10.055 25.047 -9.812 1 98.06 32 LEU B O 1
ATOM 4851 N N . ASN B 1 33 ? 12.133 24.641 -10.609 1 98.12 33 ASN B N 1
ATOM 4852 C CA . ASN B 1 33 ? 11.805 23.297 -11.086 1 98.12 33 ASN B CA 1
ATOM 4853 C C . ASN B 1 33 ? 12.406 22.219 -10.18 1 98.12 33 ASN B C 1
ATOM 4855 O O . ASN B 1 33 ? 13.594 22.266 -9.867 1 98.12 33 ASN B O 1
ATOM 4859 N N . TYR B 1 34 ? 11.57 21.312 -9.766 1 98.31 34 TYR B N 1
ATOM 4860 C CA . TYR B 1 34 ? 11.984 20.172 -8.945 1 98.31 34 TYR B CA 1
ATOM 4861 C C . TYR B 1 34 ? 11.586 18.859 -9.594 1 98.31 34 TYR B C 1
ATOM 4863 O O . TYR B 1 34 ? 10.5 18.75 -10.18 1 98.31 34 TYR B O 1
ATOM 4871 N N . LYS B 1 35 ? 12.43 17.859 -9.562 1 98.56 35 LYS B N 1
ATOM 4872 C CA . LYS B 1 35 ? 12.125 16.469 -9.914 1 98.56 35 LYS B CA 1
ATOM 4873 C C . LYS B 1 35 ? 12.172 15.57 -8.68 1 98.56 35 LYS B C 1
ATOM 4875 O O . LYS B 1 35 ? 13.227 15.406 -8.062 1 98.56 35 LYS B O 1
ATOM 4880 N N . TRP B 1 36 ? 11.062 15.055 -8.359 1 98.81 36 TRP B N 1
ATOM 4881 C CA . TRP B 1 36 ? 10.93 14.234 -7.164 1 98.81 36 TRP B CA 1
ATOM 4882 C C . TRP B 1 36 ? 10.547 12.805 -7.523 1 98.81 36 TRP B C 1
ATOM 4884 O O . TRP B 1 36 ? 9.758 12.578 -8.438 1 98.81 36 TRP B O 1
ATOM 4894 N N . GLU B 1 37 ? 11.133 11.859 -6.875 1 98.62 37 GLU B N 1
ATOM 4895 C CA . GLU B 1 37 ? 10.75 10.453 -6.91 1 98.62 37 GLU B CA 1
ATOM 4896 C C . GLU B 1 37 ? 10.328 9.953 -5.531 1 98.62 37 GLU B C 1
ATOM 4898 O O . GLU B 1 37 ? 11.117 10.016 -4.582 1 98.62 37 GLU B O 1
ATOM 4903 N N . VAL B 1 38 ? 9.102 9.539 -5.461 1 98.69 38 VAL B N 1
ATOM 4904 C CA . VAL B 1 38 ? 8.578 8.938 -4.234 1 98.69 38 VAL B CA 1
ATOM 4905 C C . VAL B 1 38 ? 8.766 7.426 -4.277 1 98.69 38 VAL B C 1
ATOM 4907 O O . VAL B 1 38 ? 8.344 6.766 -5.23 1 98.69 38 VAL B O 1
ATOM 4910 N N . LYS B 1 39 ? 9.359 6.871 -3.305 1 97.5 39 LYS B N 1
ATOM 4911 C CA . LYS B 1 39 ? 9.547 5.422 -3.281 1 97.5 39 LYS B CA 1
ATOM 4912 C C . LYS B 1 39 ? 9.602 4.898 -1.851 1 97.5 39 LYS B C 1
ATOM 4914 O O . LYS B 1 39 ? 9.75 5.672 -0.904 1 97.5 39 LYS B O 1
ATOM 4919 N N . SER B 1 40 ? 9.352 3.6 -1.688 1 97 40 SER B N 1
ATOM 4920 C CA . SER B 1 40 ? 9.5 2.92 -0.405 1 97 40 SER B CA 1
ATOM 4921 C C . SER B 1 40 ? 10.945 2.482 -0.177 1 97 40 SER B C 1
ATOM 4923 O O . SER B 1 40 ? 11.562 1.878 -1.057 1 97 40 SER B O 1
ATOM 4925 N N . GLU B 1 41 ? 11.445 2.789 0.972 1 96.56 41 GLU B N 1
ATOM 4926 C CA . GLU B 1 41 ? 12.781 2.363 1.374 1 96.56 41 GLU B CA 1
ATOM 4927 C C . GLU B 1 41 ? 12.812 1.925 2.836 1 96.56 41 GLU B C 1
ATOM 4929 O O . GLU B 1 41 ? 11.969 2.354 3.631 1 96.56 41 GLU B O 1
ATOM 4934 N N . LEU B 1 42 ? 13.711 1.034 3.172 1 95 42 LEU B N 1
ATOM 4935 C CA . LEU B 1 42 ? 13.922 0.688 4.57 1 95 42 LEU B CA 1
ATOM 4936 C C . LEU B 1 42 ? 14.82 1.714 5.254 1 95 42 LEU B C 1
ATOM 4938 O O . LEU B 1 42 ? 15.969 1.911 4.848 1 95 42 LEU B O 1
ATOM 4942 N N . LYS B 1 43 ? 14.258 2.404 6.234 1 96.06 43 LYS B N 1
ATOM 4943 C CA . LYS B 1 43 ? 14.984 3.42 6.992 1 96.06 43 LYS B CA 1
ATOM 4944 C C . LYS B 1 43 ? 14.883 3.16 8.492 1 96.06 43 LYS B C 1
ATOM 4946 O O . LYS B 1 43 ? 14.062 2.348 8.938 1 96.06 43 LYS B O 1
ATOM 4951 N N . SER B 1 44 ? 15.805 3.76 9.25 1 95.88 44 SER B N 1
ATOM 4952 C CA . SER B 1 44 ? 15.805 3.646 10.711 1 95.88 44 SER B CA 1
ATOM 4953 C C . SER B 1 44 ? 16 5.008 11.367 1 95.88 44 SER B C 1
ATOM 4955 O O . SER B 1 44 ? 16.953 5.207 12.117 1 95.88 44 SER B O 1
ATOM 4957 N N . PRO B 1 45 ? 14.992 5.859 11.188 1 97.06 45 PRO B N 1
ATOM 4958 C CA . PRO B 1 45 ? 15.188 7.219 11.703 1 97.06 45 PRO B CA 1
ATOM 4959 C C . PRO B 1 45 ? 15.273 7.262 13.227 1 97.06 45 PRO B C 1
ATOM 4961 O O . PRO B 1 45 ? 15.805 8.219 13.789 1 97.06 45 PRO B O 1
ATOM 4964 N N . ASP B 1 46 ? 14.727 6.27 13.945 1 97.88 46 ASP B N 1
ATOM 4965 C CA . ASP B 1 46 ? 14.828 6.215 15.398 1 97.88 46 ASP B CA 1
ATOM 4966 C C . ASP B 1 46 ? 15.562 4.957 15.852 1 97.88 46 ASP B C 1
ATOM 4968 O O . ASP B 1 46 ? 15.297 4.426 16.938 1 97.88 46 ASP B O 1
ATOM 4972 N N . CYS B 1 47 ? 16.375 4.316 15.023 1 96.5 47 CYS B N 1
ATOM 4973 C CA . CYS B 1 47 ? 17.203 3.135 15.25 1 96.5 47 CYS B CA 1
ATOM 4974 C C . CYS B 1 47 ? 16.406 1.858 14.984 1 96.5 47 CYS B C 1
ATOM 4976 O O . CYS B 1 47 ? 16.984 0.772 14.914 1 96.5 47 CYS B O 1
ATOM 4978 N N . PHE B 1 48 ? 15.164 1.972 14.836 1 95.75 48 PHE B N 1
ATOM 4979 C CA . PHE B 1 48 ? 14.297 0.858 14.453 1 95.75 48 PHE B CA 1
ATOM 4980 C C . PHE B 1 48 ? 14.07 0.844 12.945 1 95.75 48 PHE B C 1
ATOM 4982 O O . PHE B 1 48 ? 13.57 1.82 12.375 1 95.75 48 PHE B O 1
ATOM 4989 N N . LYS B 1 49 ? 14.406 -0.261 12.289 1 93.62 49 LYS B N 1
ATOM 4990 C CA . LYS B 1 49 ? 14.32 -0.361 10.836 1 93.62 49 LYS B CA 1
ATOM 4991 C C . LYS B 1 49 ? 12.891 -0.657 10.391 1 93.62 49 LYS B C 1
ATOM 4993 O O . LYS B 1 49 ? 12.266 -1.591 10.891 1 93.62 49 LYS B O 1
ATOM 4998 N N . LYS B 1 50 ? 12.367 0.116 9.484 1 94.38 50 LYS B N 1
ATOM 4999 C CA . LYS B 1 50 ? 11.039 -0.147 8.938 1 94.38 50 LYS B CA 1
ATOM 5000 C C . LYS B 1 50 ? 10.898 0.438 7.535 1 94.38 50 LYS B C 1
ATOM 5002 O O . LYS B 1 50 ? 11.766 1.182 7.078 1 94.38 50 LYS B O 1
ATOM 5007 N N . LEU B 1 51 ? 9.836 0.037 6.879 1 96.25 51 LEU B N 1
ATOM 5008 C CA . LEU B 1 51 ? 9.469 0.592 5.582 1 96.25 51 LEU B CA 1
ATOM 5009 C C . LEU B 1 51 ? 9.07 2.057 5.711 1 96.25 51 LEU B C 1
ATOM 5011 O O . LEU B 1 51 ? 8.219 2.402 6.531 1 96.25 51 LEU B O 1
ATOM 5015 N N . THR B 1 52 ? 9.719 2.967 4.957 1 97.81 52 THR B N 1
ATOM 5016 C CA . THR B 1 52 ? 9.492 4.406 4.973 1 97.81 52 THR B CA 1
ATOM 5017 C C . THR B 1 52 ? 9.281 4.938 3.557 1 97.81 52 THR B C 1
ATOM 5019 O O . THR B 1 52 ? 9.93 4.477 2.615 1 97.81 52 THR B O 1
ATOM 5022 N N . ILE B 1 53 ? 8.359 5.852 3.375 1 98.56 53 ILE B N 1
ATOM 5023 C CA . ILE B 1 53 ? 8.18 6.508 2.084 1 98.56 53 ILE B CA 1
ATOM 5024 C C . ILE B 1 53 ? 9.078 7.742 2.006 1 98.56 53 ILE B C 1
ATOM 5026 O O . ILE B 1 53 ? 9.016 8.617 2.873 1 98.56 53 ILE B O 1
ATOM 5030 N N . THR B 1 54 ? 9.883 7.824 1.003 1 98.44 54 THR B N 1
ATOM 5031 C CA . THR B 1 54 ? 10.875 8.891 0.888 1 98.44 54 THR B CA 1
ATOM 5032 C C . THR B 1 54 ? 10.688 9.664 -0.416 1 98.44 54 THR B C 1
ATOM 5034 O O . THR B 1 54 ? 10.016 9.188 -1.334 1 98.44 54 THR B O 1
ATOM 5037 N N . ILE B 1 55 ? 11.102 10.82 -0.464 1 98.69 55 ILE B N 1
ATOM 5038 C CA . ILE B 1 55 ? 11.289 11.602 -1.682 1 98.69 55 ILE B CA 1
ATOM 5039 C C . ILE B 1 55 ? 12.781 11.734 -1.981 1 98.69 55 ILE B C 1
ATOM 5041 O O . ILE B 1 55 ? 13.539 12.297 -1.178 1 98.69 55 ILE B O 1
ATOM 5045 N N . ASN B 1 56 ? 13.18 11.258 -3.135 1 98.12 56 ASN B N 1
ATOM 5046 C CA . ASN B 1 56 ? 14.586 11.266 -3.521 1 98.12 56 ASN B CA 1
ATOM 5047 C C . ASN B 1 56 ? 15.469 10.672 -2.43 1 98.12 56 ASN B C 1
ATOM 5049 O O . ASN B 1 56 ? 16.531 11.211 -2.125 1 98.12 56 ASN B O 1
ATOM 5053 N N . GLY B 1 57 ? 14.992 9.688 -1.745 1 96.44 57 GLY B N 1
ATOM 5054 C CA . GLY B 1 57 ? 15.758 8.93 -0.766 1 96.44 57 GLY B CA 1
ATOM 5055 C C . GLY B 1 57 ? 15.766 9.57 0.61 1 96.44 57 GLY B C 1
ATOM 5056 O O . GLY B 1 57 ? 16.422 9.07 1.53 1 96.44 57 GLY B O 1
ATOM 5057 N N . ARG B 1 58 ? 14.883 10.594 0.748 1 96.88 58 ARG B N 1
ATOM 5058 C CA . ARG B 1 58 ? 14.977 11.344 1.999 1 96.88 58 ARG B CA 1
ATOM 5059 C C . ARG B 1 58 ? 13.617 11.438 2.686 1 96.88 58 ARG B C 1
ATOM 5061 O O . ARG B 1 58 ? 12.586 11.562 2.02 1 96.88 58 ARG B O 1
ATOM 5068 N N . SER B 1 59 ? 13.68 11.422 4.062 1 97.81 59 SER B N 1
ATOM 5069 C CA . SER B 1 59 ? 12.594 11.781 4.965 1 97.81 59 SER B CA 1
ATOM 5070 C C . SER B 1 59 ? 13.117 12.5 6.203 1 97.81 59 SER B C 1
ATOM 5072 O O . SER B 1 59 ? 13.859 11.914 6.996 1 97.81 59 SER B O 1
ATOM 5074 N N . PRO B 1 60 ? 12.781 13.773 6.316 1 98.06 60 PRO B N 1
ATOM 5075 C CA . PRO B 1 60 ? 11.891 14.57 5.473 1 98.06 60 PRO B CA 1
ATOM 5076 C C . PRO B 1 60 ? 12.422 14.742 4.051 1 98.06 60 PRO B C 1
ATOM 5078 O O . PRO B 1 60 ? 13.625 14.633 3.82 1 98.06 60 PRO B O 1
ATOM 5081 N N . GLY B 1 61 ? 11.453 14.93 3.121 1 98.38 61 GLY B N 1
ATOM 5082 C CA . GLY B 1 61 ? 11.828 15.227 1.748 1 98.38 61 GLY B CA 1
ATOM 5083 C C . GLY B 1 61 ? 12.547 16.547 1.599 1 98.38 61 GLY B C 1
ATOM 5084 O O . GLY B 1 61 ? 12.781 17.25 2.586 1 98.38 61 GLY B O 1
ATOM 5085 N N . PRO B 1 62 ? 12.852 16.906 0.356 1 97.94 62 PRO B N 1
ATOM 5086 C CA . PRO B 1 62 ? 13.578 18.156 0.106 1 97.94 62 PRO B CA 1
ATOM 5087 C C . PRO B 1 62 ? 12.789 19.391 0.521 1 97.94 62 PRO B C 1
ATOM 5089 O O . PRO B 1 62 ? 11.57 19.453 0.319 1 97.94 62 PRO B O 1
ATOM 5092 N N . THR B 1 63 ? 13.523 20.328 1.1 1 98.38 63 THR B N 1
ATOM 5093 C CA . THR B 1 63 ? 12.891 21.609 1.41 1 98.38 63 THR B CA 1
ATOM 5094 C C . THR B 1 63 ? 12.805 22.484 0.166 1 98.38 63 THR B C 1
ATOM 5096 O O . THR B 1 63 ? 13.766 22.578 -0.604 1 98.38 63 THR B O 1
ATOM 5099 N N . ILE B 1 64 ? 11.727 23.062 -0.095 1 98.62 64 ILE B N 1
ATOM 5100 C CA . ILE B 1 64 ? 11.578 24.047 -1.161 1 98.62 64 ILE B CA 1
ATOM 5101 C C . ILE B 1 64 ? 11.891 25.453 -0.62 1 98.62 64 ILE B C 1
ATOM 5103 O O . ILE B 1 64 ? 11.297 25.875 0.376 1 98.62 64 ILE B O 1
ATOM 5107 N N . TYR B 1 65 ? 12.859 26.125 -1.191 1 97.94 65 TYR B N 1
ATOM 5108 C CA . TYR B 1 65 ? 13.156 27.516 -0.91 1 97.94 65 TYR B CA 1
ATOM 5109 C C . TYR B 1 65 ? 12.711 28.422 -2.061 1 97.94 65 TYR B C 1
ATOM 5111 O O . TYR B 1 65 ? 13.039 28.156 -3.221 1 97.94 65 TYR B O 1
ATOM 5119 N N . ALA B 1 66 ? 11.953 29.391 -1.751 1 98 66 ALA B N 1
ATOM 5120 C CA . ALA B 1 66 ? 11.43 30.281 -2.773 1 98 66 ALA B CA 1
ATOM 5121 C C . ALA B 1 66 ? 11.312 31.719 -2.236 1 98 66 ALA B C 1
ATOM 5123 O O . ALA B 1 66 ? 11.492 31.953 -1.039 1 98 66 ALA B O 1
ATOM 5124 N N . HIS B 1 67 ? 11.188 32.688 -3.148 1 97.5 67 HIS B N 1
ATOM 5125 C CA . HIS B 1 67 ? 10.773 34.062 -2.822 1 97.5 67 HIS B CA 1
ATOM 5126 C C . HIS B 1 67 ? 9.32 34.281 -3.229 1 97.5 67 HIS B C 1
ATOM 5128 O O . HIS B 1 67 ? 8.82 33.656 -4.16 1 97.5 67 HIS B O 1
ATOM 5134 N N . GLN B 1 68 ? 8.711 35.188 -2.469 1 97.69 68 GLN B N 1
ATOM 5135 C CA . GLN B 1 68 ? 7.34 35.562 -2.807 1 97.69 68 GLN B CA 1
ATOM 5136 C C . GLN B 1 68 ? 7.199 35.844 -4.297 1 97.69 68 GLN B C 1
ATOM 5138 O O . GLN B 1 68 ? 7.988 36.625 -4.859 1 97.69 68 GLN B O 1
ATOM 5143 N N . GLY B 1 69 ? 6.176 35.188 -4.906 1 96.62 69 GLY B N 1
ATOM 5144 C CA . GLY B 1 69 ? 5.902 35.438 -6.312 1 96.62 69 GLY B CA 1
ATOM 5145 C C . GLY B 1 69 ? 6.5 34.406 -7.234 1 96.62 69 GLY B C 1
ATOM 5146 O O . GLY B 1 69 ? 6.129 34.312 -8.406 1 96.62 69 GLY B O 1
ATOM 5147 N N . ASP B 1 70 ? 7.406 33.562 -6.699 1 97.81 70 ASP B N 1
ATOM 5148 C CA . ASP B 1 70 ? 8.008 32.5 -7.512 1 97.81 70 ASP B CA 1
ATOM 5149 C C . ASP B 1 70 ? 6.973 31.453 -7.898 1 97.81 70 ASP B C 1
ATOM 5151 O O . ASP B 1 70 ? 5.996 31.234 -7.176 1 97.81 70 ASP B O 1
ATOM 5155 N N . THR B 1 71 ? 7.141 30.875 -9.078 1 98.38 71 THR B N 1
ATOM 5156 C CA . THR B 1 71 ? 6.398 29.688 -9.5 1 98.38 71 THR B CA 1
ATOM 5157 C C . THR B 1 71 ? 7.156 28.422 -9.141 1 98.38 71 THR B C 1
ATOM 5159 O O . THR B 1 71 ? 8.336 28.281 -9.484 1 98.38 71 THR B O 1
ATOM 5162 N N . VAL B 1 72 ? 6.516 27.531 -8.469 1 98.62 72 VAL B N 1
ATOM 5163 C CA . VAL B 1 72 ? 7.102 26.234 -8.117 1 98.62 72 VAL B CA 1
ATOM 5164 C C . VAL B 1 72 ? 6.516 25.141 -9 1 98.62 72 VAL B C 1
ATOM 5166 O O . VAL B 1 72 ? 5.293 25.016 -9.117 1 98.62 72 VAL B O 1
ATOM 5169 N N . ILE B 1 73 ? 7.32 24.438 -9.68 1 98.69 73 ILE B N 1
ATOM 5170 C CA . ILE B 1 73 ? 6.938 23.266 -10.477 1 98.69 73 ILE B CA 1
ATOM 5171 C C . ILE B 1 73 ? 7.602 22.016 -9.906 1 98.69 73 ILE B C 1
ATOM 5173 O O . ILE B 1 73 ? 8.828 21.953 -9.789 1 98.69 73 ILE B O 1
ATOM 5177 N N . VAL B 1 74 ? 6.832 21.031 -9.508 1 98.69 74 VAL B N 1
ATOM 5178 C CA . VAL B 1 74 ? 7.344 19.766 -9.016 1 98.69 74 VAL B CA 1
ATOM 5179 C C . VAL B 1 74 ? 6.855 18.625 -9.906 1 98.69 74 VAL B C 1
ATOM 5181 O O . VAL B 1 74 ? 5.656 18.344 -9.961 1 98.69 74 VAL B O 1
ATOM 5184 N N . GLU B 1 75 ? 7.719 18.031 -10.664 1 98.62 75 GLU B N 1
ATOM 5185 C CA . GLU B 1 75 ? 7.441 16.766 -11.32 1 98.62 75 GLU B CA 1
ATOM 5186 C C . GLU B 1 75 ? 7.648 15.594 -10.367 1 98.62 75 GLU B C 1
ATOM 5188 O O . GLU B 1 75 ? 8.781 15.281 -10 1 98.62 75 GLU B O 1
ATOM 5193 N N . LEU B 1 76 ? 6.57 14.977 -10.008 1 98.62 76 LEU B N 1
ATOM 5194 C CA . LEU B 1 76 ? 6.602 13.914 -9.008 1 98.62 76 LEU B CA 1
ATOM 5195 C C . LEU B 1 76 ? 6.383 12.547 -9.656 1 98.62 76 LEU B C 1
ATOM 5197 O O . LEU B 1 76 ? 5.301 12.273 -10.18 1 98.62 76 LEU B O 1
ATOM 5201 N N . LYS B 1 77 ? 7.383 11.703 -9.594 1 98.5 77 LYS B N 1
ATOM 5202 C CA . LYS B 1 77 ? 7.262 10.32 -10.047 1 98.5 77 LYS B CA 1
ATOM 5203 C C . LYS B 1 77 ? 6.887 9.398 -8.898 1 98.5 77 LYS B C 1
ATOM 5205 O O . LYS B 1 77 ? 7.566 9.367 -7.871 1 98.5 77 LYS B O 1
ATOM 5210 N N . ASN B 1 78 ? 5.789 8.719 -9.023 1 98.5 78 ASN B N 1
ATOM 5211 C CA . ASN B 1 78 ? 5.43 7.688 -8.055 1 98.5 78 ASN B CA 1
ATOM 5212 C C . ASN B 1 78 ? 6.129 6.367 -8.352 1 98.5 78 ASN B C 1
ATOM 5214 O O . ASN B 1 78 ? 5.762 5.664 -9.297 1 98.5 78 ASN B O 1
ATOM 5218 N N . SER B 1 79 ? 7.098 6.004 -7.555 1 97.62 79 SER B N 1
ATOM 5219 C CA . SER B 1 79 ? 7.828 4.75 -7.707 1 97.62 79 SER B CA 1
ATOM 5220 C C . SER B 1 79 ? 7.48 3.77 -6.59 1 97.62 79 SER B C 1
ATOM 5222 O O . SER B 1 79 ? 8.258 2.857 -6.297 1 97.62 79 SER B O 1
ATOM 5224 N N . LEU B 1 80 ? 6.379 4.047 -5.934 1 97.44 80 LEU B N 1
ATOM 5225 C CA . LEU B 1 80 ? 5.852 2.996 -5.07 1 97.44 80 LEU B CA 1
ATOM 5226 C C . LEU B 1 80 ? 5.387 1.798 -5.891 1 97.44 80 LEU B C 1
ATOM 5228 O O . LEU B 1 80 ? 4.984 1.952 -7.047 1 97.44 80 LEU B O 1
ATOM 5232 N N . HIS B 1 81 ? 5.441 0.628 -5.316 1 94.25 81 HIS B N 1
ATOM 5233 C CA . HIS B 1 81 ? 5.227 -0.579 -6.109 1 94.25 81 HIS B CA 1
ATOM 5234 C C . HIS B 1 81 ? 3.752 -0.769 -6.441 1 94.25 81 HIS B C 1
ATOM 5236 O O . HIS B 1 81 ? 3.4 -1.058 -7.586 1 94.25 81 HIS B O 1
ATOM 5242 N N . THR B 1 82 ? 2.904 -0.595 -5.426 1 96.69 82 THR B N 1
ATOM 5243 C CA . THR B 1 82 ? 1.491 -0.871 -5.656 1 96.69 82 THR B CA 1
ATOM 5244 C C . THR B 1 82 ? 0.625 0.271 -5.129 1 96.69 82 THR B C 1
ATOM 5246 O O . THR B 1 82 ? -0.585 0.295 -5.359 1 96.69 82 THR B O 1
ATOM 5249 N N . GLU B 1 83 ? 1.195 1.25 -4.449 1 97.75 83 GLU B N 1
ATOM 5250 C CA . GLU B 1 83 ? 0.432 2.266 -3.73 1 97.75 83 GLU B CA 1
ATOM 5251 C C . GLU B 1 83 ? 0.375 3.572 -4.516 1 97.75 83 GLU B C 1
ATOM 5253 O O . GLU B 1 83 ? 1.351 3.957 -5.164 1 97.75 83 GLU B O 1
ATOM 5258 N N . ASN B 1 84 ? -0.761 4.262 -4.367 1 98.31 84 ASN B N 1
ATOM 5259 C CA . ASN B 1 84 ? -0.936 5.578 -4.973 1 98.31 84 ASN B CA 1
ATOM 5260 C C . ASN B 1 84 ? -0.469 6.691 -4.039 1 98.31 84 ASN B C 1
ATOM 5262 O O . ASN B 1 84 ? -0.26 6.461 -2.848 1 98.31 84 ASN B O 1
ATOM 5266 N N . VAL B 1 85 ? -0.278 7.891 -4.625 1 98.44 85 VAL B N 1
ATOM 5267 C CA . VAL B 1 85 ? 0.136 9.008 -3.785 1 98.44 85 VAL B CA 1
ATOM 5268 C C . VAL B 1 85 ? -0.565 10.289 -4.242 1 98.44 85 VAL B C 1
ATOM 5270 O O . VAL B 1 85 ? -1.111 10.344 -5.348 1 98.44 85 VAL B O 1
ATOM 5273 N N . ALA B 1 86 ? -0.662 11.258 -3.402 1 98.38 86 ALA B N 1
ATOM 5274 C CA . ALA B 1 86 ? -0.997 12.656 -3.646 1 98.38 86 ALA B CA 1
ATOM 5275 C C . ALA B 1 86 ? -0.309 13.57 -2.637 1 98.38 86 ALA B C 1
ATOM 5277 O O . ALA B 1 86 ? -0.171 13.219 -1.464 1 98.38 86 ALA B O 1
ATOM 5278 N N . ILE B 1 87 ? 0.148 14.75 -3.059 1 98.69 87 ILE B N 1
ATOM 5279 C CA . ILE B 1 87 ? 0.854 15.664 -2.172 1 98.69 87 ILE B CA 1
ATOM 5280 C C . ILE B 1 87 ? 0.054 16.953 -2.025 1 98.69 87 ILE B C 1
ATOM 5282 O O . ILE B 1 87 ? -0.325 17.578 -3.021 1 98.69 87 ILE B O 1
ATOM 5286 N N . HIS B 1 88 ? -0.186 17.312 -0.844 1 98.75 88 HIS B N 1
ATOM 5287 C CA . HIS B 1 88 ? -0.797 18.594 -0.506 1 98.75 88 HIS B CA 1
ATOM 5288 C C . HIS B 1 88 ? 0.261 19.625 -0.162 1 98.75 88 HIS B C 1
ATOM 5290 O O . HIS B 1 88 ? 1.222 19.328 0.552 1 98.75 88 HIS B O 1
ATOM 5296 N N . TRP B 1 89 ? 0.083 20.828 -0.682 1 98.81 89 TRP B N 1
ATOM 5297 C CA . TRP B 1 89 ? 0.96 21.969 -0.435 1 98.81 89 TRP B CA 1
ATOM 5298 C C . TRP B 1 89 ? 0.373 22.875 0.632 1 98.81 89 TRP B C 1
ATOM 5300 O O . TRP B 1 89 ? -0.227 23.906 0.314 1 98.81 89 TRP B O 1
ATOM 5310 N N . HIS B 1 90 ? 0.674 22.484 1.824 1 98.75 90 HIS B N 1
ATOM 5311 C CA . HIS B 1 90 ? 0.036 22.984 3.039 1 98.75 90 HIS B CA 1
ATOM 5312 C C . HIS B 1 90 ? 0.364 24.453 3.275 1 98.75 90 HIS B C 1
ATOM 5314 O O . HIS B 1 90 ? 1.521 24.812 3.51 1 98.75 90 HIS B O 1
ATOM 5320 N N . GLY B 1 91 ? -0.643 25.281 3.291 1 98.38 91 GLY B N 1
ATOM 5321 C CA . GLY B 1 91 ? -0.487 26.703 3.523 1 98.38 91 GLY B CA 1
ATOM 5322 C C . GLY B 1 91 ? -0.405 27.516 2.24 1 98.38 91 GLY B C 1
ATOM 5323 O O . GLY B 1 91 ? -0.477 28.734 2.271 1 98.38 91 GLY B O 1
ATOM 5324 N N . ILE B 1 92 ? -0.226 26.859 1.094 1 98.56 92 ILE B N 1
ATOM 5325 C CA . ILE B 1 92 ? -0.226 27.516 -0.204 1 98.56 92 ILE B CA 1
ATOM 5326 C C . ILE B 1 92 ? -1.659 27.672 -0.709 1 98.56 92 ILE B C 1
ATOM 5328 O O . ILE B 1 92 ? -2.41 26.688 -0.755 1 98.56 92 ILE B O 1
ATOM 5332 N N . ARG B 1 93 ? -2.109 28.812 -1.135 1 97.56 93 ARG B N 1
ATOM 5333 C CA . ARG B 1 93 ? -3.521 29.109 -1.347 1 97.56 93 ARG B CA 1
ATOM 5334 C C . ARG B 1 93 ? -3.973 28.656 -2.736 1 97.56 93 ARG B C 1
ATOM 5336 O O . ARG B 1 93 ? -5.172 28.578 -3.006 1 97.56 93 ARG B O 1
ATOM 5343 N N . GLN B 1 94 ? -3.02 28.406 -3.664 1 98.12 94 GLN B N 1
ATOM 5344 C CA . GLN B 1 94 ? -3.34 27.859 -4.977 1 98.12 94 GLN B CA 1
ATOM 5345 C C . GLN B 1 94 ? -4.301 28.766 -5.738 1 98.12 94 GLN B C 1
ATOM 5347 O O . GLN B 1 94 ? -5.281 28.297 -6.316 1 98.12 94 GLN B O 1
ATOM 5352 N N . ILE B 1 95 ? -4.109 30.078 -5.734 1 97.62 95 ILE B N 1
ATOM 5353 C CA . ILE B 1 95 ? -4.953 31.031 -6.453 1 97.62 95 ILE B CA 1
ATOM 5354 C C . ILE B 1 95 ? -4.863 30.766 -7.953 1 97.62 95 ILE B C 1
ATOM 5356 O O . ILE B 1 95 ? -3.781 30.844 -8.539 1 97.62 95 ILE B O 1
ATOM 5360 N N . GLY B 1 96 ? -5.961 30.375 -8.57 1 97.12 96 GLY B N 1
ATOM 5361 C CA . GLY B 1 96 ? -6.023 30.141 -10 1 97.12 96 GLY B CA 1
ATOM 5362 C C . GLY B 1 96 ? -5.637 28.734 -10.398 1 97.12 96 GLY B C 1
ATOM 5363 O O . GLY B 1 96 ? -5.742 28.359 -11.57 1 97.12 96 GLY B O 1
ATOM 5364 N N . THR B 1 97 ? -5.184 27.906 -9.43 1 97.88 97 THR B N 1
ATOM 5365 C CA . THR B 1 97 ? -4.746 26.547 -9.719 1 97.88 97 THR B CA 1
ATOM 5366 C C . THR B 1 97 ? -5.27 25.578 -8.664 1 97.88 97 THR B C 1
ATOM 5368 O O . THR B 1 97 ? -4.508 24.781 -8.109 1 97.88 97 THR B O 1
ATOM 5371 N N . PRO B 1 98 ? -6.578 25.531 -8.422 1 98.19 98 PRO B N 1
ATOM 5372 C CA . PRO B 1 98 ? -7.102 24.672 -7.355 1 98.19 98 PRO B CA 1
ATOM 5373 C C . PRO B 1 98 ? -6.77 23.203 -7.574 1 98.19 98 PRO B C 1
ATOM 5375 O O . PRO B 1 98 ? -6.68 22.438 -6.609 1 98.19 98 PRO B O 1
ATOM 5378 N N . TRP B 1 99 ? -6.543 22.766 -8.836 1 97.69 99 TRP B N 1
ATOM 5379 C CA . TRP B 1 99 ? -6.207 21.375 -9.133 1 97.69 99 TRP B CA 1
ATOM 5380 C C . TRP B 1 99 ? -4.812 21.031 -8.625 1 97.69 99 TRP B C 1
ATOM 5382 O O . TRP B 1 99 ? -4.453 19.859 -8.531 1 97.69 99 TRP B O 1
ATOM 5392 N N . SER B 1 100 ? -4.016 22 -8.227 1 98.19 100 SER B N 1
ATOM 5393 C CA . SER B 1 100 ? -2.656 21.766 -7.75 1 98.19 100 SER B CA 1
ATOM 5394 C C . SER B 1 100 ? -2.613 21.672 -6.227 1 98.19 100 SER B C 1
ATOM 5396 O O . SER B 1 100 ? -1.542 21.516 -5.641 1 98.19 100 SER B O 1
ATOM 5398 N N . ASP B 1 101 ? -3.766 21.797 -5.57 1 98.25 101 ASP B N 1
ATOM 5399 C CA . ASP B 1 101 ? -3.814 21.672 -4.117 1 98.25 101 ASP B CA 1
ATOM 5400 C C . ASP B 1 101 ? -3.338 20.281 -3.674 1 98.25 101 ASP B C 1
ATOM 5402 O O . ASP B 1 101 ? -2.789 20.141 -2.58 1 98.25 101 ASP B O 1
ATOM 5406 N N . GLY B 1 102 ? -3.594 19.266 -4.531 1 97.44 102 GLY B N 1
ATOM 5407 C CA . GLY B 1 102 ? -3.012 17.938 -4.332 1 97.44 102 GLY B CA 1
ATOM 5408 C C . GLY B 1 102 ? -3.742 17.125 -3.287 1 97.44 102 GLY B C 1
ATOM 5409 O O . GLY B 1 102 ? -3.113 16.438 -2.479 1 97.44 102 GLY B O 1
ATOM 5410 N N . THR B 1 103 ? -5.129 17.125 -3.23 1 96.44 103 THR B N 1
ATOM 5411 C CA . THR B 1 103 ? -5.93 16.328 -2.307 1 96.44 103 THR B CA 1
ATOM 5412 C C . THR B 1 103 ? -6.719 15.25 -3.057 1 96.44 103 THR B C 1
ATOM 5414 O O . THR B 1 103 ? -7.703 15.562 -3.732 1 96.44 103 THR B O 1
ATOM 5417 N N . GLU B 1 104 ? -6.328 14.023 -2.877 1 96.25 104 GLU B N 1
ATOM 5418 C CA . GLU B 1 104 ? -7.074 12.938 -3.5 1 96.25 104 GLU B CA 1
ATOM 5419 C C . GLU B 1 104 ? -8.547 12.969 -3.094 1 96.25 104 GLU B C 1
ATOM 5421 O O . GLU B 1 104 ? -8.867 13.219 -1.931 1 96.25 104 GLU B O 1
ATOM 5426 N N . GLY B 1 105 ? -9.461 12.797 -4.027 1 97.44 105 GLY B N 1
ATOM 5427 C CA . GLY B 1 105 ? -10.891 12.773 -3.762 1 97.44 105 GLY B CA 1
ATOM 5428 C C . GLY B 1 105 ? -11.516 14.156 -3.768 1 97.44 105 GLY B C 1
ATOM 5429 O O . GLY B 1 105 ? -12.742 14.289 -3.871 1 97.44 105 GLY B O 1
ATOM 5430 N N . VAL B 1 106 ? -10.648 15.219 -3.611 1 98.56 106 VAL B N 1
ATOM 5431 C CA . VAL B 1 106 ? -11.188 16.578 -3.59 1 98.56 106 VAL B CA 1
ATOM 5432 C C . VAL B 1 106 ? -10.812 17.297 -4.883 1 98.56 106 VAL B C 1
ATOM 5434 O O . VAL B 1 106 ? -11.695 17.719 -5.637 1 98.56 106 VAL B O 1
ATOM 5437 N N . THR B 1 107 ? -9.484 17.297 -5.191 1 98.31 107 THR B N 1
ATOM 5438 C CA . THR B 1 107 ? -9.078 18.109 -6.328 1 98.31 107 THR B CA 1
ATOM 5439 C C . THR B 1 107 ? -8.5 17.234 -7.438 1 98.31 107 THR B C 1
ATOM 5441 O O . THR B 1 107 ? -8.375 17.672 -8.586 1 98.31 107 THR B O 1
ATOM 5444 N N . GLN B 1 108 ? -8.125 16 -7.152 1 98 108 GLN B N 1
ATOM 5445 C CA . GLN B 1 108 ? -7.461 15.18 -8.156 1 98 108 GLN B CA 1
ATOM 5446 C C . GLN B 1 108 ? -7.664 13.695 -7.875 1 98 108 GLN B C 1
ATOM 5448 O O . GLN B 1 108 ? -7.902 13.305 -6.73 1 98 108 GLN B O 1
ATOM 5453 N N . CYS B 1 109 ? -7.562 12.867 -8.922 1 97.62 109 CYS B N 1
ATOM 5454 C CA . CYS B 1 109 ? -7.355 11.43 -8.797 1 97.62 109 CYS B CA 1
ATOM 5455 C C . CYS B 1 109 ? -5.957 11.117 -8.273 1 97.62 109 CYS B C 1
ATOM 5457 O O . CYS B 1 109 ? -5.066 11.969 -8.336 1 97.62 109 CYS B O 1
ATOM 5459 N N . PRO B 1 110 ? -5.758 9.922 -7.723 1 97.75 110 PRO B N 1
ATOM 5460 C CA . PRO B 1 110 ? -4.426 9.578 -7.227 1 97.75 110 PRO B CA 1
ATOM 5461 C C . PRO B 1 110 ? -3.395 9.438 -8.344 1 97.75 110 PRO B C 1
ATOM 5463 O O . PRO B 1 110 ? -3.754 9.148 -9.484 1 97.75 110 PRO B O 1
ATOM 5466 N N . ILE B 1 111 ? -2.141 9.695 -8.023 1 98.19 111 ILE B N 1
ATOM 5467 C CA . ILE B 1 111 ? -1.012 9.43 -8.914 1 98.19 111 ILE B CA 1
ATOM 5468 C C . ILE B 1 111 ? -0.613 7.961 -8.82 1 98.19 111 ILE B C 1
ATOM 5470 O O . ILE B 1 111 ? -0.186 7.496 -7.762 1 98.19 111 ILE B O 1
ATOM 5474 N N . LEU B 1 112 ? -0.713 7.27 -9.906 1 97.88 112 LEU B N 1
ATOM 5475 C CA . LEU B 1 112 ? -0.516 5.824 -9.914 1 97.88 112 LEU B CA 1
ATOM 5476 C C . LEU B 1 112 ? 0.968 5.48 -9.953 1 97.88 112 LEU B C 1
ATOM 5478 O O . LEU B 1 112 ? 1.785 6.281 -10.414 1 97.88 112 LEU B O 1
ATOM 5482 N N . PRO B 1 113 ? 1.297 4.242 -9.469 1 97.5 113 PRO B N 1
ATOM 5483 C CA . PRO B 1 113 ? 2.68 3.795 -9.648 1 97.5 113 PRO B CA 1
ATOM 5484 C C . PRO B 1 113 ? 3.146 3.869 -11.102 1 97.5 113 PRO B C 1
ATOM 5486 O O . PRO B 1 113 ? 2.4 3.498 -12.008 1 97.5 113 PRO B O 1
ATOM 5489 N N . GLY B 1 114 ? 4.324 4.453 -11.258 1 96.25 114 GLY B N 1
ATOM 5490 C CA . GLY B 1 114 ? 4.891 4.57 -12.586 1 96.25 114 GLY B CA 1
ATOM 5491 C C . GLY B 1 114 ? 4.594 5.906 -13.242 1 96.25 114 GLY B C 1
ATOM 5492 O O . GLY B 1 114 ? 5.246 6.281 -14.219 1 96.25 114 GLY B O 1
ATOM 5493 N N . GLU B 1 115 ? 3.67 6.641 -12.68 1 96.94 115 GLU B N 1
ATOM 5494 C CA . GLU B 1 115 ? 3.258 7.914 -13.266 1 96.94 115 GLU B CA 1
ATOM 5495 C C . GLU B 1 115 ? 4.133 9.062 -12.766 1 96.94 115 GLU B C 1
ATOM 5497 O O . GLU B 1 115 ? 4.648 9.008 -11.648 1 96.94 115 GLU B O 1
ATOM 5502 N N . THR B 1 116 ? 4.328 10 -13.633 1 97.31 116 THR B N 1
ATOM 5503 C CA . THR B 1 116 ? 4.879 11.289 -13.242 1 97.31 116 THR B CA 1
ATOM 5504 C C . THR B 1 116 ? 3.814 12.383 -13.32 1 97.31 116 THR B C 1
ATOM 5506 O O . THR B 1 116 ? 3.223 12.594 -14.383 1 97.31 116 THR B O 1
ATOM 5509 N N . PHE B 1 117 ? 3.504 12.984 -12.25 1 98 117 PHE B N 1
ATOM 5510 C CA . PHE B 1 117 ? 2.521 14.055 -12.156 1 98 117 PHE B CA 1
ATOM 5511 C C . PHE B 1 117 ? 3.211 15.406 -11.992 1 98 117 PHE B C 1
ATOM 5513 O O . PHE B 1 117 ? 4.195 15.523 -11.266 1 98 117 PHE B O 1
ATOM 5520 N N . ARG B 1 118 ? 2.738 16.391 -12.688 1 98.06 118 ARG B N 1
ATOM 5521 C CA . ARG B 1 118 ? 3.326 17.719 -12.648 1 98.06 118 ARG B CA 1
ATOM 5522 C C . ARG B 1 118 ? 2.465 18.672 -11.82 1 98.06 118 ARG B C 1
ATOM 5524 O O . ARG B 1 118 ? 1.388 19.078 -12.266 1 98.06 118 ARG B O 1
ATOM 5531 N N . TYR B 1 119 ? 2.922 19.078 -10.625 1 98.56 119 TYR B N 1
ATOM 5532 C CA . TYR B 1 119 ? 2.322 20.172 -9.859 1 98.56 119 TYR B CA 1
ATOM 5533 C C . TYR B 1 119 ? 2.9 21.516 -10.281 1 98.56 119 TYR B C 1
ATOM 5535 O O . TYR B 1 119 ? 4.102 21.625 -10.547 1 98.56 119 TYR B O 1
ATOM 5543 N N . GLN B 1 120 ? 2.086 22.484 -10.336 1 98.5 120 GLN B N 1
ATOM 5544 C CA . GLN B 1 120 ? 2.516 23.844 -10.648 1 98.5 120 GLN B CA 1
ATOM 5545 C C . GLN B 1 120 ? 1.671 24.875 -9.914 1 98.5 120 GLN B C 1
ATOM 5547 O O . GLN B 1 120 ? 0.44 24.859 -9.984 1 98.5 120 GLN B O 1
ATOM 5552 N N . PHE B 1 121 ? 2.354 25.797 -9.164 1 98.25 121 PHE B N 1
ATOM 5553 C CA . PHE B 1 121 ? 1.637 26.844 -8.43 1 98.25 121 PHE B CA 1
ATOM 5554 C C . PHE B 1 121 ? 2.562 28.016 -8.102 1 98.25 121 PHE B C 1
ATOM 5556 O O . PHE B 1 121 ? 3.785 27.875 -8.172 1 98.25 121 PHE B O 1
ATOM 5563 N N . VAL B 1 122 ? 1.984 29.141 -7.699 1 98.06 122 VAL B N 1
ATOM 5564 C CA . VAL B 1 122 ? 2.715 30.328 -7.289 1 98.06 122 VAL B CA 1
ATOM 5565 C C . VAL B 1 122 ? 2.684 30.453 -5.766 1 98.06 122 VAL B C 1
ATOM 5567 O O . VAL B 1 122 ? 1.632 30.297 -5.145 1 98.06 122 VAL B O 1
ATOM 5570 N N . VAL B 1 123 ? 3.863 30.656 -5.195 1 97.88 123 VAL B N 1
ATOM 5571 C CA . VAL B 1 123 ? 3.904 31 -3.773 1 97.88 123 VAL B CA 1
ATOM 5572 C C . VAL B 1 123 ? 3.691 32.5 -3.59 1 97.88 123 VAL B C 1
ATOM 5574 O O . VAL B 1 123 ? 4.633 33.281 -3.705 1 97.88 123 VAL B O 1
ATOM 5577 N N . ASP B 1 124 ? 2.561 32.844 -3.094 1 96.12 124 ASP B N 1
ATOM 5578 C CA . ASP B 1 124 ? 2.127 34.25 -3.217 1 96.12 124 ASP B CA 1
ATOM 5579 C C . ASP B 1 124 ? 2.4 35.031 -1.931 1 96.12 124 ASP B C 1
ATOM 5581 O O . ASP B 1 124 ? 2.291 36.25 -1.905 1 96.12 124 ASP B O 1
ATOM 5585 N N . ARG B 1 125 ? 2.826 34.344 -0.843 1 95.94 125 ARG B N 1
ATOM 5586 C CA . ARG B 1 125 ? 3.076 35 0.427 1 95.94 125 ARG B CA 1
ATOM 5587 C C . ARG B 1 125 ? 4.336 34.469 1.096 1 95.94 125 ARG B C 1
ATOM 5589 O O . ARG B 1 125 ? 4.562 33.25 1.114 1 95.94 125 ARG B O 1
ATOM 5596 N N . PRO B 1 126 ? 5.125 35.406 1.663 1 97.56 126 PRO B N 1
ATOM 5597 C CA . PRO B 1 126 ? 6.254 34.906 2.443 1 97.56 126 PRO B CA 1
ATOM 5598 C C . PRO B 1 126 ? 5.809 34.125 3.684 1 97.56 126 PRO B C 1
ATOM 5600 O O . PRO B 1 126 ? 4.734 34.375 4.227 1 97.56 126 PRO B O 1
ATOM 5603 N N . GLY B 1 127 ? 6.617 33.219 4.102 1 98.25 127 GLY B N 1
ATOM 5604 C CA . GLY B 1 127 ? 6.285 32.5 5.316 1 98.25 127 GLY B CA 1
ATOM 5605 C C . GLY B 1 127 ? 6.895 31.094 5.367 1 98.25 127 GLY B C 1
ATOM 5606 O O . GLY B 1 127 ? 7.793 30.781 4.586 1 98.25 127 GLY B O 1
ATOM 5607 N N . THR B 1 128 ? 6.594 30.359 6.383 1 98.69 128 THR B N 1
ATOM 5608 C CA . THR B 1 128 ? 6.961 28.969 6.617 1 98.69 128 THR B CA 1
ATOM 5609 C C . THR B 1 128 ? 5.789 28.047 6.301 1 98.69 128 THR B C 1
ATOM 5611 O O . THR B 1 128 ? 4.707 28.188 6.867 1 98.69 128 THR B O 1
ATOM 5614 N N . TYR B 1 129 ? 6.027 27.141 5.344 1 98.75 129 TYR B N 1
ATOM 5615 C CA . TYR B 1 129 ? 4.965 26.25 4.895 1 98.75 129 TYR B CA 1
ATOM 5616 C C . TYR B 1 129 ? 5.461 24.812 4.816 1 98.75 129 TYR B C 1
ATOM 5618 O O . TYR B 1 129 ? 6.598 24.516 5.191 1 98.75 129 TYR B O 1
ATOM 5626 N N . LEU B 1 130 ? 4.52 23.938 4.531 1 98.81 130 LEU B N 1
ATOM 5627 C CA . LEU B 1 130 ? 4.809 22.5 4.535 1 98.81 130 LEU B CA 1
ATOM 5628 C C . LEU B 1 130 ? 4.23 21.828 3.297 1 98.81 130 LEU B C 1
ATOM 5630 O O . LEU B 1 130 ? 3.4 22.406 2.598 1 98.81 130 LEU B O 1
ATOM 5634 N N . TYR B 1 131 ? 4.68 20.688 2.938 1 98.81 131 TYR B N 1
ATOM 5635 C CA . TYR B 1 131 ? 3.977 19.766 2.059 1 98.81 131 TYR B CA 1
ATOM 5636 C C . TYR B 1 131 ? 3.947 18.359 2.656 1 98.81 131 TYR B C 1
ATOM 5638 O O . TYR B 1 131 ? 4.812 18 3.457 1 98.81 131 TYR B O 1
ATOM 5646 N N . HIS B 1 132 ? 2.98 17.594 2.348 1 98.81 132 HIS B N 1
ATOM 5647 C CA . HIS B 1 132 ? 2.873 16.219 2.832 1 98.81 132 HIS B CA 1
ATOM 5648 C C . HIS B 1 132 ? 1.895 15.414 1.985 1 98.81 132 HIS B C 1
ATOM 5650 O O . HIS B 1 132 ? 1.104 15.984 1.23 1 98.81 132 HIS B O 1
ATOM 5656 N N . ALA B 1 133 ? 1.997 14.156 2.176 1 98.44 133 ALA B N 1
ATOM 5657 C CA . ALA B 1 133 ? 1.022 13.266 1.547 1 98.44 133 ALA B CA 1
ATOM 5658 C C . ALA B 1 133 ? -0.394 13.586 2.018 1 98.44 133 ALA B C 1
ATOM 5660 O O . ALA B 1 133 ? -0.611 13.883 3.195 1 98.44 133 ALA B O 1
ATOM 5661 N N . HIS B 1 134 ? -1.287 13.617 1.098 1 97.81 134 HIS B N 1
ATOM 5662 C CA . HIS B 1 134 ? -2.709 13.75 1.4 1 97.81 134 HIS B CA 1
ATOM 5663 C C . HIS B 1 134 ? -3.51 12.617 0.769 1 97.81 134 HIS B C 1
ATOM 5665 O O . HIS B 1 134 ? -4.457 12.859 0.02 1 97.81 134 HIS B O 1
ATOM 5671 N N . TYR B 1 135 ? -3.09 11.414 1.028 1 96.44 135 TYR B N 1
ATOM 5672 C CA . TYR B 1 135 ? -3.713 10.164 0.62 1 96.44 135 TYR B CA 1
ATOM 5673 C C . TYR B 1 135 ? -3.586 9.109 1.713 1 96.44 135 TYR B C 1
ATOM 5675 O O . TYR B 1 135 ? -2.477 8.688 2.053 1 96.44 135 TYR B O 1
ATOM 5683 N N . GLY B 1 136 ? -4.766 8.734 2.215 1 95.38 136 GLY B N 1
ATOM 5684 C CA . GLY B 1 136 ? -4.727 7.879 3.389 1 95.38 136 GLY B CA 1
ATOM 5685 C C . GLY B 1 136 ? -4.039 8.523 4.574 1 95.38 136 GLY B C 1
ATOM 5686 O O . GLY B 1 136 ? -4.375 9.648 4.961 1 95.38 136 GLY B O 1
ATOM 5687 N N . MET B 1 137 ? -3.141 7.766 5.16 1 97.75 137 MET B N 1
ATOM 5688 C CA . MET B 1 137 ? -2.365 8.258 6.297 1 97.75 137 MET B CA 1
ATOM 5689 C C . MET B 1 137 ? -0.87 8.188 6.008 1 97.75 137 MET B C 1
ATOM 5691 O O . MET B 1 137 ? -0.07 7.934 6.91 1 97.75 137 MET B O 1
ATOM 5695 N N . GLN B 1 138 ? -0.504 8.414 4.742 1 97.94 138 GLN B N 1
ATOM 5696 C CA . GLN B 1 138 ? 0.852 8.195 4.25 1 97.94 138 GLN B CA 1
ATOM 5697 C C . GLN B 1 138 ? 1.832 9.188 4.879 1 97.94 138 GLN B C 1
ATOM 5699 O O . GLN B 1 138 ? 3.041 8.945 4.887 1 97.94 138 GLN B O 1
ATOM 5704 N N . ARG B 1 139 ? 1.356 10.312 5.344 1 97.75 139 ARG B N 1
ATOM 5705 C CA . ARG B 1 139 ? 2.234 11.266 6.016 1 97.75 139 ARG B CA 1
ATOM 5706 C C . ARG B 1 139 ? 2.967 10.609 7.18 1 97.75 139 ARG B C 1
ATOM 5708 O O . ARG B 1 139 ? 4.152 10.867 7.398 1 97.75 139 ARG B O 1
ATOM 5715 N N . GLU B 1 140 ? 2.283 9.719 7.793 1 97.38 140 GLU B N 1
ATOM 5716 C CA . GLU B 1 140 ? 2.82 9.039 8.969 1 97.38 140 GLU B CA 1
ATOM 5717 C C . GLU B 1 140 ? 3.988 8.133 8.594 1 97.38 140 GLU B C 1
ATOM 5719 O O . GLU B 1 140 ? 4.816 7.793 9.438 1 97.38 140 GLU B O 1
ATOM 5724 N N . ASP B 1 141 ? 4.047 7.809 7.34 1 98.06 141 ASP B N 1
ATOM 5725 C CA . ASP B 1 141 ? 5.078 6.883 6.883 1 98.06 141 ASP B CA 1
ATOM 5726 C C . ASP B 1 141 ? 6.289 7.633 6.332 1 98.06 141 ASP B C 1
ATOM 5728 O O . ASP B 1 141 ? 7.188 7.027 5.746 1 98.06 141 ASP B O 1
ATOM 5732 N N . GLY B 1 142 ? 6.328 8.938 6.402 1 98.5 142 GLY B N 1
ATOM 5733 C CA . GLY B 1 142 ? 7.559 9.664 6.121 1 98.5 142 GLY B CA 1
ATOM 5734 C C . GLY B 1 142 ? 7.449 10.594 4.93 1 98.5 142 GLY B C 1
ATOM 5735 O O . GLY B 1 142 ? 8.43 11.211 4.527 1 98.5 142 GLY B O 1
ATOM 5736 N N . LEU B 1 143 ? 6.254 10.766 4.352 1 98.62 143 LEU B N 1
ATOM 5737 C CA . LEU B 1 143 ? 6.102 11.547 3.127 1 98.62 143 LEU B CA 1
ATOM 5738 C C . LEU B 1 143 ? 5.707 12.984 3.447 1 98.62 143 LEU B C 1
ATOM 5740 O O . LEU B 1 143 ? 4.523 13.336 3.393 1 98.62 143 LEU B O 1
ATOM 5744 N N . TYR B 1 144 ? 6.711 13.812 3.746 1 98.75 144 TYR B N 1
ATOM 5745 C CA . TYR B 1 144 ? 6.473 15.203 4.125 1 98.75 144 TYR B CA 1
ATOM 5746 C C . TYR B 1 144 ? 7.734 16.031 3.959 1 98.75 144 TYR B C 1
ATOM 5748 O O . TYR B 1 144 ? 8.828 15.492 3.785 1 98.75 144 TYR B O 1
ATOM 5756 N N . GLY B 1 145 ? 7.586 17.344 3.977 1 98.75 145 GLY B N 1
ATOM 5757 C CA . GLY B 1 145 ? 8.711 18.266 3.912 1 98.75 145 GLY B CA 1
ATOM 5758 C C . GLY B 1 145 ? 8.305 19.719 4.125 1 98.75 145 GLY B C 1
ATOM 5759 O O . GLY B 1 145 ? 7.152 20 4.461 1 98.75 145 GLY B O 1
ATOM 5760 N N . SER B 1 146 ? 9.312 20.625 3.973 1 98.75 146 SER B N 1
ATOM 5761 C CA . SER B 1 146 ? 9.133 22.031 4.305 1 98.75 146 SER B CA 1
ATOM 5762 C C . SER B 1 146 ? 9.141 22.891 3.051 1 98.75 146 SER B C 1
ATOM 5764 O O . SER B 1 146 ? 9.719 22.516 2.029 1 98.75 146 SER B O 1
ATOM 5766 N N . ILE B 1 147 ? 8.469 23.969 3.131 1 98.88 147 ILE B N 1
ATOM 5767 C CA . ILE B 1 147 ? 8.516 25.047 2.15 1 98.88 147 ILE B CA 1
ATOM 5768 C C . ILE B 1 147 ? 8.852 26.359 2.85 1 98.88 147 ILE B C 1
ATOM 5770 O O . ILE B 1 147 ? 8.133 26.797 3.762 1 98.88 147 ILE B O 1
ATOM 5774 N N . VAL B 1 148 ? 9.891 26.969 2.477 1 98.75 148 VAL B N 1
ATOM 5775 C CA . VAL B 1 148 ? 10.305 28.266 3 1 98.75 148 VAL B CA 1
ATOM 5776 C C . VAL B 1 148 ? 10.172 29.344 1.914 1 98.75 148 VAL B C 1
ATOM 5778 O O . VAL B 1 148 ? 10.781 29.234 0.848 1 98.75 148 VAL B O 1
ATOM 5781 N N . VAL B 1 149 ? 9.391 30.312 2.18 1 98.5 149 VAL B N 1
ATOM 5782 C CA . VAL B 1 149 ? 9.195 31.406 1.229 1 98.5 149 VAL B CA 1
ATOM 5783 C C . VAL B 1 149 ? 9.719 32.719 1.826 1 98.5 149 VAL B C 1
ATOM 5785 O O . VAL B 1 149 ? 9.172 33.219 2.811 1 98.5 149 VAL B O 1
ATOM 5788 N N . TRP B 1 150 ? 10.703 33.312 1.241 1 97.75 150 TRP B N 1
ATOM 5789 C CA . TRP B 1 150 ? 11.281 34.594 1.695 1 97.75 150 TRP B CA 1
ATOM 5790 C C . TRP B 1 150 ? 10.555 35.781 1.073 1 97.75 150 TRP B C 1
ATOM 5792 O O . TRP B 1 150 ? 9.867 35.625 0.061 1 97.75 150 TRP B O 1
ATOM 5802 N N . VAL B 1 151 ? 10.68 36.969 1.744 1 97.06 151 VAL B N 1
ATOM 5803 C CA . VAL B 1 151 ? 10.211 38.188 1.146 1 97.06 151 VAL B CA 1
ATOM 5804 C C . VAL B 1 151 ? 10.953 38.469 -0.16 1 97.06 151 VAL B C 1
ATOM 5806 O O . VAL B 1 151 ? 12.039 37.906 -0.384 1 97.06 151 VAL B O 1
ATOM 5809 N N . PRO B 1 152 ? 10.312 39.25 -0.982 1 94.25 152 PRO B N 1
ATOM 5810 C CA . PRO B 1 152 ? 11.031 39.594 -2.211 1 94.25 152 PRO B CA 1
ATOM 5811 C C . PRO B 1 152 ? 12.406 40.188 -1.942 1 94.25 152 PRO B C 1
ATOM 5813 O O . PRO B 1 152 ? 12.633 40.781 -0.887 1 94.25 152 PRO B O 1
ATOM 5816 N N . GLU B 1 153 ? 13.234 40.031 -2.91 1 89.06 153 GLU B N 1
ATOM 5817 C CA . GLU B 1 153 ? 14.578 40.562 -2.775 1 89.06 153 GLU B CA 1
ATOM 5818 C C . GLU B 1 153 ? 14.531 42.094 -2.523 1 89.06 153 GLU B C 1
ATOM 5820 O O . GLU B 1 153 ? 13.734 42.781 -3.139 1 89.06 153 GLU B O 1
ATOM 5825 N N . GLY B 1 154 ? 15.328 42.531 -1.638 1 88.56 154 GLY B N 1
ATOM 5826 C CA . GLY B 1 154 ? 15.383 43.969 -1.316 1 88.56 154 GLY B CA 1
ATOM 5827 C C . GLY B 1 154 ? 14.438 44.344 -0.2 1 88.56 154 GLY B C 1
ATOM 5828 O O . GLY B 1 154 ? 14.547 45.438 0.355 1 88.56 154 GLY B O 1
ATOM 5829 N N . GLN B 1 155 ? 13.562 43.5 0.04 1 92 155 GLN B N 1
ATOM 5830 C CA . GLN B 1 155 ? 12.648 43.75 1.143 1 92 155 GLN B CA 1
ATOM 5831 C C . GLN B 1 155 ? 13.125 43.094 2.432 1 92 155 GLN B C 1
ATOM 5833 O O . GLN B 1 155 ? 13.914 42.156 2.396 1 92 155 GLN B O 1
ATOM 5838 N N . THR B 1 156 ? 12.648 43.781 3.508 1 92.25 156 THR B N 1
ATOM 5839 C CA . THR B 1 156 ? 13.062 43.25 4.805 1 92.25 156 THR B CA 1
ATOM 5840 C C . THR B 1 156 ? 11.844 42.875 5.648 1 92.25 156 THR B C 1
ATOM 5842 O O . THR B 1 156 ? 10.758 43.406 5.465 1 92.25 156 THR B O 1
ATOM 5845 N N . GLU B 1 157 ? 12.102 41.969 6.535 1 95.5 157 GLU B N 1
ATOM 5846 C CA . GLU B 1 157 ? 11.094 41.562 7.516 1 95.5 157 GLU B CA 1
ATOM 5847 C C . GLU B 1 157 ? 11.094 42.5 8.719 1 95.5 157 GLU B C 1
ATOM 5849 O O . GLU B 1 157 ? 12.055 43.25 8.93 1 95.5 157 GLU B O 1
ATOM 5854 N N . PRO B 1 158 ? 10.023 42.562 9.422 1 96.62 158 PRO B N 1
ATOM 5855 C CA . PRO B 1 158 ? 9.914 43.531 10.516 1 96.62 158 PRO B CA 1
ATOM 5856 C C . PRO B 1 158 ? 10.672 43.094 11.766 1 96.62 158 PRO B C 1
ATOM 5858 O O . PRO B 1 158 ? 10.336 43.5 12.875 1 96.62 158 PRO B O 1
ATOM 5861 N N . PHE B 1 159 ? 11.516 42.188 11.758 1 97.19 159 PHE B N 1
ATOM 5862 C CA . PHE B 1 159 ? 12.43 41.75 12.805 1 97.19 159 PHE B CA 1
ATOM 5863 C C . PHE B 1 159 ? 13.789 41.375 12.211 1 97.19 159 PHE B C 1
ATOM 5865 O O . PHE B 1 159 ? 13.906 41.156 11.008 1 97.19 159 PHE B O 1
ATOM 5872 N N . SER B 1 160 ? 14.797 41.406 13.109 1 96.69 160 SER B N 1
ATOM 5873 C CA . SER B 1 160 ? 16.156 41.188 12.641 1 96.69 160 SER B CA 1
ATOM 5874 C C . SER B 1 160 ? 16.719 39.875 13.164 1 96.69 160 SER B C 1
ATOM 5876 O O . SER B 1 160 ? 16.359 39.438 14.266 1 96.69 160 SER B O 1
ATOM 5878 N N . TYR B 1 161 ? 17.531 39.25 12.469 1 98 161 TYR B N 1
ATOM 5879 C CA . TYR B 1 161 ? 18.266 38.031 12.797 1 98 161 TYR B CA 1
ATOM 5880 C C . TYR B 1 161 ? 19.5 37.906 11.922 1 98 161 TYR B C 1
ATOM 5882 O O . TYR B 1 161 ? 19.609 38.562 10.883 1 98 161 TYR B O 1
ATOM 5890 N N . ASP B 1 162 ? 20.422 37 12.367 1 98.19 162 ASP B N 1
ATOM 5891 C CA . ASP B 1 162 ? 21.656 36.781 11.617 1 98.19 162 ASP B CA 1
ATOM 5892 C C . ASP B 1 162 ? 21.516 35.594 10.641 1 98.19 162 ASP B C 1
ATOM 5894 O O . ASP B 1 162 ? 22.047 35.656 9.531 1 98.19 162 ASP B O 1
ATOM 5898 N N . HIS B 1 163 ? 20.859 34.562 11.109 1 97.81 163 HIS B N 1
ATOM 5899 C CA . HIS B 1 163 ? 20.734 33.344 10.305 1 97.81 163 HIS B CA 1
ATOM 5900 C C . HIS B 1 163 ? 19.312 32.781 10.359 1 97.81 163 HIS B C 1
ATOM 5902 O O . HIS B 1 163 ? 18.609 33 11.352 1 97.81 163 HIS B O 1
ATOM 5908 N N . ASP B 1 164 ? 18.891 32.156 9.258 1 97.81 164 ASP B N 1
ATOM 5909 C CA . ASP B 1 164 ? 17.594 31.5 9.094 1 97.81 164 ASP B CA 1
ATOM 5910 C C . ASP B 1 164 ? 17.734 29.984 9.023 1 97.81 164 ASP B C 1
ATOM 5912 O O . ASP B 1 164 ? 18.453 29.453 8.18 1 97.81 164 ASP B O 1
ATOM 5916 N N . ARG B 1 165 ? 17.094 29.281 9.984 1 98.06 165 ARG B N 1
ATOM 5917 C CA . ARG B 1 165 ? 17.156 27.812 10.055 1 98.06 165 ARG B CA 1
ATOM 5918 C C . ARG B 1 165 ? 15.75 27.219 10.07 1 98.06 165 ARG B C 1
ATOM 5920 O O . ARG B 1 165 ? 14.789 27.875 10.492 1 98.06 165 ARG B O 1
ATOM 5927 N N . ASN B 1 166 ? 15.633 26.047 9.516 1 97.25 166 ASN B N 1
ATOM 5928 C CA . ASN B 1 166 ? 14.367 25.328 9.43 1 97.25 166 ASN B CA 1
ATOM 5929 C C . ASN B 1 166 ? 14.43 24 10.164 1 97.25 166 ASN B C 1
ATOM 5931 O O . ASN B 1 166 ? 15.438 23.297 10.109 1 97.25 166 ASN B O 1
ATOM 5935 N N . LEU B 1 167 ? 13.367 23.719 10.922 1 97.25 167 LEU B N 1
ATOM 5936 C CA . LEU B 1 167 ? 13.273 22.516 11.719 1 97.25 167 LEU B CA 1
ATOM 5937 C C . LEU B 1 167 ? 11.852 21.953 11.695 1 97.25 167 LEU B C 1
ATOM 5939 O O . LEU B 1 167 ? 10.891 22.672 11.945 1 97.25 167 LEU B O 1
ATOM 5943 N N . ILE B 1 168 ? 11.664 20.625 11.367 1 98.69 168 ILE B N 1
ATOM 5944 C CA . ILE B 1 168 ? 10.336 20 11.344 1 98.69 168 ILE B CA 1
ATOM 5945 C C . ILE B 1 168 ? 10.25 18.922 12.414 1 98.69 168 ILE B C 1
ATOM 5947 O O . ILE B 1 168 ? 11.18 18.125 12.562 1 98.69 168 ILE B O 1
ATOM 5951 N N . LEU B 1 169 ? 9.188 18.906 13.227 1 98.88 169 LEU B N 1
ATOM 5952 C CA . LEU B 1 169 ? 8.914 17.922 14.273 1 98.88 169 LEU B CA 1
ATOM 5953 C C . LEU B 1 169 ? 7.852 16.938 13.812 1 98.88 169 LEU B C 1
ATOM 5955 O O . LEU B 1 169 ? 6.844 17.312 13.219 1 98.88 169 LEU B O 1
ATOM 5959 N N . THR B 1 170 ? 8.086 15.648 14.055 1 98.75 170 THR B N 1
ATOM 5960 C CA . THR B 1 170 ? 7.102 14.625 13.727 1 98.75 170 THR B CA 1
ATOM 5961 C C . THR B 1 170 ? 7.062 13.547 14.812 1 98.75 170 THR B C 1
ATOM 5963 O O . THR B 1 170 ? 7.977 13.445 15.633 1 98.75 170 THR B O 1
ATOM 5966 N N . ASP B 1 171 ? 5.949 12.891 14.961 1 98.5 171 ASP B N 1
ATOM 5967 C CA . ASP B 1 171 ? 5.879 11.633 15.703 1 98.5 171 ASP B CA 1
ATOM 5968 C C . ASP B 1 171 ? 6.047 10.438 14.773 1 98.5 171 ASP B C 1
ATOM 5970 O O . ASP B 1 171 ? 5.855 10.547 13.562 1 98.5 171 ASP B O 1
ATOM 5974 N N . TRP B 1 172 ? 6.547 9.359 15.312 1 98.44 172 TRP B N 1
ATOM 5975 C CA . TRP B 1 172 ? 6.977 8.234 14.492 1 98.44 172 TRP B CA 1
ATOM 5976 C C . TRP B 1 172 ? 6.445 6.914 15.047 1 98.44 172 TRP B C 1
ATOM 5978 O O . TRP B 1 172 ? 6.523 6.668 16.25 1 98.44 172 TRP B O 1
ATOM 5988 N N . TYR B 1 173 ? 5.871 6.145 14.211 1 97.38 173 TYR B N 1
ATOM 5989 C CA . TYR B 1 173 ? 5.312 4.84 14.555 1 97.38 173 TYR B CA 1
ATOM 5990 C C . TYR B 1 173 ? 6.078 3.719 13.867 1 97.38 173 TYR B C 1
ATOM 5992 O O . TYR B 1 173 ? 6.512 3.865 12.719 1 97.38 173 TYR B O 1
ATOM 6000 N N . HIS B 1 174 ? 6.234 2.605 14.602 1 95.12 174 HIS B N 1
ATOM 6001 C CA . HIS B 1 174 ? 6.836 1.423 14 1 95.12 174 HIS B CA 1
ATOM 6002 C C . HIS B 1 174 ? 5.824 0.666 13.148 1 95.12 174 HIS B C 1
ATOM 6004 O O . HIS B 1 174 ? 6.184 0.071 12.125 1 95.12 174 HIS B O 1
ATOM 6010 N N . LYS B 1 175 ? 4.547 0.641 13.492 1 94.94 175 LYS B N 1
ATOM 6011 C CA . LYS B 1 175 ? 3.49 0.133 12.625 1 94.94 175 LYS B CA 1
ATOM 6012 C C . LYS B 1 175 ? 3.316 1.021 11.398 1 94.94 175 LYS B C 1
ATOM 6014 O O . LYS B 1 175 ? 3.553 2.229 11.461 1 94.94 175 LYS B O 1
ATOM 6019 N N . SER B 1 176 ? 2.926 0.433 10.297 1 95.75 176 SER B N 1
ATOM 6020 C CA . SER B 1 176 ? 2.678 1.208 9.086 1 95.75 176 SER B CA 1
ATOM 6021 C C . SER B 1 176 ? 1.335 1.927 9.156 1 95.75 176 SER B C 1
ATOM 6023 O O . SER B 1 176 ? 0.461 1.547 9.938 1 95.75 176 SER B O 1
ATOM 6025 N N . SER B 1 177 ? 1.201 2.92 8.305 1 97.31 177 SER B N 1
ATOM 6026 C CA . SER B 1 177 ? -0.071 3.629 8.211 1 97.31 177 SER B CA 1
ATOM 6027 C C . SER B 1 177 ? -1.188 2.699 7.75 1 97.31 177 SER B C 1
ATOM 6029 O O . SER B 1 177 ? -2.342 2.857 8.156 1 97.31 177 SER B O 1
ATOM 6031 N N . ASN B 1 178 ? -0.866 1.719 6.906 1 96.88 178 ASN B N 1
ATOM 6032 C CA . ASN B 1 178 ? -1.878 0.769 6.457 1 96.88 178 ASN B CA 1
ATOM 6033 C C . ASN B 1 178 ? -2.359 -0.121 7.602 1 96.88 178 ASN B C 1
ATOM 6035 O O . ASN B 1 178 ? -3.533 -0.494 7.648 1 96.88 178 ASN B O 1
ATOM 6039 N N . GLU B 1 179 ? -1.454 -0.542 8.469 1 96.25 179 GLU B N 1
ATOM 6040 C CA . GLU B 1 179 ? -1.857 -1.287 9.664 1 96.25 179 GLU B CA 1
ATOM 6041 C C . GLU B 1 179 ? -2.791 -0.46 10.539 1 96.25 179 GLU B C 1
ATOM 6043 O O . GLU B 1 179 ? -3.812 -0.961 11.016 1 96.25 179 GLU B O 1
ATOM 6048 N N . HIS B 1 180 ? -2.393 0.837 10.742 1 97.75 180 HIS B N 1
ATOM 6049 C CA . HIS B 1 180 ? -3.236 1.728 11.531 1 97.75 180 HIS B CA 1
ATOM 6050 C C . HIS B 1 180 ? -4.609 1.896 10.891 1 97.75 180 HIS B C 1
ATOM 6052 O O . HIS B 1 180 ? -5.633 1.835 11.578 1 97.75 180 HIS B O 1
ATOM 6058 N N . ALA B 1 181 ? -4.621 2.135 9.609 1 97.81 181 ALA B N 1
ATOM 6059 C CA . ALA B 1 181 ? -5.883 2.326 8.898 1 97.81 181 ALA B CA 1
ATOM 6060 C C . ALA B 1 181 ? -6.785 1.104 9.039 1 97.81 181 ALA B C 1
ATOM 6062 O O . ALA B 1 181 ? -7.988 1.236 9.273 1 97.81 181 ALA B O 1
ATOM 6063 N N . ALA B 1 182 ? -6.215 -0.089 8.898 1 97.06 182 ALA B N 1
ATOM 6064 C CA . ALA B 1 182 ? -6.988 -1.324 9.016 1 97.06 182 ALA B CA 1
ATOM 6065 C C . ALA B 1 182 ? -7.602 -1.457 10.406 1 97.06 182 ALA B C 1
ATOM 6067 O O . ALA B 1 182 ? -8.766 -1.841 10.547 1 97.06 182 ALA B O 1
ATOM 6068 N N . GLY B 1 183 ? -6.812 -1.201 11.43 1 96.94 183 GLY B N 1
ATOM 6069 C CA . GLY B 1 183 ? -7.328 -1.24 12.789 1 96.94 183 GLY B CA 1
ATOM 6070 C C . GLY B 1 183 ? -8.461 -0.264 13.023 1 96.94 183 GLY B C 1
ATOM 6071 O O . GLY B 1 183 ? -9.469 -0.612 13.648 1 96.94 183 GLY B O 1
ATOM 6072 N N . LEU B 1 184 ? -8.289 0.97 12.531 1 97.44 184 LEU B N 1
ATOM 6073 C CA . LEU B 1 184 ? -9.281 2.023 12.711 1 97.44 184 LEU B CA 1
ATOM 6074 C C . LEU B 1 184 ? -10.578 1.684 11.977 1 97.44 184 LEU B C 1
ATOM 6076 O O . LEU B 1 184 ? -11.664 2.057 12.422 1 97.44 184 LEU B O 1
ATOM 6080 N N . ALA B 1 185 ? -10.453 0.983 10.867 1 95.38 185 ALA B N 1
ATOM 6081 C CA . ALA B 1 185 ? -11.602 0.708 10.008 1 95.38 185 ALA B CA 1
ATOM 6082 C C . ALA B 1 185 ? -12.367 -0.514 10.492 1 95.38 185 ALA B C 1
ATOM 6084 O O . ALA B 1 185 ? -13.5 -0.758 10.062 1 95.38 185 ALA B O 1
ATOM 6085 N N . THR B 1 186 ? -11.828 -1.29 11.398 1 95.19 186 THR B N 1
ATOM 6086 C CA . THR B 1 186 ? -12.469 -2.516 11.867 1 95.19 186 THR B CA 1
ATOM 6087 C C . THR B 1 186 ? -13.617 -2.199 12.812 1 95.19 186 THR B C 1
ATOM 6089 O O . THR B 1 186 ? -13.453 -1.436 13.766 1 95.19 186 THR B O 1
ATOM 6092 N N . PRO B 1 187 ? -14.82 -2.756 12.625 1 94.06 187 PRO B N 1
ATOM 6093 C CA . PRO B 1 187 ? -15.969 -2.465 13.484 1 94.06 187 PRO B CA 1
ATOM 6094 C C . PRO B 1 187 ? -15.914 -3.207 14.82 1 94.06 187 PRO B C 1
ATOM 6096 O O . PRO B 1 187 ? -15.211 -4.215 14.938 1 94.06 187 PRO B O 1
ATOM 6099 N N . GLY B 1 188 ? -16.609 -2.674 15.703 1 92.88 188 GLY B N 1
ATOM 6100 C CA . GLY B 1 188 ? -16.891 -3.354 16.969 1 92.88 188 GLY B CA 1
ATOM 6101 C C . GLY B 1 188 ? -15.641 -3.592 17.797 1 92.88 188 GLY B C 1
ATOM 6102 O O . GLY B 1 188 ? -14.812 -2.689 17.969 1 92.88 188 GLY B O 1
ATOM 6103 N N . SER B 1 189 ? -15.562 -4.75 18.344 1 89.06 189 SER B N 1
ATOM 6104 C CA . SER B 1 189 ? -14.492 -5.078 19.281 1 89.06 189 SER B CA 1
ATOM 6105 C C . SER B 1 189 ? -13.156 -5.223 18.578 1 89.06 189 SER B C 1
ATOM 6107 O O . SER B 1 189 ? -12.102 -5.254 19.219 1 89.06 189 SER B O 1
ATOM 6109 N N . GLY B 1 190 ? -13.219 -5.285 17.312 1 89.81 190 GLY B N 1
ATOM 6110 C CA . GLY B 1 190 ? -11.984 -5.402 16.547 1 89.81 190 GLY B CA 1
ATOM 6111 C C . GLY B 1 190 ? -11.289 -4.07 16.328 1 89.81 190 GLY B C 1
ATOM 6112 O O . GLY B 1 190 ? -10.141 -4.031 15.898 1 89.81 190 GLY B O 1
ATOM 6113 N N . PHE B 1 191 ? -11.984 -2.963 16.688 1 95.31 191 PHE B N 1
ATOM 6114 C CA . PHE B 1 191 ? -11.406 -1.63 16.547 1 95.31 191 PHE B CA 1
ATOM 6115 C C . PHE B 1 191 ? -10.094 -1.524 17.328 1 95.31 191 PHE B C 1
ATOM 6117 O O . PHE B 1 191 ? -10.016 -1.937 18.484 1 95.31 191 PHE B O 1
ATOM 6124 N N . THR B 1 192 ? -9.055 -1.054 16.625 1 94.56 192 THR B N 1
ATOM 6125 C CA . THR B 1 192 ? -7.773 -0.786 17.266 1 94.56 192 THR B CA 1
ATOM 6126 C C . THR B 1 192 ? -7.344 0.66 17.031 1 94.56 192 THR B C 1
ATOM 6128 O O . THR B 1 192 ? -7.129 1.071 15.891 1 94.56 192 THR B O 1
ATOM 6131 N N . TRP B 1 193 ? -7.23 1.396 18.109 1 96.19 193 TRP B N 1
ATOM 6132 C CA . TRP B 1 193 ? -6.727 2.764 18.047 1 96.19 193 TRP B CA 1
ATOM 6133 C C . TRP B 1 193 ? -5.242 2.781 17.688 1 96.19 193 TRP B C 1
ATOM 6135 O O . TRP B 1 193 ? -4.527 1.809 17.938 1 96.19 193 TRP B O 1
ATOM 6145 N N . VAL B 1 194 ? -4.738 3.842 17.062 1 96.88 194 VAL B N 1
ATOM 6146 C CA . VAL B 1 194 ? -3.367 3.938 16.578 1 96.88 194 VAL B CA 1
ATOM 6147 C C . VAL B 1 194 ? -2.398 3.936 17.766 1 96.88 194 VAL B C 1
ATOM 6149 O O . VAL B 1 194 ? -1.252 3.502 17.641 1 96.88 194 VAL B O 1
ATOM 6152 N N . GLY B 1 195 ? -2.842 4.543 18.938 1 95.5 195 GLY B N 1
ATOM 6153 C CA . GLY B 1 195 ? -1.996 4.582 20.125 1 95.5 195 GLY B CA 1
ATOM 6154 C C . GLY B 1 195 ? -0.972 5.699 20.078 1 95.5 195 GLY B C 1
ATOM 6155 O O . GLY B 1 195 ? -0.937 6.484 19.141 1 95.5 195 GLY B O 1
ATOM 6156 N N . GLU B 1 196 ? -0.119 5.773 21.125 1 96.62 196 GLU B N 1
ATOM 6157 C CA . GLU B 1 196 ? 0.935 6.777 21.219 1 96.62 196 GLU B CA 1
ATOM 6158 C C . GLU B 1 196 ? 2.119 6.422 20.328 1 96.62 196 GLU B C 1
ATOM 6160 O O . GLU B 1 196 ? 2.406 5.246 20.109 1 96.62 196 GLU B O 1
ATOM 6165 N N . PRO B 1 197 ? 2.771 7.398 19.766 1 97.38 197 PRO B N 1
ATOM 6166 C CA . PRO B 1 197 ? 3.914 7.105 18.891 1 97.38 197 PRO B CA 1
ATOM 6167 C C . PRO B 1 197 ? 5.047 6.391 19.625 1 97.38 197 PRO B C 1
ATOM 6169 O O . PRO B 1 197 ? 5.16 6.5 20.844 1 97.38 197 PRO B O 1
ATOM 6172 N N . ASP B 1 198 ? 5.852 5.672 18.875 1 96.75 198 ASP B N 1
ATOM 6173 C CA . ASP B 1 198 ? 7.004 4.973 19.438 1 96.75 198 ASP B CA 1
ATOM 6174 C C . ASP B 1 198 ? 8.141 5.945 19.734 1 96.75 198 ASP B C 1
ATOM 6176 O O . ASP B 1 198 ? 8.922 5.727 20.672 1 96.75 198 ASP B O 1
ATOM 6180 N N . SER B 1 199 ? 8.258 7.008 18.875 1 97.88 199 SER B N 1
ATOM 6181 C CA . SER B 1 199 ? 9.297 8.016 19.062 1 97.88 199 SER B CA 1
ATOM 6182 C C . SER B 1 199 ? 8.859 9.375 18.531 1 97.88 199 SER B C 1
ATOM 6184 O O . SER B 1 199 ? 7.852 9.469 17.828 1 97.88 199 SER B O 1
ATOM 6186 N N . LEU B 1 200 ? 9.562 10.383 18.938 1 98.56 200 LEU B N 1
ATOM 6187 C CA . LEU B 1 200 ? 9.477 11.711 18.344 1 98.56 200 LEU B CA 1
ATOM 6188 C C . LEU B 1 200 ? 10.742 12.031 17.547 1 98.56 200 LEU B C 1
ATOM 6190 O O . LEU B 1 200 ? 11.852 11.688 17.969 1 98.56 200 LEU B O 1
ATOM 6194 N N . LEU B 1 201 ? 10.5 12.633 16.375 1 98.81 201 LEU B N 1
ATOM 6195 C CA . LEU B 1 201 ? 11.633 12.961 15.516 1 98.81 201 LEU B CA 1
ATOM 6196 C C . LEU B 1 201 ? 11.82 14.469 15.414 1 98.81 201 LEU B C 1
ATOM 6198 O O . LEU B 1 201 ? 10.836 15.219 15.367 1 98.81 201 LEU B O 1
ATOM 6202 N N . ILE B 1 202 ? 13.023 14.898 15.453 1 98.75 202 ILE B N 1
ATOM 6203 C CA . ILE B 1 202 ? 13.422 16.266 15.133 1 98.75 202 ILE B CA 1
ATOM 6204 C C . ILE B 1 202 ? 14.227 16.281 13.836 1 98.75 202 ILE B C 1
ATOM 6206 O O . ILE B 1 202 ? 15.336 15.734 13.781 1 98.75 202 ILE B O 1
ATOM 6210 N N . GLN B 1 203 ? 13.656 16.891 12.852 1 98.31 203 GLN B N 1
ATOM 6211 C CA . GLN B 1 203 ? 14.227 16.906 11.508 1 98.31 203 GLN B CA 1
ATOM 6212 C C . GLN B 1 203 ? 14.555 15.492 11.031 1 98.31 203 GLN B C 1
ATOM 6214 O O . GLN B 1 203 ? 15.633 15.25 10.477 1 98.31 203 GLN B O 1
ATOM 6219 N N . GLY B 1 204 ? 13.664 14.578 11.289 1 98.06 204 GLY B N 1
ATOM 6220 C CA . GLY B 1 204 ? 13.719 13.227 10.75 1 98.06 204 GLY B CA 1
ATOM 6221 C C . GLY B 1 204 ? 14.602 12.297 11.562 1 98.06 204 GLY B C 1
ATOM 6222 O O . GLY B 1 204 ? 14.867 11.164 11.148 1 98.06 204 GLY B O 1
ATOM 6223 N N . ARG B 1 205 ? 15.07 12.758 12.734 1 97.81 205 ARG B N 1
ATOM 6224 C CA . ARG B 1 205 ? 15.961 11.938 13.547 1 97.81 205 ARG B CA 1
ATOM 6225 C C . ARG B 1 205 ? 15.453 11.828 14.977 1 97.81 205 ARG B C 1
ATOM 6227 O O . ARG B 1 205 ? 14.977 12.805 15.555 1 97.81 205 ARG B O 1
ATOM 6234 N N . GLY B 1 206 ? 15.398 10.625 15.438 1 97.38 206 GLY B N 1
ATOM 6235 C CA . GLY B 1 206 ? 15.055 10.312 16.812 1 97.38 206 GLY B CA 1
ATOM 6236 C C . GLY B 1 206 ? 15.758 9.078 17.344 1 97.38 206 GLY B C 1
ATOM 6237 O O . GLY B 1 206 ? 16.672 8.562 16.703 1 97.38 206 GLY B O 1
ATOM 6238 N N . ARG B 1 207 ? 15.391 8.648 18.609 1 95.25 207 ARG B N 1
ATOM 6239 C CA . ARG B 1 207 ? 16 7.469 19.219 1 95.25 207 ARG B CA 1
ATOM 6240 C C . ARG B 1 207 ? 14.945 6.594 19.891 1 95.25 207 ARG B C 1
ATOM 6242 O O . ARG B 1 207 ? 14.117 7.094 20.656 1 95.25 207 ARG B O 1
ATOM 6249 N N . PHE B 1 208 ? 14.969 5.418 19.562 1 96.19 208 PHE B N 1
ATOM 6250 C CA . PHE B 1 208 ? 14.18 4.387 20.219 1 96.19 208 PHE B CA 1
ATOM 6251 C C . PHE B 1 208 ? 15.078 3.465 21.031 1 96.19 208 PHE B C 1
ATOM 6253 O O . PHE B 1 208 ? 16.172 3.107 20.609 1 96.19 208 PHE B O 1
ATOM 6260 N N . ASN B 1 209 ? 14.617 3.119 22.25 1 92.75 209 ASN B N 1
ATOM 6261 C CA . ASN B 1 209 ? 15.375 2.201 23.094 1 92.75 209 ASN B CA 1
ATOM 6262 C C . ASN B 1 209 ? 15.258 0.762 22.609 1 92.75 209 ASN B C 1
ATOM 6264 O O . ASN B 1 209 ? 14.352 0.031 23.016 1 92.75 209 ASN B O 1
ATOM 6268 N N . CYS B 1 210 ? 16.234 0.288 21.891 1 90.81 210 CYS B N 1
ATOM 6269 C CA . CYS B 1 210 ? 16.219 -1.018 21.234 1 90.81 210 CYS B CA 1
ATOM 6270 C C . CYS B 1 210 ? 16.219 -2.141 22.266 1 90.81 210 CYS B C 1
ATOM 6272 O O . CYS B 1 210 ? 15.836 -3.271 21.953 1 90.81 210 CYS B O 1
ATOM 6274 N N . SER B 1 211 ? 16.641 -1.937 23.469 1 85.69 211 SER B N 1
ATOM 6275 C CA . SER B 1 211 ? 16.766 -2.971 24.484 1 85.69 211 SER B CA 1
ATOM 6276 C C . SER B 1 211 ? 15.398 -3.525 24.891 1 85.69 211 SER B C 1
ATOM 6278 O O . SER B 1 211 ? 15.312 -4.609 25.469 1 85.69 211 SER B O 1
ATOM 6280 N N . VAL B 1 212 ? 14.414 -2.715 24.562 1 81.44 212 VAL B N 1
ATOM 6281 C CA . VAL B 1 212 ? 13.078 -3.156 24.953 1 81.44 212 VAL B CA 1
ATOM 6282 C C . VAL B 1 212 ? 12.617 -4.285 24.031 1 81.44 212 VAL B C 1
ATOM 6284 O O . VAL B 1 212 ? 11.648 -4.984 24.328 1 81.44 212 VAL B O 1
ATOM 6287 N N . LEU B 1 213 ? 13.391 -4.355 22.875 1 78.25 213 LEU B N 1
ATOM 6288 C CA . LEU B 1 213 ? 13.031 -5.402 21.922 1 78.25 213 LEU B CA 1
ATOM 6289 C C . LEU B 1 213 ? 13.844 -6.668 22.188 1 78.25 213 LEU B C 1
ATOM 6291 O O . LEU B 1 213 ? 14.984 -6.598 22.641 1 78.25 213 LEU B O 1
ATOM 6295 N N . GLY B 1 214 ? 13.398 -7.707 22.5 1 61.84 214 GLY B N 1
ATOM 6296 C CA . GLY B 1 214 ? 14.133 -8.945 22.703 1 61.84 214 GLY B CA 1
ATOM 6297 C C . GLY B 1 214 ? 15.211 -9.18 21.656 1 61.84 214 GLY B C 1
ATOM 6298 O O . GLY B 1 214 ? 15.234 -8.508 20.625 1 61.84 214 GLY B O 1
ATOM 6299 N N . SER B 1 215 ? 16.547 -9.703 22 1 53.25 215 SER B N 1
ATOM 6300 C CA . SER B 1 215 ? 17.781 -9.938 21.266 1 53.25 215 SER B CA 1
ATOM 6301 C C . SER B 1 215 ? 17.516 -10.32 19.812 1 53.25 215 SER B C 1
ATOM 6303 O O . SER B 1 215 ? 18.359 -10.133 18.938 1 53.25 215 SER B O 1
ATOM 6305 N N . SER B 1 216 ? 16.453 -10.914 19.516 1 51.03 216 SER B N 1
ATOM 6306 C CA . SER B 1 216 ? 16.453 -11.719 18.297 1 51.03 216 SER B CA 1
ATOM 6307 C C . SER B 1 216 ? 15.992 -10.906 17.094 1 51.03 216 SER B C 1
ATOM 6309 O O . SER B 1 216 ? 16.031 -11.391 15.953 1 51.03 216 SER B O 1
ATOM 6311 N N . SER B 1 217 ? 15.641 -9.531 17.312 1 58.41 217 SER B N 1
ATOM 6312 C CA . SER B 1 217 ? 15.07 -8.969 16.094 1 58.41 217 SER B CA 1
ATOM 6313 C C . SER B 1 217 ? 16.031 -8 15.414 1 58.41 217 SER B C 1
ATOM 6315 O O . SER B 1 217 ? 16.594 -7.117 16.062 1 58.41 217 SER B O 1
ATOM 6317 N N . GLY B 1 218 ? 17.094 -8.453 14.5 1 66.81 218 GLY B N 1
ATOM 6318 C CA . GLY B 1 218 ? 17.891 -7.633 13.609 1 66.81 218 GLY B CA 1
ATOM 6319 C C . GLY B 1 218 ? 17.156 -6.406 13.102 1 66.81 218 GLY B C 1
ATOM 6320 O O . GLY B 1 218 ? 17.656 -5.715 12.203 1 66.81 218 GLY B O 1
ATOM 6321 N N . THR B 1 219 ? 16.094 -6.02 13.812 1 83.44 219 THR B N 1
ATOM 6322 C CA . THR B 1 219 ? 15.234 -4.957 13.312 1 83.44 219 THR B CA 1
ATOM 6323 C C . THR B 1 219 ? 15.602 -3.619 13.953 1 83.44 219 THR B C 1
ATOM 6325 O O . THR B 1 219 ? 15.367 -2.561 13.367 1 83.44 219 THR B O 1
ATOM 6328 N N . CYS B 1 220 ? 16.328 -3.57 15.156 1 91.38 220 CYS B N 1
ATOM 6329 C CA . CYS B 1 220 ? 16.703 -2.357 15.867 1 91.38 220 CYS B CA 1
ATOM 6330 C C . CYS B 1 220 ? 18.203 -2.322 16.125 1 91.38 220 CYS B C 1
ATOM 6332 O O . CYS B 1 220 ? 18.781 -3.305 16.594 1 91.38 220 CYS B O 1
ATOM 6334 N N . ASN B 1 221 ? 18.844 -1.228 15.719 1 92.75 221 ASN B N 1
ATOM 6335 C CA . ASN B 1 221 ? 20.281 -1.039 15.859 1 92.75 221 ASN B CA 1
ATOM 6336 C C . ASN B 1 221 ? 20.609 0.351 16.391 1 92.75 221 ASN B C 1
ATOM 6338 O O . ASN B 1 221 ? 20.672 1.316 15.633 1 92.75 221 ASN B O 1
ATOM 6342 N N . SER B 1 222 ? 21 0.451 17.594 1 91.81 222 SER B N 1
ATOM 6343 C CA . SER B 1 222 ? 21.234 1.726 18.266 1 91.81 222 SER B CA 1
ATOM 6344 C C . SER B 1 222 ? 22.469 2.416 17.719 1 91.81 222 SER B C 1
ATOM 6346 O O . SER B 1 222 ? 22.703 3.602 17.984 1 91.81 222 SER B O 1
ATOM 6348 N N . SER B 1 223 ? 23.281 1.701 16.953 1 91.5 223 SER B N 1
ATOM 6349 C CA . SER B 1 223 ? 24.516 2.27 16.406 1 91.5 223 SER B CA 1
ATOM 6350 C C . SER B 1 223 ? 24.328 2.746 14.977 1 91.5 223 SER B C 1
ATOM 6352 O O . SER B 1 223 ? 25.266 3.186 14.328 1 91.5 223 SER B O 1
ATOM 6354 N N . SER B 1 224 ? 23.094 2.605 14.594 1 91.38 224 SER B N 1
ATOM 6355 C CA . SER B 1 224 ? 22.828 3.053 13.227 1 91.38 224 SER B CA 1
ATOM 6356 C C . SER B 1 224 ? 23.172 4.531 13.055 1 91.38 224 SER B C 1
ATOM 6358 O O . SER B 1 224 ? 22.875 5.344 13.938 1 91.38 224 SER B O 1
ATOM 6360 N N . THR B 1 225 ? 23.719 4.938 11.914 1 92.94 225 THR B N 1
ATOM 6361 C CA . THR B 1 225 ? 24.047 6.328 11.625 1 92.94 225 THR B CA 1
ATOM 6362 C C . THR B 1 225 ? 22.797 7.125 11.273 1 92.94 225 THR B C 1
ATOM 6364 O O . THR B 1 225 ? 22.828 8.359 11.25 1 92.94 225 THR B O 1
ATOM 6367 N N . GLU B 1 226 ? 21.719 6.406 11.039 1 93.31 226 GLU B N 1
ATOM 6368 C CA . GLU B 1 226 ? 20.484 7.078 10.617 1 93.31 226 GLU B CA 1
ATOM 6369 C C . GLU B 1 226 ? 19.75 7.668 11.82 1 93.31 226 GLU B C 1
ATOM 6371 O O . GLU B 1 226 ? 18.844 8.484 11.656 1 93.31 226 GLU B O 1
ATOM 6376 N N . CYS B 1 227 ? 20.203 7.25 13.023 1 95.38 227 CYS B N 1
ATOM 6377 C CA . CYS B 1 227 ? 19.469 7.73 14.188 1 95.38 227 CYS B CA 1
ATOM 6378 C C . CYS B 1 227 ? 20.359 8.523 15.125 1 95.38 227 CYS B C 1
ATOM 6380 O O . CYS B 1 227 ? 20.141 8.555 16.328 1 95.38 227 CYS B O 1
ATOM 6382 N N . VAL B 1 228 ? 21.438 9.117 14.562 1 96.38 228 VAL B N 1
ATOM 6383 C CA . VAL B 1 228 ? 22.234 10.078 15.32 1 96.38 228 VAL B CA 1
ATOM 6384 C C . VAL B 1 228 ? 21.422 11.359 15.539 1 96.38 228 VAL B C 1
ATOM 6386 O O . VAL B 1 228 ? 20.672 11.781 14.656 1 96.38 228 VAL B O 1
ATOM 6389 N N . LEU B 1 229 ? 21.578 11.938 16.703 1 97.44 229 LEU B N 1
ATOM 6390 C CA . LEU B 1 229 ? 20.812 13.141 17.031 1 97.44 229 LEU B CA 1
ATOM 6391 C C . LEU B 1 229 ? 21.125 14.266 16.047 1 97.44 229 LEU B C 1
ATOM 6393 O O . LEU B 1 229 ? 22.281 14.445 15.648 1 97.44 229 LEU B O 1
ATOM 6397 N N . TYR B 1 230 ? 20.125 14.961 15.672 1 97.75 230 TYR B N 1
ATOM 6398 C CA . TYR B 1 230 ? 20.281 16.078 14.75 1 97.75 230 TYR B CA 1
ATOM 6399 C C . TYR B 1 230 ? 21.031 17.219 15.406 1 97.75 230 TYR B C 1
ATOM 6401 O O . TYR B 1 230 ? 20.656 17.688 16.484 1 97.75 230 TYR B O 1
ATOM 6409 N N . PRO B 1 231 ? 22.094 17.734 14.812 1 98.12 231 PRO B N 1
ATOM 6410 C CA . PRO B 1 231 ? 22.781 18.922 15.32 1 98.12 231 PRO B CA 1
ATOM 6411 C C . PRO B 1 231 ? 22.312 20.203 14.648 1 98.12 231 PRO B C 1
ATOM 6413 O O . PRO B 1 231 ? 22.375 20.328 13.422 1 98.12 231 PRO B O 1
ATOM 6416 N N . LEU B 1 232 ? 21.828 21.094 15.375 1 98.31 232 LEU B N 1
ATOM 6417 C CA . LEU B 1 232 ? 21.594 22.453 14.891 1 98.31 232 LEU B CA 1
ATOM 6418 C C . LEU B 1 232 ? 22.75 23.375 15.297 1 98.31 232 LEU B C 1
ATOM 6420 O O . LEU B 1 232 ? 22.75 23.906 16.406 1 98.31 232 LEU B O 1
ATOM 6424 N N . THR B 1 233 ? 23.609 23.656 14.352 1 98.31 233 THR B N 1
ATOM 6425 C CA . THR B 1 233 ? 24.844 24.391 14.664 1 98.31 233 THR B CA 1
ATOM 6426 C C . THR B 1 233 ? 24.578 25.891 14.672 1 98.31 233 THR B C 1
ATOM 6428 O O . THR B 1 233 ? 23.984 26.438 13.742 1 98.31 233 THR B O 1
ATOM 6431 N N . VAL B 1 234 ? 25.078 26.516 15.711 1 98.38 234 VAL B N 1
ATOM 6432 C CA . VAL B 1 234 ? 24.938 27.969 15.844 1 98.38 234 VAL B CA 1
ATOM 6433 C C . VAL B 1 234 ? 26.281 28.578 16.203 1 98.38 234 VAL B C 1
ATOM 6435 O O . VAL B 1 234 ? 27.172 27.891 16.703 1 98.38 234 VAL B O 1
ATOM 6438 N N . VAL B 1 235 ? 26.406 29.844 15.875 1 98.19 235 VAL B N 1
ATOM 6439 C CA . VAL B 1 235 ? 27.562 30.641 16.266 1 98.19 235 VAL B CA 1
ATOM 6440 C C . VAL B 1 235 ? 27.234 31.469 17.516 1 98.19 235 VAL B C 1
ATOM 6442 O O . VAL B 1 235 ? 26.234 32.188 17.547 1 98.19 235 VAL B O 1
ATOM 6445 N N . PRO B 1 236 ? 28.125 31.391 18.547 1 98 236 PRO B N 1
ATOM 6446 C CA . PRO B 1 236 ? 27.859 32.156 19.75 1 98 236 PRO B CA 1
ATOM 6447 C C . PRO B 1 236 ? 27.672 33.656 19.469 1 98 236 PRO B C 1
ATOM 6449 O O . PRO B 1 236 ? 28.406 34.219 18.656 1 98 236 PRO B O 1
ATOM 6452 N N . GLY B 1 237 ? 26.672 34.281 20.047 1 98 237 GLY B N 1
ATOM 6453 C CA . GLY B 1 237 ? 26.438 35.719 19.953 1 98 237 GLY B CA 1
ATOM 6454 C C . GLY B 1 237 ? 25.484 36.094 18.844 1 98 237 GLY B C 1
ATOM 6455 O O . GLY B 1 237 ? 24.969 37.219 18.797 1 98 237 GLY B O 1
ATOM 6456 N N . LYS B 1 238 ? 25.172 35.188 18.016 1 98.62 238 LYS B N 1
ATOM 6457 C CA . LYS B 1 238 ? 24.328 35.469 16.875 1 98.62 238 LYS B CA 1
ATOM 6458 C C . LYS B 1 238 ? 22.859 35.156 17.188 1 98.62 238 LYS B C 1
ATOM 6460 O O . LYS B 1 238 ? 22.578 34.344 18.078 1 98.62 238 LYS B O 1
ATOM 6465 N N . THR B 1 239 ? 22.016 35.844 16.5 1 98.62 239 THR B N 1
ATOM 6466 C CA . THR B 1 239 ? 20.578 35.594 16.594 1 98.62 239 THR B CA 1
ATOM 6467 C C . THR B 1 239 ? 20.078 34.781 15.406 1 98.62 239 THR B C 1
ATOM 6469 O O . THR B 1 239 ? 20.375 35.094 14.25 1 98.62 239 THR B O 1
ATOM 6472 N N . TYR B 1 240 ? 19.328 33.781 15.734 1 98.62 240 TYR B N 1
ATOM 6473 C CA . TYR B 1 240 ? 18.781 32.906 14.703 1 98.62 240 TYR B CA 1
ATOM 6474 C C . TYR B 1 240 ? 17.266 33 14.625 1 98.62 240 TYR B C 1
ATOM 6476 O O . TYR B 1 240 ? 16.594 33.062 15.648 1 98.62 240 TYR B O 1
ATOM 6484 N N . ARG B 1 241 ? 16.766 33.156 13.43 1 98.56 241 ARG B N 1
ATOM 6485 C CA . ARG B 1 241 ? 15.375 32.781 13.164 1 98.56 241 ARG B CA 1
ATOM 6486 C C . ARG B 1 241 ? 15.227 31.281 12.953 1 98.56 241 ARG B C 1
ATOM 6488 O O . ARG B 1 241 ? 15.812 30.719 12.031 1 98.56 241 ARG B O 1
ATOM 6495 N N . LEU B 1 242 ? 14.539 30.672 13.812 1 98.75 242 LEU B N 1
ATOM 6496 C CA . LEU B 1 242 ? 14.273 29.234 13.68 1 98.75 242 LEU B CA 1
ATOM 6497 C C . LEU B 1 242 ? 12.82 29 13.273 1 98.75 242 LEU B C 1
ATOM 6499 O O . LEU B 1 242 ? 11.898 29.328 14.023 1 98.75 242 LEU B O 1
ATOM 6503 N N . ARG B 1 243 ? 12.633 28.469 12.047 1 98.81 243 ARG B N 1
ATOM 6504 C CA . ARG B 1 243 ? 11.32 28.031 11.586 1 98.81 243 ARG B CA 1
ATOM 6505 C C . ARG B 1 243 ? 10.992 26.641 12.125 1 98.81 243 ARG B C 1
ATOM 6507 O O . ARG B 1 243 ? 11.617 25.656 11.727 1 98.81 243 ARG B O 1
ATOM 6514 N N . VAL B 1 244 ? 10.031 26.578 13.039 1 98.88 244 VAL B N 1
ATOM 6515 C CA . VAL B 1 244 ? 9.633 25.312 13.656 1 98.88 244 VAL B CA 1
ATOM 6516 C C . VAL B 1 244 ? 8.266 24.891 13.125 1 98.88 244 VAL B C 1
ATOM 6518 O O . VAL B 1 244 ? 7.305 25.656 13.172 1 98.88 244 VAL B O 1
ATOM 6521 N N . SER B 1 245 ? 8.234 23.719 12.586 1 98.81 245 SER B N 1
ATOM 6522 C CA . SER B 1 245 ? 6.988 23.188 12.047 1 98.81 245 SER B CA 1
ATOM 6523 C C . SER B 1 245 ? 6.664 21.812 12.648 1 98.81 245 SER B C 1
ATOM 6525 O O . SER B 1 245 ? 7.555 21.109 13.125 1 98.81 245 SER B O 1
ATOM 6527 N N . SER B 1 246 ? 5.398 21.5 12.672 1 98.81 246 SER B N 1
ATOM 6528 C CA . SER B 1 246 ? 4.969 20.172 13.133 1 98.81 246 SER B CA 1
ATOM 6529 C C . SER B 1 246 ? 4.102 19.484 12.086 1 98.81 246 SER B C 1
ATOM 6531 O O . SER B 1 246 ? 3.16 20.078 11.562 1 98.81 246 SER B O 1
ATOM 6533 N N . LEU B 1 247 ? 4.449 18.281 11.742 1 98.69 247 LEU B N 1
ATOM 6534 C CA . LEU B 1 247 ? 3.609 17.422 10.914 1 98.69 247 LEU B CA 1
ATOM 6535 C C . LEU B 1 247 ? 3.367 16.078 11.602 1 98.69 247 LEU B C 1
ATOM 6537 O O . LEU B 1 247 ? 3.52 15.023 10.977 1 98.69 247 LEU B O 1
ATOM 6541 N N . THR B 1 248 ? 3.102 16.172 12.883 1 98.56 248 THR B N 1
ATOM 6542 C CA . THR B 1 248 ? 2.783 14.953 13.617 1 98.56 248 THR B CA 1
ATOM 6543 C C . THR B 1 248 ? 1.489 14.328 13.102 1 98.56 248 THR B C 1
ATOM 6545 O O . THR B 1 248 ? 0.625 15.031 12.57 1 98.56 248 THR B O 1
ATOM 6548 N N . SER B 1 249 ? 1.394 13.039 13.266 1 98 249 SER B N 1
ATOM 6549 C CA . SER B 1 249 ? 0.203 12.305 12.844 1 98 249 SER B CA 1
ATOM 6550 C C . SER B 1 249 ? -0.873 12.328 13.922 1 98 249 SER B C 1
ATOM 6552 O O . SER B 1 249 ? -2.059 12.164 13.633 1 98 249 SER B O 1
ATOM 6554 N N . LEU B 1 250 ? -0.486 12.492 15.141 1 97.88 250 LEU B N 1
ATOM 6555 C CA . LEU B 1 250 ? -1.426 12.414 16.25 1 97.88 250 LEU B CA 1
ATOM 6556 C C . LEU B 1 250 ? -1.074 13.43 17.328 1 97.88 250 LEU B C 1
ATOM 6558 O O . LEU B 1 250 ? -1.953 14.125 17.844 1 97.88 250 LEU B O 1
ATOM 6562 N N . SER B 1 251 ? 0.116 13.672 17.609 1 97.88 251 SER B N 1
ATOM 6563 C CA . SER B 1 251 ? 0.585 14.297 18.844 1 97.88 251 SER B CA 1
ATOM 6564 C C . SER B 1 251 ? 0.559 15.812 18.75 1 97.88 251 SER B C 1
ATOM 6566 O O . SER B 1 251 ? 0.869 16.375 17.703 1 97.88 251 SER B O 1
ATOM 6568 N N . ALA B 1 252 ? 0.161 16.422 19.828 1 98.31 252 ALA B N 1
ATOM 6569 C CA . ALA B 1 252 ? 0.563 17.812 20.094 1 98.31 252 ALA B CA 1
ATOM 6570 C C . ALA B 1 252 ? 1.906 17.859 20.812 1 98.31 252 ALA B C 1
ATOM 6572 O O . ALA B 1 252 ? 2.211 16.984 21.641 1 98.31 252 ALA B O 1
ATOM 6573 N N . LEU B 1 253 ? 2.646 18.906 20.562 1 98.69 253 LEU B N 1
ATOM 6574 C CA . LEU B 1 253 ? 4.008 18.891 21.078 1 98.69 253 LEU B CA 1
ATOM 6575 C C . LEU B 1 253 ? 4.32 20.188 21.844 1 98.69 253 LEU B C 1
ATOM 6577 O O . LEU B 1 253 ? 3.686 21.219 21.594 1 98.69 253 LEU B O 1
ATOM 6581 N N . SER B 1 254 ? 5.219 20.062 22.75 1 98.56 254 SER B N 1
ATOM 6582 C CA . SER B 1 254 ? 5.988 21.188 23.266 1 98.56 254 SER B CA 1
ATOM 6583 C C . SER B 1 254 ? 7.422 21.172 22.75 1 98.56 254 SER B C 1
ATOM 6585 O O . SER B 1 254 ? 7.969 20.094 22.469 1 98.56 254 SER B O 1
ATOM 6587 N N . PHE B 1 255 ? 7.984 22.312 22.531 1 98.75 255 PHE B N 1
ATOM 6588 C CA . PHE B 1 255 ? 9.336 22.469 22 1 98.75 255 PHE B CA 1
ATOM 6589 C C . PHE B 1 255 ? 10.125 23.469 22.828 1 98.75 255 PHE B C 1
ATOM 6591 O O . PHE B 1 255 ? 9.633 24.547 23.156 1 98.75 255 PHE B O 1
ATOM 6598 N N . GLN B 1 256 ? 11.336 23.125 23.219 1 98.38 256 GLN B N 1
ATOM 6599 C CA . GLN B 1 256 ? 12.156 24.047 23.984 1 98.38 256 GLN B CA 1
ATOM 6600 C C . GLN B 1 256 ? 13.641 23.812 23.734 1 98.38 256 GLN B C 1
ATOM 6602 O O . GLN B 1 256 ? 14.031 22.734 23.25 1 98.38 256 GLN B O 1
ATOM 6607 N N . ILE B 1 257 ? 14.391 24.797 23.891 1 98.56 257 ILE B N 1
ATOM 6608 C CA . ILE B 1 257 ? 15.844 24.75 23.859 1 98.56 257 ILE B CA 1
ATOM 6609 C C . ILE B 1 257 ? 16.406 25.094 25.234 1 98.56 257 ILE B C 1
ATOM 6611 O O . ILE B 1 257 ? 16.125 26.172 25.781 1 98.56 257 ILE B O 1
ATOM 6615 N N . GLU B 1 258 ? 17.188 24.188 25.734 1 98.56 258 GLU B N 1
ATOM 6616 C CA . GLU B 1 258 ? 17.766 24.328 27.078 1 98.56 258 GLU B CA 1
ATOM 6617 C C . GLU B 1 258 ? 18.438 25.688 27.234 1 98.56 258 GLU B C 1
ATOM 6619 O O . GLU B 1 258 ? 19.297 26.062 26.438 1 98.56 258 GLU B O 1
ATOM 6624 N N . GLY B 1 259 ? 18 26.406 28.219 1 97.75 259 GLY B N 1
ATOM 6625 C CA . GLY B 1 259 ? 18.688 27.625 28.625 1 97.75 259 GLY B CA 1
ATOM 6626 C C . GLY B 1 259 ? 18.406 28.797 27.688 1 97.75 259 GLY B C 1
ATOM 6627 O O . GLY B 1 259 ? 19.031 29.859 27.812 1 97.75 259 GLY B O 1
ATOM 6628 N N . HIS B 1 260 ? 17.562 28.641 26.734 1 98.31 260 HIS B N 1
ATOM 6629 C CA . HIS B 1 260 ? 17.297 29.703 25.781 1 98.31 260 HIS B CA 1
ATOM 6630 C C . HIS B 1 260 ? 15.812 30.031 25.719 1 98.31 260 HIS B C 1
ATOM 6632 O O . HIS B 1 260 ? 14.984 29.125 25.625 1 98.31 260 HIS B O 1
ATOM 6638 N N . SER B 1 261 ? 15.516 31.281 25.766 1 97.44 261 SER B N 1
ATOM 6639 C CA . SER B 1 261 ? 14.148 31.734 25.5 1 97.44 261 SER B CA 1
ATOM 6640 C C . SER B 1 261 ? 13.922 31.953 24 1 97.44 261 SER B C 1
ATOM 6642 O O . SER B 1 261 ? 14.875 32.188 23.25 1 97.44 261 SER B O 1
ATOM 6644 N N . MET B 1 262 ? 12.727 31.922 23.594 1 98.5 262 MET B N 1
ATOM 6645 C CA . MET B 1 262 ? 12.344 32.094 22.203 1 98.5 262 MET B CA 1
ATOM 6646 C C . MET B 1 262 ? 11.336 33.25 22.047 1 98.5 262 MET B C 1
ATOM 6648 O O . MET B 1 262 ? 10.398 33.344 22.844 1 98.5 262 MET B O 1
ATOM 6652 N N . THR B 1 263 ? 11.555 34.062 21.094 1 98.81 263 THR B N 1
ATOM 6653 C CA . THR B 1 263 ? 10.594 35.094 20.75 1 98.81 263 THR B CA 1
ATOM 6654 C C . THR B 1 263 ? 9.797 34.719 19.516 1 98.81 263 THR B C 1
ATOM 6656 O O . THR B 1 263 ? 10.352 34.656 18.406 1 98.81 263 THR B O 1
ATOM 6659 N N . VAL B 1 264 ? 8.508 34.5 19.688 1 98.88 264 VAL B N 1
ATOM 6660 C CA . VAL B 1 264 ? 7.652 34.156 18.547 1 98.88 264 VAL B CA 1
ATOM 6661 C C . VAL B 1 264 ? 7.418 35.406 17.672 1 98.88 264 VAL B C 1
ATOM 6663 O O . VAL B 1 264 ? 7.008 36.438 18.172 1 98.88 264 VAL B O 1
ATOM 6666 N N . VAL B 1 265 ? 7.66 35.25 16.312 1 98.81 265 VAL B N 1
ATOM 6667 C CA . VAL B 1 265 ? 7.551 36.406 15.453 1 98.81 265 VAL B CA 1
ATOM 6668 C C . VAL B 1 265 ? 6.699 36.094 14.234 1 98.81 265 VAL B C 1
ATOM 6670 O O . VAL B 1 265 ? 6.34 36.969 13.461 1 98.81 265 VAL B O 1
ATOM 6673 N N . GLU B 1 266 ? 6.387 34.875 14.031 1 98.75 266 GLU B N 1
ATOM 6674 C CA . GLU B 1 266 ? 5.574 34.438 12.898 1 98.75 266 GLU B CA 1
ATOM 6675 C C . GLU B 1 266 ? 4.766 33.188 13.25 1 98.75 266 GLU B C 1
ATOM 6677 O O . GLU B 1 266 ? 5.246 32.312 13.977 1 98.75 266 GLU B O 1
ATOM 6682 N N . ALA B 1 267 ? 3.527 33.094 12.781 1 98.75 267 ALA B N 1
ATOM 6683 C CA . ALA B 1 267 ? 2.662 31.922 12.883 1 98.75 267 ALA B CA 1
ATOM 6684 C C . ALA B 1 267 ? 1.917 31.672 11.578 1 98.75 267 ALA B C 1
ATOM 6686 O O . ALA B 1 267 ? 1.144 32.5 11.125 1 98.75 267 ALA B O 1
ATOM 6687 N N . ASP B 1 268 ? 2.154 30.516 10.953 1 98.44 268 ASP B N 1
ATOM 6688 C CA . ASP B 1 268 ? 1.481 30.062 9.734 1 98.44 268 ASP B CA 1
ATOM 6689 C C . ASP B 1 268 ? 1.604 31.109 8.625 1 98.44 268 ASP B C 1
ATOM 6691 O O . ASP B 1 268 ? 0.625 31.406 7.941 1 98.44 268 ASP B O 1
ATOM 6695 N N . GLY B 1 269 ? 2.762 31.672 8.547 1 97.81 269 GLY B N 1
ATOM 6696 C CA . GLY B 1 269 ? 3.086 32.562 7.43 1 97.81 269 GLY B CA 1
ATOM 6697 C C . GLY B 1 269 ? 2.719 34 7.676 1 97.81 269 GLY B C 1
ATOM 6698 O O . GLY B 1 269 ? 2.883 34.844 6.793 1 97.81 269 GLY B O 1
ATOM 6699 N N . HIS B 1 270 ? 2.25 34.344 8.867 1 98.5 270 HIS B N 1
ATOM 6700 C CA . HIS B 1 270 ? 1.882 35.719 9.203 1 98.5 270 HIS B CA 1
ATOM 6701 C C . HIS B 1 270 ? 2.678 36.219 10.398 1 98.5 270 HIS B C 1
ATOM 6703 O O . HIS B 1 270 ? 2.916 35.5 11.352 1 98.5 270 HIS B O 1
ATOM 6709 N N . TYR B 1 271 ? 3.047 37.531 10.328 1 98.5 271 TYR B N 1
ATOM 6710 C CA . TYR B 1 271 ? 3.863 38.094 11.383 1 98.5 271 TYR B CA 1
ATOM 6711 C C . TYR B 1 271 ? 3.031 38.344 12.641 1 98.5 271 TYR B C 1
ATOM 6713 O O . TYR B 1 271 ? 1.88 38.781 12.547 1 98.5 271 TYR B O 1
ATOM 6721 N N . VAL B 1 272 ? 3.637 38.062 13.727 1 98.56 272 VAL B N 1
ATOM 6722 C CA . VAL B 1 272 ? 2.984 38.125 15.031 1 98.56 272 VAL B CA 1
ATOM 6723 C C . VAL B 1 272 ? 3.609 39.25 15.859 1 98.56 272 VAL B C 1
ATOM 6725 O O . VAL B 1 272 ? 4.797 39.531 15.719 1 98.56 272 VAL B O 1
ATOM 6728 N N . GLU B 1 273 ? 2.68 39.938 16.625 1 98.5 273 GLU B N 1
ATOM 6729 C CA . GLU B 1 273 ? 3.271 40.75 17.672 1 98.5 273 GLU B CA 1
ATOM 6730 C C . GLU B 1 273 ? 4.18 39.906 18.578 1 98.5 273 GLU B C 1
ATOM 6732 O O . GLU B 1 273 ? 3.727 38.969 19.203 1 98.5 273 GLU B O 1
ATOM 6737 N N . PRO B 1 274 ? 5.441 40.312 18.656 1 98.56 274 PRO B N 1
ATOM 6738 C CA . PRO B 1 274 ? 6.398 39.406 19.312 1 98.56 274 PRO B CA 1
ATOM 6739 C C . PRO B 1 274 ? 6.062 39.156 20.781 1 98.56 274 PRO B C 1
ATOM 6741 O O . PRO B 1 274 ? 5.629 40.094 21.484 1 98.56 274 PRO B O 1
ATOM 6744 N N . PHE B 1 275 ? 6.266 38 21.25 1 98.38 275 PHE B N 1
ATOM 6745 C CA . PHE B 1 275 ? 6.195 37.625 22.656 1 98.38 275 PHE B CA 1
ATOM 6746 C C . PHE B 1 275 ? 7.145 36.469 22.953 1 98.38 275 PHE B C 1
ATOM 6748 O O . PHE B 1 275 ? 7.543 35.75 22.062 1 98.38 275 PHE B O 1
ATOM 6755 N N . GLN B 1 276 ? 7.504 36.344 24.219 1 97.94 276 GLN B N 1
ATOM 6756 C CA . GLN B 1 276 ? 8.531 35.406 24.609 1 97.94 276 GLN B CA 1
ATOM 6757 C C . GLN B 1 276 ? 7.91 34.125 25.203 1 97.94 276 GLN B C 1
ATOM 6759 O O . GLN B 1 276 ? 6.902 34.219 25.906 1 97.94 276 GLN B O 1
ATOM 6764 N N . VAL B 1 277 ? 8.547 33 24.891 1 97.88 277 VAL B N 1
ATOM 6765 C CA . VAL B 1 277 ? 8.172 31.734 25.5 1 97.88 277 VAL B CA 1
ATOM 6766 C C . VAL B 1 277 ? 9.43 30.922 25.812 1 97.88 277 VAL B C 1
ATOM 6768 O O . VAL B 1 277 ? 10.453 31.078 25.141 1 97.88 277 VAL B O 1
ATOM 6771 N N . ASN B 1 278 ? 9.289 30.062 26.859 1 96.19 278 ASN B N 1
ATOM 6772 C CA . ASN B 1 278 ? 10.312 29.047 27.109 1 96.19 278 ASN B CA 1
ATOM 6773 C C . ASN B 1 278 ? 9.922 27.703 26.516 1 96.19 278 ASN B C 1
ATOM 6775 O O . ASN B 1 278 ? 10.789 26.891 26.203 1 96.19 278 ASN B O 1
ATOM 6779 N N . ASN B 1 279 ? 8.617 27.516 26.484 1 97.19 279 ASN B N 1
ATOM 6780 C CA . ASN B 1 279 ? 8.016 26.359 25.844 1 97.19 279 ASN B CA 1
ATOM 6781 C C . ASN B 1 279 ? 7.059 26.766 24.734 1 97.19 279 ASN B C 1
ATOM 6783 O O . ASN B 1 279 ? 6.094 27.484 24.969 1 97.19 279 ASN B O 1
ATOM 6787 N N . LEU B 1 280 ? 7.375 26.312 23.562 1 98.69 280 LEU B N 1
ATOM 6788 C CA . LEU B 1 280 ? 6.488 26.562 22.438 1 98.69 280 LEU B CA 1
ATOM 6789 C C . LEU B 1 280 ? 5.539 25.391 22.219 1 98.69 280 LEU B C 1
ATOM 6791 O O . LEU B 1 280 ? 5.98 24.266 21.969 1 98.69 280 LEU B O 1
ATOM 6795 N N . PHE B 1 281 ? 4.258 25.594 22.406 1 98.81 281 PHE B N 1
ATOM 6796 C CA . PHE B 1 281 ? 3.27 24.578 22.062 1 98.81 281 PHE B CA 1
ATOM 6797 C C . PHE B 1 281 ? 2.936 24.625 20.578 1 98.81 281 PHE B C 1
ATOM 6799 O O . PHE B 1 281 ? 2.672 25.688 20.031 1 98.81 281 PHE B O 1
ATOM 6806 N N . ILE B 1 282 ? 2.992 23.5 19.953 1 98.81 282 ILE B N 1
ATOM 6807 C CA . ILE B 1 282 ? 2.805 23.453 18.516 1 98.81 282 ILE B CA 1
ATOM 6808 C C . ILE B 1 282 ? 1.994 22.203 18.141 1 98.81 282 ILE B C 1
ATOM 6810 O O . ILE B 1 282 ? 2.197 21.125 18.719 1 98.81 282 ILE B O 1
ATOM 6814 N N . TYR B 1 283 ? 1.079 22.359 17.234 1 98.69 283 TYR B N 1
ATOM 6815 C CA . TYR B 1 283 ? 0.135 21.312 16.859 1 98.69 283 TYR B CA 1
ATOM 6816 C C . TYR B 1 283 ? 0.325 20.922 15.398 1 98.69 283 TYR B C 1
ATOM 6818 O O . TYR B 1 283 ? 0.947 21.641 14.625 1 98.69 283 TYR B O 1
ATOM 6826 N N . SER B 1 284 ? -0.204 19.719 15.047 1 98.75 284 SER B N 1
ATOM 6827 C CA . SER B 1 284 ? -0.024 19.203 13.703 1 98.75 284 SER B CA 1
ATOM 6828 C C . SER B 1 284 ? -0.495 20.203 12.648 1 98.75 284 SER B C 1
ATOM 6830 O O . SER B 1 284 ? -1.623 20.688 12.719 1 98.75 284 SER B O 1
ATOM 6832 N N . GLY B 1 285 ? 0.42 20.484 11.703 1 98.75 285 GLY B N 1
ATOM 6833 C CA . GLY B 1 285 ? 0.103 21.391 10.617 1 98.75 285 GLY B CA 1
ATOM 6834 C C . GLY B 1 285 ? 0.533 22.812 10.891 1 98.75 285 GLY B C 1
ATOM 6835 O O . GLY B 1 285 ? 0.601 23.641 9.969 1 98.75 285 GLY B O 1
ATOM 6836 N N . GLU B 1 286 ? 0.907 23.172 12.117 1 98.88 286 GLU B N 1
ATOM 6837 C CA . GLU B 1 286 ? 1.277 24.531 12.453 1 98.88 286 GLU B CA 1
ATOM 6838 C C . GLU B 1 286 ? 2.754 24.797 12.164 1 98.88 286 GLU B C 1
ATOM 6840 O O . GLU B 1 286 ? 3.568 23.875 12.195 1 98.88 286 GLU B O 1
ATOM 6845 N N . THR B 1 287 ? 3.014 26.031 11.891 1 98.88 287 THR B N 1
ATOM 6846 C CA . THR B 1 287 ? 4.375 26.516 11.711 1 98.88 287 THR B CA 1
ATOM 6847 C C . THR B 1 287 ? 4.59 27.797 12.516 1 98.88 287 THR B C 1
ATOM 6849 O O . THR B 1 287 ? 3.686 28.641 12.625 1 98.88 287 THR B O 1
ATOM 6852 N N . TYR B 1 288 ? 5.758 27.938 13.078 1 98.88 288 TYR B N 1
ATOM 6853 C CA . TYR B 1 288 ? 6.184 29.141 13.773 1 98.88 288 TYR B CA 1
ATOM 6854 C C . TYR B 1 288 ? 7.594 29.547 13.352 1 98.88 288 TYR B C 1
ATOM 6856 O O . TYR B 1 288 ? 8.375 28.703 12.906 1 98.88 288 TYR B O 1
ATOM 6864 N N . SER B 1 289 ? 7.812 30.844 13.461 1 98.75 289 SER B N 1
ATOM 6865 C CA . SER B 1 289 ? 9.188 31.328 13.547 1 98.75 289 SER B CA 1
ATOM 6866 C C . SER B 1 289 ? 9.484 31.922 14.922 1 98.75 289 SER B C 1
ATOM 6868 O O . SER B 1 289 ? 8.672 32.688 15.461 1 98.75 289 SER B O 1
ATOM 6870 N N . VAL B 1 290 ? 10.633 31.547 15.422 1 98.88 290 VAL B N 1
ATOM 6871 C CA . VAL B 1 290 ? 11.078 32.094 16.688 1 98.88 290 VAL B CA 1
ATOM 6872 C C . VAL B 1 290 ? 12.492 32.656 16.547 1 98.88 290 VAL B C 1
ATOM 6874 O O . VAL B 1 290 ? 13.289 32.156 15.75 1 98.88 290 VAL B O 1
ATOM 6877 N N . LEU B 1 291 ? 12.719 33.719 17.266 1 98.75 291 LEU B N 1
ATOM 6878 C CA . LEU B 1 291 ? 14.078 34.281 17.375 1 98.75 291 LEU B CA 1
ATOM 6879 C C . LEU B 1 291 ? 14.773 33.75 18.625 1 98.75 291 LEU B C 1
ATOM 6881 O O . LEU B 1 291 ? 14.195 33.75 19.719 1 98.75 291 LEU B O 1
ATOM 6885 N N . ILE B 1 292 ? 15.953 33.25 18.406 1 98.56 292 ILE B N 1
ATOM 6886 C CA . ILE B 1 292 ? 16.781 32.719 19.484 1 98.56 292 ILE B CA 1
ATOM 6887 C C . ILE B 1 292 ? 18.172 33.312 19.422 1 98.56 292 ILE B C 1
ATOM 6889 O O . ILE B 1 292 ? 18.828 33.312 18.375 1 98.56 292 ILE B O 1
ATOM 6893 N N . LYS B 1 293 ? 18.594 33.75 20.484 1 98.25 293 LYS B N 1
ATOM 6894 C CA . LYS B 1 293 ? 19.969 34.25 20.562 1 98.25 293 LYS B CA 1
ATOM 6895 C C . LYS B 1 293 ? 20.891 33.25 21.219 1 98.25 293 LYS B C 1
ATOM 6897 O O . LYS B 1 293 ? 20.594 32.719 22.281 1 98.25 293 LYS B O 1
ATOM 6902 N N . ALA B 1 294 ? 21.984 32.969 20.547 1 98.44 294 ALA B N 1
ATOM 6903 C CA . ALA B 1 294 ? 23 32.094 21.109 1 98.44 294 ALA B CA 1
ATOM 6904 C C . ALA B 1 294 ? 23.891 32.844 22.094 1 98.44 294 ALA B C 1
ATOM 6906 O O . ALA B 1 294 ? 25.078 33.062 21.844 1 98.44 294 ALA B O 1
ATOM 6907 N N . ASP B 1 295 ? 23.391 32.969 23.281 1 98 295 ASP B N 1
ATOM 6908 C CA . ASP B 1 295 ? 24.062 33.844 24.219 1 98 295 ASP B CA 1
ATOM 6909 C C . ASP B 1 295 ? 24.453 33.125 25.5 1 98 295 ASP B C 1
ATOM 6911 O O . ASP B 1 295 ? 24.641 33.75 26.547 1 98 295 ASP B O 1
ATOM 6915 N N . GLN B 1 296 ? 24.453 31.828 25.484 1 98.19 296 GLN B N 1
ATOM 6916 C CA . GLN B 1 296 ? 24.875 31.031 26.641 1 98.19 296 GLN B CA 1
ATOM 6917 C C . GLN B 1 296 ? 26.344 30.656 26.547 1 98.19 296 GLN B C 1
ATOM 6919 O O . GLN B 1 296 ? 27.031 31.062 25.609 1 98.19 296 GLN B O 1
ATOM 6924 N N . ASP B 1 297 ? 26.859 29.859 27.547 1 98.25 297 ASP B N 1
ATOM 6925 C CA . ASP B 1 297 ? 28.266 29.422 27.594 1 98.25 297 ASP B CA 1
ATOM 6926 C C . ASP B 1 297 ? 28.625 28.672 26.312 1 98.25 297 ASP B C 1
ATOM 6928 O O . ASP B 1 297 ? 28.078 27.609 26.031 1 98.25 297 ASP B O 1
ATOM 6932 N N . PRO B 1 298 ? 29.469 29.219 25.594 1 97.69 298 PRO B N 1
ATOM 6933 C CA . PRO B 1 298 ? 29.781 28.625 24.281 1 97.69 298 PRO B CA 1
ATOM 6934 C C . PRO B 1 298 ? 30.656 27.375 24.406 1 97.69 298 PRO B C 1
ATOM 6936 O O . PRO B 1 298 ? 30.938 26.703 23.406 1 97.69 298 PRO B O 1
ATOM 6939 N N . SER B 1 299 ? 31.141 27.031 25.531 1 97.62 299 SER B N 1
ATOM 6940 C CA . SER B 1 299 ? 32.062 25.906 25.719 1 97.62 299 SER B CA 1
ATOM 6941 C C . SER B 1 299 ? 31.297 24.578 25.75 1 97.62 299 SER B C 1
ATOM 6943 O O . SER B 1 299 ? 31.906 23.516 25.797 1 97.62 299 SER B O 1
ATOM 6945 N N . ARG B 1 300 ? 30.016 24.625 25.703 1 97.88 300 ARG B N 1
ATOM 6946 C CA . ARG B 1 300 ? 29.219 23.391 25.719 1 97.88 300 ARG B CA 1
ATOM 6947 C C . ARG B 1 300 ? 28.078 23.453 24.734 1 97.88 300 ARG B C 1
ATOM 6949 O O . ARG B 1 300 ? 27.75 24.531 24.203 1 97.88 300 ARG B O 1
ATOM 6956 N N . ASN B 1 301 ? 27.484 22.297 24.453 1 98.62 301 ASN B N 1
ATOM 6957 C CA . ASN B 1 301 ? 26.25 22.188 23.703 1 98.62 301 ASN B CA 1
ATOM 6958 C C . ASN B 1 301 ? 25.031 22.172 24.625 1 98.62 301 ASN B C 1
ATOM 6960 O O . ASN B 1 301 ? 25.172 22.047 25.844 1 98.62 301 ASN B O 1
ATOM 6964 N N . TYR B 1 302 ? 23.859 22.359 24.047 1 98.75 302 TYR B N 1
ATOM 6965 C CA . TYR B 1 302 ? 22.609 22.375 24.781 1 98.75 302 TYR B CA 1
ATOM 6966 C C . TYR B 1 302 ? 21.578 21.469 24.125 1 98.75 302 TYR B C 1
ATOM 6968 O O . TYR B 1 302 ? 21.734 21.078 22.969 1 98.75 302 TYR B O 1
ATOM 6976 N N . TRP B 1 303 ? 20.578 21.109 24.922 1 98.62 303 TRP B N 1
ATOM 6977 C CA . TRP B 1 303 ? 19.562 20.188 24.422 1 98.62 303 TRP B CA 1
ATOM 6978 C C . TRP B 1 303 ? 18.453 20.938 23.672 1 98.62 303 TRP B C 1
ATOM 6980 O O . TRP B 1 303 ? 18.031 22.016 24.109 1 98.62 303 TRP B O 1
ATOM 6990 N N . ILE B 1 304 ? 18.047 20.453 22.562 1 98.69 304 ILE B N 1
ATOM 6991 C CA . ILE B 1 304 ? 16.734 20.703 22 1 98.69 304 ILE B CA 1
ATOM 6992 C C . ILE B 1 304 ? 15.781 19.562 22.344 1 98.69 304 ILE B C 1
ATOM 6994 O O . ILE B 1 304 ? 16.125 18.391 22.172 1 98.69 304 ILE B O 1
ATOM 6998 N N . THR B 1 305 ? 14.594 19.891 22.891 1 98.5 305 THR B N 1
ATOM 6999 C CA . THR B 1 305 ? 13.688 18.828 23.312 1 98.5 305 THR B CA 1
ATOM 7000 C C . THR B 1 305 ? 12.273 19.094 22.812 1 98.5 305 THR B C 1
ATOM 7002 O O . THR B 1 305 ? 11.867 20.234 22.656 1 98.5 305 THR B O 1
ATOM 7005 N N . THR B 1 306 ? 11.562 18.062 22.406 1 98.62 306 THR B N 1
ATOM 7006 C CA . THR B 1 306 ? 10.133 18.078 22.141 1 98.62 306 THR B CA 1
ATOM 7007 C C . THR B 1 306 ? 9.414 16.969 22.875 1 98.62 306 THR B C 1
ATOM 7009 O O . THR B 1 306 ? 9.969 15.875 23.047 1 98.62 306 THR B O 1
ATOM 7012 N N . ASN B 1 307 ? 8.273 17.281 23.453 1 98.44 307 ASN B N 1
ATOM 7013 C CA . ASN B 1 307 ? 7.492 16.344 24.25 1 98.44 307 ASN B CA 1
ATOM 7014 C C . ASN B 1 307 ? 6.02 16.359 23.859 1 98.44 307 ASN B C 1
ATOM 7016 O O . ASN B 1 307 ? 5.512 17.375 23.375 1 98.44 307 ASN B O 1
ATOM 7020 N N . VAL B 1 308 ? 5.395 15.188 24.078 1 98.12 308 VAL B N 1
ATOM 7021 C CA . VAL B 1 308 ? 3.959 15.102 23.828 1 98.12 308 VAL B CA 1
ATOM 7022 C C . VAL B 1 308 ? 3.203 15.883 24.891 1 98.12 308 VAL B C 1
ATOM 7024 O O . VAL B 1 308 ? 3.535 15.812 26.078 1 98.12 308 VAL B O 1
ATOM 7027 N N . VAL B 1 309 ? 2.305 16.688 24.422 1 97.44 309 VAL B N 1
ATOM 7028 C CA . VAL B 1 309 ? 1.339 17.312 25.328 1 97.44 309 VAL B CA 1
ATOM 7029 C C . VAL B 1 309 ? -0.08 16.953 24.891 1 97.44 309 VAL B C 1
ATOM 7031 O O . VAL B 1 309 ? -0.281 16.391 23.812 1 97.44 309 VAL B O 1
ATOM 7034 N N . SER B 1 310 ? -1.077 17.25 25.734 1 94.94 310 SER B N 1
ATOM 7035 C CA . SER B 1 310 ? -2.504 17.047 25.484 1 94.94 310 SER B CA 1
ATOM 7036 C C . SER B 1 310 ? -2.879 15.578 25.547 1 94.94 310 SER B C 1
ATOM 7038 O O . SER B 1 310 ? -4.051 15.219 25.406 1 94.94 310 SER B O 1
ATOM 7040 N N . ARG B 1 311 ? -1.878 14.719 25.641 1 93.62 311 ARG B N 1
ATOM 7041 C CA . ARG B 1 311 ? -2.08 13.289 25.828 1 93.62 311 ARG B CA 1
ATOM 7042 C C . ARG B 1 311 ? -1.081 12.719 26.828 1 93.62 311 ARG B C 1
ATOM 7044 O O . ARG B 1 311 ? -0.033 13.32 27.062 1 93.62 311 ARG B O 1
ATOM 7051 N N . SER B 1 312 ? -1.487 11.469 27.359 1 89.94 312 SER B N 1
ATOM 7052 C CA . SER B 1 312 ? -0.577 10.852 28.312 1 89.94 312 SER B CA 1
ATOM 7053 C C . SER B 1 312 ? 0.812 10.656 27.719 1 89.94 312 SER B C 1
ATOM 7055 O O . SER B 1 312 ? 0.945 10.172 26.594 1 89.94 312 SER B O 1
ATOM 7057 N N . ARG B 1 313 ? 1.77 11.094 28.453 1 88.56 313 ARG B N 1
ATOM 7058 C CA . ARG B 1 313 ? 3.137 11.078 27.953 1 88.56 313 ARG B CA 1
ATOM 7059 C C . ARG B 1 313 ? 3.793 9.719 28.156 1 88.56 313 ARG B C 1
ATOM 7061 O O . ARG B 1 313 ? 4.504 9.523 29.156 1 88.56 313 ARG B O 1
ATOM 7068 N N . THR B 1 314 ? 3.623 8.828 27.312 1 92.44 314 THR B N 1
ATOM 7069 C CA . THR B 1 314 ? 4.27 7.52 27.359 1 92.44 314 THR B CA 1
ATOM 7070 C C . THR B 1 314 ? 5.395 7.438 26.328 1 92.44 314 THR B C 1
ATOM 7072 O O . THR B 1 314 ? 6.246 6.547 26.406 1 92.44 314 THR B O 1
ATOM 7075 N N . THR B 1 315 ? 5.445 8.359 25.422 1 96.19 315 THR B N 1
ATOM 7076 C CA . THR B 1 315 ? 6.496 8.438 24.406 1 96.19 315 THR B CA 1
ATOM 7077 C C . THR B 1 315 ? 7.703 9.203 24.938 1 96.19 315 THR B C 1
ATOM 7079 O O . THR B 1 315 ? 7.555 10.312 25.469 1 96.19 315 THR B O 1
ATOM 7082 N N . PRO B 1 316 ? 8.898 8.664 24.812 1 95.56 316 PRO B N 1
ATOM 7083 C CA . PRO B 1 316 ? 10.086 9.414 25.25 1 95.56 316 PRO B CA 1
ATOM 7084 C C . PRO B 1 316 ? 10.258 10.734 24.5 1 95.56 316 PRO B C 1
ATOM 7086 O O . PRO B 1 316 ? 9.789 10.867 23.375 1 95.56 316 PRO B O 1
ATOM 7089 N N . PRO B 1 317 ? 10.938 11.664 25.156 1 97.25 317 PRO B N 1
ATOM 7090 C CA . PRO B 1 317 ? 11.148 12.953 24.469 1 97.25 317 PRO B CA 1
ATOM 7091 C C . PRO B 1 317 ? 11.977 12.812 23.203 1 97.25 317 PRO B C 1
ATOM 7093 O O . PRO B 1 317 ? 12.883 11.984 23.125 1 97.25 317 PRO B O 1
ATOM 7096 N N . GLY B 1 318 ? 11.617 13.617 22.188 1 98.38 318 GLY B N 1
ATOM 7097 C CA . GLY B 1 318 ? 12.547 13.836 21.109 1 98.38 318 GLY B CA 1
ATOM 7098 C C . GLY B 1 318 ? 13.719 14.719 21.484 1 98.38 318 GLY B C 1
ATOM 7099 O O . GLY B 1 318 ? 13.547 15.711 22.203 1 98.38 318 GLY B O 1
ATOM 7100 N N . LEU B 1 319 ? 14.898 14.328 21.047 1 98.31 319 LEU B N 1
ATOM 7101 C CA . LEU B 1 319 ? 16.094 15.062 21.422 1 98.31 319 LEU B CA 1
ATOM 7102 C C . LEU B 1 319 ? 16.906 15.477 20.203 1 98.31 319 LEU B C 1
ATOM 7104 O O . LEU B 1 319 ? 16.922 14.75 19.203 1 98.31 319 LEU B O 1
ATOM 7108 N N . ALA B 1 320 ? 17.484 16.578 20.234 1 98.56 320 ALA B N 1
ATOM 7109 C CA . ALA B 1 320 ? 18.469 17.078 19.281 1 98.56 320 ALA B CA 1
ATOM 7110 C C . ALA B 1 320 ? 19.531 17.922 19.984 1 98.56 320 ALA B C 1
ATOM 7112 O O . ALA B 1 320 ? 19.438 18.172 21.188 1 98.56 320 ALA B O 1
ATOM 7113 N N . ILE B 1 321 ? 20.625 18.25 19.281 1 98.56 321 ILE B N 1
ATOM 7114 C CA . ILE B 1 321 ? 21.734 18.984 19.859 1 98.56 321 ILE B CA 1
ATOM 7115 C C . ILE B 1 321 ? 21.734 20.422 19.328 1 98.56 321 ILE B C 1
ATOM 7117 O O . ILE B 1 321 ? 21.812 20.641 18.125 1 98.56 321 ILE B O 1
ATOM 7121 N N . PHE B 1 322 ? 21.516 21.344 20.219 1 98.69 322 PHE B N 1
ATOM 7122 C CA . PHE B 1 322 ? 21.844 22.734 19.906 1 98.69 322 PHE B CA 1
ATOM 7123 C C . PHE B 1 322 ? 23.344 22.969 19.984 1 98.69 322 PHE B C 1
ATOM 7125 O O . PHE B 1 322 ? 23.875 23.297 21.047 1 98.69 322 PHE B O 1
ATOM 7132 N N . ASN B 1 323 ? 24 22.906 18.906 1 98.62 323 ASN B N 1
ATOM 7133 C CA . ASN B 1 323 ? 25.453 22.781 18.828 1 98.62 323 ASN B CA 1
ATOM 7134 C C . ASN B 1 323 ? 26.125 24.156 18.734 1 98.62 323 ASN B C 1
ATOM 7136 O O . ASN B 1 323 ? 26.078 24.797 17.688 1 98.62 323 ASN B O 1
ATOM 7140 N N . TYR B 1 324 ? 26.797 24.516 19.797 1 98.44 324 TYR B N 1
ATOM 7141 C CA . TYR B 1 324 ? 27.578 25.766 19.797 1 98.44 324 TYR B CA 1
ATOM 7142 C C . TYR B 1 324 ? 28.938 25.547 19.125 1 98.44 324 TYR B C 1
ATOM 7144 O O . TYR B 1 324 ? 29.797 24.875 19.688 1 98.44 324 TYR B O 1
ATOM 7152 N N . TYR B 1 325 ? 29 26.125 18 1 96.75 325 TYR B N 1
ATOM 7153 C CA . TYR B 1 325 ? 30.328 26.078 17.375 1 96.75 325 TYR B CA 1
ATOM 7154 C C . TYR B 1 325 ? 31.375 26.703 18.281 1 96.75 325 TYR B C 1
ATOM 7156 O O . TYR B 1 325 ? 31.141 27.75 18.891 1 96.75 325 TYR B O 1
ATOM 7164 N N . PRO B 1 326 ? 32.594 26.047 18.375 1 97.06 326 PRO B N 1
ATOM 7165 C CA . PRO B 1 326 ? 33.125 24.984 17.531 1 97.06 326 PRO B CA 1
ATOM 7166 C C . PRO B 1 326 ? 33.031 23.609 18.188 1 97.06 326 PRO B C 1
ATOM 7168 O O . PRO B 1 326 ? 33.781 22.703 17.828 1 97.06 326 PRO B O 1
ATOM 7171 N N . ASN B 1 327 ? 32.188 23.5 19.25 1 97.56 327 ASN B N 1
ATOM 7172 C CA . ASN B 1 327 ? 32.031 22.172 19.844 1 97.56 327 ASN B CA 1
ATOM 7173 C C . ASN B 1 327 ? 31.703 21.125 18.781 1 97.56 327 ASN B C 1
ATOM 7175 O O . ASN B 1 327 ? 31.078 21.453 17.766 1 97.56 327 ASN B O 1
ATOM 7179 N N . HIS B 1 328 ? 32.156 19.969 19.062 1 97.06 328 HIS B N 1
ATOM 7180 C CA . HIS B 1 328 ? 31.828 18.891 18.125 1 97.06 328 HIS B CA 1
ATOM 7181 C C . HIS B 1 328 ? 30.328 18.656 18.062 1 97.06 328 HIS B C 1
ATOM 7183 O O . HIS B 1 328 ? 29.641 18.703 19.078 1 97.06 328 HIS B O 1
ATOM 7189 N N . GLN B 1 329 ? 29.781 18.328 16.922 1 95 329 GLN B N 1
ATOM 7190 C CA . GLN B 1 329 ? 28.344 18.234 16.672 1 95 329 GLN B CA 1
ATOM 7191 C C . GLN B 1 329 ? 27.734 17.047 17.406 1 95 329 GLN B C 1
ATOM 7193 O O . GLN B 1 329 ? 26.547 17.047 17.719 1 95 329 GLN B O 1
ATOM 7198 N N . SER B 1 330 ? 28.562 16.078 17.719 1 92.69 330 SER B N 1
ATOM 7199 C CA . SER B 1 330 ? 28.031 14.883 18.359 1 92.69 330 SER B CA 1
ATOM 7200 C C . SER B 1 330 ? 28.25 14.93 19.875 1 92.69 330 SER B C 1
ATOM 7202 O O . SER B 1 330 ? 27.812 14.023 20.594 1 92.69 330 SER B O 1
ATOM 7204 N N . LYS B 1 331 ? 28.984 15.945 20.297 1 96.19 331 LYS B N 1
ATOM 7205 C CA . LYS B 1 331 ? 29.203 16.047 21.734 1 96.19 331 LYS B CA 1
ATOM 7206 C C . LYS B 1 331 ? 27.891 16.328 22.469 1 96.19 331 LYS B C 1
ATOM 7208 O O . LYS B 1 331 ? 27.25 17.359 22.234 1 96.19 331 LYS B O 1
ATOM 7213 N N . ARG B 1 332 ? 27.547 15.547 23.406 1 96 332 ARG B N 1
ATOM 7214 C CA . ARG B 1 332 ? 26.297 15.688 24.156 1 96 332 ARG B CA 1
ATOM 7215 C C . ARG B 1 332 ? 26.406 16.797 25.188 1 96 332 ARG B C 1
ATOM 7217 O O . ARG B 1 332 ? 27.469 17.031 25.75 1 96 332 ARG B O 1
ATOM 7224 N N . PRO B 1 333 ? 25.234 17.438 25.344 1 98.19 333 PRO B N 1
ATOM 7225 C CA . PRO B 1 333 ? 25.234 18.359 26.484 1 98.19 333 PRO B CA 1
ATOM 7226 C C . PRO B 1 333 ? 25.578 17.688 27.797 1 98.19 333 PRO B C 1
ATOM 7228 O O . PRO B 1 333 ? 25.188 16.531 28.016 1 98.19 333 PRO B O 1
ATOM 7231 N N . PRO B 1 334 ? 26.25 18.359 28.719 1 97.31 334 PRO B N 1
ATOM 7232 C CA . PRO B 1 334 ? 26.656 17.75 29.984 1 97.31 334 PRO B CA 1
ATOM 7233 C C . PRO B 1 334 ? 25.5 17.641 30.984 1 97.31 334 PRO B C 1
ATOM 7235 O O . PRO B 1 334 ? 25.641 17.047 32.031 1 97.31 334 PRO B O 1
ATOM 7238 N N . THR B 1 335 ? 24.391 18.203 30.688 1 97.5 335 THR B N 1
ATOM 7239 C CA . THR B 1 335 ? 23.219 18.203 31.562 1 97.5 335 THR B CA 1
ATOM 7240 C C . THR B 1 335 ? 22.172 17.203 31.062 1 97.5 335 THR B C 1
ATOM 7242 O O . THR B 1 335 ? 22.312 16.641 29.969 1 97.5 335 THR B O 1
ATOM 7245 N N . THR B 1 336 ? 21.172 17.031 31.891 1 97.06 336 THR B N 1
ATOM 7246 C CA . THR B 1 336 ? 20 16.281 31.453 1 97.06 336 THR B CA 1
ATOM 7247 C C . THR B 1 336 ? 19.031 17.203 30.688 1 97.06 336 THR B C 1
ATOM 7249 O O . THR B 1 336 ? 19.031 18.406 30.891 1 97.06 336 THR B O 1
ATOM 7252 N N . PRO B 1 337 ? 18.281 16.641 29.812 1 96.94 337 PRO B N 1
ATOM 7253 C CA . PRO B 1 337 ? 17.281 17.469 29.141 1 96.94 337 PRO B CA 1
ATOM 7254 C C . PRO B 1 337 ? 16.344 18.203 30.109 1 96.94 337 PRO B C 1
ATOM 7256 O O . PRO B 1 337 ? 15.992 17.656 31.156 1 96.94 337 PRO B O 1
ATOM 7259 N N . PRO B 1 338 ? 15.992 19.391 29.734 1 96.06 338 PRO B N 1
ATOM 7260 C CA . PRO B 1 338 ? 15.117 20.141 30.625 1 96.06 338 PRO B CA 1
ATOM 7261 C C . PRO B 1 338 ? 13.758 19.469 30.812 1 96.06 338 PRO B C 1
ATOM 7263 O O . PRO B 1 338 ? 13.266 18.797 29.922 1 96.06 338 PRO B O 1
ATOM 7266 N N . ALA B 1 339 ? 13.133 19.766 31.953 1 95.31 339 ALA B N 1
ATOM 7267 C CA . ALA B 1 339 ? 11.828 19.203 32.281 1 95.31 339 ALA B CA 1
ATOM 7268 C C . ALA B 1 339 ? 10.75 19.75 31.344 1 95.31 339 ALA B C 1
ATOM 7270 O O . ALA B 1 339 ? 10.703 20.953 31.062 1 95.31 339 ALA B O 1
ATOM 7271 N N . PRO B 1 340 ? 9.93 18.922 30.859 1 95.81 340 PRO B N 1
ATOM 7272 C CA . PRO B 1 340 ? 8.828 19.359 30 1 95.81 340 PRO B CA 1
ATOM 7273 C C . PRO B 1 340 ? 7.652 19.922 30.797 1 95.81 340 PRO B C 1
ATOM 7275 O O . PRO B 1 340 ? 7.539 19.672 32 1 95.81 340 PRO B O 1
ATOM 7278 N N . PRO B 1 341 ? 6.781 20.703 30.125 1 96.31 341 PRO B N 1
ATOM 7279 C CA . PRO B 1 341 ? 5.527 21.062 30.797 1 96.31 341 PRO B CA 1
ATOM 7280 C C . PRO B 1 341 ? 4.625 19.859 31.047 1 96.31 341 PRO B C 1
ATOM 7282 O O . PRO B 1 341 ? 4.801 18.812 30.422 1 96.31 341 PRO B O 1
ATOM 7285 N N . ALA B 1 342 ? 3.688 20.047 32.031 1 96.12 342 ALA B N 1
ATOM 7286 C CA . ALA B 1 342 ? 2.707 18.984 32.219 1 96.12 342 ALA B CA 1
ATOM 7287 C C . ALA B 1 342 ? 1.896 18.734 30.969 1 96.12 342 ALA B C 1
ATOM 7289 O O . ALA B 1 342 ? 1.447 19.672 30.297 1 96.12 342 ALA B O 1
ATOM 7290 N N . TRP B 1 343 ? 1.743 17.438 30.672 1 94.44 343 TRP B N 1
ATOM 7291 C CA . TRP B 1 343 ? 1.13 17.094 29.391 1 94.44 343 TRP B CA 1
ATOM 7292 C C . TRP B 1 343 ? -0.337 17.516 29.359 1 94.44 343 TRP B C 1
ATOM 7294 O O . TRP B 1 343 ? -0.884 17.812 28.297 1 94.44 343 TRP B O 1
ATOM 7304 N N . ASN B 1 344 ? -1.01 17.594 30.531 1 93.5 344 ASN B N 1
ATOM 7305 C CA . ASN B 1 344 ? -2.449 17.812 30.594 1 93.5 344 ASN B CA 1
ATOM 7306 C C . ASN B 1 344 ? -2.77 19.25 31.031 1 93.5 344 ASN B C 1
ATOM 7308 O O . ASN B 1 344 ? -3.902 19.547 31.422 1 93.5 344 ASN B O 1
ATOM 7312 N N . ASP B 1 345 ? -1.757 20.062 31.062 1 94.38 345 ASP B N 1
ATOM 7313 C CA . ASP B 1 345 ? -1.983 21.453 31.453 1 94.38 345 ASP B CA 1
ATOM 7314 C C . ASP B 1 345 ? -2.537 22.266 30.297 1 94.38 345 ASP B C 1
ATOM 7316 O O . ASP B 1 345 ? -1.791 22.656 29.391 1 94.38 345 ASP B O 1
ATOM 7320 N N . VAL B 1 346 ? -3.795 22.641 30.344 1 95.12 346 VAL B N 1
ATOM 7321 C CA . VAL B 1 346 ? -4.477 23.312 29.234 1 95.12 346 VAL B CA 1
ATOM 7322 C C . VAL B 1 346 ? -4.238 24.812 29.312 1 95.12 346 VAL B C 1
ATOM 7324 O O . VAL B 1 346 ? -4.004 25.469 28.297 1 95.12 346 VAL B O 1
ATOM 7327 N N . PRO B 1 347 ? -4.145 25.453 30.453 1 96.25 347 PRO B N 1
ATOM 7328 C CA . PRO B 1 347 ? -4.125 26.922 30.547 1 96.25 347 PRO B CA 1
ATOM 7329 C C . PRO B 1 347 ? -2.939 27.547 29.828 1 96.25 347 PRO B C 1
ATOM 7331 O O . PRO B 1 347 ? -3.109 28.5 29.062 1 96.25 347 PRO B O 1
ATOM 7334 N N . PRO B 1 348 ? -1.748 26.969 30.016 1 97.25 348 PRO B N 1
ATOM 7335 C CA . PRO B 1 348 ? -0.644 27.578 29.281 1 97.25 348 PRO B CA 1
ATOM 7336 C C . PRO B 1 348 ? -0.795 27.453 27.766 1 97.25 348 PRO B C 1
ATOM 7338 O O . PRO B 1 348 ? -0.354 28.328 27.031 1 97.25 348 PRO B O 1
ATOM 7341 N N . ARG B 1 349 ? -1.335 26.422 27.297 1 97.94 349 ARG B N 1
ATOM 7342 C CA . ARG B 1 349 ? -1.566 26.219 25.875 1 97.94 349 ARG B CA 1
ATOM 7343 C C . ARG B 1 349 ? -2.594 27.203 25.344 1 97.94 349 ARG B C 1
ATOM 7345 O O . ARG B 1 349 ? -2.404 27.797 24.266 1 97.94 349 ARG B O 1
ATOM 7352 N N . LEU B 1 350 ? -3.662 27.375 26.094 1 97.81 350 LEU B N 1
ATOM 7353 C CA . LEU B 1 350 ? -4.664 28.375 25.734 1 97.81 350 LEU B CA 1
ATOM 7354 C C . LEU B 1 350 ? -4.066 29.766 25.766 1 97.81 350 LEU B C 1
ATOM 7356 O O . LEU B 1 350 ? -4.363 30.594 24.906 1 97.81 350 LEU B O 1
ATOM 7360 N N . ALA B 1 351 ? -3.26 30.047 26.781 1 97.88 351 ALA B N 1
ATOM 7361 C CA . ALA B 1 351 ? -2.613 31.359 26.906 1 97.88 351 ALA B CA 1
ATOM 7362 C C . ALA B 1 351 ? -1.751 31.672 25.688 1 97.88 351 ALA B C 1
ATOM 7364 O O . ALA B 1 351 ? -1.728 32.812 25.203 1 97.88 351 ALA B O 1
ATOM 7365 N N . GLN B 1 352 ? -1 30.703 25.219 1 98.19 352 GLN B N 1
ATOM 7366 C CA . GLN B 1 352 ? -0.211 30.906 24 1 98.19 352 GLN B CA 1
ATOM 7367 C C . GLN B 1 352 ? -1.106 31.234 22.812 1 98.19 352 GLN B C 1
ATOM 7369 O O . GLN B 1 352 ? -0.801 32.156 22.031 1 98.19 352 GLN B O 1
ATOM 7374 N N . SER B 1 353 ? -2.184 30.484 22.641 1 98.31 353 SER B N 1
ATOM 7375 C CA . SER B 1 353 ? -3.115 30.75 21.547 1 98.31 353 SER B CA 1
ATOM 7376 C C . SER B 1 353 ? -3.625 32.188 21.578 1 98.31 353 SER B C 1
ATOM 7378 O O . SER B 1 353 ? -3.695 32.844 20.547 1 98.31 353 SER B O 1
ATOM 7380 N N . GLN B 1 354 ? -3.932 32.656 22.75 1 97.38 354 GLN B N 1
ATOM 7381 C CA . GLN B 1 354 ? -4.488 34 22.938 1 97.38 354 GLN B CA 1
ATOM 7382 C C . GLN B 1 354 ? -3.422 35.062 22.719 1 97.38 354 GLN B C 1
ATOM 7384 O O . GLN B 1 354 ? -3.738 36.219 22.359 1 97.38 354 GLN B O 1
ATOM 7389 N N . ALA B 1 355 ? -2.203 34.688 22.953 1 98.19 355 ALA B N 1
ATOM 7390 C CA . ALA B 1 355 ? -1.104 35.656 22.844 1 98.19 355 ALA B CA 1
ATOM 7391 C C . ALA B 1 355 ? -0.767 35.938 21.375 1 98.19 355 ALA B C 1
ATOM 7393 O O . ALA B 1 355 ? -0.115 36.938 21.062 1 98.19 355 ALA B O 1
ATOM 7394 N N . ILE B 1 356 ? -1.125 35.094 20.484 1 98.62 356 ILE B N 1
ATOM 7395 C CA . ILE B 1 356 ? -0.783 35.219 19.062 1 98.62 356 ILE B CA 1
ATOM 7396 C C . ILE B 1 356 ? -1.701 36.25 18.406 1 98.62 356 ILE B C 1
ATOM 7398 O O . ILE B 1 356 ? -2.848 35.938 18.078 1 98.62 356 ILE B O 1
ATOM 7402 N N . LYS B 1 357 ? -1.222 37.438 18.156 1 98.56 357 LYS B N 1
ATOM 7403 C CA . LYS B 1 357 ? -1.923 38.531 17.516 1 98.56 357 LYS B CA 1
ATOM 7404 C C . LYS B 1 357 ? -1.134 39.094 16.328 1 98.56 357 LYS B C 1
ATOM 7406 O O . LYS B 1 357 ? 0.088 38.938 16.266 1 98.56 357 LYS B O 1
ATOM 7411 N N . ALA B 1 358 ? -1.862 39.625 15.406 1 98.69 358 ALA B N 1
ATOM 7412 C CA . ALA B 1 358 ? -1.196 40.188 14.242 1 98.69 358 ALA B CA 1
ATOM 7413 C C . ALA B 1 358 ? -0.244 41.312 14.641 1 98.69 358 ALA B C 1
ATOM 7415 O O . ALA B 1 358 ? -0.557 42.125 15.523 1 98.69 358 ALA B O 1
ATOM 7416 N N . ARG B 1 359 ? 0.841 41.344 14.031 1 98.31 359 ARG B N 1
ATOM 7417 C CA . ARG B 1 359 ? 1.818 42.406 14.281 1 98.31 359 ARG B CA 1
ATOM 7418 C C . ARG B 1 359 ? 1.296 43.75 13.812 1 98.31 359 ARG B C 1
ATOM 7420 O O . ARG B 1 359 ? 0.698 43.844 12.734 1 98.31 359 ARG B O 1
ATOM 7427 N N . GLN B 1 360 ? 1.629 44.781 14.609 1 97.19 360 GLN B N 1
ATOM 7428 C CA . GLN B 1 360 ? 1.299 46.125 14.188 1 97.19 360 GLN B CA 1
ATOM 7429 C C . GLN B 1 360 ? 1.936 46.469 12.836 1 97.19 360 GLN B C 1
ATOM 7431 O O . GLN B 1 360 ? 3.111 46.156 12.609 1 97.19 360 GLN B O 1
ATOM 7436 N N . GLY B 1 361 ? 1.142 47.031 11.992 1 96.38 361 GLY B N 1
ATOM 7437 C CA . GLY B 1 361 ? 1.63 47.375 10.664 1 96.38 361 GLY B CA 1
ATOM 7438 C C . GLY B 1 361 ? 1.361 46.281 9.648 1 96.38 361 GLY B C 1
ATOM 7439 O O . GLY B 1 361 ? 1.466 46.5 8.438 1 96.38 361 GLY B O 1
ATOM 7440 N N . PHE B 1 362 ? 1.04 45.094 10.117 1 96.88 362 PHE B N 1
ATOM 7441 C CA . PHE B 1 362 ? 0.81 43.969 9.234 1 96.88 362 PHE B CA 1
ATOM 7442 C C . PHE B 1 362 ? -0.561 43.344 9.484 1 96.88 362 PHE B C 1
ATOM 7444 O O . PHE B 1 362 ? -0.795 42.188 9.156 1 96.88 362 PHE B O 1
ATOM 7451 N N . ILE B 1 363 ? -1.396 44.094 10.047 1 97.44 363 ILE B N 1
ATOM 7452 C CA . ILE B 1 363 ? -2.74 43.656 10.375 1 97.44 363 ILE B CA 1
ATOM 7453 C C . ILE B 1 363 ? -3.602 43.625 9.117 1 97.44 363 ILE B C 1
ATOM 7455 O O . ILE B 1 363 ? -3.643 44.625 8.375 1 97.44 363 ILE B O 1
ATOM 7459 N N . HIS B 1 364 ? -4.191 42.5 8.852 1 96.94 364 HIS B N 1
ATOM 7460 C CA . HIS B 1 364 ? -5.266 42.438 7.867 1 96.94 364 HIS B CA 1
ATOM 7461 C C . HIS B 1 364 ? -6.633 42.562 8.531 1 96.94 364 HIS B C 1
ATOM 7463 O O . HIS B 1 364 ? -7.07 41.656 9.242 1 96.94 364 HIS B O 1
ATOM 7469 N N . ALA B 1 365 ? -7.289 43.594 8.242 1 96.75 365 ALA B N 1
ATOM 7470 C CA . ALA B 1 365 ? -8.578 43.812 8.883 1 96.75 365 ALA B CA 1
ATOM 7471 C C . ALA B 1 365 ? -9.625 42.812 8.406 1 96.75 365 ALA B C 1
ATOM 7473 O O . ALA B 1 365 ? -9.812 42.656 7.199 1 96.75 365 ALA B O 1
ATOM 7474 N N . PRO B 1 366 ? -10.203 42.188 9.336 1 97.62 366 PRO B N 1
ATOM 7475 C CA . PRO B 1 366 ? -11.297 41.312 8.914 1 97.62 366 PRO B CA 1
ATOM 7476 C C . PRO B 1 366 ? -12.562 42.094 8.547 1 97.62 366 PRO B C 1
ATOM 7478 O O . PRO B 1 366 ? -12.766 43.219 9.016 1 97.62 366 PRO B O 1
ATOM 7481 N N . PRO B 1 367 ? -13.383 41.438 7.641 1 96.94 367 PRO B N 1
ATOM 7482 C CA . PRO B 1 367 ? -14.711 42.031 7.492 1 96.94 367 PRO B CA 1
ATOM 7483 C C . PRO B 1 367 ? -15.461 42.156 8.82 1 96.94 367 PRO B C 1
ATOM 7485 O O . PRO B 1 367 ? -15.344 41.25 9.672 1 96.94 367 PRO B O 1
ATOM 7488 N N . LYS B 1 368 ? -16.234 43.188 8.977 1 93.25 368 LYS B N 1
ATOM 7489 C CA . LYS B 1 368 ? -16.859 43.5 10.266 1 93.25 368 LYS B CA 1
ATOM 7490 C C . LYS B 1 368 ? -17.969 42.5 10.602 1 93.25 368 LYS B C 1
ATOM 7492 O O . LYS B 1 368 ? -18.219 42.219 11.773 1 93.25 368 LYS B O 1
ATOM 7497 N N . ALA B 1 369 ? -18.641 42.062 9.508 1 94.06 369 ALA B N 1
ATOM 7498 C CA . ALA B 1 369 ? -19.75 41.125 9.734 1 94.06 369 ALA B CA 1
ATOM 7499 C C . ALA B 1 369 ? -19.625 39.906 8.836 1 94.06 369 ALA B C 1
ATOM 7501 O O . ALA B 1 369 ? -19.016 39.969 7.766 1 94.06 369 ALA B O 1
ATOM 7502 N N . ALA B 1 370 ? -20.156 38.844 9.352 1 97.12 370 ALA B N 1
ATOM 7503 C CA . ALA B 1 370 ? -20.203 37.625 8.562 1 97.12 370 ALA B CA 1
ATOM 7504 C C . ALA B 1 370 ? -21.5 37.531 7.766 1 97.12 370 ALA B C 1
ATOM 7506 O O . ALA B 1 370 ? -22.547 38 8.219 1 97.12 370 ALA B O 1
ATOM 7507 N N . ASP B 1 371 ? -21.422 36.906 6.555 1 98 371 ASP B N 1
ATOM 7508 C CA . ASP B 1 371 ? -22.609 36.594 5.754 1 98 371 ASP B CA 1
ATOM 7509 C C . ASP B 1 371 ? -23.234 35.281 6.152 1 98 371 ASP B C 1
ATOM 7511 O O . ASP B 1 371 ? -24.422 35.062 5.945 1 98 371 ASP B O 1
ATOM 7515 N N . LYS B 1 372 ? -22.422 34.438 6.602 1 97.56 372 LYS B N 1
ATOM 7516 C CA . LYS B 1 372 ? -22.828 33.094 6.996 1 97.56 372 LYS B CA 1
ATOM 7517 C C . LYS B 1 372 ? -22.078 32.625 8.242 1 97.56 372 LYS B C 1
ATOM 7519 O O . LYS B 1 372 ? -20.891 32.906 8.391 1 97.56 372 LYS B O 1
ATOM 7524 N N . VAL B 1 373 ? -22.812 31.984 9.148 1 97.5 373 VAL B N 1
ATOM 7525 C CA . VAL B 1 373 ? -22.203 31.406 10.344 1 97.5 373 VAL B CA 1
ATOM 7526 C C . VAL B 1 373 ? -22.422 29.891 10.352 1 97.5 373 VAL B C 1
ATOM 7528 O O . VAL B 1 373 ? -23.562 29.438 10.219 1 97.5 373 VAL B O 1
ATOM 7531 N N . ILE B 1 374 ? -21.391 29.141 10.391 1 98.25 374 ILE B N 1
ATOM 7532 C CA . ILE B 1 374 ? -21.422 27.688 10.531 1 98.25 374 ILE B CA 1
ATOM 7533 C C . ILE B 1 374 ? -20.797 27.281 11.867 1 98.25 374 ILE B C 1
ATOM 7535 O O . ILE B 1 374 ? -19.672 27.656 12.172 1 98.25 374 ILE B O 1
ATOM 7539 N N . VAL B 1 375 ? -21.547 26.594 12.703 1 98.38 375 VAL B N 1
ATOM 7540 C CA . VAL B 1 375 ? -21.047 26.062 13.961 1 98.38 375 VAL B CA 1
ATOM 7541 C C . VAL B 1 375 ? -20.859 24.547 13.852 1 98.38 375 VAL B C 1
ATOM 7543 O O . VAL B 1 375 ? -21.812 23.812 13.586 1 98.38 375 VAL B O 1
ATOM 7546 N N . LEU B 1 376 ? -19.656 24.078 14.039 1 98.56 376 LEU B N 1
ATOM 7547 C CA . LEU B 1 376 ? -19.312 22.672 13.906 1 98.56 376 LEU B CA 1
ATOM 7548 C C . LEU B 1 376 ? -19 22.062 15.273 1 98.56 376 LEU B C 1
ATOM 7550 O O . LEU B 1 376 ? -17.938 22.312 15.844 1 98.56 376 LEU B O 1
ATOM 7554 N N . LEU B 1 377 ? -19.922 21.266 15.75 1 98 377 LEU B N 1
ATOM 7555 C CA . LEU B 1 377 ? -19.703 20.5 16.984 1 98 377 LEU B CA 1
ATOM 7556 C C . LEU B 1 377 ? -18.922 19.219 16.703 1 98 377 LEU B C 1
ATOM 7558 O O . LEU B 1 377 ? -19.375 18.375 15.93 1 98 377 LEU B O 1
ATOM 7562 N N . ASN B 1 378 ? -17.781 19.125 17.312 1 97.19 378 ASN B N 1
ATOM 7563 C CA . ASN B 1 378 ? -16.938 17.938 17.172 1 97.19 378 ASN B CA 1
ATOM 7564 C C . ASN B 1 378 ? -17.312 16.859 18.188 1 97.19 378 ASN B C 1
ATOM 7566 O O . ASN B 1 378 ? -17.297 17.109 19.391 1 97.19 378 ASN B O 1
ATOM 7570 N N . THR B 1 379 ? -17.594 15.656 17.688 1 96.94 379 THR B N 1
ATOM 7571 C CA . THR B 1 379 ? -17.891 14.539 18.578 1 96.94 379 THR B CA 1
ATOM 7572 C C . THR B 1 379 ? -17.266 13.25 18.047 1 96.94 379 THR B C 1
ATOM 7574 O O . THR B 1 379 ? -16.922 13.148 16.875 1 96.94 379 THR B O 1
ATOM 7577 N N . GLN B 1 380 ? -16.953 12.336 18.938 1 97 380 GLN B N 1
ATOM 7578 C CA . GLN B 1 380 ? -16.703 10.938 18.594 1 97 380 GLN B CA 1
ATOM 7579 C C . GLN B 1 380 ? -17.969 10.109 18.672 1 97 380 GLN B C 1
ATOM 7581 O O . GLN B 1 380 ? -18.781 10.281 19.578 1 97 380 GLN B O 1
ATOM 7586 N N . ASN B 1 381 ? -18.234 9.25 17.719 1 96.25 381 ASN B N 1
ATOM 7587 C CA . ASN B 1 381 ? -19.469 8.508 17.562 1 96.25 381 ASN B CA 1
ATOM 7588 C C . ASN B 1 381 ? -19.234 7.125 16.969 1 96.25 381 ASN B C 1
ATOM 7590 O O . ASN B 1 381 ? -18.094 6.699 16.812 1 96.25 381 ASN B O 1
ATOM 7594 N N . THR B 1 382 ? -20.297 6.398 16.812 1 96.44 382 THR B N 1
ATOM 7595 C CA . THR B 1 382 ? -20.297 5.148 16.062 1 96.44 382 THR B CA 1
ATOM 7596 C C . THR B 1 382 ? -21.219 5.246 14.844 1 96.44 382 THR B C 1
ATOM 7598 O O . THR B 1 382 ? -22.219 5.973 14.875 1 96.44 382 THR B O 1
ATOM 7601 N N . VAL B 1 383 ? -20.844 4.688 13.781 1 96.25 383 VAL B N 1
ATOM 7602 C CA . VAL B 1 383 ? -21.688 4.461 12.617 1 96.25 383 VAL B CA 1
ATOM 7603 C C . VAL B 1 383 ? -21.625 2.988 12.211 1 96.25 383 VAL B C 1
ATOM 7605 O O . VAL B 1 383 ? -20.578 2.506 11.766 1 96.25 383 VAL B O 1
ATOM 7608 N N . ASN B 1 384 ? -22.719 2.271 12.312 1 92.5 384 ASN B N 1
ATOM 7609 C CA . ASN B 1 384 ? -22.766 0.853 11.969 1 92.5 384 ASN B CA 1
ATOM 7610 C C . ASN B 1 384 ? -21.641 0.079 12.656 1 92.5 384 ASN B C 1
ATOM 7612 O O . ASN B 1 384 ? -20.906 -0.677 12.016 1 92.5 384 ASN B O 1
ATOM 7616 N N . GLY B 1 385 ? -21.484 0.392 13.891 1 93.69 385 GLY B N 1
ATOM 7617 C CA . GLY B 1 385 ? -20.531 -0.336 14.711 1 93.69 385 GLY B CA 1
ATOM 7618 C C . GLY B 1 385 ? -19.094 0.151 14.547 1 93.69 385 GLY B C 1
ATOM 7619 O O . GLY B 1 385 ? -18.188 -0.347 15.203 1 93.69 385 GLY B O 1
ATOM 7620 N N . ARG B 1 386 ? -18.859 1.061 13.727 1 95.12 386 ARG B N 1
ATOM 7621 C CA . ARG B 1 386 ? -17.531 1.615 13.508 1 95.12 386 ARG B CA 1
ATOM 7622 C C . ARG B 1 386 ? -17.344 2.912 14.289 1 95.12 386 ARG B C 1
ATOM 7624 O O . ARG B 1 386 ? -18.203 3.795 14.25 1 95.12 386 ARG B O 1
ATOM 7631 N N . ARG B 1 387 ? -16.25 3.002 15.016 1 97 387 ARG B N 1
ATOM 7632 C CA . ARG B 1 387 ? -15.906 4.25 15.688 1 97 387 ARG B CA 1
ATOM 7633 C C . ARG B 1 387 ? -15.562 5.344 14.68 1 97 387 ARG B C 1
ATOM 7635 O O . ARG B 1 387 ? -14.781 5.117 13.758 1 97 387 ARG B O 1
ATOM 7642 N N . ARG B 1 388 ? -16.156 6.484 14.805 1 97.56 388 ARG B N 1
ATOM 7643 C CA . ARG B 1 388 ? -15.977 7.594 13.875 1 97.56 388 ARG B CA 1
ATOM 7644 C C . ARG B 1 388 ? -15.883 8.922 14.617 1 97.56 388 ARG B C 1
ATOM 7646 O O . ARG B 1 388 ? -16.203 9 15.805 1 97.56 388 ARG B O 1
ATOM 7653 N N . TRP B 1 389 ? -15.305 9.883 13.969 1 97.69 389 TRP B N 1
ATOM 7654 C CA . TRP B 1 389 ? -15.461 11.281 14.344 1 97.69 389 TRP B CA 1
ATOM 7655 C C . TRP B 1 389 ? -16.516 11.961 13.477 1 97.69 389 TRP B C 1
ATOM 7657 O O . TRP B 1 389 ? -16.734 11.578 12.328 1 97.69 389 TRP B O 1
ATOM 7667 N N . SER B 1 390 ? -17.219 12.953 14.07 1 97.44 390 SER B N 1
ATOM 7668 C CA . SER B 1 390 ? -18.297 13.602 13.336 1 97.44 390 SER B CA 1
ATOM 7669 C C . SER B 1 390 ? -18.359 15.094 13.633 1 97.44 390 SER B C 1
ATOM 7671 O O . SER B 1 390 ? -17.891 15.539 14.68 1 97.44 390 SER B O 1
ATOM 7673 N N . LEU B 1 391 ? -18.812 15.812 12.734 1 98.12 391 LEU B N 1
ATOM 7674 C CA . LEU B 1 391 ? -19.203 17.219 12.859 1 98.12 391 LEU B CA 1
ATOM 7675 C C . LEU B 1 391 ? -20.703 17.391 12.727 1 98.12 391 LEU B C 1
ATOM 7677 O O . LEU B 1 391 ? -21.281 17.062 11.68 1 98.12 391 LEU B O 1
ATOM 7681 N N . ASN B 1 392 ? -21.328 17.922 13.773 1 97.5 392 ASN B N 1
ATOM 7682 C CA . ASN B 1 392 ? -22.781 18.047 13.797 1 97.5 392 ASN B CA 1
ATOM 7683 C C . ASN B 1 392 ? -23.469 16.719 13.477 1 97.5 392 ASN B C 1
ATOM 7685 O O . ASN B 1 392 ? -24.375 16.672 12.648 1 97.5 392 ASN B O 1
ATOM 7689 N N . ASN B 1 393 ? -22.891 15.688 13.977 1 96.5 393 ASN B N 1
ATOM 7690 C CA . ASN B 1 393 ? -23.422 14.328 13.93 1 96.5 393 ASN B CA 1
ATOM 7691 C C . ASN B 1 393 ? -23.297 13.727 12.539 1 96.5 393 ASN B C 1
ATOM 7693 O O . ASN B 1 393 ? -24 12.766 12.203 1 96.5 393 ASN B O 1
ATOM 7697 N N . VAL B 1 394 ? -22.469 14.289 11.695 1 97.75 394 VAL B N 1
ATOM 7698 C CA . VAL B 1 394 ? -22.203 13.742 10.367 1 97.75 394 VAL B CA 1
ATOM 7699 C C . VAL B 1 394 ? -20.734 13.375 10.242 1 97.75 394 VAL B C 1
ATOM 7701 O O . VAL B 1 394 ? -19.859 14.211 10.445 1 97.75 394 VAL B O 1
ATOM 7704 N N . SER B 1 395 ? -20.469 12.086 9.992 1 97.94 395 SER B N 1
ATOM 7705 C CA . SER B 1 395 ? -19.125 11.625 9.68 1 97.94 395 SER B CA 1
ATOM 7706 C C . SER B 1 395 ? -18.859 11.695 8.18 1 97.94 395 SER B C 1
ATOM 7708 O O . SER B 1 395 ? -19.688 11.266 7.375 1 97.94 395 SER B O 1
ATOM 7710 N N . PHE B 1 396 ? -17.703 12.188 7.824 1 97.56 396 PHE B N 1
ATOM 7711 C CA . PHE B 1 396 ? -17.359 12.461 6.434 1 97.56 396 PHE B CA 1
ATOM 7712 C C . PHE B 1 396 ? -16.719 11.234 5.789 1 97.56 396 PHE B C 1
ATOM 7714 O O . PHE B 1 396 ? -15.875 10.57 6.398 1 97.56 396 PHE B O 1
ATOM 7721 N N . ASN B 1 397 ? -17.078 10.875 4.566 1 92.88 397 ASN B N 1
ATOM 7722 C CA . ASN B 1 397 ? -16.391 9.914 3.715 1 92.88 397 ASN B CA 1
ATOM 7723 C C . ASN B 1 397 ? -15.906 10.555 2.42 1 92.88 397 ASN B C 1
ATOM 7725 O O . ASN B 1 397 ? -16.625 11.336 1.8 1 92.88 397 ASN B O 1
ATOM 7729 N N . MET B 1 398 ? -14.719 10.227 2.039 1 90 398 MET B N 1
ATOM 7730 C CA . MET B 1 398 ? -14.172 10.734 0.785 1 90 398 MET B CA 1
ATOM 7731 C C . MET B 1 398 ? -14.859 10.086 -0.412 1 90 398 MET B C 1
ATOM 7733 O O . MET B 1 398 ? -15.125 8.883 -0.402 1 90 398 MET B O 1
ATOM 7737 N N . PRO B 1 399 ? -15.117 10.867 -1.403 1 94.25 399 PRO B N 1
ATOM 7738 C CA . PRO B 1 399 ? -15.695 10.297 -2.619 1 94.25 399 PRO B CA 1
ATOM 7739 C C . PRO B 1 399 ? -14.648 9.641 -3.52 1 94.25 399 PRO B C 1
ATOM 7741 O O . PRO B 1 399 ? -13.453 9.898 -3.371 1 94.25 399 PRO B O 1
ATOM 7744 N N . HIS B 1 400 ? -15.141 8.781 -4.379 1 93.94 400 HIS B N 1
ATOM 7745 C CA . HIS B 1 400 ? -14.258 8.164 -5.363 1 93.94 400 HIS B CA 1
ATOM 7746 C C . HIS B 1 400 ? -13.945 9.125 -6.504 1 93.94 400 HIS B C 1
ATOM 7748 O O . HIS B 1 400 ? -12.812 9.188 -6.984 1 93.94 400 HIS B O 1
ATOM 7754 N N . THR B 1 401 ? -14.984 9.82 -7.008 1 97.81 401 THR B N 1
ATOM 7755 C CA . THR B 1 401 ? -14.805 10.883 -7.988 1 97.81 401 THR B CA 1
ATOM 7756 C C . THR B 1 401 ? -14.477 12.203 -7.301 1 97.81 401 THR B C 1
ATOM 7758 O O . THR B 1 401 ? -15.266 12.711 -6.5 1 97.81 401 THR B O 1
ATOM 7761 N N . PRO B 1 402 ? -13.344 12.781 -7.605 1 98.38 402 PRO B N 1
ATOM 7762 C CA . PRO B 1 402 ? -13 14.039 -6.938 1 98.38 402 PRO B CA 1
ATOM 7763 C C . PRO B 1 402 ? -14.062 15.125 -7.137 1 98.38 402 PRO B C 1
ATOM 7765 O O . PRO B 1 402 ? -14.602 15.273 -8.242 1 98.38 402 PRO B O 1
ATOM 7768 N N . TYR B 1 403 ? -14.328 15.906 -6.121 1 98.81 403 TYR B N 1
ATOM 7769 C CA . TYR B 1 403 ? -15.383 16.922 -6.129 1 98.81 403 TYR B CA 1
ATOM 7770 C C . TYR B 1 403 ? -15.148 17.938 -7.23 1 98.81 403 TYR B C 1
ATOM 7772 O O . TYR B 1 403 ? -16.078 18.344 -7.926 1 98.81 403 TYR B O 1
ATOM 7780 N N . LEU B 1 404 ? -13.875 18.391 -7.328 1 98.75 404 LEU B N 1
ATOM 7781 C CA . LEU B 1 404 ? -13.555 19.406 -8.32 1 98.75 404 LEU B CA 1
ATOM 7782 C C . LEU B 1 404 ? -13.953 18.953 -9.719 1 98.75 404 LEU B C 1
ATOM 7784 O O . LEU B 1 404 ? -14.539 19.734 -10.484 1 98.75 404 LEU B O 1
ATOM 7788 N N . ILE B 1 405 ? -13.648 17.688 -10.039 1 98.44 405 ILE B N 1
ATOM 7789 C CA . ILE B 1 405 ? -13.984 17.109 -11.336 1 98.44 405 ILE B CA 1
ATOM 7790 C C . ILE B 1 405 ? -15.5 16.953 -11.453 1 98.44 405 ILE B C 1
ATOM 7792 O O . ILE B 1 405 ? -16.094 17.344 -12.453 1 98.44 405 ILE B O 1
ATOM 7796 N N . ALA B 1 406 ? -16.109 16.391 -10.406 1 98.5 406 ALA B N 1
ATOM 7797 C CA . ALA B 1 406 ? -17.547 16.125 -10.406 1 98.5 406 ALA B CA 1
ATOM 7798 C C . ALA B 1 406 ? -18.344 17.422 -10.617 1 98.5 406 ALA B C 1
ATOM 7800 O O . ALA B 1 406 ? -19.281 17.453 -11.422 1 98.5 406 ALA B O 1
ATOM 7801 N N . LEU B 1 407 ? -17.969 18.469 -9.938 1 98.62 407 LEU B N 1
ATOM 7802 C CA . LEU B 1 407 ? -18.672 19.734 -10 1 98.62 407 LEU B CA 1
ATOM 7803 C C . LEU B 1 407 ? -18.469 20.422 -11.344 1 98.62 407 LEU B C 1
ATOM 7805 O O . LEU B 1 407 ? -19.422 20.922 -11.945 1 98.62 407 LEU B O 1
ATOM 7809 N N . LYS B 1 408 ? -17.219 20.438 -11.828 1 98.06 408 LYS B N 1
ATOM 7810 C CA . LYS B 1 408 ? -16.906 21.125 -13.086 1 98.06 408 LYS B CA 1
ATOM 7811 C C . LYS B 1 408 ? -17.578 20.422 -14.266 1 98.06 408 LYS B C 1
ATOM 7813 O O . LYS B 1 408 ? -17.938 21.078 -15.25 1 98.06 408 LYS B O 1
ATOM 7818 N N . HIS B 1 409 ? -17.75 19.094 -14.188 1 97.31 409 HIS B N 1
ATOM 7819 C CA . HIS B 1 409 ? -18.297 18.344 -15.32 1 97.31 409 HIS B CA 1
ATOM 7820 C C . HIS B 1 409 ? -19.703 17.844 -15.039 1 97.31 409 HIS B C 1
ATOM 7822 O O . HIS B 1 409 ? -20.203 16.938 -15.703 1 97.31 409 HIS B O 1
ATOM 7828 N N . ASN B 1 410 ? -20.375 18.297 -13.984 1 96.81 410 ASN B N 1
ATOM 7829 C CA . ASN B 1 410 ? -21.781 18.078 -13.641 1 96.81 410 ASN B CA 1
ATOM 7830 C C . ASN B 1 410 ? -22.062 16.609 -13.375 1 96.81 410 ASN B C 1
ATOM 7832 O O . ASN B 1 410 ? -23.047 16.062 -13.875 1 96.81 410 ASN B O 1
ATOM 7836 N N . LEU B 1 411 ? -21.094 15.938 -12.742 1 97.69 411 LEU B N 1
ATOM 7837 C CA . LEU B 1 411 ? -21.281 14.57 -12.281 1 97.69 411 LEU B CA 1
ATOM 7838 C C . LEU B 1 411 ? -21.828 14.547 -10.859 1 97.69 411 LEU B C 1
ATOM 7840 O O . LEU B 1 411 ? -21.281 13.875 -9.984 1 97.69 411 LEU B O 1
ATOM 7844 N N . LEU B 1 412 ? -22.969 15.188 -10.648 1 97.5 412 LEU B N 1
ATOM 7845 C CA . LEU B 1 412 ? -23.469 15.516 -9.32 1 97.5 412 LEU B CA 1
ATOM 7846 C C . LEU B 1 412 ? -24.016 14.281 -8.617 1 97.5 412 LEU B C 1
ATOM 7848 O O . LEU B 1 412 ? -24.219 14.281 -7.402 1 97.5 412 LEU B O 1
ATOM 7852 N N . HIS B 1 413 ? -24.25 13.219 -9.336 1 97.25 413 HIS B N 1
ATOM 7853 C CA . HIS B 1 413 ? -24.766 11.984 -8.75 1 97.25 413 HIS B CA 1
ATOM 7854 C C . HIS B 1 413 ? -23.672 11.227 -8 1 97.25 413 HIS B C 1
ATOM 7856 O O . HIS B 1 413 ? -23.969 10.281 -7.266 1 97.25 413 HIS B O 1
ATOM 7862 N N . THR B 1 414 ? -22.422 11.656 -8.133 1 97.44 414 THR B N 1
ATOM 7863 C CA . THR B 1 414 ? -21.297 10.906 -7.602 1 97.44 414 THR B CA 1
ATOM 7864 C C . THR B 1 414 ? -21.094 11.211 -6.121 1 97.44 414 THR B C 1
ATOM 7866 O O . THR B 1 414 ? -20.234 10.609 -5.465 1 97.44 414 THR B O 1
ATOM 7869 N N . PHE B 1 415 ? -21.75 12.141 -5.523 1 97.88 415 PHE B N 1
ATOM 7870 C CA . PHE B 1 415 ? -21.734 12.445 -4.098 1 97.88 415 PHE B CA 1
ATOM 7871 C C . PHE B 1 415 ? -23.078 13 -3.643 1 97.88 415 PHE B C 1
ATOM 7873 O O . PHE B 1 415 ? -23.922 13.359 -4.469 1 97.88 415 PHE B O 1
ATOM 7880 N N . SER B 1 416 ? -23.281 13.102 -2.336 1 98.06 416 SER B N 1
ATOM 7881 C CA . SER B 1 416 ? -24.578 13.531 -1.799 1 98.06 416 SER B CA 1
ATOM 7882 C C . SER B 1 416 ? -24.828 15.008 -2.098 1 98.06 416 SER B C 1
ATOM 7884 O O . SER B 1 416 ? -23.953 15.844 -1.929 1 98.06 416 SER B O 1
ATOM 7886 N N . GLN B 1 417 ? -26.062 15.32 -2.529 1 97.81 417 GLN B N 1
ATOM 7887 C CA . GLN B 1 417 ? -26.453 16.703 -2.826 1 97.81 417 GLN B CA 1
ATOM 7888 C C . GLN B 1 417 ? -27.219 17.312 -1.655 1 97.81 417 GLN B C 1
ATOM 7890 O O . GLN B 1 417 ? -27.672 18.469 -1.739 1 97.81 417 GLN B O 1
ATOM 7895 N N . GLU B 1 418 ? -27.281 16.594 -0.574 1 97.69 418 GLU B N 1
ATOM 7896 C CA . GLU B 1 418 ? -27.906 17.125 0.625 1 97.69 418 GLU B CA 1
ATOM 7897 C C . GLU B 1 418 ? -27.078 18.266 1.217 1 97.69 418 GLU B C 1
ATOM 7899 O O . GLU B 1 418 ? -25.859 18.328 1.021 1 97.69 418 GLU B O 1
ATOM 7904 N N . LYS B 1 419 ? -27.812 19.156 1.914 1 97.19 419 LYS B N 1
ATOM 7905 C CA . LYS B 1 419 ? -27.109 20.234 2.609 1 97.19 419 LYS B CA 1
ATOM 7906 C C . LYS B 1 419 ? -26.609 19.766 3.973 1 97.19 419 LYS B C 1
ATOM 7908 O O . LYS B 1 419 ? -27.391 19.297 4.805 1 97.19 419 LYS B O 1
ATOM 7913 N N . PRO B 1 420 ? -25.328 19.891 4.141 1 97.94 420 PRO B N 1
ATOM 7914 C CA . PRO B 1 420 ? -24.828 19.531 5.473 1 97.94 420 PRO B CA 1
ATOM 7915 C C . PRO B 1 420 ? -25.359 20.453 6.566 1 97.94 420 PRO B C 1
ATOM 7917 O O . PRO B 1 420 ? -25.625 21.641 6.305 1 97.94 420 PRO B O 1
ATOM 7920 N N . PRO B 1 421 ? -25.469 19.984 7.773 1 97.88 421 PRO B N 1
ATOM 7921 C CA . PRO B 1 421 ? -25.938 20.844 8.867 1 97.88 421 PRO B CA 1
ATOM 7922 C C . PRO B 1 421 ? -24.953 21.969 9.195 1 97.88 421 PRO B C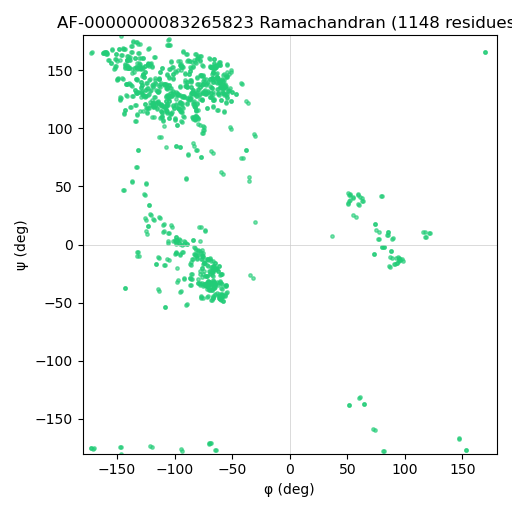 1
ATOM 7924 O O . PRO B 1 421 ? -23.734 21.734 9.219 1 97.88 421 PRO B O 1
ATOM 7927 N N . THR B 1 422 ? -25.484 23.156 9.469 1 97.56 422 THR B N 1
ATOM 7928 C CA . THR B 1 422 ? -24.641 24.297 9.766 1 97.56 422 THR B CA 1
ATOM 7929 C C . THR B 1 422 ? -24.562 24.531 11.273 1 97.56 422 THR B C 1
ATOM 7931 O O . THR B 1 422 ? -24 25.531 11.727 1 97.56 422 THR B O 1
ATOM 7934 N N . GLY B 1 423 ? -25.156 23.703 12.039 1 97.19 423 GLY B N 1
ATOM 7935 C CA . GLY B 1 423 ? -25.156 23.828 13.492 1 97.19 423 GLY B CA 1
ATOM 7936 C C . GLY B 1 423 ? -25.719 22.594 14.188 1 97.19 423 GLY B C 1
ATOM 7937 O O . GLY B 1 423 ? -25.891 21.547 13.57 1 97.19 423 GLY B O 1
ATOM 7938 N N . TYR B 1 424 ? -25.828 22.719 15.484 1 95.38 424 TYR B N 1
ATOM 7939 C CA . TYR B 1 424 ? -26.328 21.656 16.344 1 95.38 424 TYR B CA 1
ATOM 7940 C C . TYR B 1 424 ? -27.312 22.203 17.375 1 95.38 424 TYR B C 1
ATOM 7942 O O . TYR B 1 424 ? -27.625 23.391 17.375 1 95.38 424 TYR B O 1
ATOM 7950 N N . ASP B 1 425 ? -27.922 21.312 18.156 1 93.81 425 ASP B N 1
ATOM 7951 C CA . ASP B 1 425 ? -28.828 21.734 19.203 1 93.81 425 ASP B CA 1
ATOM 7952 C C . ASP B 1 425 ? -28.078 22.453 20.328 1 93.81 425 ASP B C 1
ATOM 7954 O O . ASP B 1 425 ? -27.875 21.906 21.406 1 93.81 425 ASP B O 1
ATOM 7958 N N . PHE B 1 426 ? -27.844 23.641 20.016 1 90.88 426 PHE B N 1
ATOM 7959 C CA . PHE B 1 426 ? -27 24.469 20.875 1 90.88 426 PHE B CA 1
ATOM 7960 C C . PHE B 1 426 ? -27.594 24.594 22.266 1 90.88 426 PHE B C 1
ATOM 7962 O O . PHE B 1 426 ? -26.859 24.625 23.266 1 90.88 426 PHE B O 1
ATOM 7969 N N . LYS B 1 427 ? -28.828 24.688 22.328 1 90.19 427 LYS B N 1
ATOM 7970 C CA . LYS B 1 427 ? -29.5 24.953 23.609 1 90.19 427 LYS B CA 1
ATOM 7971 C C . LYS B 1 427 ? -29.406 23.75 24.531 1 90.19 427 LYS B C 1
ATOM 7973 O O . LYS B 1 427 ? -29.125 23.906 25.734 1 90.19 427 LYS B O 1
ATOM 7978 N N . ASN B 1 428 ? -29.531 22.609 23.969 1 92.69 428 ASN B N 1
ATOM 7979 C CA . ASN B 1 428 ? -29.719 21.453 24.844 1 92.69 428 ASN B CA 1
ATOM 7980 C C . ASN B 1 428 ? -28.5 20.562 24.891 1 92.69 428 ASN B C 1
ATOM 7982 O O . ASN B 1 428 ? -28.344 19.734 25.797 1 92.69 428 ASN B O 1
ATOM 7986 N N . TYR B 1 429 ? -27.641 20.688 23.969 1 95.38 429 TYR B N 1
ATOM 7987 C CA . TYR B 1 429 ? -26.5 19.781 23.938 1 95.38 429 TYR B CA 1
ATOM 7988 C C . TYR B 1 429 ? -25.531 20.094 25.062 1 95.38 429 TYR B C 1
ATOM 7990 O O . TYR B 1 429 ? -25.125 21.234 25.25 1 95.38 429 TYR B O 1
ATOM 7998 N N . ASP B 1 430 ? -25.109 19.078 25.828 1 96.88 430 ASP B N 1
ATOM 7999 C CA . ASP B 1 430 ? -24.125 19.203 26.891 1 96.88 430 ASP B CA 1
ATOM 8000 C C . ASP B 1 430 ? -22.75 18.75 26.422 1 96.88 430 ASP B C 1
ATOM 8002 O O . ASP B 1 430 ? -22.469 17.547 26.328 1 96.88 430 ASP B O 1
ATOM 8006 N N . ILE B 1 431 ? -21.844 19.625 26.219 1 97.25 431 ILE B N 1
ATOM 8007 C CA . ILE B 1 431 ? -20.547 19.312 25.625 1 97.25 431 ILE B CA 1
ATOM 8008 C C . ILE B 1 431 ? -19.656 18.609 26.641 1 97.25 431 ILE B C 1
ATOM 8010 O O . ILE B 1 431 ? -18.594 18.078 26.297 1 97.25 431 ILE B O 1
ATOM 8014 N N . PHE B 1 432 ? -20.031 18.547 27.922 1 97.56 432 PHE B N 1
ATOM 8015 C CA . PHE B 1 432 ? -19.172 18.031 28.984 1 97.56 432 PHE B CA 1
ATOM 8016 C C . PHE B 1 432 ? -19.438 16.547 29.219 1 97.56 432 PHE B C 1
ATOM 8018 O O . PHE B 1 432 ? -18.734 15.898 30 1 97.56 432 PHE B O 1
ATOM 8025 N N . ASN B 1 433 ? -20.453 16.031 28.547 1 96.75 433 ASN B N 1
ATOM 8026 C CA . ASN B 1 433 ? -20.781 14.609 28.641 1 96.75 433 ASN B CA 1
ATOM 8027 C C . ASN B 1 433 ? -20.766 13.938 27.266 1 96.75 433 ASN B C 1
ATOM 8029 O O . ASN B 1 433 ? -20.922 14.609 26.25 1 96.75 433 ASN B O 1
ATOM 8033 N N . PRO B 1 434 ? -20.547 12.578 27.312 1 95.75 434 PRO B N 1
ATOM 8034 C CA . PRO B 1 434 ? -20.641 11.891 26.016 1 95.75 434 PRO B CA 1
ATOM 8035 C C . PRO B 1 434 ? -21.969 12.164 25.312 1 95.75 434 PRO B C 1
ATOM 8037 O O . PRO B 1 434 ? -23 12.367 25.969 1 95.75 434 PRO B O 1
ATOM 8040 N N . ALA B 1 435 ? -21.891 12.172 24 1 91.75 435 ALA B N 1
ATOM 8041 C CA . ALA B 1 435 ? -23.094 12.422 23.219 1 91.75 435 ALA B CA 1
ATOM 8042 C C . ALA B 1 435 ? -24.234 11.5 23.641 1 91.75 435 ALA B C 1
ATOM 8044 O O . ALA B 1 435 ? -24.031 10.297 23.812 1 91.75 435 ALA B O 1
ATOM 8045 N N . PRO B 1 436 ? -25.453 12.086 23.812 1 87.38 436 PRO B N 1
ATOM 8046 C CA . PRO B 1 436 ? -26.609 11.258 24.156 1 87.38 436 PRO B CA 1
ATOM 8047 C C . PRO B 1 436 ? -26.938 10.227 23.078 1 87.38 436 PRO B C 1
ATOM 8049 O O . PRO B 1 436 ? -27.469 9.156 23.391 1 87.38 436 PRO B O 1
ATOM 8052 N N . ASN B 1 437 ? -26.719 10.625 21.891 1 84.44 437 ASN B N 1
ATOM 8053 C CA . ASN B 1 437 ? -26.875 9.703 20.766 1 84.44 437 ASN B CA 1
ATOM 8054 C C . ASN B 1 437 ? -25.516 9.336 20.172 1 84.44 437 ASN B C 1
ATOM 8056 O O . ASN B 1 437 ? -25.047 9.992 19.234 1 84.44 437 ASN B O 1
ATOM 8060 N N . PRO B 1 438 ? -25.062 8.18 20.516 1 88.5 438 PRO B N 1
ATOM 8061 C CA . PRO B 1 438 ? -23.703 7.801 20.094 1 88.5 438 PRO B CA 1
ATOM 8062 C C . PRO B 1 438 ? -23.625 7.352 18.641 1 88.5 438 PRO B C 1
ATOM 8064 O O . PRO B 1 438 ? -22.547 7 18.156 1 88.5 438 PRO B O 1
ATOM 8067 N N . GLU B 1 439 ? -24.781 7.418 17.906 1 94.5 439 GLU B N 1
ATOM 8068 C CA . GLU B 1 439 ? -24.781 7.043 16.484 1 94.5 439 GLU B CA 1
ATOM 8069 C C . GLU B 1 439 ? -24.844 8.281 15.594 1 94.5 439 GLU B C 1
ATOM 8071 O O . GLU B 1 439 ? -25.672 9.164 15.805 1 94.5 439 GLU B O 1
ATOM 8076 N N . ALA B 1 440 ? -23.922 8.383 14.695 1 96.69 440 ALA B N 1
ATOM 8077 C CA . ALA B 1 440 ? -23.906 9.469 13.711 1 96.69 440 ALA B CA 1
ATOM 8078 C C . ALA B 1 440 ? -24.297 8.953 12.328 1 96.69 440 ALA B C 1
ATOM 8080 O O . ALA B 1 440 ? -24.609 7.773 12.164 1 96.69 440 ALA B O 1
ATOM 8081 N N . THR B 1 441 ? -24.484 9.805 11.422 1 96.81 441 THR B N 1
ATOM 8082 C CA . THR B 1 441 ? -24.688 9.453 10.016 1 96.81 441 THR B CA 1
ATOM 8083 C C . THR B 1 441 ? -23.422 9.719 9.203 1 96.81 441 THR B C 1
ATOM 8085 O O . THR B 1 441 ? -22.516 10.398 9.672 1 96.81 441 THR B O 1
ATOM 8088 N N . VAL B 1 442 ? -23.344 9.047 8.094 1 97.44 442 VAL B N 1
ATOM 8089 C CA . VAL B 1 442 ? -22.219 9.266 7.18 1 97.44 442 VAL B CA 1
ATOM 8090 C C . VAL B 1 442 ? -22.703 10.031 5.953 1 97.44 442 VAL B C 1
ATOM 8092 O O . VAL B 1 442 ? -23.812 9.789 5.453 1 97.44 442 VAL B O 1
ATOM 8095 N N . SER B 1 443 ? -21.922 10.992 5.508 1 97.94 443 SER B N 1
ATOM 8096 C CA . SER B 1 443 ? -22.234 11.727 4.285 1 97.94 443 SER B CA 1
ATOM 8097 C C . SER B 1 443 ? -20.969 12.242 3.609 1 97.94 443 SER B C 1
ATOM 8099 O O . SER B 1 443 ? -19.938 12.391 4.258 1 97.94 443 SER B O 1
ATOM 8101 N N . ASP B 1 444 ? -21.031 12.383 2.322 1 98.06 444 ASP B N 1
ATOM 8102 C CA . ASP B 1 444 ? -19.969 13.062 1.58 1 98.06 444 ASP B CA 1
ATOM 8103 C C . ASP B 1 444 ? -20.484 14.367 0.978 1 98.06 444 ASP B C 1
ATOM 8105 O O . ASP B 1 444 ? -19.922 14.867 0.001 1 98.06 444 ASP B O 1
ATOM 8109 N N . ALA B 1 445 ? -21.547 14.93 1.559 1 98.38 445 ALA B N 1
ATOM 8110 C CA . ALA B 1 445 ? -22.078 16.219 1.122 1 98.38 445 ALA B CA 1
ATOM 8111 C C . ALA B 1 445 ? -21.094 17.344 1.391 1 98.38 445 ALA B C 1
ATOM 8113 O O . ALA B 1 445 ? -20.219 17.219 2.262 1 98.38 445 ALA B O 1
ATOM 8114 N N . ILE B 1 446 ? -21.234 18.438 0.602 1 98.62 446 ILE B N 1
ATOM 8115 C CA . ILE B 1 446 ? -20.297 19.547 0.745 1 98.62 446 ILE B CA 1
ATOM 8116 C C . ILE B 1 446 ? -21.062 20.828 1.074 1 98.62 446 ILE B C 1
ATOM 8118 O O . ILE B 1 446 ? -22.266 20.938 0.808 1 98.62 446 ILE B O 1
ATOM 8122 N N . PHE B 1 447 ? -20.406 21.812 1.73 1 98.75 447 PHE B N 1
ATOM 8123 C CA . PHE B 1 447 ? -20.938 23.156 1.92 1 98.75 447 PHE B CA 1
ATOM 8124 C C . PHE B 1 447 ? -20.734 24 0.671 1 98.75 447 PHE B C 1
ATOM 8126 O O . PHE B 1 447 ? -19.594 24.172 0.212 1 98.75 447 PHE B O 1
ATOM 8133 N N . ARG B 1 448 ? -21.781 24.469 0.147 1 98.25 448 ARG B N 1
ATOM 8134 C CA . ARG B 1 448 ? -21.703 25.406 -0.972 1 98.25 448 ARG B CA 1
ATOM 8135 C C . ARG B 1 448 ? -21.797 26.844 -0.491 1 98.25 448 ARG B C 1
ATOM 8137 O O . ARG B 1 448 ? -22.828 27.25 0.073 1 98.25 448 ARG B O 1
ATOM 8144 N N . LEU B 1 449 ? -20.75 27.578 -0.706 1 98.69 449 LEU B N 1
ATOM 8145 C CA . LEU B 1 449 ? -20.656 28.953 -0.229 1 98.69 449 LEU B CA 1
ATOM 8146 C C . LEU B 1 449 ? -20.844 29.938 -1.378 1 98.69 449 LEU B C 1
ATOM 8148 O O . LEU B 1 449 ? -20.359 29.703 -2.488 1 98.69 449 LEU B O 1
ATOM 8152 N N . ASP B 1 450 ? -21.516 31.094 -1.093 1 98.19 450 ASP B N 1
ATOM 8153 C CA . ASP B 1 450 ? -21.562 32.156 -2.08 1 98.19 450 ASP B CA 1
ATOM 8154 C C . ASP B 1 450 ? -20.188 32.781 -2.285 1 98.19 450 ASP B C 1
ATOM 8156 O O . ASP B 1 450 ? -19.484 33.094 -1.316 1 98.19 450 ASP B O 1
ATOM 8160 N N . PHE B 1 451 ? -19.844 32.875 -3.533 1 98.31 451 PHE B N 1
ATOM 8161 C CA . PHE B 1 451 ? -18.547 33.469 -3.834 1 98.31 451 PHE B CA 1
ATOM 8162 C C . PHE B 1 451 ? -18.406 34.844 -3.199 1 98.31 451 PHE B C 1
ATOM 8164 O O . PHE B 1 451 ? -19.328 35.656 -3.271 1 98.31 451 PHE B O 1
ATOM 8171 N N . ASN B 1 452 ? -17.359 35.125 -2.482 1 98.25 452 ASN B N 1
ATOM 8172 C CA . ASN B 1 452 ? -16.984 36.375 -1.808 1 98.25 452 ASN B CA 1
ATOM 8173 C C . ASN B 1 452 ? -17.781 36.562 -0.523 1 98.25 452 ASN B C 1
ATOM 8175 O O . ASN B 1 452 ? -17.75 37.656 0.077 1 98.25 452 ASN B O 1
ATOM 8179 N N . SER B 1 453 ? -18.453 35.562 -0.13 1 98.69 453 SER B N 1
ATOM 8180 C CA . SER B 1 453 ? -19.141 35.688 1.16 1 98.69 453 SER B CA 1
ATOM 8181 C C . SER B 1 453 ? -18.141 35.562 2.314 1 98.69 453 SER B C 1
ATOM 8183 O O . SER B 1 453 ? -17.125 34.875 2.197 1 98.69 453 SER B O 1
ATOM 8185 N N . THR B 1 454 ? -18.422 36.312 3.361 1 98.75 454 THR B N 1
ATOM 8186 C CA . THR B 1 454 ? -17.688 36.188 4.609 1 98.75 454 THR B CA 1
ATOM 8187 C C . THR B 1 454 ? -18.297 35.094 5.5 1 98.75 454 THR B C 1
ATOM 8189 O O . THR B 1 454 ? -19.484 35.156 5.824 1 98.75 454 THR B O 1
ATOM 8192 N N . VAL B 1 455 ? -17.5 34.156 5.902 1 98.81 455 VAL B N 1
ATOM 8193 C CA . VAL B 1 455 ? -18.016 33 6.633 1 98.81 455 VAL B CA 1
ATOM 8194 C C . VAL B 1 455 ? -17.344 32.906 8.008 1 98.81 455 VAL B C 1
ATOM 8196 O O . VAL B 1 455 ? -16.125 32.938 8.109 1 98.81 455 VAL B O 1
ATOM 8199 N N . ASP B 1 456 ? -18.141 32.906 9.086 1 98.62 456 ASP B N 1
ATOM 8200 C CA . ASP B 1 456 ? -17.656 32.5 10.398 1 98.62 456 ASP B CA 1
ATOM 8201 C C . ASP B 1 456 ? -17.75 30.984 10.594 1 98.62 456 ASP B C 1
ATOM 8203 O O . ASP B 1 456 ? -18.797 30.391 10.336 1 98.62 456 ASP B O 1
ATOM 8207 N N . LEU B 1 457 ? -16.703 30.375 10.938 1 98.62 457 LEU B N 1
ATOM 8208 C CA . LEU B 1 457 ? -16.672 28.984 11.336 1 98.62 457 LEU B CA 1
ATOM 8209 C C . LEU B 1 457 ? -16.359 28.844 12.828 1 98.62 457 LEU B C 1
ATOM 8211 O O . LEU B 1 457 ? -15.258 29.156 13.273 1 98.62 457 LEU B O 1
ATOM 8215 N N . ILE B 1 458 ? -17.328 28.438 13.562 1 98.75 458 ILE B N 1
ATOM 8216 C CA . ILE B 1 458 ? -17.141 28.219 14.992 1 98.75 458 ILE B CA 1
ATOM 8217 C C . ILE B 1 458 ? -16.953 26.719 15.273 1 98.75 458 ILE B C 1
ATOM 8219 O O . ILE B 1 458 ? -17.828 25.906 14.977 1 98.75 458 ILE B O 1
ATOM 8223 N N . LEU B 1 459 ? -15.797 26.406 15.789 1 98.75 459 LEU B N 1
ATOM 8224 C CA . LEU B 1 459 ? -15.508 25.047 16.203 1 98.75 459 LEU B CA 1
ATOM 8225 C C . LEU B 1 459 ? -15.812 24.844 17.688 1 98.75 459 LEU B C 1
ATOM 8227 O O . LEU B 1 459 ? -15.375 25.641 18.516 1 98.75 459 LEU B O 1
ATOM 8231 N N . GLN B 1 460 ? -16.562 23.875 17.984 1 98.62 460 GLN B N 1
ATOM 8232 C CA . GLN B 1 460 ? -16.891 23.531 19.359 1 98.62 460 GLN B CA 1
ATOM 8233 C C . GLN B 1 460 ? -16.422 22.125 19.703 1 98.62 460 GLN B C 1
ATOM 8235 O O . GLN B 1 460 ? -16.75 21.156 19.016 1 98.62 460 GLN B O 1
ATOM 8240 N N . ASN B 1 461 ? -15.586 22 20.719 1 98.25 461 ASN B N 1
ATOM 8241 C CA . ASN B 1 461 ? -15.094 20.703 21.172 1 98.25 461 ASN B CA 1
ATOM 8242 C C . ASN B 1 461 ? -16 20.109 22.25 1 98.25 461 ASN B C 1
ATOM 8244 O O . ASN B 1 461 ? -16.547 20.844 23.078 1 98.25 461 ASN B O 1
ATOM 8248 N N . ALA B 1 462 ? -16.188 18.859 22.203 1 97.75 462 ALA B N 1
ATOM 8249 C CA . ALA B 1 462 ? -17.047 18.188 23.188 1 97.75 462 ALA B CA 1
ATOM 8250 C C . ALA B 1 462 ? -16.344 16.953 23.766 1 97.75 462 ALA B C 1
ATOM 8252 O O . ALA B 1 462 ? -15.219 16.625 23.359 1 97.75 462 ALA B O 1
ATOM 8253 N N . ASN B 1 463 ? -17.031 16.422 24.766 1 97.31 463 ASN B N 1
ATOM 8254 C CA . ASN B 1 463 ? -16.578 15.156 25.344 1 97.31 463 ASN B CA 1
ATOM 8255 C C . ASN B 1 463 ? -16.609 14.031 24.328 1 97.31 463 ASN B C 1
ATOM 8257 O O . ASN B 1 463 ? -17.531 13.938 23.516 1 97.31 463 ASN B O 1
ATOM 8261 N N . MET B 1 464 ? -15.555 13.25 24.25 1 96.19 464 MET B N 1
ATOM 8262 C CA . MET B 1 464 ? -15.531 12.062 23.391 1 96.19 464 MET B CA 1
ATOM 8263 C C . MET B 1 464 ? -16.469 10.984 23.938 1 96.19 464 MET B C 1
ATOM 8265 O O . MET B 1 464 ? -17.234 11.234 24.859 1 96.19 464 MET B O 1
ATOM 8269 N N . MET B 1 465 ? -16.438 9.797 23.406 1 95.25 465 MET B N 1
ATOM 8270 C CA . MET B 1 465 ? -17.328 8.719 23.828 1 95.25 465 MET B CA 1
ATOM 8271 C C . MET B 1 465 ? -17.016 8.281 25.25 1 95.25 465 MET B C 1
ATOM 8273 O O . MET B 1 465 ? -17.906 7.91 26.016 1 95.25 465 MET B O 1
ATOM 8277 N N . SER B 1 466 ? -15.742 8.297 25.609 1 94.5 466 SER B N 1
ATOM 8278 C CA . SER B 1 466 ? -15.352 8.047 26.984 1 94.5 466 SER B CA 1
ATOM 8279 C C . SER B 1 466 ? -15.594 9.281 27.859 1 94.5 466 SER B C 1
ATOM 8281 O O . SER B 1 466 ? -15.25 10.398 27.469 1 94.5 466 SER B O 1
ATOM 8283 N N . PRO B 1 467 ? -16.109 9.109 29.047 1 96.12 467 PRO B N 1
ATOM 8284 C CA . PRO B 1 467 ? -16.406 10.258 29.906 1 96.12 467 PRO B CA 1
ATOM 8285 C C . PRO B 1 467 ? -15.148 11.023 30.312 1 96.12 467 PRO B C 1
ATOM 8287 O O . PRO B 1 467 ? -14.102 10.414 30.547 1 96.12 467 PRO B O 1
ATOM 8290 N N . ASN B 1 468 ? -15.312 12.336 30.453 1 95.44 468 ASN B N 1
ATOM 8291 C CA . ASN B 1 468 ? -14.281 13.242 30.953 1 95.44 468 ASN B CA 1
ATOM 8292 C C . ASN B 1 468 ? -13.039 13.219 30.062 1 95.44 468 ASN B C 1
ATOM 8294 O O . ASN B 1 468 ? -11.914 13.18 30.562 1 95.44 468 ASN B O 1
ATOM 8298 N N . ASN B 1 469 ? -13.281 13.055 28.844 1 95.06 469 ASN B N 1
ATOM 8299 C CA . ASN B 1 469 ? -12.203 12.984 27.875 1 95.06 469 ASN B CA 1
ATOM 8300 C C . ASN B 1 469 ? -12.484 13.867 26.656 1 95.06 469 ASN B C 1
ATOM 8302 O O . ASN B 1 469 ? -13.461 13.656 25.938 1 95.06 469 ASN B O 1
ATOM 8306 N N . SER B 1 470 ? -11.758 14.922 26.453 1 96.38 470 SER B N 1
ATOM 8307 C CA . SER B 1 470 ? -11.789 15.844 25.312 1 96.38 470 SER B CA 1
ATOM 8308 C C . SER B 1 470 ? -10.391 16.141 24.797 1 96.38 470 SER B C 1
ATOM 8310 O O . SER B 1 470 ? -9.531 16.594 25.562 1 96.38 470 SER B O 1
ATOM 8312 N N . GLU B 1 471 ? -10.078 15.844 23.578 1 94.69 471 GLU B N 1
ATOM 8313 C CA . GLU B 1 471 ? -8.742 15.984 23.016 1 94.69 471 GLU B CA 1
ATOM 8314 C C . GLU B 1 471 ? -8.594 17.312 22.281 1 94.69 471 GLU B C 1
ATOM 8316 O O . GLU B 1 471 ? -9.594 17.938 21.922 1 94.69 471 GLU B O 1
ATOM 8321 N N . THR B 1 472 ? -7.375 17.75 22.125 1 97.5 472 THR B N 1
ATOM 8322 C CA . THR B 1 472 ? -7.086 18.906 21.281 1 97.5 472 THR B CA 1
ATOM 8323 C C . THR B 1 472 ? -7.105 18.531 19.812 1 97.5 472 THR B C 1
ATOM 8325 O O . THR B 1 472 ? -6.566 17.484 19.422 1 97.5 472 THR B O 1
ATOM 8328 N N . HIS B 1 473 ? -7.73 19.344 18.984 1 98.44 473 HIS B N 1
ATOM 8329 C CA . HIS B 1 473 ? -7.812 19.109 17.547 1 98.44 473 HIS B CA 1
ATOM 8330 C C . HIS B 1 473 ? -7.262 20.281 16.75 1 98.44 473 HIS B C 1
ATOM 8332 O O . HIS B 1 473 ? -7.848 21.359 16.75 1 98.44 473 HIS B O 1
ATOM 8338 N N . PRO B 1 474 ? -6.129 20.125 16 1 98.81 474 PRO B N 1
ATOM 8339 C CA . PRO B 1 474 ? -5.715 21.156 15.047 1 98.81 474 PRO B CA 1
ATOM 8340 C C . PRO B 1 474 ? -6.559 21.141 13.773 1 98.81 474 PRO B C 1
ATOM 8342 O O . PRO B 1 474 ? -6.797 20.078 13.188 1 98.81 474 PRO B O 1
ATOM 8345 N N . TRP B 1 475 ? -7.043 22.281 13.352 1 98.88 475 TRP B N 1
ATOM 8346 C CA . TRP B 1 475 ? -7.898 22.375 12.172 1 98.88 475 TRP B CA 1
ATOM 8347 C C . TRP B 1 475 ? -7.215 23.172 11.062 1 98.88 475 TRP B C 1
ATOM 8349 O O . TRP B 1 475 ? -6.68 24.25 11.305 1 98.88 475 TRP B O 1
ATOM 8359 N N . HIS B 1 476 ? -7.215 22.625 9.883 1 98.81 476 HIS B N 1
ATOM 8360 C CA . HIS B 1 476 ? -6.574 23.219 8.711 1 98.81 476 HIS B CA 1
ATOM 8361 C C . HIS B 1 476 ? -7.586 23.469 7.598 1 98.81 476 HIS B C 1
ATOM 8363 O O . HIS B 1 476 ? -8.406 22.594 7.297 1 98.81 476 HIS B O 1
ATOM 8369 N N . LEU B 1 477 ? -7.582 24.609 7.016 1 98.88 477 LEU B N 1
ATOM 8370 C CA . LEU B 1 477 ? -8.398 24.953 5.855 1 98.88 477 LEU B CA 1
ATOM 8371 C C . LEU B 1 477 ? -7.531 25.078 4.605 1 98.88 477 LEU B C 1
ATOM 8373 O O . LEU B 1 477 ? -6.629 25.922 4.547 1 98.88 477 LEU B O 1
ATOM 8377 N N . HIS B 1 478 ? -7.809 24.219 3.619 1 98.69 478 HIS B N 1
ATOM 8378 C CA . HIS B 1 478 ? -7.121 24.297 2.336 1 98.69 478 HIS B CA 1
ATOM 8379 C C . HIS B 1 478 ? -7.504 25.562 1.575 1 98.69 478 HIS B C 1
ATOM 8381 O O . HIS B 1 478 ? -8.633 26.047 1.692 1 98.69 478 HIS B O 1
ATOM 8387 N N . GLY B 1 479 ? -6.535 26.156 0.858 1 98.25 479 GLY B N 1
ATOM 8388 C CA . GLY B 1 479 ? -6.801 27.203 -0.122 1 98.25 479 GLY B CA 1
ATOM 8389 C C . GLY B 1 479 ? -7.012 28.562 0.501 1 98.25 479 GLY B C 1
ATOM 8390 O O . GLY B 1 479 ? -7.129 29.562 -0.209 1 98.25 479 GLY B O 1
ATOM 8391 N N . HIS B 1 480 ? -6.98 28.641 1.863 1 98.38 480 HIS B N 1
ATOM 8392 C CA . HIS B 1 480 ? -7.297 29.891 2.521 1 98.38 480 HIS B CA 1
ATOM 8393 C C . HIS B 1 480 ? -6.426 30.109 3.758 1 98.38 480 HIS B C 1
ATOM 8395 O O . HIS B 1 480 ? -5.883 29.141 4.309 1 98.38 480 HIS B O 1
ATOM 8401 N N . ASP B 1 481 ? -6.285 31.312 4.066 1 98.12 481 ASP B N 1
ATOM 8402 C CA . ASP B 1 481 ? -6.047 31.734 5.441 1 98.12 481 ASP B CA 1
ATOM 8403 C C . ASP B 1 481 ? -7.324 32.281 6.082 1 98.12 481 ASP B C 1
ATOM 8405 O O . ASP B 1 481 ? -8.242 32.719 5.379 1 98.12 481 ASP B O 1
ATOM 8409 N N . PHE B 1 482 ? -7.422 32.188 7.297 1 98.88 482 PHE B N 1
ATOM 8410 C CA . PHE B 1 482 ? -8.57 32.719 8.023 1 98.88 482 PHE B CA 1
ATOM 8411 C C . PHE B 1 482 ? -8.117 33.594 9.203 1 98.88 482 PHE B C 1
ATOM 8413 O O . PHE B 1 482 ? -7 33.438 9.703 1 98.88 482 PHE B O 1
ATOM 8420 N N . TRP B 1 483 ? -8.969 34.5 9.602 1 98.88 483 TRP B N 1
ATOM 8421 C CA . TRP B 1 483 ? -8.766 35.25 10.844 1 98.88 483 TRP B CA 1
ATOM 8422 C C . TRP B 1 483 ? -9.156 34.406 12.055 1 98.88 483 TRP B C 1
ATOM 8424 O O . TRP B 1 483 ? -10.219 33.781 12.062 1 98.88 483 TRP B O 1
ATOM 8434 N N . VAL B 1 484 ? -8.25 34.344 12.992 1 98.88 484 VAL B N 1
ATOM 8435 C CA . VAL B 1 484 ? -8.609 33.781 14.281 1 98.88 484 VAL B CA 1
ATOM 8436 C C . VAL B 1 484 ? -9.258 34.844 15.164 1 98.88 484 VAL B C 1
ATOM 8438 O O . VAL B 1 484 ? -8.57 35.688 15.719 1 98.88 484 VAL B O 1
ATOM 8441 N N . LEU B 1 485 ? -10.531 34.719 15.391 1 98.5 485 LEU B N 1
ATOM 8442 C CA . LEU B 1 485 ? -11.289 35.75 16.062 1 98.5 485 LEU B CA 1
ATOM 8443 C C . LEU B 1 485 ? -11.227 35.594 17.578 1 98.5 485 LEU B C 1
ATOM 8445 O O . LEU B 1 485 ? -11.383 36.562 18.328 1 98.5 485 LEU B O 1
ATOM 8449 N N . GLY B 1 486 ? -11.062 34.312 17.953 1 98 486 GLY B N 1
ATOM 8450 C CA . GLY B 1 486 ? -10.969 34.125 19.391 1 98 486 GLY B CA 1
ATOM 8451 C C . GLY B 1 486 ? -11.031 32.656 19.781 1 98 486 GLY B C 1
ATOM 8452 O O . GLY B 1 486 ? -11.344 31.797 18.969 1 98 486 GLY B O 1
ATOM 8453 N N . TYR B 1 487 ? -10.648 32.438 21.047 1 98.06 487 TYR B N 1
ATOM 8454 C CA . TYR B 1 487 ? -10.742 31.188 21.766 1 98.06 487 TYR B CA 1
ATOM 8455 C C . TYR B 1 487 ? -11.586 31.328 23.016 1 98.06 487 TYR B C 1
ATOM 8457 O O . TYR B 1 487 ? -11.641 32.406 23.625 1 98.06 487 TYR B O 1
ATOM 8465 N N . GLY B 1 488 ? -12.125 30.188 23.422 1 96.69 488 GLY B N 1
ATOM 8466 C CA . GLY B 1 488 ? -12.828 30.203 24.703 1 96.69 488 GLY B CA 1
ATOM 8467 C C . GLY B 1 488 ? -12.977 28.828 25.328 1 96.69 488 GLY B C 1
ATOM 8468 O O . GLY B 1 488 ? -12.719 27.828 24.672 1 96.69 488 GLY B O 1
ATOM 8469 N N . GLU B 1 489 ? -13.328 28.859 26.609 1 96.38 489 GLU B N 1
ATOM 8470 C CA . GLU B 1 489 ? -13.617 27.656 27.359 1 96.38 489 GLU B CA 1
ATOM 8471 C C . GLU B 1 489 ? -15.125 27.375 27.422 1 96.38 489 GLU B C 1
ATOM 8473 O O . GLU B 1 489 ? -15.93 28.312 27.375 1 96.38 489 GLU B O 1
ATOM 8478 N N . GLY B 1 490 ? -15.359 26.172 27.5 1 96.81 490 GLY B N 1
ATOM 8479 C CA . GLY B 1 490 ? -16.766 25.797 27.594 1 96.81 490 GLY B CA 1
ATOM 8480 C C . GLY B 1 490 ? -17.5 25.938 26.281 1 96.81 490 GLY B C 1
ATOM 8481 O O . GLY B 1 490 ? -16.906 25.797 25.203 1 96.81 490 GLY B O 1
ATOM 8482 N N . LYS B 1 491 ? -18.828 26.031 26.406 1 97.38 491 LYS B N 1
ATOM 8483 C CA . LYS B 1 491 ? -19.703 26.078 25.234 1 97.38 491 LYS B CA 1
ATOM 8484 C C . LYS B 1 491 ? -19.75 27.484 24.641 1 97.38 491 LYS B C 1
ATOM 8486 O O . LYS B 1 491 ? -19.859 28.469 25.375 1 97.38 491 LYS B O 1
ATOM 8491 N N . PHE B 1 492 ? -19.578 27.562 23.391 1 97.69 492 PHE B N 1
ATOM 8492 C CA . PHE B 1 492 ? -19.688 28.828 22.672 1 97.69 492 PHE B CA 1
ATOM 8493 C C . PHE B 1 492 ? -21.078 29.422 22.844 1 97.69 492 PHE B C 1
ATOM 8495 O O . PHE B 1 492 ? -22.078 28.75 22.562 1 97.69 492 PHE B O 1
ATOM 8502 N N . ASP B 1 493 ? -21.188 30.594 23.297 1 95.56 493 ASP B N 1
ATOM 8503 C CA . ASP B 1 493 ? -22.438 31.328 23.406 1 95.56 493 ASP B CA 1
ATOM 8504 C C . ASP B 1 493 ? -22.656 32.219 22.188 1 95.56 493 ASP B C 1
ATOM 8506 O O . ASP B 1 493 ? -22.109 33.344 22.109 1 95.56 493 ASP B O 1
ATOM 8510 N N . ILE B 1 494 ? -23.531 31.828 21.375 1 91 494 ILE B N 1
ATOM 8511 C CA . ILE B 1 494 ? -23.719 32.469 20.078 1 91 494 ILE B CA 1
ATOM 8512 C C . ILE B 1 494 ? -24.203 33.906 20.281 1 91 494 ILE B C 1
ATOM 8514 O O . ILE B 1 494 ? -24.047 34.75 19.391 1 91 494 ILE B O 1
ATOM 8518 N N . TYR B 1 495 ? -24.766 34.25 21.406 1 90.94 495 TYR B N 1
ATOM 8519 C CA . TYR B 1 495 ? -25.312 35.562 21.641 1 90.94 495 TYR B CA 1
ATOM 8520 C C . TYR B 1 495 ? -24.281 36.5 22.266 1 90.94 495 TYR B C 1
ATOM 8522 O O . TYR B 1 495 ? -24.281 37.688 22.016 1 90.94 495 TYR B O 1
ATOM 8530 N N . ASN B 1 496 ? -23.375 35.969 22.984 1 94.25 496 ASN B N 1
ATOM 8531 C CA . ASN B 1 496 ? -22.5 36.812 23.781 1 94.25 496 ASN B CA 1
ATOM 8532 C C . ASN B 1 496 ? -21.047 36.75 23.281 1 94.25 496 ASN B C 1
ATOM 8534 O O . ASN B 1 496 ? -20.312 37.719 23.312 1 94.25 496 ASN B O 1
ATOM 8538 N N . ASP B 1 497 ? -20.625 35.625 22.922 1 96.12 497 ASP B N 1
ATOM 8539 C CA . ASP B 1 497 ? -19.203 35.406 22.641 1 96.12 497 ASP B CA 1
ATOM 8540 C C . ASP B 1 497 ? -18.75 36.219 21.422 1 96.12 497 ASP B C 1
ATOM 8542 O O . ASP B 1 497 ? -17.625 36.688 21.375 1 96.12 497 ASP B O 1
ATOM 8546 N N . PRO B 1 498 ? -19.641 36.375 20.422 1 95.56 498 PRO B N 1
ATOM 8547 C CA . PRO B 1 498 ? -19.203 37.125 19.25 1 95.56 498 PRO B CA 1
ATOM 8548 C C . PRO B 1 498 ? -18.797 38.562 19.609 1 95.56 498 PRO B C 1
ATOM 8550 O O . PRO B 1 498 ? -17.984 39.156 18.906 1 95.56 498 PRO B O 1
ATOM 8553 N N . SER B 1 499 ? -19.328 39.094 20.656 1 94.5 499 SER B N 1
ATOM 8554 C CA . SER B 1 499 ? -18.969 40.438 21.062 1 94.5 499 SER B CA 1
ATOM 8555 C C . SER B 1 499 ? -17.516 40.5 21.562 1 94.5 499 SER B C 1
ATOM 8557 O O . SER B 1 499 ? -16.922 41.594 21.641 1 94.5 499 SER B O 1
ATOM 8559 N N . LYS B 1 500 ? -16.953 39.375 21.812 1 94.44 500 LYS B N 1
ATOM 8560 C CA . LYS B 1 500 ? -15.586 39.312 22.344 1 94.44 500 LYS B CA 1
ATOM 8561 C C . LYS B 1 500 ? -14.578 39.031 21.234 1 94.44 500 LYS B C 1
ATOM 8563 O O . LYS B 1 500 ? -13.375 38.938 21.5 1 94.44 500 LYS B O 1
ATOM 8568 N N . TYR B 1 501 ? -15.055 38.938 20.047 1 97.44 501 TYR B N 1
ATOM 8569 C CA . TYR B 1 501 ? -14.156 38.656 18.938 1 97.44 501 TYR B CA 1
ATOM 8570 C C . TYR B 1 501 ? -13.062 39.719 18.844 1 97.44 501 TYR B C 1
ATOM 8572 O O . TYR B 1 501 ? -13.32 40.906 19.062 1 97.44 501 TYR B O 1
ATOM 8580 N N . ASN B 1 502 ? -11.867 39.25 18.641 1 97.81 502 ASN B N 1
ATOM 8581 C CA . ASN B 1 502 ? -10.812 40.188 18.297 1 97.81 502 ASN B CA 1
ATOM 8582 C C . ASN B 1 502 ? -10.938 40.656 16.859 1 97.81 502 ASN B C 1
ATOM 8584 O O . ASN B 1 502 ? -10.531 39.969 15.922 1 97.81 502 ASN B O 1
ATOM 8588 N N . LEU B 1 503 ? -11.445 41.844 16.672 1 97.12 503 LEU B N 1
ATOM 8589 C CA . LEU B 1 503 ? -11.578 42.438 15.344 1 97.12 503 LEU B CA 1
ATOM 8590 C C . LEU B 1 503 ? -10.531 43.531 15.117 1 97.12 503 LEU B C 1
ATOM 8592 O O . LEU B 1 503 ? -10.477 44.125 14.047 1 97.12 503 LEU B O 1
ATOM 8596 N N . GLU B 1 504 ? -9.703 43.719 16.109 1 96.94 504 GLU B N 1
ATOM 8597 C CA . GLU B 1 504 ? -8.719 44.781 16.047 1 96.94 504 GLU B CA 1
ATOM 8598 C C . GLU B 1 504 ? -7.414 44.312 15.414 1 96.94 504 GLU B C 1
ATOM 8600 O O . GLU B 1 504 ? -6.891 44.938 14.5 1 96.94 504 GLU B O 1
ATOM 8605 N N . ASN B 1 505 ? -6.914 43.25 15.906 1 97.94 505 ASN B N 1
ATOM 8606 C CA . ASN B 1 505 ? -5.66 42.719 15.375 1 97.94 505 ASN B CA 1
ATOM 8607 C C . ASN B 1 505 ? -5.633 41.188 15.383 1 97.94 505 ASN B C 1
ATOM 8609 O O . ASN B 1 505 ? -4.672 40.594 15.859 1 97.94 505 ASN B O 1
ATOM 8613 N N . PRO B 1 506 ? -6.715 40.562 14.914 1 98.38 506 PRO B N 1
ATOM 8614 C CA . PRO B 1 506 ? -6.668 39.125 14.836 1 98.38 506 PRO B CA 1
ATOM 8615 C C . PRO B 1 506 ? -5.559 38.594 13.922 1 98.38 506 PRO B C 1
ATOM 8617 O O . PRO B 1 506 ? -5.285 39.219 12.883 1 98.38 506 PRO B O 1
ATOM 8620 N N . ILE B 1 507 ? -4.918 37.531 14.336 1 98.62 507 ILE B N 1
ATOM 8621 C CA . ILE B 1 507 ? -3.922 36.875 13.484 1 98.62 507 ILE B CA 1
ATOM 8622 C C . ILE B 1 507 ? -4.617 36.125 12.352 1 98.62 507 ILE B C 1
ATOM 8624 O O . ILE B 1 507 ? -5.723 35.625 12.531 1 98.62 507 ILE B O 1
ATOM 8628 N N . MET B 1 508 ? -4.039 36.125 11.172 1 98.62 508 MET B N 1
ATOM 8629 C CA . MET B 1 508 ? -4.414 35.156 10.148 1 98.62 508 MET B CA 1
ATOM 8630 C C . MET B 1 508 ? -3.568 33.906 10.266 1 98.62 508 MET B C 1
ATOM 8632 O O . MET B 1 508 ? -2.379 33.969 10.578 1 98.62 508 MET B O 1
ATOM 8636 N N . LYS B 1 509 ? -4.18 32.75 10.078 1 98.62 509 LYS B N 1
ATOM 8637 C CA . LYS B 1 509 ? -3.545 31.422 10.086 1 98.62 509 LYS B CA 1
ATOM 8638 C C . LYS B 1 509 ? -4.188 30.5 9.062 1 98.62 509 LYS B C 1
ATOM 8640 O O . LYS B 1 509 ? -5.203 30.844 8.453 1 98.62 509 LYS B O 1
ATOM 8645 N N . ASN B 1 510 ? -3.559 29.391 8.82 1 98.62 510 ASN B N 1
ATOM 8646 C CA . ASN B 1 510 ? -4.199 28.359 8.023 1 98.62 510 ASN B CA 1
ATOM 8647 C C . ASN B 1 510 ? -4.473 27.109 8.852 1 98.62 510 ASN B C 1
ATOM 8649 O O . ASN B 1 510 ? -5.148 26.188 8.391 1 98.62 510 ASN B O 1
ATOM 8653 N N . THR B 1 511 ? -3.971 26.969 10.039 1 98.81 511 THR B N 1
ATOM 8654 C CA . THR B 1 511 ? -4.18 25.891 10.992 1 98.81 511 THR B CA 1
ATOM 8655 C C . THR B 1 511 ? -4.352 26.453 12.406 1 98.81 511 THR B C 1
ATOM 8657 O O . THR B 1 511 ? -3.637 27.375 12.805 1 98.81 511 THR B O 1
ATOM 8660 N N . VAL B 1 512 ? -5.293 25.953 13.172 1 98.69 512 VAL B N 1
ATOM 8661 C CA . VAL B 1 512 ? -5.562 26.484 14.508 1 98.69 512 VAL B CA 1
ATOM 8662 C C . VAL B 1 512 ? -5.98 25.359 15.438 1 98.69 512 VAL B C 1
ATOM 8664 O O . VAL B 1 512 ? -6.664 24.406 15.023 1 98.69 512 VAL B O 1
ATOM 8667 N N . PRO B 1 513 ? -5.57 25.406 16.703 1 98.62 513 PRO B N 1
ATOM 8668 C CA . PRO B 1 513 ? -6.012 24.359 17.625 1 98.62 513 PRO B CA 1
ATOM 8669 C C . PRO B 1 513 ? -7.422 24.609 18.156 1 98.62 513 PRO B C 1
ATOM 8671 O O . PRO B 1 513 ? -7.828 25.766 18.328 1 98.62 513 PRO B O 1
ATOM 8674 N N . LEU B 1 514 ? -8.125 23.594 18.328 1 98.75 514 LEU B N 1
ATOM 8675 C CA . LEU B 1 514 ? -9.328 23.531 19.141 1 98.75 514 LEU B CA 1
ATOM 8676 C C . LEU B 1 514 ? -9.047 22.828 20.469 1 98.75 514 LEU B C 1
ATOM 8678 O O . LEU B 1 514 ? -8.766 21.625 20.484 1 98.75 514 LEU B O 1
ATOM 8682 N N . HIS B 1 515 ? -9.117 23.594 21.578 1 98.25 515 HIS B N 1
ATOM 8683 C CA . HIS B 1 515 ? -8.719 23.078 22.875 1 98.25 515 HIS B CA 1
ATOM 8684 C C . HIS B 1 515 ? -9.836 22.25 23.516 1 98.25 515 HIS B C 1
ATOM 8686 O O . HIS B 1 515 ? -10.984 22.328 23.078 1 98.25 515 HIS B O 1
ATOM 8692 N N . PRO B 1 516 ? -9.469 21.453 24.547 1 97.56 516 PRO B N 1
ATOM 8693 C CA . PRO B 1 516 ? -10.461 20.594 25.203 1 97.56 516 PRO B CA 1
ATOM 8694 C C . PRO B 1 516 ? -11.625 21.391 25.797 1 97.56 516 PRO B C 1
ATOM 8696 O O . PRO B 1 516 ? -11.406 22.422 26.453 1 97.56 516 PRO B O 1
ATOM 8699 N N . TYR B 1 517 ? -12.852 20.984 25.547 1 97.56 517 TYR B N 1
ATOM 8700 C CA . TYR B 1 517 ? -14.094 21.562 26.047 1 97.56 517 TYR B CA 1
ATOM 8701 C C . TYR B 1 517 ? -14.18 23.047 25.719 1 97.56 517 TYR B C 1
ATOM 8703 O O . TYR B 1 517 ? -14.852 23.812 26.422 1 97.56 517 TYR B O 1
ATOM 8711 N N . GLY B 1 518 ? -13.523 23.469 24.703 1 97.94 518 GLY B N 1
ATOM 8712 C CA . GLY B 1 518 ? -13.516 24.875 24.344 1 97.94 518 GLY B CA 1
ATOM 8713 C C . GLY B 1 518 ? -14.031 25.125 22.938 1 97.94 518 GLY B C 1
ATOM 8714 O O . GLY B 1 518 ? -14.672 24.266 22.344 1 97.94 518 GLY B O 1
ATOM 8715 N N . TRP B 1 519 ? -13.906 26.344 22.531 1 98.44 519 TRP B N 1
ATOM 8716 C CA . TRP B 1 519 ? -14.297 26.719 21.172 1 98.44 519 TRP B CA 1
ATOM 8717 C C . TRP B 1 519 ? -13.258 27.641 20.547 1 98.44 519 TRP B C 1
ATOM 8719 O O . TRP B 1 519 ? -12.469 28.281 21.25 1 98.44 519 TRP B O 1
ATOM 8729 N N . THR B 1 520 ? -13.117 27.609 19.297 1 98.88 520 THR B N 1
ATOM 8730 C CA . THR B 1 520 ? -12.305 28.5 18.453 1 98.88 520 THR B CA 1
ATOM 8731 C C . THR B 1 520 ? -13.148 29.094 17.344 1 98.88 520 THR B C 1
ATOM 8733 O O . THR B 1 520 ? -13.852 28.375 16.625 1 98.88 520 THR B O 1
ATOM 8736 N N . ALA B 1 521 ? -13.117 30.438 17.188 1 98.75 521 ALA B N 1
ATOM 8737 C CA . ALA B 1 521 ? -13.875 31.125 16.156 1 98.75 521 ALA B CA 1
ATOM 8738 C C . ALA B 1 521 ? -12.961 31.641 15.047 1 98.75 521 ALA B C 1
ATOM 8740 O O . ALA B 1 521 ? -11.961 32.312 15.32 1 98.75 521 ALA B O 1
ATOM 8741 N N . LEU B 1 522 ? -13.305 31.281 13.828 1 98.75 522 LEU B N 1
ATOM 8742 C CA . LEU B 1 522 ? -12.57 31.672 12.633 1 98.75 522 LEU B CA 1
ATOM 8743 C C . LEU B 1 522 ? -13.469 32.469 11.695 1 98.75 522 LEU B C 1
ATOM 8745 O O . LEU B 1 522 ? -14.688 32.344 11.727 1 98.75 522 LEU B O 1
ATOM 8749 N N . ARG B 1 523 ? -12.898 33.312 10.891 1 98.81 523 ARG B N 1
ATOM 8750 C CA . ARG B 1 523 ? -13.562 34.031 9.805 1 98.81 523 ARG B CA 1
ATOM 8751 C C . ARG B 1 523 ? -12.734 33.969 8.523 1 98.81 523 ARG B C 1
ATOM 8753 O O . ARG B 1 523 ? -11.508 34.094 8.562 1 98.81 523 ARG B O 1
ATOM 8760 N N . PHE B 1 524 ? -13.32 33.625 7.426 1 98.75 524 PHE B N 1
ATOM 8761 C CA . PHE B 1 524 ? -12.625 33.719 6.145 1 98.75 524 PHE B CA 1
ATOM 8762 C C . PHE B 1 524 ? -13.57 34.188 5.055 1 98.75 524 PHE B C 1
ATOM 8764 O O . PHE B 1 524 ? -14.789 34.25 5.254 1 98.75 524 PHE B O 1
ATOM 8771 N N . VAL B 1 525 ? -13.031 34.656 3.975 1 98.75 525 VAL B N 1
ATOM 8772 C CA . VAL B 1 525 ? -13.797 35.062 2.797 1 98.75 525 VAL B CA 1
ATOM 8773 C C . VAL B 1 525 ? -13.703 33.969 1.726 1 98.75 525 VAL B C 1
ATOM 8775 O O . VAL B 1 525 ? -12.602 33.5 1.402 1 98.75 525 VAL B O 1
ATOM 8778 N N . ALA B 1 526 ? -14.867 33.531 1.236 1 98.69 526 ALA B N 1
ATOM 8779 C CA . ALA B 1 526 ? -14.914 32.531 0.164 1 98.69 526 ALA B CA 1
ATOM 8780 C C . ALA B 1 526 ? -14.586 33.188 -1.185 1 98.69 526 ALA B C 1
ATOM 8782 O O . ALA B 1 526 ? -15.445 33.281 -2.062 1 98.69 526 ALA B O 1
ATOM 8783 N N . ASP B 1 527 ? -13.32 33.469 -1.383 1 98.5 527 ASP B N 1
ATOM 8784 C CA . ASP B 1 527 ? -12.945 34.25 -2.551 1 98.5 527 ASP B CA 1
ATOM 8785 C C . ASP B 1 527 ? -11.906 33.531 -3.4 1 98.5 527 ASP B C 1
ATOM 8787 O O . ASP B 1 527 ? -11.211 34.125 -4.211 1 98.5 527 ASP B O 1
ATOM 8791 N N . ASN B 1 528 ? -11.672 32.281 -3.145 1 98.69 528 ASN B N 1
ATOM 8792 C CA . ASN B 1 528 ? -10.766 31.438 -3.924 1 98.69 528 ASN B CA 1
ATOM 8793 C C . ASN B 1 528 ? -11.523 30.328 -4.664 1 98.69 528 ASN B C 1
ATOM 8795 O O . ASN B 1 528 ? -11.703 29.234 -4.133 1 98.69 528 ASN B O 1
ATOM 8799 N N . PRO B 1 529 ? -11.914 30.578 -5.883 1 98.75 529 PRO B N 1
ATOM 8800 C CA . PRO B 1 529 ? -12.734 29.609 -6.613 1 98.75 529 PRO B CA 1
ATOM 8801 C C . PRO B 1 529 ? -12.156 28.203 -6.57 1 98.75 529 PRO B C 1
ATOM 8803 O O . PRO B 1 529 ? -10.953 28.016 -6.77 1 98.75 529 PRO B O 1
ATOM 8806 N N . GLY B 1 530 ? -12.977 27.203 -6.238 1 98.56 530 GLY B N 1
ATOM 8807 C CA . GLY B 1 530 ? -12.523 25.812 -6.133 1 98.56 530 GLY B CA 1
ATOM 8808 C C . GLY B 1 530 ? -13.258 25.031 -5.066 1 98.56 530 GLY B C 1
ATOM 8809 O O . GLY B 1 530 ? -14.406 25.344 -4.734 1 98.56 530 GLY B O 1
ATOM 8810 N N . VAL B 1 531 ? -12.742 23.922 -4.75 1 98.75 531 VAL B N 1
ATOM 8811 C CA . VAL B 1 531 ? -13.227 23.016 -3.707 1 98.75 531 VAL B CA 1
ATOM 8812 C C . VAL B 1 531 ? -12.109 22.75 -2.697 1 98.75 531 VAL B C 1
ATOM 8814 O O . VAL B 1 531 ? -10.969 22.453 -3.08 1 98.75 531 VAL B O 1
ATOM 8817 N N . TRP B 1 532 ? -12.469 22.953 -1.448 1 98.81 532 TRP B N 1
ATOM 8818 C CA . TRP B 1 532 ? -11.414 23 -0.442 1 98.81 532 TRP B CA 1
ATOM 8819 C C . TRP B 1 532 ? -11.781 22.172 0.783 1 98.81 532 TRP B C 1
ATOM 8821 O O . TRP B 1 532 ? -12.891 22.297 1.313 1 98.81 532 TRP B O 1
ATOM 8831 N N . ALA B 1 533 ? -10.828 21.375 1.193 1 98.69 533 ALA B N 1
ATOM 8832 C CA . ALA B 1 533 ? -11.031 20.578 2.398 1 98.69 533 ALA B CA 1
ATOM 8833 C C . ALA B 1 533 ? -10.805 21.406 3.656 1 98.69 533 ALA B C 1
ATOM 8835 O O . ALA B 1 533 ? -9.922 22.266 3.693 1 98.69 533 ALA B O 1
ATOM 8836 N N . PHE B 1 534 ? -11.625 21.25 4.645 1 98.75 534 PHE B N 1
ATOM 8837 C CA . PHE B 1 534 ? -11.461 21.719 6.016 1 98.75 534 PHE B CA 1
ATOM 8838 C C . PHE B 1 534 ? -11.531 20.562 7.004 1 98.75 534 PHE B C 1
ATOM 8840 O O . PHE B 1 534 ? -12.562 19.891 7.109 1 98.75 534 PHE B O 1
ATOM 8847 N N . HIS B 1 535 ? -10.406 20.312 7.754 1 98.62 535 HIS B N 1
ATOM 8848 C CA . HIS B 1 535 ? -10.406 19.062 8.516 1 98.62 535 HIS B CA 1
ATOM 8849 C C . HIS B 1 535 ? -9.43 19.141 9.688 1 98.62 535 HIS B C 1
ATOM 8851 O O . HIS B 1 535 ? -8.555 20.016 9.719 1 98.62 535 HIS B O 1
ATOM 8857 N N . CYS B 1 536 ? -9.664 18.234 10.727 1 98.69 536 CYS B N 1
ATOM 8858 C CA . CYS B 1 536 ? -8.672 17.984 11.758 1 98.69 536 CYS B CA 1
ATOM 8859 C C . CYS B 1 536 ? -7.387 17.422 11.164 1 98.69 536 CYS B C 1
ATOM 8861 O O . CYS B 1 536 ? -7.43 16.469 10.383 1 98.69 536 CYS B O 1
ATOM 8863 N N . HIS B 1 537 ? -6.293 18 11.492 1 98.56 537 HIS B N 1
ATOM 8864 C CA . HIS B 1 537 ? -5.02 17.672 10.867 1 98.56 537 HIS B CA 1
ATOM 8865 C C . HIS B 1 537 ? -4.371 16.453 11.531 1 98.56 537 HIS B C 1
ATOM 8867 O O . HIS B 1 537 ? -3.24 16.094 11.211 1 98.56 537 HIS B O 1
ATOM 8873 N N . ILE B 1 538 ? -5.07 15.836 12.492 1 98.31 538 ILE B N 1
ATOM 8874 C CA . ILE B 1 538 ? -4.695 14.516 12.992 1 98.31 538 ILE B CA 1
ATOM 8875 C C . ILE B 1 538 ? -5.105 13.445 11.984 1 98.31 538 ILE B C 1
ATOM 8877 O O . ILE B 1 538 ? -6.289 13.312 11.656 1 98.31 538 ILE B O 1
ATOM 8881 N N . ASP B 1 539 ? -4.113 12.633 11.562 1 97.81 539 ASP B N 1
ATOM 8882 C CA . ASP B 1 539 ? -4.32 11.688 10.469 1 97.81 539 ASP B CA 1
ATOM 8883 C C . ASP B 1 539 ? -5.465 10.727 10.781 1 97.81 539 ASP B C 1
ATOM 8885 O O . ASP B 1 539 ? -6.375 10.547 9.969 1 97.81 539 ASP B O 1
ATOM 8889 N N . ALA B 1 540 ? -5.434 10.148 11.953 1 97.94 540 ALA B N 1
ATOM 8890 C CA . ALA B 1 540 ? -6.434 9.156 12.32 1 97.94 540 ALA B CA 1
ATOM 8891 C C . ALA B 1 540 ? -7.824 9.781 12.422 1 97.94 540 ALA B C 1
ATOM 8893 O O . ALA B 1 540 ? -8.82 9.148 12.062 1 97.94 540 ALA B O 1
ATOM 8894 N N . HIS B 1 541 ? -7.914 11.016 12.93 1 98.38 541 HIS B N 1
ATOM 8895 C CA . HIS B 1 541 ? -9.203 11.688 13.078 1 98.38 541 HIS B CA 1
ATOM 8896 C C . HIS B 1 541 ? -9.82 11.984 11.711 1 98.38 541 HIS B C 1
ATOM 8898 O O . HIS B 1 541 ? -11.016 11.742 11.5 1 98.38 541 HIS B O 1
ATOM 8904 N N . PHE B 1 542 ? -9.023 12.484 10.852 1 98.19 542 PHE B N 1
ATOM 8905 C CA . PHE B 1 542 ? -9.523 12.75 9.508 1 98.19 542 PHE B CA 1
ATOM 8906 C C . PHE B 1 542 ? -9.906 11.453 8.805 1 98.19 542 PHE B C 1
ATOM 8908 O O . PHE B 1 542 ? -10.953 11.375 8.156 1 98.19 542 PHE B O 1
ATOM 8915 N N . PHE B 1 543 ? -9.047 10.422 8.961 1 97.88 543 PHE B N 1
ATOM 8916 C CA . PHE B 1 543 ? -9.336 9.109 8.398 1 97.88 543 PHE B CA 1
ATOM 8917 C C . PHE B 1 543 ? -10.68 8.594 8.898 1 97.88 543 PHE B C 1
ATOM 8919 O O . PHE B 1 543 ? -11.43 7.957 8.148 1 97.88 543 PHE B O 1
ATOM 8926 N N . MET B 1 544 ? -10.977 8.906 10.125 1 97.88 544 MET B N 1
ATOM 8927 C CA . MET B 1 544 ? -12.195 8.414 10.758 1 97.88 544 MET B CA 1
ATOM 8928 C C . MET B 1 544 ? -13.367 9.367 10.508 1 97.88 544 MET B C 1
ATOM 8930 O O . MET B 1 544 ? -14.445 9.188 11.07 1 97.88 544 MET B O 1
ATOM 8934 N N . GLY B 1 545 ? -13.18 10.492 9.758 1 98 545 GLY B N 1
ATOM 8935 C CA . GLY B 1 545 ? -14.336 11.203 9.234 1 98 545 GLY B CA 1
ATOM 8936 C C . GLY B 1 545 ? -14.406 12.648 9.695 1 98 545 GLY B C 1
ATOM 8937 O O . GLY B 1 545 ? -15.375 13.352 9.406 1 98 545 GLY B O 1
ATOM 8938 N N . MET B 1 546 ? -13.375 13.164 10.328 1 98.31 546 MET B N 1
ATOM 8939 C CA . MET B 1 546 ? -13.445 14.492 10.93 1 98.31 546 MET B CA 1
ATOM 8940 C C . MET B 1 546 ? -13.055 15.57 9.922 1 98.31 546 MET B C 1
ATOM 8942 O O . MET B 1 546 ? -11.984 16.172 10.031 1 98.31 546 MET B O 1
ATOM 8946 N N . GLY B 1 547 ? -13.898 15.906 9.055 1 98.25 547 GLY B N 1
ATOM 8947 C CA . GLY B 1 547 ? -13.656 16.938 8.055 1 98.25 547 GLY B CA 1
ATOM 8948 C C . GLY B 1 547 ? -14.883 17.281 7.246 1 98.25 547 GLY B C 1
ATOM 8949 O O . GLY B 1 547 ? -15.914 16.609 7.344 1 98.25 547 GLY B O 1
ATOM 8950 N N . VAL B 1 548 ? -14.883 18.375 6.539 1 98.56 548 VAL B N 1
ATOM 8951 C CA . VAL B 1 548 ? -15.891 18.828 5.586 1 98.56 548 VAL B CA 1
ATOM 8952 C C . VAL B 1 548 ? -15.211 19.391 4.348 1 98.56 548 VAL B C 1
ATOM 8954 O O . VAL B 1 548 ? -13.984 19.531 4.312 1 98.56 548 VAL B O 1
ATOM 8957 N N . VAL B 1 549 ? -16 19.656 3.344 1 98.75 549 VAL B N 1
ATOM 8958 C CA . VAL B 1 549 ? -15.5 20.25 2.107 1 98.75 549 VAL B CA 1
ATOM 8959 C C . VAL B 1 549 ? -16.344 21.469 1.735 1 98.75 549 VAL B C 1
ATOM 8961 O O . VAL B 1 549 ? -17.562 21.453 1.862 1 98.75 549 VAL B O 1
ATOM 8964 N N . PHE B 1 550 ? -15.664 22.562 1.354 1 98.81 550 PHE B N 1
ATOM 8965 C CA . PHE B 1 550 ? -16.312 23.781 0.902 1 98.81 550 PHE B CA 1
ATOM 8966 C C . PHE B 1 550 ? -16.172 23.953 -0.606 1 98.81 550 PHE B C 1
ATOM 8968 O O . PHE B 1 550 ? -15.094 23.703 -1.16 1 98.81 550 PHE B O 1
ATOM 8975 N N . GLU B 1 551 ? -17.219 24.281 -1.225 1 98.69 551 GLU B N 1
ATOM 8976 C CA . GLU B 1 551 ? -17.203 24.734 -2.613 1 98.69 551 GLU B CA 1
ATOM 8977 C C . GLU B 1 551 ? -17.453 26.234 -2.711 1 98.69 551 GLU B C 1
ATOM 8979 O O . GLU B 1 551 ? -18.312 26.766 -2.002 1 98.69 551 GLU B O 1
ATOM 8984 N N . GLU B 1 552 ? -16.672 26.906 -3.525 1 98.62 552 GLU B N 1
ATOM 8985 C CA . GLU B 1 552 ? -16.875 28.344 -3.746 1 98.62 552 GLU B CA 1
ATOM 8986 C C . GLU B 1 552 ? -16.5 28.734 -5.168 1 98.62 552 GLU B C 1
ATOM 8988 O O . GLU B 1 552 ? -15.383 28.453 -5.617 1 98.62 552 GLU B O 1
ATOM 8993 N N . GLY B 1 553 ? -17.375 29.328 -5.84 1 98.44 553 GLY B N 1
ATOM 8994 C CA . GLY B 1 553 ? -17.109 29.906 -7.145 1 98.44 553 GLY B CA 1
ATOM 8995 C C . GLY B 1 553 ? -16.672 28.891 -8.18 1 98.44 553 GLY B C 1
ATOM 8996 O O . GLY B 1 553 ? -15.773 29.156 -8.977 1 98.44 553 GLY B O 1
ATOM 8997 N N . ILE B 1 554 ? -17.266 27.75 -8.195 1 98.25 554 ILE B N 1
ATOM 8998 C CA . ILE B 1 554 ? -16.844 26.672 -9.078 1 98.25 554 ILE B CA 1
ATOM 8999 C C . ILE B 1 554 ? -16.953 27.125 -10.531 1 98.25 554 ILE B C 1
ATOM 9001 O O . ILE B 1 554 ? -16.141 26.719 -11.375 1 98.25 554 ILE B O 1
ATOM 9005 N N . GLU B 1 555 ? -17.891 27.938 -10.867 1 97.25 555 GLU B N 1
ATOM 9006 C CA . GLU B 1 555 ? -18.094 28.438 -12.219 1 97.25 555 GLU B CA 1
ATOM 9007 C C . GLU B 1 555 ? -16.938 29.312 -12.68 1 97.25 555 GLU B C 1
ATOM 9009 O O . GLU B 1 555 ? -16.766 29.547 -13.883 1 97.25 555 GLU B O 1
ATOM 9014 N N . ARG B 1 556 ? -16.156 29.734 -11.75 1 98 556 ARG B N 1
ATOM 9015 C CA . ARG B 1 556 ? -15.047 30.641 -12.055 1 98 556 ARG B CA 1
ATOM 9016 C C . ARG B 1 556 ? -13.75 29.859 -12.258 1 98 556 ARG B C 1
ATOM 9018 O O . ARG B 1 556 ? -12.734 30.438 -12.664 1 98 556 ARG B O 1
ATOM 9025 N N . VAL B 1 557 ? -13.766 28.609 -11.992 1 98.12 557 VAL B N 1
ATOM 9026 C CA . VAL B 1 557 ? -12.594 27.781 -12.203 1 98.12 557 VAL B CA 1
ATOM 9027 C C . VAL B 1 557 ? -12.391 27.516 -13.695 1 98.12 557 VAL B C 1
ATOM 9029 O O . VAL B 1 557 ? -13.352 27.234 -14.414 1 98.12 557 VAL B O 1
ATOM 9032 N N . GLY B 1 558 ? -11.195 27.688 -14.219 1 96.38 558 GLY B N 1
ATOM 9033 C CA . GLY B 1 558 ? -10.891 27.438 -15.617 1 96.38 558 GLY B CA 1
ATOM 9034 C C . GLY B 1 558 ? -10.961 25.969 -15.992 1 96.38 558 GLY B C 1
ATOM 9035 O O . GLY B 1 558 ? -11.539 25.156 -15.258 1 96.38 558 GLY B O 1
ATOM 9036 N N . LYS B 1 559 ? -10.516 25.672 -17.203 1 96.38 559 LYS B N 1
ATOM 9037 C CA . LYS B 1 559 ? -10.508 24.297 -17.688 1 96.38 559 LYS B CA 1
ATOM 9038 C C . LYS B 1 559 ? -9.602 23.422 -16.844 1 96.38 559 LYS B C 1
ATOM 9040 O O . LYS B 1 559 ? -8.461 23.781 -16.547 1 96.38 559 LYS B O 1
ATOM 9045 N N . LEU B 1 560 ? -10.109 22.312 -16.422 1 97.56 560 LEU B N 1
ATOM 9046 C CA . LEU B 1 560 ? -9.32 21.391 -15.609 1 97.56 560 LEU B CA 1
ATOM 9047 C C . LEU B 1 560 ? -8.305 20.641 -16.469 1 97.56 560 LEU B C 1
ATOM 9049 O O . LEU B 1 560 ? -8.617 20.25 -17.594 1 97.56 560 LEU B O 1
ATOM 9053 N N . PRO B 1 561 ? -7.094 20.484 -15.984 1 96.56 561 PRO B N 1
ATOM 9054 C CA . PRO B 1 561 ? -6.168 19.578 -16.672 1 96.56 561 PRO B CA 1
ATOM 9055 C C . PRO B 1 561 ? -6.621 18.125 -16.656 1 96.56 561 PRO B C 1
ATOM 9057 O O . PRO B 1 561 ? -7.137 17.656 -15.633 1 96.56 561 PRO B O 1
ATOM 9060 N N . THR B 1 562 ? -6.398 17.359 -17.734 1 95.62 562 THR B N 1
ATOM 9061 C CA . THR B 1 562 ? -6.812 15.961 -17.797 1 95.62 562 THR B CA 1
ATOM 9062 C C . THR B 1 562 ? -5.934 15.102 -16.891 1 95.62 562 THR B C 1
ATOM 9064 O O . THR B 1 562 ? -6.305 13.977 -16.547 1 95.62 562 THR B O 1
ATOM 9067 N N . SER B 1 563 ? -4.781 15.625 -16.516 1 95.38 563 SER B N 1
ATOM 9068 C CA . SER B 1 563 ? -3.834 14.875 -15.695 1 95.38 563 SER B CA 1
ATOM 9069 C C . SER B 1 563 ? -4.418 14.547 -14.328 1 95.38 563 SER B C 1
ATOM 9071 O O . SER B 1 563 ? -3.955 13.625 -13.648 1 95.38 563 SER B O 1
ATOM 9073 N N . ILE B 1 564 ? -5.457 15.328 -13.906 1 97.44 564 ILE B N 1
ATOM 9074 C CA . ILE B 1 564 ? -6.004 15.094 -12.57 1 97.44 564 ILE B CA 1
ATOM 9075 C C . ILE B 1 564 ? -7.148 14.086 -12.656 1 97.44 564 ILE B C 1
ATOM 9077 O O . ILE B 1 564 ? -7.816 13.812 -11.648 1 97.44 564 ILE B O 1
ATOM 9081 N N . MET B 1 565 ? -7.461 13.539 -13.836 1 96.88 565 MET B N 1
ATOM 9082 C CA . MET B 1 565 ? -8.594 12.648 -14.078 1 96.88 565 MET B CA 1
ATOM 9083 C C . MET B 1 565 ? -8.133 11.203 -14.234 1 96.88 565 MET B C 1
ATOM 9085 O O . MET B 1 565 ? -6.949 10.906 -14.086 1 96.88 565 MET B O 1
ATOM 9089 N N . GLY B 1 566 ? -9.078 10.266 -14.391 1 95.31 566 GLY B N 1
ATOM 9090 C CA . GLY B 1 566 ? -8.766 8.867 -14.641 1 95.31 566 GLY B CA 1
ATOM 9091 C C . GLY B 1 566 ? -9.219 7.941 -13.531 1 95.31 566 GLY B C 1
ATOM 9092 O O . GLY B 1 566 ? -8.828 6.773 -13.492 1 95.31 566 GLY B O 1
ATOM 9093 N N . CYS B 1 567 ? -10 8.375 -12.586 1 96.62 567 CYS B N 1
ATOM 9094 C CA . CYS B 1 567 ? -10.594 7.555 -11.531 1 96.62 567 CYS B CA 1
ATOM 9095 C C . CYS B 1 567 ? -12.086 7.84 -11.398 1 96.62 567 CYS B C 1
ATOM 9097 O O . CYS B 1 567 ? -12.594 8.805 -11.969 1 96.62 567 CYS B O 1
ATOM 9099 N N . GLY B 1 568 ? -12.766 6.961 -10.711 1 95.88 568 GLY B N 1
ATOM 9100 C CA . GLY B 1 568 ? -14.203 7.133 -10.547 1 95.88 568 GLY B CA 1
ATOM 9101 C C . GLY B 1 568 ? -14.93 7.348 -11.867 1 95.88 568 GLY B C 1
ATOM 9102 O O . GLY B 1 568 ? -14.625 6.684 -12.859 1 95.88 568 GLY B O 1
ATOM 9103 N N . GLU B 1 569 ? -15.859 8.281 -11.836 1 96.12 569 GLU B N 1
ATOM 9104 C CA . GLU B 1 569 ? -16.703 8.484 -13.008 1 96.12 569 GLU B CA 1
ATOM 9105 C C . GLU B 1 569 ? -15.984 9.32 -14.07 1 96.12 569 GLU B C 1
ATOM 9107 O O . GLU B 1 569 ? -16.453 9.406 -15.211 1 96.12 569 GLU B O 1
ATOM 9112 N N . SER B 1 570 ? -14.859 9.852 -13.695 1 95.81 570 SER B N 1
ATOM 9113 C CA . SER B 1 570 ? -14.102 10.539 -14.742 1 95.81 570 SER B CA 1
ATOM 9114 C C . SER B 1 570 ? -13.609 9.555 -15.797 1 95.81 570 SER B C 1
ATOM 9116 O O . SER B 1 570 ? -13.219 9.969 -16.891 1 95.81 570 SER B O 1
ATOM 9118 N N . LYS B 1 571 ? -13.562 8.289 -15.523 1 94.44 571 LYS B N 1
ATOM 9119 C CA . LYS B 1 571 ? -13.188 7.262 -16.484 1 94.44 571 LYS B CA 1
ATOM 9120 C C . LYS B 1 571 ? -14.164 7.227 -17.656 1 94.44 571 LYS B C 1
ATOM 9122 O O . LYS B 1 571 ? -13.852 6.688 -18.719 1 94.44 571 LYS B O 1
ATOM 9127 N N . ARG B 1 572 ? -15.375 7.707 -17.516 1 93.25 572 ARG B N 1
ATOM 9128 C CA . ARG B 1 572 ? -16.359 7.746 -18.594 1 93.25 572 ARG B CA 1
ATOM 9129 C C . ARG B 1 572 ? -15.867 8.602 -19.75 1 93.25 572 ARG B C 1
ATOM 9131 O O . ARG B 1 572 ? -16.391 8.5 -20.875 1 93.25 572 ARG B O 1
ATOM 9138 N N . PHE B 1 573 ? -14.891 9.43 -19.469 1 95.56 573 PHE B N 1
ATOM 9139 C CA . PHE B 1 573 ? -14.375 10.328 -20.484 1 95.56 573 PHE B CA 1
ATOM 9140 C C . PHE B 1 573 ? -13.352 9.625 -21.359 1 95.56 573 PHE B C 1
ATOM 9142 O O . PHE B 1 573 ? -12.797 10.219 -22.297 1 95.56 573 PHE B O 1
ATOM 9149 N N . LEU B 1 574 ? -13.023 8.32 -21.078 1 94.56 574 LEU B N 1
ATOM 9150 C CA . LEU B 1 574 ? -12.102 7.543 -21.906 1 94.56 574 LEU B CA 1
ATOM 9151 C C . LEU B 1 574 ? -12.75 7.172 -23.234 1 94.56 574 LEU B C 1
ATOM 9153 O O . LEU B 1 574 ? -13.766 6.465 -23.266 1 94.56 574 LEU B O 1
ATOM 9157 N N . ARG B 1 575 ? -12.188 7.66 -24.344 1 93 575 ARG B N 1
ATOM 9158 C CA . ARG B 1 575 ? -12.664 7.395 -25.703 1 93 575 ARG B CA 1
ATOM 9159 C C . ARG B 1 575 ? -11.516 6.98 -26.609 1 93 575 ARG B C 1
ATOM 9161 O O . ARG B 1 575 ? -11.008 7.797 -27.391 1 93 575 ARG B O 1
ATOM 9168 N N . PRO B 1 576 ? -11.18 5.68 -26.5 1 89.12 576 PRO B N 1
ATOM 9169 C CA . PRO B 1 576 ? -10.07 5.25 -27.344 1 89.12 576 PRO B CA 1
ATOM 9170 C C . PRO B 1 576 ? -10.438 5.23 -28.828 1 89.12 576 PRO B C 1
ATOM 9172 O O . PRO B 1 576 ? -11.609 5.047 -29.172 1 89.12 576 PRO B O 1
#

InterPro domains:
  IPR001117 Multicopper oxidase, second cupredoxin domain [PF00394] (167-325)
  IPR002355 Multicopper oxidase, copper-binding site [PS00080] (535-546)
  IPR008972 Cupredoxin [G3DSA:2.60.40.420] (20-152)
  IPR008972 Cupredoxin [G3DSA:2.60.40.420] (159-362)
  IPR008972 Cupredoxin [G3DSA:2.60.40.420] (364-574)
  IPR008972 Cupredoxin [SSF49503] (19-178)
  IPR008972 Cupredoxin [SSF49503] (158-347)
  IPR008972 Cupredoxin [SSF49503] (367-569)
  IPR011706 Multicopper oxidase, C-terminal [PF07731] (427-553)
  IPR011707 Multicopper oxidase-like, N-terminal [PF07732] (39-150)
  IPR017760 L-ascorbate oxidase, plants [TIGR03388] (33-569)
  IPR033138 Multicopper oxidases, conserved site [PS00079] (530-550)
  IPR034267 Ascorbate oxidase, third cupredoxin domain [cd13893] (370-561)
  IPR045087 Multicopper oxidase [PTHR11709] (47-553)

Foldseek 3Di:
DVVVVVVVVVVVVVVVVVVVVPPPPPLPAEEAEEEWEWEWDFACQAQFTAIAIEIVPDFVYDEAEEAAFHKYKYWYAYQYDFDWWWKAWFLAQQFQHQLLRTADLARFPTAGHGDIDMHIGGRHAFDKTKMATRDALNRQRRGIYIYGYHYRPPDDDPDDFDEEEEKEKEFHARDHSVVQLVLQFDFAPSRDHPDGGQAMEIRSAHHHDCVVPPPPDVRGGRPDPSHQFAEDEDEAFGKYWYKYYYAYQAFKKKKAKPPKKKWWQDKARAGWDIDIDRIDTHDHSIITIIMIHRHDDLVFKIWIWMFGALDDGPYDIGIHIHHRPPPDRRGDGPDDHDDDDHRNDFVVVQVVQVRTWGDPPRFDFDDPDFPEEFEWEWEWADEPRRIFIDTQLEFEDRFFNHPLVCVLVVVVVRFDQDADHRDYPQPPDAQQFHGPHRYGHYGNHAAEDEAFGKYKYKYFWGAYNDHRDTGKFKKFKHSDKKFWQDKFAARDDPVPVNVSGPRPTTDIHGIDMDHGNMMTMIMTTNHRAGKMKMAGSNSSNVSRGGIHMYGYDSVPRDDDDCSSADIDPSVVVDDD/DVVVVVVVVVVVVVVVVVVVVPPPCPLDAEEAEEEWEWEWDFACQAQFTAIAIEIVPDFVYDEAEEAAFHKYKYWYAYQYDFDWWWKAWFLAQQFQHQLLRTADLANFPTAGHGDIDMHIGGRHAFDKTKMATRDALNRQRRGIYIYGYHYRPPDDDPDDFDEEAEKEKEFHARDHSVVQLVLQFDFAPSRDHPDGGQAMEISSAHHHDCVVPPPPDPRGGRPDPSHQFAEDEDEAFGKYKYKYYYAYQAFKKKKAKPPKKKWWQDKARAGWDIDIDRIDTHDHSIITIIMIHRHDDLVFKIWIWMFGALDDGPYDIGIHIHHRPPPDRRGDGPDDHDDDPHRNDQVVVQVVQFRTWGDPPRFDFDDPDFPEEFEWEWEWADEPRRIFIDTQLEFEDRFFNHPLVCVLVVVVVRFDQDADHRDYPQPPDAQQFHGPHRYGHYGNHAAEDEAFGKYKYKYFWGAYNDHRDTGKFKKFKHSDKKFWQDKFAARDDPVPVNVSGPRPTTDIHGIDMDGGNMMTMIMDTNHRAGKMKMAGSNSSNVSRGGIHMYGYNSVVRDDDDCSSADIDPSVVVDDD

Solvent-accessible surface area (backbone atoms only — not comparable to full-atom values): 58552 Å² total; per-residue (Å²): 119,73,70,67,55,53,56,49,50,51,49,50,47,50,52,51,51,54,60,60,62,65,59,67,75,66,69,75,60,48,78,47,81,43,83,41,39,34,32,57,37,79,42,26,36,29,17,48,56,38,74,28,34,20,35,73,84,23,50,50,24,74,67,45,78,45,38,35,52,18,32,43,33,39,38,38,30,30,58,29,80,50,38,48,45,32,51,22,45,45,81,50,45,31,83,96,31,45,63,46,43,22,32,49,26,37,31,16,43,64,44,44,47,70,37,71,46,77,40,54,46,55,42,78,58,38,31,54,36,34,33,30,40,37,44,79,43,42,39,53,32,33,31,32,32,43,30,41,27,36,63,44,80,92,57,81,69,99,68,87,64,75,43,81,46,79,44,43,35,32,48,35,55,85,67,50,40,67,52,38,50,27,24,48,67,28,46,56,89,60,45,34,79,77,73,79,46,64,26,24,22,38,64,43,9,12,67,42,77,49,80,79,47,54,91,81,65,82,43,50,40,84,80,41,80,55,24,47,63,38,55,50,76,41,55,64,72,38,32,32,34,38,34,43,32,27,63,16,39,72,54,31,33,35,38,36,40,56,95,38,60,31,33,38,41,30,37,44,42,30,54,28,41,70,48,78,39,61,63,45,73,49,37,25,66,33,27,33,29,27,41,36,60,37,73,65,74,49,89,46,36,31,40,29,41,35,37,54,27,68,41,88,70,79,46,59,66,18,46,31,31,40,19,21,50,84,52,59,63,80,54,70,39,93,65,76,75,72,84,74,76,67,30,80,56,56,64,68,55,53,49,52,60,70,57,56,26,24,15,87,94,63,54,64,76,63,77,93,65,66,74,42,76,33,37,40,42,38,38,44,31,27,47,93,54,22,63,28,23,18,44,47,52,34,19,34,50,81,43,60,40,17,47,42,56,25,63,74,67,68,42,62,84,66,47,50,84,54,78,62,74,51,44,64,64,70,88,74,59,61,47,75,40,40,58,90,66,47,65,40,46,77,44,51,37,45,46,79,46,60,63,62,35,30,36,31,42,34,40,36,37,23,17,24,68,54,72,87,33,46,62,66,44,25,36,34,42,51,50,42,62,28,35,44,28,43,75,45,72,43,77,79,43,85,84,58,51,66,78,64,44,41,72,82,41,27,23,49,27,32,45,47,72,31,47,53,37,5,21,30,35,33,36,37,63,39,67,59,48,29,55,29,51,37,29,38,43,30,38,64,47,35,73,35,6,26,48,50,36,40,34,17,37,56,88,70,48,75,86,77,66,70,85,39,51,45,38,57,70,50,44,74,28,54,59,126,120,71,69,65,55,54,56,51,50,50,49,49,47,51,51,52,53,52,61,60,62,64,59,68,76,66,67,76,62,48,76,47,81,43,83,40,40,35,32,57,37,77,43,26,36,29,19,46,54,38,74,28,35,19,35,72,86,24,51,51,24,73,66,45,78,45,40,35,52,18,32,44,34,40,39,38,30,30,57,28,80,48,37,48,45,30,49,22,47,46,82,50,44,32,82,94,31,45,63,46,43,23,33,48,26,36,31,16,42,65,42,44,48,70,36,72,47,76,42,54,46,55,41,79,58,36,32,52,37,36,32,28,40,37,43,80,42,41,40,53,31,33,31,32,33,41,29,41,27,37,62,43,80,93,57,79,69,99,67,87,62,74,44,84,45,79,43,44,34,34,49,35,56,84,68,51,40,65,51,38,50,29,24,49,66,29,45,55,89,61,45,35,80,78,73,78,45,64,28,24,24,40,63,42,8,13,68,43,76,50,81,79,47,50,90,80,52,94,44,47,40,84,80,43,80,54,24,49,62,37,56,50,75,41,55,66,72,39,31,30,34,40,34,43,32,27,65,16,38,74,53,30,34,34,37,35,41,56,95,41,60,31,32,39,41,29,36,45,42,30,56,27,42,69,49,77,39,61,62,47,74,49,38,25,65,34,28,34,30,27,40,35,61,38,74,66,74,50,91,46,36,31,38,30,41,33,38,53,27,68,41,87,71,78,44,59,65,16,47,30,32,40,21,22,49,85,53,59,62,81,55,69,40,93,65,75,75,72,83,75,77,68,29,79,56,56,65,68,53,51,49,52,60,70,58,58,27,23,15,88,94,62,56,66,78,65,77,91,65,66,75,40,74,35,37,40,41,40,38,45,32,27,45,93,53,21,64,29,23,18,45,47,54,33,19,35,48,82,42,61,40,18,47,43,56,24,63,75,68,67,42,60,86,65,46,50,84,55,77,62,74,50,43,68,65,70,87,74,59,60,46,75,39,40,59,91,63,49,64,39,45,77,43,52,36,45,47,80,46,60,62,62,35,29,35,30,43,33,40,34,37,23,18,23,68,54,73,85,36,45,62,66,41,25,36,34,43,50,51,44,62,28,35,45,28,44,74,48,73,42,78,79,44,86,86,57,49,68,80,64,43,41,71,81,41,29,22,50,29,31,46,47,71,30,47,54,37,6,21,28,36,33,36,36,63,39,68,59,47,30,55,30,52,35,29,38,44,29,38,63,47,34,73,34,5,26,48,51,36,39,34,18,35,58,88,70,47,75,86,76,66,70,86,39,52,44,38,55,69,51,43,74,27,53,59,126

Nearest PDB structures (foldseek):
  6klg-assembly1_A  TM=8.657E-01  e=4.959E-53  Zea mays
  1zpu-assembly5_E  TM=8.601E-01  e=5.699E-48  Saccharomyces cerevisiae
  5a7e-assembly1_A  TM=8.403E-01  e=1.105E-45  Coriolopsis gallica
  5lm8-assembly1_A  TM=8.473E-01  e=1.618E-42  Aspergillus niger
  5lwx-assembly1_A  TM=7.974E-01  e=3.511E-44  Aspergillus niger

Organism: Cucumis melo var. makuwa (NCBI:txid1194695)

Secondary structure (DSSP, 8-state):
--HHHHHHHHHHHHHHHHHHHT-------PEEEEEEEEEEEEE-TTSB-EEEEEETTBSS-PPEEEETT-EEEEEEEE--SSB-B-EE-TT---TT-GGGG--BTTTBPPBPTT-EEEEEEE--S-EEEEEEE-STTGGGGT-EEEEEEEPPTT---SS--SEEEEEEEEEE-SS-HHHHHHHHH--GGG-----S-SEEEETTB----GGGS-TT---B-TT-GGGSPPEEEE-TT-EEEEEEEE--SS-EEEEEETTB-EEEEEETTEEEEEEEESSEEE-TT-EEEEEEE--S-TTS-EEEEEEEESS---SPPEEEEEEETTS-TTPPPSSPPPPPPPTT-HHHHHHHHHH-BBPTT---PPPSS-SEEEEEEEEEEEETTEEEEEETTEEE---SS-HHHHHHTT-GGGS--SPPPS---TTT--TTS--S--B-EEE---EEE-TT-EEEEEEEE---SSTT----EEEEETT--EEEEEEEESS--TTTGGGG---SSBPEESEEEE-TTEEEEEEEE--S-EEEEEEES-HHHHHTT-EEEEEE-GGG--PPPGGG--SGGGGGGB--/--HHHHHHHHHHHHHHHHHHHT-------PEEEEEEEEEEEEE-TTSB-EEEEEETTBSS-PPEEEETT-EEEEEEEE--SSB-B-EE-TT---TT-GGGG--BTTTBPPBPTT-EEEEEEE--S-EEEEEEE-STTGGGGT-EEEEEEEPPTT---SS--SEEEEEEEEEE-SS-HHHHHHHHH--GGG-----S-SEEEETTB----GGGS-TT-TTB-TT-GGGSPPEEEE-TT-EEEEEEEE--SS-EEEEEETTB-EEEEEETTEEEEEEEESSEEE-TT-EEEEEEE--S-TTS-EEEEEEEESS---SPPEEEEEEETTS-TTPPPSSPPPPPPPTT-HHHHHHHHHH-BBPTT---PPPSS-SEEEEEEEEEEEETTEEEEEETTEEE---SS-HHHHHHTT-GGGS--SPPPS---TTT--TTS--SS-B-EEE---EEE-TT-EEEEEEEE---SSTT----EEEEETT--EEEEEEEESS--TTTGGGG---SSBPEESEEEE-TTEEEEEEEE--S-EEEEEEES-HHHHHTT-EEEEEE-GGG--PPPGGG--SGGGGGGB--

pLDDT: mean 94.33, std 11.26, range [26.83, 98.88]